Protein AF-A0AA36I3V4-F1 (afdb_monomer_lite)

pLDDT: mean 70.84, std 20.62, range [21.12, 95.75]

Structure (mmCIF, N/CA/C/O backbone):
data_AF-A0AA36I3V4-F1
#
_entry.id   AF-A0AA36I3V4-F1
#
loop_
_atom_site.group_PDB
_atom_site.id
_atom_site.type_symbol
_atom_site.label_atom_id
_atom_site.label_alt_id
_atom_site.label_comp_id
_atom_site.label_asym_id
_atom_site.label_entity_id
_atom_site.label_seq_id
_atom_site.pdbx_PDB_ins_code
_atom_site.Cartn_x
_atom_site.Cartn_y
_atom_site.Cartn_z
_atom_site.occupancy
_atom_site.B_iso_or_equiv
_atom_site.auth_seq_id
_atom_site.auth_comp_id
_atom_site.auth_asym_id
_atom_site.auth_atom_id
_atom_site.pdbx_PDB_model_num
ATOM 1 N N . MET A 1 1 ? 14.402 19.886 -18.274 1.00 31.86 1 MET A N 1
ATOM 2 C CA . MET A 1 1 ? 14.083 20.600 -19.526 1.00 31.86 1 MET A CA 1
ATOM 3 C C . MET A 1 1 ? 15.289 21.035 -20.374 1.00 31.86 1 MET A C 1
ATOM 5 O O . MET A 1 1 ? 15.126 20.947 -21.582 1.00 31.86 1 MET A O 1
ATOM 9 N N . PRO A 1 2 ? 16.493 21.381 -19.858 1.00 29.75 2 PRO A N 1
ATOM 10 C CA . PRO A 1 2 ? 17.583 21.826 -20.745 1.00 29.75 2 PRO A CA 1
ATOM 11 C C . PRO A 1 2 ? 18.194 20.713 -21.626 1.00 29.75 2 PRO A C 1
ATOM 13 O O . PRO A 1 2 ? 18.562 20.977 -22.760 1.00 29.75 2 PRO A O 1
ATOM 16 N N . ALA A 1 3 ? 18.229 19.447 -21.183 1.00 30.39 3 ALA A N 1
ATOM 17 C CA . ALA A 1 3 ? 18.763 18.344 -22.001 1.00 30.39 3 ALA A CA 1
ATOM 18 C C . ALA A 1 3 ? 17.894 18.013 -23.237 1.00 30.39 3 ALA A C 1
ATOM 20 O O . ALA A 1 3 ? 18.423 17.768 -24.313 1.00 30.39 3 ALA A O 1
ATOM 21 N N . LEU A 1 4 ? 16.562 18.071 -23.107 1.00 34.06 4 LEU A N 1
ATOM 22 C CA . LEU A 1 4 ? 15.618 17.864 -24.218 1.00 34.06 4 LEU A CA 1
ATOM 23 C C . LEU A 1 4 ? 15.736 18.958 -25.286 1.00 34.06 4 LEU A C 1
ATOM 25 O O . LEU A 1 4 ? 15.643 18.663 -26.474 1.00 34.06 4 LEU A O 1
ATOM 29 N N . GLN A 1 5 ? 15.990 20.202 -24.866 1.00 33.00 5 GLN A N 1
ATOM 30 C CA . GLN A 1 5 ? 16.267 21.301 -25.789 1.00 33.00 5 GLN A CA 1
ATOM 31 C C . GLN A 1 5 ? 17.593 21.085 -26.519 1.00 33.00 5 GLN A C 1
ATOM 33 O O . GLN A 1 5 ? 17.627 21.242 -27.729 1.00 33.00 5 GLN A O 1
ATOM 38 N N . VAL A 1 6 ? 18.651 20.643 -25.832 1.00 38.41 6 VAL A N 1
ATOM 39 C CA . VAL A 1 6 ? 19.959 20.408 -26.463 1.00 38.41 6 VAL A CA 1
ATOM 40 C C . VAL A 1 6 ? 19.892 19.277 -27.497 1.00 38.41 6 VAL A C 1
ATOM 42 O O . VAL A 1 6 ? 20.256 19.497 -28.643 1.00 38.41 6 VAL A O 1
ATOM 45 N N . TRP A 1 7 ? 19.359 18.099 -27.168 1.00 37.06 7 TRP A N 1
ATOM 46 C CA . TRP A 1 7 ? 19.339 16.975 -28.120 1.00 37.06 7 TRP A CA 1
ATOM 47 C C . TRP A 1 7 ? 18.302 17.142 -29.244 1.00 37.06 7 TRP A C 1
ATOM 49 O O . TRP A 1 7 ? 18.577 16.794 -30.393 1.00 37.06 7 TRP A O 1
ATOM 59 N N . GLY A 1 8 ? 17.141 17.739 -28.949 1.00 33.00 8 GLY A N 1
ATOM 60 C CA . GLY A 1 8 ? 16.126 18.066 -29.955 1.00 33.00 8 GLY A CA 1
ATOM 61 C C . GLY A 1 8 ? 16.591 19.138 -30.947 1.00 33.00 8 GLY A C 1
ATOM 62 O O . GLY A 1 8 ? 16.377 18.984 -32.147 1.00 33.00 8 GLY A O 1
ATOM 63 N N . LEU A 1 9 ? 17.293 20.177 -30.472 1.00 34.69 9 LEU A N 1
ATOM 64 C CA . LEU A 1 9 ? 17.906 21.204 -31.328 1.00 34.69 9 LEU A CA 1
ATOM 65 C C . LEU A 1 9 ? 19.094 20.665 -32.129 1.00 34.69 9 LEU A C 1
ATOM 67 O O . LEU A 1 9 ? 19.349 21.170 -33.214 1.00 34.69 9 LEU A O 1
ATOM 71 N N . TRP A 1 10 ? 19.791 19.631 -31.653 1.00 37.06 10 TRP A N 1
ATOM 72 C CA . TRP A 1 10 ? 20.852 18.963 -32.414 1.00 37.06 10 TRP A CA 1
ATOM 73 C C . TRP A 1 10 ? 20.304 18.097 -33.553 1.00 37.06 10 TRP A C 1
ATOM 75 O O . TRP A 1 10 ? 20.820 18.167 -34.665 1.00 37.06 10 TRP A O 1
ATOM 85 N N . GLY A 1 11 ? 19.221 17.347 -33.319 1.00 34.78 11 GLY A N 1
ATOM 86 C CA . GLY A 1 11 ? 18.524 16.613 -34.383 1.00 34.78 11 GLY A CA 1
ATOM 87 C C . GLY A 1 11 ? 17.948 17.544 -35.457 1.00 34.78 11 GLY A C 1
ATOM 88 O O . GLY A 1 11 ? 18.086 17.275 -36.649 1.00 34.78 11 GLY A O 1
ATOM 89 N N . LEU A 1 12 ? 17.379 18.684 -35.043 1.00 33.31 12 LEU A N 1
ATOM 90 C CA . LEU A 1 12 ? 16.886 19.729 -35.951 1.00 33.31 12 LEU A CA 1
ATOM 91 C C . LEU A 1 12 ? 18.013 20.543 -36.610 1.00 33.31 12 LEU A C 1
ATOM 93 O O . LEU A 1 12 ? 17.889 20.939 -37.763 1.00 33.31 12 LEU A O 1
ATOM 97 N N . GLY A 1 13 ? 19.120 20.780 -35.908 1.00 31.73 13 GLY A N 1
ATOM 98 C CA . GLY A 1 13 ? 20.284 21.512 -36.408 1.00 31.73 13 GLY A CA 1
ATOM 99 C C . GLY A 1 13 ? 21.076 20.713 -37.441 1.00 31.73 13 GLY A C 1
ATOM 100 O O . GLY A 1 13 ? 21.454 21.258 -38.474 1.00 31.73 13 GLY A O 1
ATOM 101 N N . ALA A 1 14 ? 21.239 19.403 -37.227 1.00 36.06 14 ALA A N 1
ATOM 102 C CA . ALA A 1 14 ? 21.776 18.485 -38.230 1.00 36.06 14 ALA A CA 1
ATOM 103 C C . ALA A 1 14 ? 20.857 18.411 -39.464 1.00 36.06 14 ALA A C 1
ATOM 105 O O . ALA A 1 14 ? 21.332 18.451 -40.596 1.00 36.06 14 ALA A O 1
ATOM 106 N N . PHE A 1 15 ? 19.537 18.398 -39.257 1.00 34.28 15 PHE A N 1
ATOM 107 C CA . PHE A 1 15 ? 18.539 18.450 -40.328 1.00 34.28 15 PHE A CA 1
ATOM 108 C C . PHE A 1 15 ? 18.603 19.757 -41.146 1.00 34.28 15 PHE A C 1
ATOM 110 O O . PHE A 1 15 ? 18.585 19.726 -42.379 1.00 34.28 15 PHE A O 1
ATOM 117 N N . LEU A 1 16 ? 18.746 20.912 -40.492 1.00 33.75 16 LEU A N 1
ATOM 118 C CA . LEU A 1 16 ? 18.883 22.213 -41.159 1.00 33.75 16 LEU A CA 1
ATOM 119 C C . LEU A 1 16 ? 20.229 22.363 -41.889 1.00 33.75 16 LEU A C 1
ATOM 121 O O . LEU A 1 16 ? 20.261 22.891 -42.998 1.00 33.75 16 LEU A O 1
ATOM 125 N N . ALA A 1 17 ? 21.320 21.827 -41.338 1.00 35.41 17 ALA A N 1
ATOM 126 C CA . ALA A 1 17 ? 22.628 21.827 -41.996 1.00 35.41 17 ALA A CA 1
ATOM 127 C C . ALA A 1 17 ? 22.673 20.925 -43.247 1.00 35.41 17 ALA A C 1
ATOM 129 O O . ALA A 1 17 ? 23.316 21.276 -44.234 1.00 35.41 17 ALA A O 1
ATOM 130 N N . ILE A 1 18 ? 21.963 19.790 -43.234 1.00 35.09 18 ILE A N 1
ATOM 131 C CA . ILE A 1 18 ? 21.873 18.863 -44.377 1.00 35.09 18 ILE A CA 1
ATOM 132 C C . ILE A 1 18 ? 20.889 19.377 -45.442 1.00 35.09 18 ILE A C 1
ATOM 134 O O . ILE A 1 18 ? 21.109 19.175 -46.632 1.00 35.09 18 ILE A O 1
ATOM 138 N N . SER A 1 19 ? 19.815 20.061 -45.039 1.00 32.03 19 SER A N 1
ATOM 139 C CA . SER A 1 19 ? 18.826 20.629 -45.972 1.00 32.03 19 SER A CA 1
ATOM 140 C C . SER A 1 19 ? 19.261 21.964 -46.598 1.00 32.03 19 SER A C 1
ATOM 142 O O . SER A 1 19 ? 18.886 22.259 -47.733 1.00 32.03 19 SER A O 1
ATOM 144 N N . GLY A 1 20 ? 20.095 22.752 -45.909 1.00 29.06 20 GLY A N 1
ATOM 145 C CA . GLY A 1 20 ? 20.581 24.058 -46.371 1.00 29.06 20 GLY A CA 1
ATOM 146 C C . GLY A 1 20 ? 21.615 24.013 -47.504 1.00 29.06 20 GLY A C 1
ATOM 147 O O . GLY A 1 20 ? 21.816 25.016 -48.185 1.00 29.06 20 GLY A O 1
ATOM 148 N N . THR A 1 21 ? 22.235 22.863 -47.775 1.00 33.62 21 THR A N 1
ATOM 149 C CA . THR A 1 21 ? 23.204 22.702 -48.877 1.00 33.62 21 THR A CA 1
ATOM 150 C C . THR A 1 21 ? 22.548 22.429 -50.233 1.00 33.62 21 THR A C 1
ATOM 152 O O . THR A 1 21 ? 23.224 22.482 -51.257 1.00 33.62 21 THR A O 1
ATOM 155 N N . ALA A 1 22 ? 21.225 22.226 -50.278 1.00 28.42 22 ALA A N 1
ATOM 156 C CA . ALA A 1 22 ? 20.470 22.054 -51.522 1.00 28.42 22 ALA A CA 1
ATOM 157 C C . ALA A 1 22 ? 20.038 23.383 -52.181 1.00 28.42 22 ALA A C 1
ATOM 159 O O . ALA A 1 22 ? 19.387 23.360 -53.224 1.00 28.42 22 ALA A O 1
ATOM 160 N N . LYS A 1 23 ? 20.377 24.543 -51.594 1.00 28.89 23 LYS A N 1
ATOM 161 C CA . LYS A 1 23 ? 19.907 25.859 -52.069 1.00 28.89 23 LYS A CA 1
ATOM 162 C C . LYS A 1 23 ? 21.009 26.905 -52.281 1.00 28.89 23 LYS A C 1
ATOM 164 O O . LYS A 1 23 ? 20.736 28.096 -52.209 1.00 28.89 23 LYS A O 1
ATOM 169 N N . ALA A 1 24 ? 22.234 26.470 -52.576 1.00 29.38 24 ALA A N 1
ATOM 170 C CA . ALA A 1 24 ? 23.343 27.355 -52.942 1.00 29.38 24 ALA A CA 1
ATOM 171 C C . ALA A 1 24 ? 23.866 27.027 -54.352 1.00 29.38 24 ALA A C 1
ATOM 173 O O . ALA A 1 24 ? 24.985 26.559 -54.536 1.00 29.38 24 ALA A O 1
ATOM 174 N N . ALA A 1 25 ? 23.014 27.253 -55.350 1.00 30.55 25 ALA A N 1
ATOM 175 C CA . ALA A 1 25 ? 23.401 27.394 -56.750 1.00 30.55 25 ALA A CA 1
ATOM 176 C C . ALA A 1 25 ? 22.542 28.517 -57.350 1.00 30.55 25 ALA A C 1
ATOM 178 O O . ALA A 1 25 ? 21.506 28.274 -57.961 1.00 30.55 25 ALA A O 1
ATOM 179 N N . GLY A 1 26 ? 22.930 29.758 -57.063 1.00 26.27 26 GLY A N 1
ATOM 180 C CA . GLY A 1 26 ? 22.306 30.982 -57.561 1.00 26.27 26 GLY A CA 1
ATOM 181 C C . GLY A 1 26 ? 23.170 32.180 -57.165 1.00 26.27 26 GLY A C 1
ATOM 182 O O . GLY A 1 26 ? 23.627 32.233 -56.029 1.00 26.27 26 GLY A O 1
ATOM 183 N N . ASP A 1 27 ? 23.443 33.048 -58.135 1.00 25.72 27 ASP A N 1
ATOM 184 C CA . ASP A 1 27 ? 24.440 34.129 -58.186 1.00 25.72 27 ASP A CA 1
ATOM 185 C C . ASP A 1 27 ? 24.802 34.896 -56.893 1.00 25.72 27 ASP A C 1
ATOM 187 O O . ASP A 1 27 ? 23.930 35.214 -56.082 1.00 25.72 27 ASP A O 1
ATOM 191 N N . PRO A 1 28 ? 26.073 35.332 -56.746 1.00 30.86 28 PRO A N 1
ATOM 192 C CA . PRO A 1 28 ? 26.508 36.219 -55.680 1.00 30.86 28 PRO A CA 1
ATOM 193 C C . PRO A 1 28 ? 26.298 37.681 -56.098 1.00 30.86 28 PRO A C 1
ATOM 195 O O . PRO A 1 28 ? 27.175 38.314 -56.681 1.00 30.86 28 PRO A O 1
ATOM 198 N N . SER A 1 29 ? 25.144 38.252 -55.780 1.00 26.44 29 SER A N 1
ATOM 199 C CA . SER A 1 29 ? 25.012 39.707 -55.660 1.00 26.44 29 SER A CA 1
ATOM 200 C C . SER A 1 29 ? 23.850 40.037 -54.730 1.00 26.44 29 SER A C 1
ATOM 202 O O . SER A 1 29 ? 22.840 39.342 -54.740 1.00 26.44 29 SER A O 1
ATOM 204 N N . VAL A 1 30 ? 24.012 41.102 -53.942 1.00 25.64 30 VAL A N 1
ATOM 205 C CA . VAL A 1 30 ? 23.117 41.582 -52.872 1.00 25.64 30 VAL A CA 1
ATOM 206 C C . VAL A 1 30 ? 23.375 40.933 -51.503 1.00 25.64 30 VAL A C 1
ATOM 208 O O . VAL A 1 30 ? 22.623 40.108 -50.995 1.00 25.64 30 VAL A O 1
ATOM 211 N N . VAL A 1 31 ? 24.476 41.367 -50.890 1.00 27.64 31 VAL A N 1
ATOM 212 C CA . VAL A 1 31 ? 24.545 41.581 -49.441 1.00 27.64 31 VAL A CA 1
ATOM 213 C C . VAL A 1 31 ? 24.031 43.000 -49.220 1.00 27.64 31 VAL A C 1
ATOM 215 O O . VAL A 1 31 ? 24.557 43.895 -49.870 1.00 27.64 31 VAL A O 1
ATOM 218 N N . ASP A 1 32 ? 23.004 43.182 -48.389 1.00 24.75 32 ASP A N 1
ATOM 219 C CA . ASP A 1 32 ? 22.961 44.259 -47.389 1.00 24.75 32 ASP A CA 1
ATOM 220 C C . ASP A 1 32 ? 21.770 44.092 -46.425 1.00 24.75 32 ASP A C 1
ATOM 222 O O . ASP A 1 32 ? 20.658 43.745 -46.820 1.00 24.75 32 ASP A O 1
ATOM 226 N N . ASP A 1 33 ? 22.091 44.331 -45.152 1.00 26.09 33 ASP A N 1
ATOM 227 C CA . ASP A 1 33 ? 21.263 44.758 -44.021 1.00 26.09 33 ASP A CA 1
ATOM 228 C C . ASP A 1 33 ? 19.974 44.004 -43.648 1.00 26.09 33 ASP A C 1
ATOM 230 O O . ASP A 1 33 ? 18.918 44.165 -44.248 1.00 26.09 33 ASP A O 1
ATOM 234 N N . ALA A 1 34 ? 20.030 43.303 -42.507 1.00 25.05 34 ALA A N 1
ATOM 235 C CA . ALA A 1 34 ? 19.239 43.674 -41.322 1.00 25.05 34 ALA A CA 1
ATOM 236 C C . ALA A 1 34 ? 19.483 42.687 -40.168 1.00 25.05 34 ALA A C 1
ATOM 238 O O . ALA A 1 34 ? 18.977 41.564 -40.132 1.00 25.05 34 ALA A O 1
ATOM 239 N N . SER A 1 35 ? 20.253 43.139 -39.184 1.00 25.22 35 SER A N 1
ATOM 240 C CA . SER A 1 35 ? 20.265 42.595 -37.831 1.00 25.22 35 SER A CA 1
ATOM 241 C C . SER A 1 35 ? 19.062 43.105 -37.034 1.00 25.22 35 SER A C 1
ATOM 243 O O . SER A 1 35 ? 18.797 44.301 -37.064 1.00 25.22 35 SER A O 1
ATOM 245 N N . ALA A 1 36 ? 18.475 42.207 -36.238 1.00 25.83 36 ALA A N 1
ATOM 246 C CA . ALA A 1 36 ? 17.684 42.470 -35.033 1.00 25.83 36 ALA A CA 1
ATOM 247 C C . ALA A 1 36 ? 16.393 43.295 -35.195 1.00 25.83 36 ALA A C 1
ATOM 249 O O . ALA A 1 36 ? 16.445 44.512 -35.255 1.00 25.83 36 ALA A O 1
ATOM 250 N N . ASP A 1 37 ? 15.231 42.636 -35.103 1.00 23.30 37 ASP A N 1
ATOM 251 C CA . ASP A 1 37 ? 14.236 43.039 -34.104 1.00 23.30 37 ASP A CA 1
ATOM 252 C C . ASP A 1 37 ? 13.123 42.007 -33.873 1.00 23.30 37 ASP A C 1
ATOM 254 O O . ASP A 1 37 ? 12.943 41.032 -34.599 1.00 23.30 37 ASP A O 1
ATOM 258 N N . CYS A 1 38 ? 12.472 42.203 -32.734 1.00 22.36 38 CYS A N 1
ATOM 259 C CA . CYS A 1 38 ? 11.823 41.229 -31.878 1.00 22.36 38 CYS A CA 1
ATOM 260 C C . CYS A 1 38 ? 10.449 40.695 -32.325 1.00 22.36 38 CYS A C 1
ATOM 262 O O . CYS A 1 38 ? 9.692 41.308 -33.071 1.00 22.36 38 CYS A O 1
ATOM 264 N N . PHE A 1 39 ? 10.099 39.562 -31.706 1.00 23.53 39 PHE A N 1
ATOM 265 C CA . PHE A 1 39 ? 8.742 39.107 -31.384 1.00 23.53 39 PHE A CA 1
ATOM 266 C C . PHE A 1 39 ? 7.735 40.256 -31.153 1.00 23.53 39 PHE A C 1
ATOM 268 O O . PHE A 1 39 ? 7.909 41.025 -30.211 1.00 23.53 39 PHE A O 1
ATOM 275 N N . THR A 1 40 ? 6.626 40.298 -31.906 1.00 22.36 40 THR A N 1
ATOM 276 C CA . THR A 1 40 ? 5.228 40.125 -31.428 1.00 22.36 40 THR A CA 1
ATOM 277 C C . THR A 1 40 ? 4.179 40.579 -32.467 1.00 22.36 40 THR A C 1
ATOM 279 O O . THR A 1 40 ? 4.325 41.617 -33.096 1.00 22.36 40 THR A O 1
ATOM 282 N N . CYS A 1 41 ? 3.062 39.832 -32.509 1.00 21.53 41 CYS A N 1
ATOM 283 C CA . CYS A 1 41 ? 1.677 40.274 -32.770 1.00 21.53 41 CYS A CA 1
ATOM 284 C C . CYS A 1 41 ? 1.046 40.313 -34.194 1.00 21.53 41 CYS A C 1
ATOM 286 O O . CYS A 1 41 ? 1.397 41.115 -35.045 1.00 21.53 41 CYS A O 1
ATOM 288 N N . TYR A 1 42 ? -0.062 39.548 -34.270 1.00 21.12 42 TYR A N 1
ATOM 289 C CA . TYR A 1 42 ? -1.351 39.748 -34.969 1.00 21.12 42 TYR A CA 1
ATOM 290 C C . TYR A 1 42 ? -1.616 39.219 -36.405 1.00 21.12 42 TYR A C 1
ATOM 292 O O . TYR A 1 42 ? -1.165 39.754 -37.407 1.00 21.12 42 TYR A O 1
ATOM 300 N N . SER A 1 43 ? -2.454 38.167 -36.414 1.00 24.48 43 SER A N 1
ATOM 301 C CA . SER A 1 43 ? -3.595 37.796 -37.283 1.00 24.48 43 SER A CA 1
ATOM 302 C C . SER A 1 43 ? -3.881 38.519 -38.611 1.00 24.48 43 SER A C 1
ATOM 304 O O . SER A 1 43 ? -4.003 39.741 -38.646 1.00 24.48 43 SER A O 1
ATOM 306 N N . GLY A 1 44 ? -4.265 37.731 -39.623 1.00 21.86 44 GLY A N 1
ATOM 307 C CA . GLY A 1 44 ? -5.078 38.165 -40.765 1.00 21.86 44 GLY A CA 1
ATOM 308 C C . GLY A 1 44 ? -5.312 37.035 -41.777 1.00 21.86 44 GLY A C 1
ATOM 309 O O . GLY A 1 44 ? -4.376 36.327 -42.121 1.00 21.86 44 GLY A O 1
ATOM 310 N N . ASP A 1 45 ? -6.569 36.863 -42.184 1.00 23.41 45 ASP A N 1
ATOM 311 C CA . ASP A 1 45 ? -7.185 35.769 -42.952 1.00 23.41 45 ASP A CA 1
ATOM 312 C C . ASP A 1 45 ? -6.703 35.515 -44.403 1.00 23.41 45 ASP A C 1
ATOM 314 O O . ASP A 1 45 ? -6.061 36.354 -45.029 1.00 23.41 45 ASP A O 1
ATOM 318 N N . ALA A 1 46 ? -7.215 34.386 -44.935 1.00 24.30 46 ALA A N 1
ATOM 319 C CA . ALA A 1 46 ? -7.318 33.911 -46.331 1.00 24.30 46 ALA A CA 1
ATOM 320 C C . ALA A 1 46 ? -6.225 32.916 -46.776 1.00 24.30 46 ALA A C 1
ATOM 322 O O . ALA A 1 46 ? -5.039 33.177 -46.657 1.00 24.30 46 ALA A O 1
ATOM 323 N N . GLY A 1 47 ? -6.517 31.742 -47.336 1.00 23.70 47 GLY A N 1
ATOM 324 C CA . GLY A 1 47 ? -7.771 31.109 -47.731 1.00 23.70 47 GLY A CA 1
ATOM 325 C C . GLY A 1 47 ? -7.486 29.673 -48.201 1.00 23.70 47 GLY A C 1
ATOM 326 O O . GLY A 1 47 ? -6.345 29.309 -48.482 1.00 23.70 47 GLY A O 1
ATOM 327 N N . ASN A 1 48 ? -8.539 28.857 -48.238 1.00 28.98 48 ASN A N 1
ATOM 328 C CA . ASN A 1 48 ? -8.548 27.458 -48.666 1.00 28.98 48 ASN A CA 1
ATOM 329 C C . ASN A 1 48 ? -7.785 27.203 -49.978 1.00 28.98 48 ASN A C 1
ATOM 331 O O . ASN A 1 48 ? -8.180 27.725 -51.016 1.00 28.98 48 ASN A O 1
ATOM 335 N N . VAL A 1 49 ? -6.825 26.272 -49.956 1.00 25.53 49 VAL A N 1
ATOM 336 C CA . VAL A 1 49 ? -6.512 25.426 -51.118 1.00 25.53 49 VAL A CA 1
ATOM 337 C C . VAL A 1 49 ? -6.340 23.988 -50.629 1.00 25.53 49 VAL A C 1
ATOM 339 O O . VAL A 1 49 ? -5.427 23.653 -49.877 1.00 25.53 49 VAL A O 1
ATOM 342 N N . THR A 1 50 ? -7.297 23.152 -51.013 1.00 26.86 50 THR A N 1
ATOM 343 C CA . THR A 1 50 ? -7.377 21.715 -50.745 1.00 26.86 50 THR A CA 1
ATOM 344 C C . THR A 1 50 ? -6.349 20.922 -51.553 1.00 26.86 50 THR A C 1
ATOM 346 O O . THR A 1 50 ? -6.076 21.223 -52.710 1.00 26.86 50 THR A O 1
ATOM 349 N N . ALA A 1 51 ? -5.826 19.862 -50.935 1.00 25.44 51 ALA A N 1
ATOM 350 C CA . ALA A 1 51 ? -4.756 18.971 -51.388 1.00 25.44 51 ALA A CA 1
ATOM 351 C C . ALA A 1 51 ? -5.100 18.054 -52.592 1.00 25.44 51 ALA A C 1
ATOM 353 O O . ALA A 1 51 ? -4.870 16.848 -52.539 1.00 25.44 51 ALA A O 1
ATOM 354 N N . MET A 1 52 ? -5.652 18.595 -53.680 1.00 26.05 52 MET A N 1
ATOM 355 C CA . MET A 1 52 ? -6.188 17.808 -54.805 1.00 26.05 52 MET A CA 1
ATOM 356 C C . MET A 1 52 ? -5.883 18.431 -56.180 1.00 26.05 52 MET A C 1
ATOM 358 O O . MET A 1 52 ? -6.749 18.464 -57.039 1.00 26.05 52 MET A O 1
ATOM 362 N N . GLU A 1 53 ? -4.660 18.927 -56.408 1.00 25.41 53 GLU A N 1
ATOM 363 C CA . GLU A 1 53 ? -4.285 19.493 -57.726 1.00 25.41 53 GLU A CA 1
ATOM 364 C C . GLU A 1 53 ? -2.829 19.249 -58.179 1.00 25.41 53 GLU A C 1
ATOM 366 O O . GLU A 1 53 ? -2.398 19.773 -59.198 1.00 25.41 53 GLU A O 1
ATOM 371 N N . LEU A 1 54 ? -2.064 18.390 -57.493 1.00 26.05 54 LEU A N 1
ATOM 372 C CA . LEU A 1 54 ? -0.708 17.981 -57.925 1.00 26.05 54 LEU A CA 1
ATOM 373 C C . LEU A 1 54 ? -0.609 16.493 -58.310 1.00 26.05 54 LEU A C 1
ATOM 375 O O . LEU A 1 54 ? 0.473 15.910 -58.336 1.00 26.05 54 LEU A O 1
ATOM 379 N N . LEU A 1 55 ? -1.750 15.875 -58.628 1.00 26.48 55 LEU A N 1
ATOM 380 C CA . LEU A 1 55 ? -1.866 14.503 -59.127 1.00 26.48 55 LEU A CA 1
ATOM 381 C C . LEU A 1 55 ? -2.521 14.510 -60.509 1.00 26.48 55 LEU A C 1
ATOM 383 O O . LEU A 1 55 ? -3.685 14.155 -60.637 1.00 26.48 55 LEU A O 1
ATOM 387 N N . GLN A 1 56 ? -1.775 14.915 -61.537 1.00 25.41 56 GLN A N 1
ATOM 388 C CA . GLN A 1 56 ? -2.028 14.533 -62.931 1.00 25.41 56 GLN A CA 1
ATOM 389 C C . GLN A 1 56 ? -0.887 15.042 -63.817 1.00 25.41 56 GLN A C 1
ATOM 391 O O . GLN A 1 56 ? -0.901 16.195 -64.213 1.00 25.41 56 GLN A O 1
ATOM 396 N N . THR A 1 57 ? 0.084 14.177 -64.128 1.00 24.52 57 THR A N 1
ATOM 397 C CA . THR A 1 57 ? 0.610 14.008 -65.497 1.00 24.52 57 THR A CA 1
ATOM 398 C C . THR A 1 57 ? 1.601 12.842 -65.565 1.00 24.52 57 THR A C 1
ATOM 400 O O . THR A 1 57 ? 2.580 12.803 -64.825 1.00 24.52 57 THR A O 1
ATOM 403 N N . HIS A 1 58 ? 1.327 11.958 -66.529 1.00 25.94 58 HIS A N 1
ATOM 404 C CA . HIS A 1 58 ? 2.150 10.889 -67.107 1.00 25.94 58 HIS A CA 1
ATOM 405 C C . HIS A 1 58 ? 2.177 9.508 -66.434 1.00 25.94 58 HIS A C 1
ATOM 407 O O . HIS A 1 58 ? 3.108 9.116 -65.738 1.00 25.94 58 HIS A O 1
ATOM 413 N N . VAL A 1 59 ? 1.146 8.735 -66.794 1.00 26.58 59 VAL A N 1
ATOM 414 C CA . VAL A 1 59 ? 1.245 7.301 -67.091 1.00 26.58 59 VAL A CA 1
ATOM 415 C C . VAL A 1 59 ? 1.598 7.166 -68.573 1.00 26.58 59 VAL A C 1
ATOM 417 O O . VAL A 1 59 ? 0.906 7.751 -69.399 1.00 26.58 59 VAL A O 1
ATOM 420 N N . ASP A 1 60 ? 2.611 6.364 -68.891 1.00 22.06 60 ASP A N 1
ATOM 421 C CA . ASP A 1 60 ? 2.633 5.574 -70.123 1.00 22.06 60 ASP A CA 1
ATOM 422 C C . ASP A 1 60 ? 3.237 4.199 -69.812 1.00 22.06 60 ASP A C 1
ATOM 424 O O . ASP A 1 60 ? 4.355 4.071 -69.311 1.00 22.06 60 ASP A O 1
ATOM 428 N N . LEU A 1 61 ? 2.432 3.166 -70.051 1.00 29.88 61 LEU A N 1
ATOM 429 C CA . LEU A 1 61 ? 2.759 1.752 -69.907 1.00 29.88 61 LEU A CA 1
ATOM 430 C C . LEU A 1 61 ? 2.951 1.166 -71.305 1.00 29.88 61 LEU A C 1
ATOM 432 O O . LEU A 1 61 ? 1.996 1.134 -72.077 1.00 29.88 61 LEU A O 1
ATOM 436 N N . SER A 1 62 ? 4.112 0.571 -71.590 1.00 23.45 62 SER A N 1
ATOM 437 C CA . SER A 1 62 ? 4.174 -0.496 -72.593 1.00 23.45 62 SER A CA 1
ATOM 438 C C . SER A 1 62 ? 5.355 -1.460 -72.422 1.00 23.45 62 SER A C 1
ATOM 440 O O . SER A 1 62 ? 6.516 -1.071 -72.498 1.00 23.45 62 SER A O 1
ATOM 442 N N . SER A 1 63 ? 4.987 -2.743 -72.358 1.00 23.91 63 SER A N 1
ATOM 443 C CA . SER A 1 63 ? 5.661 -3.933 -72.907 1.00 23.91 63 SER A CA 1
ATOM 444 C C . SER A 1 63 ? 6.846 -4.603 -72.182 1.00 23.91 63 SER A C 1
ATOM 446 O O . SER A 1 63 ? 7.943 -4.074 -72.096 1.00 23.91 63 SER A O 1
ATOM 448 N N . ASN A 1 64 ? 6.575 -5.865 -71.815 1.00 24.45 64 ASN A N 1
ATOM 449 C CA . ASN A 1 64 ? 7.382 -7.087 -71.944 1.00 24.45 64 ASN A CA 1
ATOM 450 C C . ASN A 1 64 ? 8.794 -7.197 -71.343 1.00 24.45 64 ASN A C 1
ATOM 452 O O . ASN A 1 64 ? 9.732 -6.528 -71.750 1.00 24.45 64 ASN A O 1
ATOM 456 N N . GLY A 1 65 ? 8.971 -8.293 -70.594 1.00 22.67 65 GLY A N 1
ATOM 457 C CA . GLY A 1 65 ? 10.172 -9.122 -70.702 1.00 22.67 65 GLY A CA 1
ATOM 458 C C . GLY A 1 65 ? 10.928 -9.315 -69.397 1.00 22.67 65 GLY A C 1
ATOM 459 O O . GLY A 1 65 ? 11.549 -8.400 -68.875 1.00 22.67 65 GLY A O 1
ATOM 460 N N . ALA A 1 66 ? 10.929 -10.554 -68.909 1.00 32.22 66 ALA A N 1
ATOM 461 C CA . ALA A 1 66 ? 11.854 -11.021 -67.891 1.00 32.22 66 ALA A CA 1
ATOM 462 C C . ALA A 1 66 ? 13.307 -10.725 -68.305 1.00 32.22 66 ALA A C 1
ATOM 464 O O . ALA A 1 66 ? 13.825 -11.338 -69.238 1.00 32.22 66 ALA A O 1
ATOM 465 N N . GLN A 1 67 ? 13.978 -9.822 -67.591 1.00 22.70 67 GLN A N 1
ATOM 466 C CA . GLN A 1 67 ? 15.427 -9.652 -67.662 1.00 22.70 67 GLN A CA 1
ATOM 467 C C . GLN A 1 67 ? 15.990 -9.458 -66.252 1.00 22.70 67 GLN A C 1
ATOM 469 O O . GLN A 1 67 ? 15.512 -8.640 -65.469 1.00 22.70 67 GLN A O 1
ATOM 474 N N . ARG A 1 68 ? 17.003 -10.270 -65.927 1.00 27.95 68 ARG A N 1
ATOM 475 C CA . ARG A 1 68 ? 17.848 -10.136 -64.735 1.00 27.95 68 ARG A CA 1
ATOM 476 C C . ARG A 1 68 ? 18.370 -8.699 -64.653 1.00 27.95 68 ARG A C 1
ATOM 478 O O . ARG A 1 68 ? 19.001 -8.238 -65.600 1.00 27.95 68 ARG A O 1
ATOM 485 N N . ALA A 1 69 ? 18.137 -8.021 -63.530 1.00 23.52 69 ALA A N 1
ATOM 486 C CA . ALA A 1 69 ? 18.715 -6.705 -63.280 1.00 23.52 69 ALA A CA 1
ATOM 487 C C . ALA A 1 69 ? 20.259 -6.798 -63.264 1.00 23.52 69 ALA A C 1
ATOM 489 O O . ALA A 1 69 ? 20.798 -7.721 -62.643 1.00 23.52 69 ALA A O 1
ATOM 490 N N . PRO A 1 70 ? 20.976 -5.887 -63.946 1.00 24.83 70 PRO A N 1
ATOM 491 C CA . PRO A 1 70 ? 22.430 -5.901 -64.004 1.00 24.83 70 PRO A CA 1
ATOM 492 C C . PRO A 1 70 ? 23.024 -5.380 -62.689 1.00 24.83 70 PRO A C 1
ATOM 494 O O . PRO A 1 70 ? 22.476 -4.486 -62.047 1.00 24.83 70 PRO A O 1
ATOM 497 N N . SER A 1 71 ? 24.177 -5.924 -62.306 1.00 28.95 71 SER A N 1
ATOM 498 C CA . SER A 1 71 ? 25.042 -5.380 -61.259 1.00 28.95 71 SER A CA 1
ATOM 499 C C . SER A 1 71 ? 25.487 -3.966 -61.645 1.00 28.95 71 SER A C 1
ATOM 501 O O . SER A 1 71 ? 26.349 -3.804 -62.512 1.00 28.95 71 SER A O 1
ATOM 503 N N . VAL A 1 72 ? 24.892 -2.941 -61.034 1.00 24.28 72 VAL A N 1
ATOM 504 C CA . VAL A 1 72 ? 25.332 -1.550 -61.199 1.00 24.28 72 VAL A CA 1
ATOM 505 C C . VAL A 1 72 ? 26.594 -1.348 -60.348 1.00 24.28 72 VAL A C 1
ATOM 507 O O . VAL A 1 72 ? 26.533 -1.571 -59.137 1.00 24.28 72 VAL A O 1
ATOM 510 N N . PRO A 1 73 ? 27.742 -0.960 -60.932 1.00 26.81 73 PRO A N 1
ATOM 511 C CA . PRO A 1 73 ? 28.940 -0.673 -60.158 1.00 26.81 73 PRO A CA 1
ATOM 512 C C . PRO A 1 73 ? 28.755 0.640 -59.386 1.00 26.81 73 PRO A C 1
ATOM 514 O O . PRO A 1 73 ? 28.265 1.629 -59.934 1.00 26.81 73 PRO A O 1
ATOM 517 N N . PHE A 1 74 ? 29.161 0.643 -58.115 1.00 26.98 74 PHE A N 1
ATOM 518 C CA . PHE A 1 74 ? 29.300 1.842 -57.286 1.00 26.98 74 PHE A CA 1
ATOM 519 C C . PHE A 1 74 ? 30.196 2.852 -58.021 1.00 26.98 74 PHE A C 1
ATOM 521 O O . PHE A 1 74 ? 31.384 2.591 -58.207 1.00 26.98 74 PHE A O 1
ATOM 528 N N . LYS A 1 75 ? 29.639 3.985 -58.463 1.00 26.22 75 LYS A N 1
ATOM 529 C CA . LYS A 1 75 ? 30.406 5.064 -59.095 1.00 26.22 75 LYS A CA 1
ATOM 530 C C . LYS A 1 75 ? 30.228 6.380 -58.333 1.00 26.22 75 LYS A C 1
ATOM 532 O O . LYS A 1 75 ? 29.155 6.969 -58.352 1.00 26.22 75 LYS A O 1
ATOM 537 N N . GLU A 1 76 ? 31.322 6.735 -57.659 1.00 30.41 76 GLU A N 1
ATOM 538 C CA . GLU A 1 76 ? 31.893 8.057 -57.347 1.00 30.41 76 GLU A CA 1
ATOM 539 C C . GLU A 1 76 ? 30.985 9.152 -56.762 1.00 30.41 76 GLU A C 1
ATOM 541 O O . GLU A 1 76 ? 30.221 9.821 -57.455 1.00 30.41 76 GLU A O 1
ATOM 546 N N . TRP A 1 77 ? 31.194 9.417 -55.468 1.00 28.86 77 TRP A N 1
ATOM 547 C CA . TRP A 1 77 ? 30.765 10.626 -54.768 1.00 28.86 77 TRP A CA 1
ATOM 548 C C . TRP A 1 77 ? 31.998 11.510 -54.538 1.00 28.86 77 TRP A C 1
ATOM 550 O O . TRP A 1 77 ? 32.561 11.521 -53.454 1.00 28.86 77 TRP A O 1
ATOM 560 N N . THR A 1 78 ? 32.471 12.257 -55.540 1.00 28.03 78 THR A N 1
ATOM 561 C CA . THR A 1 78 ? 33.534 13.244 -55.281 1.00 28.03 78 THR A CA 1
ATOM 562 C C . THR A 1 78 ? 32.935 14.432 -54.525 1.00 28.03 78 THR A C 1
ATOM 564 O O . THR A 1 78 ? 32.367 15.344 -55.133 1.00 28.03 78 THR A O 1
ATOM 567 N N . ALA A 1 79 ? 33.016 14.411 -53.194 1.00 33.28 79 ALA A N 1
ATOM 568 C CA . ALA A 1 79 ? 32.597 15.525 -52.349 1.00 33.28 79 ALA A CA 1
ATOM 569 C C . ALA A 1 79 ? 33.477 16.760 -52.618 1.00 33.28 79 ALA A C 1
ATOM 571 O O . ALA A 1 79 ? 34.705 16.672 -52.666 1.00 33.28 79 ALA A O 1
ATOM 572 N N . SER A 1 80 ? 32.861 17.935 -52.788 1.00 34.25 80 SER A N 1
ATOM 573 C CA . SER A 1 80 ? 33.614 19.176 -52.983 1.00 34.25 80 SER A CA 1
ATOM 574 C C . SER A 1 80 ? 34.413 19.539 -51.711 1.00 34.25 80 SER A C 1
ATOM 576 O O . SER A 1 80 ? 33.948 19.287 -50.593 1.00 34.25 80 SER A O 1
ATOM 578 N N . PRO A 1 81 ? 35.589 20.192 -51.824 1.00 38.62 81 PRO A N 1
ATOM 579 C CA . PRO A 1 81 ? 36.452 20.527 -50.680 1.00 38.62 81 PRO A CA 1
ATOM 580 C C . PRO A 1 81 ? 35.785 21.383 -49.589 1.00 38.62 81 PRO A C 1
ATOM 582 O O . PRO A 1 81 ? 36.280 21.463 -48.465 1.00 38.62 81 PRO A O 1
ATOM 585 N N . GLN A 1 82 ? 34.670 22.046 -49.907 1.00 36.53 82 GLN A N 1
ATOM 586 C CA . GLN A 1 82 ? 33.902 22.871 -48.973 1.00 36.53 82 GLN A CA 1
ATOM 587 C C . GLN A 1 82 ? 33.002 22.033 -48.051 1.00 36.53 82 GLN A C 1
ATOM 589 O O . GLN A 1 82 ? 32.867 22.372 -46.876 1.00 36.53 82 GLN A O 1
ATOM 594 N N . VAL A 1 83 ? 32.468 20.902 -48.533 1.00 40.22 83 VAL A N 1
ATOM 595 C CA . VAL A 1 83 ? 31.665 19.967 -47.722 1.00 40.22 83 VAL A CA 1
ATOM 596 C C . VAL A 1 83 ? 32.540 19.282 -46.671 1.00 40.22 83 VAL A C 1
ATOM 598 O O . VAL A 1 83 ? 32.135 19.195 -45.517 1.00 40.22 83 VAL A O 1
ATOM 601 N N . LEU A 1 84 ? 33.776 18.914 -47.033 1.00 38.91 84 LEU A N 1
ATOM 602 C CA . LEU A 1 84 ? 34.794 18.361 -46.124 1.00 38.91 84 LEU A CA 1
ATOM 603 C C . LEU A 1 84 ? 35.229 19.344 -45.018 1.00 38.91 84 LEU A C 1
ATOM 605 O O . LEU A 1 84 ? 35.485 18.932 -43.887 1.00 38.91 84 LEU A O 1
ATOM 609 N N . ARG A 1 85 ? 35.280 20.655 -45.304 1.00 38.88 85 ARG A N 1
ATOM 610 C CA . ARG A 1 85 ? 35.587 21.681 -44.284 1.00 38.88 85 ARG A CA 1
ATOM 611 C C . ARG A 1 85 ? 34.402 21.959 -43.355 1.00 38.88 85 ARG A C 1
ATOM 613 O O . ARG A 1 85 ? 34.611 22.180 -42.165 1.00 38.88 85 ARG A O 1
ATOM 620 N N . ALA A 1 86 ? 33.174 21.916 -43.871 1.00 40.38 86 ALA A N 1
ATOM 621 C CA . ALA A 1 86 ? 31.962 22.114 -43.077 1.00 40.38 86 ALA A CA 1
ATOM 622 C C . ALA A 1 86 ? 31.661 20.916 -42.154 1.00 40.38 86 ALA A C 1
ATOM 624 O O . ALA A 1 86 ? 31.313 21.109 -40.988 1.00 40.38 86 ALA A O 1
ATOM 625 N N . SER A 1 87 ? 31.862 19.682 -42.628 1.00 41.59 87 SER A N 1
ATOM 626 C CA . SER A 1 87 ? 31.672 18.461 -41.830 1.00 41.59 87 SER A CA 1
ATOM 627 C C . SER A 1 87 ? 32.747 18.290 -40.748 1.00 41.59 87 SER A C 1
ATOM 629 O O . SER A 1 87 ? 32.418 17.935 -39.613 1.00 41.59 87 SER A O 1
ATOM 631 N N . GLY A 1 88 ? 34.004 18.645 -41.044 1.00 40.38 88 GLY A N 1
ATOM 632 C CA . GLY A 1 88 ? 35.070 18.751 -40.041 1.00 40.38 88 GLY A CA 1
ATOM 633 C C . GLY A 1 88 ? 34.774 19.802 -38.961 1.00 40.38 88 GLY A C 1
ATOM 634 O O . GLY A 1 88 ? 35.045 19.566 -37.786 1.00 40.38 88 GLY A O 1
ATOM 635 N N . GLY A 1 89 ? 34.140 20.922 -39.330 1.00 39.09 89 GLY A N 1
ATOM 636 C CA . GLY A 1 89 ? 33.696 21.961 -38.394 1.00 39.09 89 GLY A CA 1
ATOM 637 C C . GLY A 1 89 ? 32.592 21.497 -37.439 1.00 39.09 89 GLY A C 1
ATOM 638 O O . GLY A 1 89 ? 32.654 21.792 -36.249 1.00 39.09 89 GLY A O 1
ATOM 639 N N . ILE A 1 90 ? 31.624 20.710 -37.917 1.00 44.34 90 ILE A N 1
ATOM 640 C CA . ILE A 1 90 ? 30.545 20.160 -37.076 1.00 44.34 90 ILE A CA 1
ATOM 641 C C . ILE A 1 90 ? 31.109 19.163 -36.055 1.00 44.34 90 ILE A C 1
ATOM 643 O O . ILE A 1 90 ? 30.782 19.251 -34.872 1.00 44.34 90 ILE A O 1
ATOM 647 N N . LEU A 1 91 ? 32.009 18.269 -36.475 1.00 44.19 91 LEU A N 1
ATOM 648 C CA . LEU A 1 91 ? 32.687 17.320 -35.581 1.00 44.19 91 LEU A CA 1
ATOM 649 C C . LEU A 1 91 ? 33.604 18.021 -34.566 1.00 44.19 91 LEU A C 1
ATOM 651 O O . LEU A 1 91 ? 33.628 17.629 -33.400 1.00 44.19 91 LEU A O 1
ATOM 655 N N . LEU A 1 92 ? 34.291 19.094 -34.968 1.00 40.62 92 LEU A N 1
ATOM 656 C CA . LEU A 1 92 ? 35.107 19.927 -34.079 1.00 40.62 92 LEU A CA 1
ATOM 657 C C . LEU A 1 92 ? 34.249 20.688 -33.052 1.00 40.62 92 LEU A C 1
ATOM 659 O O . LEU A 1 92 ? 34.620 20.767 -31.883 1.00 40.62 92 LEU A O 1
ATOM 663 N N . VAL A 1 93 ? 33.079 21.197 -33.453 1.00 41.34 93 VAL A N 1
ATOM 664 C CA . VAL A 1 93 ? 32.114 21.843 -32.548 1.00 41.34 93 VAL A CA 1
ATOM 665 C C . VAL A 1 93 ? 31.509 20.825 -31.577 1.00 41.34 93 VAL A C 1
ATOM 667 O O . VAL A 1 93 ? 31.413 21.134 -30.393 1.00 41.34 93 VAL A O 1
ATOM 670 N N . CYS A 1 94 ? 31.206 19.592 -32.009 1.00 43.28 94 CYS A N 1
ATOM 671 C CA . CYS A 1 94 ? 30.827 18.494 -31.102 1.00 43.28 94 CYS A CA 1
ATOM 672 C C . CYS A 1 94 ? 31.911 18.253 -30.038 1.00 43.28 94 CYS A C 1
ATOM 674 O O . CYS A 1 94 ? 31.614 18.161 -28.849 1.00 43.28 94 CYS A O 1
ATOM 676 N N . LEU A 1 95 ? 33.174 18.181 -30.472 1.00 44.78 95 LEU A N 1
ATOM 677 C CA . LEU A 1 95 ? 34.353 17.929 -29.635 1.00 44.78 95 LEU A CA 1
ATOM 678 C C . LEU A 1 95 ? 34.615 19.057 -28.624 1.00 44.78 95 LEU A C 1
ATOM 680 O O . LEU A 1 95 ? 34.881 18.789 -27.453 1.00 44.78 95 LEU A O 1
ATOM 684 N N . LEU A 1 96 ? 34.493 20.316 -29.048 1.00 41.09 96 LEU A N 1
ATOM 685 C CA . LEU A 1 96 ? 34.643 21.490 -28.180 1.00 41.09 96 LEU A CA 1
ATOM 686 C C . LEU A 1 96 ? 33.467 21.644 -27.199 1.00 41.09 96 LEU A C 1
ATOM 688 O O . LEU A 1 96 ? 33.641 22.150 -26.090 1.00 41.09 96 LEU A O 1
ATOM 692 N N . PHE A 1 97 ? 32.279 21.154 -27.562 1.00 44.78 97 PHE A N 1
ATOM 693 C CA . PHE A 1 97 ? 31.098 21.156 -26.697 1.00 44.78 97 PHE A CA 1
ATOM 694 C C . PHE A 1 97 ? 31.154 20.048 -25.628 1.00 44.78 97 PHE A C 1
ATOM 696 O O . PHE A 1 97 ? 30.771 20.287 -24.483 1.00 44.78 97 PHE A O 1
ATOM 703 N N . VAL A 1 98 ? 31.742 18.884 -25.947 1.00 45.62 98 VAL A N 1
ATOM 704 C CA . VAL A 1 98 ? 32.061 17.804 -24.984 1.00 45.62 98 VAL A CA 1
ATOM 705 C C . VAL A 1 98 ? 32.927 18.300 -23.817 1.00 45.62 98 VAL A C 1
ATOM 707 O O . VAL A 1 98 ? 32.741 17.864 -22.680 1.00 45.62 98 VAL A O 1
ATOM 710 N N . LEU A 1 99 ? 33.807 19.277 -24.057 1.00 43.59 99 LEU A N 1
ATOM 711 C CA . LEU A 1 99 ? 34.672 19.868 -23.028 1.00 43.59 99 LEU A CA 1
ATOM 712 C C . LEU A 1 99 ? 33.929 20.778 -22.028 1.00 43.59 99 LEU A C 1
ATOM 714 O O . LEU A 1 99 ? 34.465 21.072 -20.959 1.00 43.59 99 LEU A O 1
ATOM 718 N N . SER A 1 100 ? 32.693 21.188 -22.336 1.00 45.94 100 SER A N 1
ATOM 719 C CA . SER A 1 100 ? 31.940 22.211 -21.594 1.00 45.94 100 SER A CA 1
ATOM 720 C C . SER A 1 100 ? 30.894 21.641 -20.617 1.00 45.94 100 SER A C 1
ATOM 722 O O . SER A 1 100 ? 30.174 22.398 -19.964 1.00 45.94 100 SER A O 1
ATOM 724 N N . PHE A 1 101 ? 30.784 20.314 -20.471 1.00 54.69 101 PHE A N 1
ATOM 725 C CA . PHE A 1 101 ? 29.750 19.696 -19.631 1.00 54.69 101 PHE A CA 1
ATOM 726 C C . PHE A 1 101 ? 30.106 19.662 -18.133 1.00 54.69 101 PHE A C 1
ATOM 728 O O . PHE A 1 101 ? 31.208 19.291 -17.722 1.00 54.69 101 PHE A O 1
ATOM 735 N N . SER A 1 102 ? 29.134 20.054 -17.302 1.00 55.28 102 SER A N 1
ATOM 736 C CA . SER A 1 102 ? 29.258 20.159 -15.839 1.00 55.28 102 SER A CA 1
ATOM 737 C C . SER A 1 102 ? 28.868 18.865 -15.096 1.00 55.28 102 SER A C 1
ATOM 739 O O . SER A 1 102 ? 29.350 18.631 -13.992 1.00 55.28 102 SER A O 1
ATOM 741 N N . SER A 1 103 ? 28.056 17.977 -15.695 1.00 76.12 103 SER A N 1
ATOM 742 C CA . SER A 1 103 ? 27.557 16.759 -15.029 1.00 76.12 103 SER A CA 1
ATOM 743 C C . SER A 1 103 ? 28.258 15.466 -15.469 1.00 76.12 103 SER A C 1
ATOM 745 O O . SER A 1 103 ? 28.514 15.233 -16.652 1.00 76.12 103 SER A O 1
ATOM 747 N N . THR A 1 104 ? 28.515 14.582 -14.503 1.00 80.31 104 THR A N 1
ATOM 748 C CA . THR A 1 104 ? 29.123 13.252 -14.697 1.00 80.31 104 THR A CA 1
ATOM 749 C C . THR A 1 104 ? 28.258 12.312 -15.542 1.00 80.31 104 THR A C 1
ATOM 751 O O . THR A 1 104 ? 28.798 11.549 -16.336 1.00 80.31 104 THR A O 1
ATOM 754 N N . ASP A 1 105 ? 26.928 12.407 -15.456 1.00 83.00 105 ASP A N 1
ATOM 755 C CA . ASP A 1 105 ? 26.000 11.581 -16.252 1.00 83.00 105 ASP A CA 1
ATOM 756 C C . ASP A 1 105 ? 26.142 11.820 -17.765 1.00 83.00 105 ASP A C 1
ATOM 758 O O . ASP A 1 105 ? 26.059 10.889 -18.567 1.00 83.00 105 ASP A O 1
ATOM 762 N N . ILE A 1 106 ? 26.391 13.073 -18.170 1.00 81.31 106 ILE A N 1
ATOM 763 C CA . ILE A 1 106 ? 26.604 13.420 -19.582 1.00 81.31 106 ILE A CA 1
ATOM 764 C C . ILE A 1 106 ? 27.951 12.874 -20.053 1.00 81.31 106 ILE A C 1
ATOM 766 O O . ILE A 1 106 ? 28.049 12.364 -21.164 1.00 81.31 106 ILE A O 1
ATOM 770 N N . LEU A 1 107 ? 28.975 12.913 -19.200 1.00 84.19 107 LEU A N 1
ATOM 771 C CA . LEU A 1 107 ? 30.278 12.339 -19.521 1.00 84.19 107 LEU A CA 1
ATOM 772 C C . LEU A 1 107 ? 30.188 10.821 -19.757 1.00 84.19 107 LEU A C 1
ATOM 774 O O . LEU A 1 107 ? 30.794 10.312 -20.700 1.00 84.19 107 LEU A O 1
ATOM 778 N N . VAL A 1 108 ? 29.378 10.112 -18.959 1.00 88.12 108 VAL A N 1
ATOM 779 C CA . VAL A 1 108 ? 29.084 8.687 -19.188 1.00 88.12 108 VAL A CA 1
ATOM 780 C C . VAL A 1 108 ? 28.393 8.486 -20.540 1.00 88.12 108 VAL A C 1
ATOM 782 O O . VAL A 1 108 ? 28.811 7.640 -21.328 1.00 88.12 108 VAL A O 1
ATOM 785 N N . SER A 1 109 ? 27.391 9.309 -20.856 1.00 85.94 109 SER A N 1
ATOM 786 C CA . SER A 1 109 ? 26.697 9.271 -22.149 1.00 85.94 109 SER A CA 1
ATOM 787 C C . SER A 1 109 ? 27.624 9.522 -23.345 1.00 85.94 109 SER A C 1
ATOM 789 O O . SER A 1 109 ? 27.474 8.860 -24.368 1.00 85.94 109 SER A O 1
ATOM 791 N N . VAL A 1 110 ? 28.569 10.461 -23.251 1.00 85.50 110 VAL A N 1
ATOM 792 C CA . VAL A 1 110 ? 29.523 10.778 -24.334 1.00 85.50 110 VAL A CA 1
ATOM 793 C C . VAL A 1 110 ? 30.491 9.619 -24.584 1.00 85.50 110 VAL A C 1
ATOM 795 O O . VAL A 1 110 ? 30.835 9.311 -25.727 1.00 85.50 110 VAL A O 1
ATOM 798 N N . ALA A 1 111 ? 30.909 8.933 -23.526 1.00 88.25 111 ALA A N 1
ATOM 799 C CA . ALA A 1 111 ? 31.746 7.749 -23.653 1.00 88.25 111 ALA A CA 1
ATOM 800 C C . ALA A 1 111 ? 31.015 6.590 -24.344 1.00 88.25 111 ALA A C 1
ATOM 802 O O . ALA A 1 111 ? 31.550 5.975 -25.260 1.00 88.25 111 ALA A O 1
ATOM 803 N N . ILE A 1 112 ? 29.761 6.340 -23.971 1.00 89.00 112 ILE A N 1
ATOM 804 C CA . ILE A 1 112 ? 28.924 5.337 -24.644 1.00 89.00 112 ILE A CA 1
ATOM 805 C C . ILE A 1 112 ? 28.701 5.715 -26.117 1.00 89.00 112 ILE A C 1
ATOM 807 O O . ILE A 1 112 ? 28.828 4.872 -27.005 1.00 89.00 112 ILE A O 1
ATOM 811 N N . PHE A 1 113 ? 28.441 6.999 -26.382 1.00 87.81 113 PHE A N 1
ATOM 812 C CA . PHE A 1 113 ? 28.284 7.539 -27.730 1.00 87.81 113 PHE A CA 1
ATOM 813 C C . PHE A 1 113 ? 29.511 7.278 -28.611 1.00 87.81 113 PHE A C 1
ATOM 815 O O . PHE A 1 113 ? 29.372 6.726 -29.696 1.00 87.81 113 PHE A O 1
ATOM 822 N N . THR A 1 114 ? 30.711 7.648 -28.160 1.00 86.19 114 THR A N 1
ATOM 823 C CA . THR A 1 114 ? 31.940 7.555 -28.976 1.00 86.19 114 THR A CA 1
ATOM 824 C C . THR A 1 114 ? 32.346 6.117 -29.313 1.00 86.19 114 THR A C 1
ATOM 826 O O . THR A 1 114 ? 32.913 5.875 -30.381 1.00 86.19 114 THR A O 1
ATOM 829 N N . ASP A 1 115 ? 32.037 5.148 -28.452 1.00 87.94 115 ASP A N 1
ATOM 830 C CA . ASP A 1 115 ? 32.270 3.721 -28.715 1.00 87.94 115 ASP A CA 1
ATOM 831 C C . ASP A 1 115 ? 31.256 3.128 -29.717 1.00 87.94 115 ASP A C 1
ATOM 833 O O . ASP A 1 115 ? 31.607 2.392 -30.651 1.00 87.94 115 ASP A O 1
ATOM 837 N N . LEU A 1 116 ? 29.978 3.484 -29.582 1.00 85.50 116 LEU A N 1
ATOM 838 C CA . LEU A 1 116 ? 28.939 2.986 -30.486 1.00 85.50 116 LEU A CA 1
ATOM 839 C C . LEU A 1 116 ? 28.895 3.718 -31.824 1.00 85.50 116 LEU A C 1
ATOM 841 O O . LEU A 1 116 ? 28.582 3.102 -32.838 1.00 85.50 116 LEU A O 1
ATOM 845 N N . PHE A 1 117 ? 29.316 4.976 -31.864 1.00 84.06 117 PHE A N 1
ATOM 846 C CA . PHE A 1 117 ? 29.548 5.698 -33.108 1.00 84.06 117 PHE A CA 1
ATOM 847 C C . PHE A 1 117 ? 30.594 4.979 -33.972 1.00 84.06 117 PHE A C 1
ATOM 849 O O . PHE A 1 117 ? 30.333 4.681 -35.134 1.00 84.06 117 PHE A O 1
ATOM 856 N N . MET A 1 118 ? 31.727 4.563 -33.388 1.00 83.50 118 MET A N 1
ATOM 857 C CA . MET A 1 118 ? 32.721 3.727 -34.084 1.00 83.50 118 MET A CA 1
ATOM 858 C C . MET A 1 118 ? 32.138 2.422 -34.634 1.00 83.50 118 MET A C 1
ATOM 860 O O . MET A 1 118 ? 32.560 1.921 -35.675 1.00 83.50 118 MET A O 1
ATOM 864 N N . THR A 1 119 ? 31.178 1.847 -33.914 1.00 77.38 119 THR A N 1
ATOM 865 C CA . THR A 1 119 ? 30.581 0.555 -34.256 1.00 77.38 119 THR A CA 1
ATOM 866 C C . THR A 1 119 ? 29.789 0.623 -35.553 1.00 77.38 119 THR A C 1
ATOM 868 O O . THR A 1 119 ? 29.883 -0.301 -36.362 1.00 77.38 119 THR A O 1
ATOM 871 N N . THR A 1 120 ? 29.046 1.705 -35.758 1.00 75.12 120 THR A N 1
ATOM 872 C CA . THR A 1 120 ? 28.127 1.862 -36.889 1.00 75.12 120 THR A CA 1
ATOM 873 C C . THR A 1 120 ? 28.724 2.662 -38.048 1.00 75.12 120 THR A C 1
ATOM 875 O O . THR A 1 120 ? 28.299 2.478 -39.186 1.00 75.12 120 THR A O 1
ATOM 878 N N . VAL A 1 121 ? 29.774 3.459 -37.807 1.00 78.44 121 VAL A N 1
ATOM 879 C CA . VAL A 1 121 ? 30.611 4.085 -38.855 1.00 78.44 121 VAL A CA 1
ATOM 880 C C . VAL A 1 121 ? 31.215 3.053 -39.809 1.00 78.44 121 VAL A C 1
ATOM 882 O O . VAL A 1 121 ? 31.407 3.337 -40.989 1.00 78.44 121 VAL A O 1
ATOM 885 N N . LEU A 1 122 ? 31.507 1.843 -39.324 1.00 75.88 122 LEU A N 1
ATOM 886 C CA . LEU A 1 122 ? 32.149 0.813 -40.137 1.00 75.88 122 LEU A CA 1
ATOM 887 C C . LEU A 1 122 ? 31.233 0.229 -41.221 1.00 75.88 122 LEU A C 1
ATOM 889 O O . LEU A 1 122 ? 31.729 -0.280 -42.221 1.00 75.88 122 LEU A O 1
ATOM 893 N N . THR A 1 123 ? 29.914 0.280 -41.028 1.00 72.12 123 THR A N 1
ATOM 894 C CA . THR A 1 123 ? 28.925 -0.323 -41.932 1.00 72.12 123 THR A CA 1
ATOM 895 C C . THR A 1 123 ? 29.024 0.211 -43.370 1.00 72.12 123 THR A C 1
ATOM 897 O O . THR A 1 123 ? 29.175 -0.605 -44.278 1.00 72.12 123 THR A O 1
ATOM 900 N N . PRO A 1 124 ? 29.019 1.537 -43.620 1.00 68.62 124 PRO A N 1
ATOM 901 C CA . PRO A 1 124 ? 29.228 2.091 -44.964 1.00 68.62 124 PRO A CA 1
ATOM 902 C C . PRO A 1 124 ? 30.665 1.926 -45.491 1.00 68.62 124 PRO A C 1
ATOM 904 O O . PRO A 1 124 ? 30.874 2.005 -46.697 1.00 68.62 124 PRO A O 1
ATOM 907 N N . LEU A 1 125 ? 31.651 1.684 -44.619 1.00 74.69 125 LEU A N 1
ATOM 908 C CA . LEU A 1 125 ? 33.057 1.508 -45.002 1.00 74.69 125 LEU A CA 1
ATOM 909 C C . LEU A 1 125 ? 33.401 0.055 -45.361 1.00 74.69 125 LEU A C 1
ATOM 911 O O . LEU A 1 125 ? 34.322 -0.176 -46.139 1.00 74.69 125 LEU A O 1
ATOM 915 N N . ALA A 1 126 ? 32.677 -0.936 -44.838 1.00 72.12 126 ALA A N 1
ATOM 916 C CA . ALA A 1 126 ? 32.958 -2.357 -45.055 1.00 72.12 126 ALA A CA 1
ATOM 917 C C . ALA A 1 126 ? 33.011 -2.796 -46.539 1.00 72.12 126 ALA A C 1
ATOM 919 O O . ALA A 1 126 ? 33.893 -3.591 -46.874 1.00 72.12 126 ALA A O 1
ATOM 920 N N . PRO A 1 127 ? 32.172 -2.262 -47.455 1.00 71.38 127 PRO A N 1
ATOM 921 C CA . PRO A 1 127 ? 32.265 -2.572 -48.885 1.00 71.38 127 PRO A CA 1
ATOM 922 C C . PRO A 1 127 ? 33.584 -2.143 -49.546 1.00 71.38 127 PRO A C 1
ATOM 924 O O . PRO A 1 127 ? 33.917 -2.655 -50.610 1.00 71.38 127 PRO A O 1
ATOM 927 N N . THR A 1 128 ? 34.356 -1.237 -48.929 1.00 76.06 128 THR A N 1
ATOM 928 C CA . THR A 1 128 ? 35.678 -0.829 -49.445 1.00 76.06 128 THR A CA 1
ATOM 929 C C . THR A 1 128 ? 36.756 -1.900 -49.250 1.00 76.06 128 THR A C 1
ATOM 931 O O . THR A 1 128 ? 37.790 -1.848 -49.910 1.00 76.06 128 THR A O 1
ATOM 934 N N . LEU A 1 129 ? 36.524 -2.882 -48.369 1.00 76.06 129 LEU A N 1
ATOM 935 C CA . LEU A 1 129 ? 37.494 -3.932 -48.042 1.00 76.06 129 LEU A CA 1
ATOM 936 C C . LEU A 1 129 ? 37.273 -5.227 -48.823 1.00 76.06 129 LEU A C 1
ATOM 938 O O . LEU A 1 129 ? 38.235 -5.881 -49.218 1.00 76.06 129 LEU A O 1
ATOM 942 N N . THR A 1 130 ? 36.018 -5.638 -49.004 1.00 76.31 130 THR A N 1
ATOM 943 C CA . THR A 1 130 ? 35.665 -6.910 -49.648 1.00 76.31 130 THR A CA 1
ATOM 944 C C . THR A 1 130 ? 34.325 -6.786 -50.357 1.00 76.31 130 THR A C 1
ATOM 946 O O . THR A 1 130 ? 33.401 -6.214 -49.793 1.00 76.31 130 THR A O 1
ATOM 949 N N . ALA A 1 131 ? 34.180 -7.398 -51.534 1.00 72.69 131 ALA A N 1
ATOM 950 C CA . ALA A 1 131 ? 32.897 -7.480 -52.241 1.00 72.69 131 ALA A CA 1
ATOM 951 C C . ALA A 1 131 ? 31.996 -8.640 -51.757 1.00 72.69 131 ALA A C 1
ATOM 953 O O . ALA A 1 131 ? 30.847 -8.748 -52.178 1.00 72.69 131 ALA A O 1
ATOM 954 N N . ASP A 1 132 ? 32.511 -9.523 -50.894 1.00 75.12 132 ASP A N 1
ATOM 955 C CA . ASP A 1 132 ? 31.758 -10.663 -50.370 1.00 75.12 132 ASP A CA 1
ATOM 956 C C . ASP A 1 132 ? 30.837 -10.233 -49.218 1.00 75.12 132 ASP A C 1
ATOM 958 O O . ASP A 1 132 ? 31.281 -9.870 -48.125 1.00 75.12 132 ASP A O 1
ATOM 962 N N . TYR A 1 133 ? 29.529 -10.321 -49.457 1.00 68.69 133 TYR A N 1
ATOM 963 C CA . TYR A 1 133 ? 28.492 -9.991 -48.483 1.00 68.69 133 TYR A CA 1
ATOM 964 C C . TYR A 1 133 ? 28.568 -10.827 -47.200 1.00 68.69 133 TYR A C 1
ATOM 966 O O . TYR A 1 133 ? 28.210 -10.321 -46.133 1.00 68.69 133 TYR A O 1
ATOM 974 N N . GLN A 1 134 ? 29.044 -12.076 -47.258 1.00 73.31 134 GLN A N 1
ATOM 975 C CA . GLN A 1 134 ? 29.190 -12.901 -46.055 1.00 73.31 134 GLN A CA 1
ATOM 976 C C . GLN A 1 134 ? 30.340 -12.411 -45.173 1.00 73.31 134 GLN A C 1
ATOM 978 O O . GLN A 1 134 ? 30.200 -12.377 -43.950 1.00 73.31 134 GLN A O 1
ATOM 983 N N . LEU A 1 135 ? 31.442 -11.969 -45.784 1.00 78.19 135 LEU A N 1
ATOM 984 C CA . LEU A 1 135 ? 32.574 -11.375 -45.073 1.00 78.19 135 LEU A CA 1
ATOM 985 C C . LEU A 1 135 ? 32.208 -10.002 -44.490 1.00 78.19 135 LEU A C 1
ATOM 987 O O . LEU A 1 135 ? 32.476 -9.739 -43.319 1.00 78.19 135 LEU A O 1
ATOM 991 N N . ILE A 1 136 ? 31.480 -9.162 -45.231 1.00 77.81 136 ILE A N 1
ATOM 992 C CA . ILE A 1 136 ? 30.941 -7.896 -44.698 1.00 77.81 136 ILE A CA 1
ATOM 993 C C . ILE A 1 136 ? 30.012 -8.153 -43.496 1.00 77.81 136 ILE A C 1
ATOM 995 O O . ILE A 1 136 ? 30.111 -7.477 -42.465 1.00 77.81 136 ILE A O 1
ATOM 999 N N . ALA A 1 137 ? 29.127 -9.151 -43.592 1.00 73.56 137 ALA A N 1
ATOM 1000 C CA . ALA A 1 137 ? 28.231 -9.532 -42.501 1.00 73.56 137 ALA A CA 1
ATOM 1001 C C . ALA A 1 137 ? 28.996 -10.079 -41.283 1.00 73.56 137 ALA A C 1
ATOM 1003 O O . ALA A 1 137 ? 28.634 -9.791 -40.141 1.00 73.56 137 ALA A O 1
ATOM 1004 N N . LEU A 1 138 ? 30.071 -10.840 -41.503 1.00 83.31 138 LEU A N 1
ATOM 1005 C CA . LEU A 1 138 ? 30.936 -11.328 -40.431 1.00 83.31 138 LEU A CA 1
ATOM 1006 C C . LEU A 1 138 ? 31.671 -10.171 -39.741 1.00 83.31 138 LEU A C 1
ATOM 1008 O O . LEU A 1 138 ? 31.667 -10.094 -38.512 1.00 83.31 138 LEU A O 1
ATOM 1012 N N . LEU A 1 139 ? 32.242 -9.241 -40.510 1.00 84.00 139 LEU A N 1
ATOM 1013 C CA . LEU A 1 139 ? 32.947 -8.069 -39.991 1.00 84.00 139 LEU A CA 1
ATOM 1014 C C . LEU A 1 139 ? 32.031 -7.183 -39.139 1.00 84.00 139 LEU A C 1
ATOM 1016 O O . LEU A 1 139 ? 32.398 -6.816 -38.021 1.00 84.00 139 LEU A O 1
ATOM 1020 N N . THR A 1 140 ? 30.824 -6.894 -39.624 1.00 78.06 140 THR A N 1
ATOM 1021 C CA . THR A 1 140 ? 29.838 -6.059 -38.913 1.00 78.06 140 THR A CA 1
ATOM 1022 C C . THR A 1 140 ? 29.300 -6.724 -37.640 1.00 78.06 140 THR A C 1
ATOM 1024 O O . THR A 1 140 ? 29.074 -6.027 -36.651 1.00 78.06 140 THR A O 1
ATOM 1027 N N . ARG A 1 141 ? 29.177 -8.062 -37.606 1.00 83.62 141 ARG A N 1
ATOM 1028 C CA . ARG A 1 141 ? 28.697 -8.824 -36.430 1.00 83.62 141 ARG A CA 1
ATOM 1029 C C . ARG A 1 141 ? 29.793 -9.227 -35.441 1.00 83.62 141 ARG A C 1
ATOM 1031 O O . ARG A 1 141 ? 29.479 -9.523 -34.290 1.00 83.62 141 ARG A O 1
ATOM 1038 N N . SER A 1 142 ? 31.058 -9.245 -35.863 1.00 87.44 142 SER A N 1
ATOM 1039 C CA . SER A 1 142 ? 32.199 -9.743 -35.075 1.00 87.44 142 SER A CA 1
ATOM 1040 C C . SER A 1 142 ? 32.287 -9.133 -33.673 1.00 87.44 142 SER A C 1
ATOM 1042 O O . SER A 1 142 ? 32.449 -9.854 -32.688 1.00 87.44 142 SER A O 1
ATOM 1044 N N . LYS A 1 143 ? 32.079 -7.814 -33.570 1.00 87.81 143 LYS A N 1
ATOM 1045 C CA . LYS A 1 143 ? 32.042 -7.088 -32.296 1.00 87.81 143 LYS A CA 1
ATOM 1046 C C . LYS A 1 143 ? 30.965 -7.648 -31.364 1.00 87.81 143 LYS A C 1
ATOM 1048 O O . LYS A 1 143 ? 31.277 -8.011 -30.237 1.00 87.81 143 LYS A O 1
ATOM 1053 N N . ASN A 1 144 ? 29.732 -7.771 -31.854 1.00 87.38 144 ASN A N 1
ATOM 1054 C CA . ASN A 1 144 ? 28.581 -8.201 -31.058 1.00 87.38 144 ASN A CA 1
ATOM 1055 C C . ASN A 1 144 ? 28.744 -9.649 -30.574 1.00 87.38 144 ASN A C 1
ATOM 1057 O O . ASN A 1 144 ? 28.412 -9.966 -29.432 1.00 87.38 144 ASN A O 1
ATOM 1061 N N . ILE A 1 145 ? 29.323 -10.519 -31.414 1.00 87.81 145 ILE A N 1
ATOM 1062 C CA . ILE A 1 145 ? 29.641 -11.912 -31.059 1.00 87.81 145 ILE A CA 1
ATOM 1063 C C . ILE A 1 145 ? 30.621 -11.948 -29.882 1.00 87.81 145 ILE A C 1
ATOM 1065 O O . ILE A 1 145 ? 30.360 -12.613 -28.879 1.00 87.81 145 ILE A O 1
ATOM 1069 N N . VAL A 1 146 ? 31.726 -11.202 -29.970 1.00 89.00 146 VAL A N 1
ATOM 1070 C CA . VAL A 1 146 ? 32.738 -11.167 -28.904 1.00 89.00 146 VAL A CA 1
ATOM 1071 C C . VAL A 1 146 ? 32.197 -10.512 -27.635 1.00 89.00 146 VAL A C 1
ATOM 1073 O O . VAL A 1 146 ? 32.407 -11.040 -26.543 1.00 89.00 146 VAL A O 1
ATOM 1076 N N . THR A 1 147 ? 31.442 -9.417 -27.759 1.00 87.75 147 THR A N 1
ATOM 1077 C CA . THR A 1 147 ? 30.774 -8.768 -26.623 1.00 87.75 147 THR A CA 1
ATOM 1078 C C . THR A 1 147 ? 29.828 -9.737 -25.914 1.00 87.75 147 THR A C 1
ATOM 1080 O O . THR A 1 147 ? 29.865 -9.816 -24.689 1.00 87.75 147 THR A O 1
ATOM 1083 N N . CYS A 1 148 ? 29.035 -10.522 -26.652 1.00 86.62 148 CYS A N 1
ATOM 1084 C CA . CYS A 1 148 ? 28.128 -11.516 -26.075 1.00 86.62 148 CYS A CA 1
ATOM 1085 C C . CYS A 1 148 ? 28.877 -12.645 -25.346 1.00 86.62 148 CYS A C 1
ATOM 1087 O O . CYS A 1 148 ? 28.465 -13.051 -24.259 1.00 86.62 148 CYS A O 1
ATOM 1089 N N . LEU A 1 149 ? 29.975 -13.149 -25.920 1.00 85.62 149 LEU A N 1
ATOM 1090 C CA . LEU A 1 149 ? 30.773 -14.230 -25.326 1.00 85.62 149 LEU A CA 1
ATOM 1091 C C . LEU A 1 149 ? 31.501 -13.790 -24.050 1.00 85.62 149 LEU A C 1
ATOM 1093 O O . LEU A 1 149 ? 31.625 -14.569 -23.104 1.00 85.62 149 LEU A O 1
ATOM 1097 N N . LEU A 1 150 ? 31.973 -12.543 -24.011 1.00 82.00 150 LEU A N 1
ATOM 1098 C CA . LEU A 1 150 ? 32.734 -12.012 -22.880 1.00 82.00 150 LEU A CA 1
ATOM 1099 C C . LEU A 1 150 ? 31.865 -11.395 -21.784 1.00 82.00 150 LEU A C 1
ATOM 1101 O O . LEU A 1 150 ? 32.354 -11.228 -20.665 1.00 82.00 150 LEU A O 1
ATOM 1105 N N . ALA A 1 151 ? 30.588 -11.114 -22.060 1.00 77.31 151 ALA A N 1
ATOM 1106 C CA . ALA A 1 151 ? 29.676 -10.462 -21.122 1.00 77.31 151 ALA A CA 1
ATOM 1107 C C . ALA A 1 151 ? 29.667 -11.101 -19.707 1.00 77.31 151 ALA A C 1
ATOM 1109 O O . ALA A 1 151 ? 29.811 -10.357 -18.727 1.00 77.31 151 ALA A O 1
ATOM 1110 N N . PRO A 1 152 ? 29.605 -12.445 -19.545 1.00 74.19 152 PRO A N 1
ATOM 1111 C CA . PRO A 1 152 ? 29.612 -13.086 -18.222 1.00 74.19 152 PRO A CA 1
ATOM 1112 C C . PRO A 1 152 ? 30.918 -12.881 -17.442 1.00 74.19 152 PRO A C 1
ATOM 1114 O O . PRO A 1 152 ? 30.908 -12.802 -16.213 1.00 74.19 152 PRO A O 1
ATOM 1117 N N . PHE A 1 153 ? 32.048 -12.784 -18.147 1.00 77.19 153 PHE A N 1
ATOM 1118 C CA . PHE A 1 153 ? 33.366 -12.581 -17.544 1.00 77.19 153 PHE A CA 1
ATOM 1119 C C . PHE A 1 153 ? 33.569 -11.122 -17.141 1.00 77.19 153 PHE A C 1
ATOM 1121 O O . PHE A 1 153 ? 34.058 -10.845 -16.044 1.00 77.19 153 PHE A O 1
ATOM 1128 N N . THR A 1 154 ? 33.125 -10.187 -17.985 1.00 73.88 154 THR A N 1
ATOM 1129 C CA . THR A 1 154 ? 33.194 -8.751 -17.693 1.00 73.88 154 THR A CA 1
ATOM 1130 C C . THR A 1 154 ? 32.305 -8.353 -16.517 1.00 73.88 154 THR A C 1
ATOM 1132 O O . THR A 1 154 ? 32.668 -7.444 -15.780 1.00 73.88 154 THR A O 1
ATOM 1135 N N . ALA A 1 155 ? 31.205 -9.076 -16.266 1.00 71.12 155 ALA A N 1
ATOM 1136 C CA . ALA A 1 155 ? 30.298 -8.834 -15.138 1.00 71.12 155 ALA A CA 1
ATOM 1137 C C . ALA A 1 155 ? 31.029 -8.764 -13.789 1.00 71.12 155 ALA A C 1
ATOM 1139 O O . ALA A 1 155 ? 30.882 -7.804 -13.038 1.00 71.12 155 ALA A O 1
ATOM 1140 N N . ARG A 1 156 ? 31.872 -9.771 -13.523 1.00 72.25 156 ARG A N 1
ATOM 1141 C CA . ARG A 1 156 ? 32.634 -9.891 -12.270 1.00 72.25 156 ARG A CA 1
ATOM 1142 C C . ARG A 1 156 ? 33.689 -8.804 -12.114 1.00 72.25 156 ARG A C 1
ATOM 1144 O O . ARG A 1 156 ? 34.082 -8.499 -10.998 1.00 72.25 156 ARG A O 1
ATOM 1151 N N . PHE A 1 157 ? 34.178 -8.275 -13.232 1.00 76.44 157 PHE A N 1
ATOM 1152 C CA . PHE A 1 157 ? 35.166 -7.206 -13.235 1.00 76.44 157 PHE A CA 1
ATOM 1153 C C . PHE A 1 157 ? 34.521 -5.830 -13.046 1.00 76.44 157 PHE A C 1
ATOM 1155 O O . PHE A 1 157 ? 35.121 -4.967 -12.413 1.00 76.44 157 PHE A O 1
ATOM 1162 N N . ILE A 1 158 ? 33.313 -5.624 -13.582 1.00 77.94 158 ILE A N 1
ATOM 1163 C CA . ILE A 1 158 ? 32.561 -4.370 -13.452 1.00 77.94 158 ILE A CA 1
ATOM 1164 C C . ILE A 1 158 ? 32.118 -4.158 -12.001 1.00 77.94 158 ILE A C 1
ATOM 1166 O O . ILE A 1 158 ? 32.294 -3.059 -11.476 1.00 77.94 158 ILE A O 1
ATOM 1170 N N . ASP A 1 159 ? 31.595 -5.199 -11.346 1.00 74.19 159 ASP A N 1
ATOM 1171 C CA . ASP A 1 159 ? 31.145 -5.119 -9.954 1.00 74.19 159 ASP A CA 1
ATOM 1172 C C . ASP A 1 159 ? 32.301 -4.695 -9.022 1.00 74.19 159 ASP A C 1
ATOM 1174 O O . ASP A 1 159 ? 33.279 -5.418 -8.834 1.00 74.19 159 ASP A O 1
ATOM 1178 N N . GLY A 1 160 ? 32.199 -3.496 -8.437 1.00 70.94 160 GLY A N 1
ATOM 1179 C CA . GLY A 1 160 ? 33.209 -2.930 -7.536 1.00 70.94 160 GLY A CA 1
ATOM 1180 C C . GLY A 1 160 ? 34.324 -2.121 -8.214 1.00 70.94 160 GLY A C 1
ATOM 1181 O O . GLY A 1 160 ? 35.044 -1.405 -7.516 1.00 70.94 160 GLY A O 1
ATOM 1182 N N . ASN A 1 161 ? 34.452 -2.166 -9.545 1.00 81.06 161 ASN A N 1
ATOM 1183 C CA . ASN A 1 161 ? 35.425 -1.382 -10.321 1.00 81.06 161 ASN A CA 1
ATOM 1184 C C . ASN A 1 161 ? 34.768 -0.631 -11.496 1.00 81.06 161 ASN A C 1
ATOM 1186 O O . ASN A 1 161 ? 35.400 -0.438 -12.536 1.00 81.06 161 ASN A O 1
ATOM 1190 N N . GLU A 1 162 ? 33.527 -0.166 -11.349 1.00 84.75 162 GLU A N 1
ATOM 1191 C CA . GLU A 1 162 ? 32.690 0.348 -12.443 1.00 84.75 162 GLU A CA 1
ATOM 1192 C C . GLU A 1 162 ? 33.393 1.484 -13.212 1.00 84.75 162 GLU A C 1
ATOM 1194 O O . GLU A 1 162 ? 33.584 1.396 -14.426 1.00 84.75 162 GLU A O 1
ATOM 1199 N N . ALA A 1 163 ? 33.901 2.493 -12.494 1.00 85.12 163 ALA A N 1
ATOM 1200 C CA . ALA A 1 163 ? 34.634 3.621 -13.078 1.00 85.12 163 ALA A CA 1
ATOM 1201 C C . ALA A 1 163 ? 35.929 3.196 -13.800 1.00 85.12 163 ALA A C 1
ATOM 1203 O O . ALA A 1 163 ? 36.234 3.694 -14.884 1.00 85.12 163 ALA A O 1
ATOM 1204 N N . LYS A 1 164 ? 36.685 2.249 -13.225 1.00 86.12 164 LYS A N 1
ATOM 1205 C CA . LYS A 1 164 ? 37.930 1.739 -13.826 1.00 86.12 164 LYS A CA 1
ATOM 1206 C C . LYS A 1 164 ? 37.645 0.891 -15.062 1.00 86.12 164 LYS A C 1
ATOM 1208 O O . LYS A 1 164 ? 38.384 0.985 -16.037 1.00 86.12 164 LYS A O 1
ATOM 1213 N N . SER A 1 165 ? 36.577 0.094 -15.032 1.00 87.25 165 SER A N 1
ATOM 1214 C CA . SER A 1 165 ? 36.152 -0.724 -16.169 1.00 87.25 165 SER A CA 1
ATOM 1215 C C . SER A 1 165 ? 35.821 0.153 -17.373 1.00 87.25 165 SER A C 1
ATOM 1217 O O . SER A 1 165 ? 36.329 -0.087 -18.465 1.00 87.25 165 SER A O 1
ATOM 1219 N N . MET A 1 166 ? 35.098 1.249 -17.143 1.00 88.75 166 MET A N 1
ATOM 1220 C CA . MET A 1 166 ? 34.728 2.200 -18.180 1.00 88.75 166 MET A CA 1
ATOM 1221 C C . MET A 1 166 ? 35.945 2.937 -18.759 1.00 88.75 166 MET A C 1
ATOM 1223 O O . MET A 1 166 ? 36.058 3.088 -19.974 1.00 88.75 166 MET A O 1
ATOM 1227 N N . GLN A 1 167 ? 36.892 3.352 -17.910 1.00 89.50 167 GLN A N 1
ATOM 1228 C CA . GLN A 1 167 ? 38.150 3.968 -18.351 1.00 89.50 167 GLN A CA 1
ATOM 1229 C C . GLN A 1 167 ? 38.997 3.000 -19.194 1.00 89.50 167 GLN A C 1
ATOM 1231 O O . GLN A 1 167 ? 39.489 3.378 -20.257 1.00 89.50 167 GLN A O 1
ATOM 1236 N N . LEU A 1 168 ? 39.149 1.749 -18.746 1.00 89.31 168 LEU A N 1
ATOM 1237 C CA . LEU A 1 168 ? 39.905 0.726 -19.472 1.00 89.31 168 LEU A CA 1
ATOM 1238 C C . LEU A 1 168 ? 39.238 0.376 -20.809 1.00 89.31 168 LEU A C 1
ATOM 1240 O O . LEU A 1 168 ? 39.925 0.228 -21.821 1.00 89.31 168 LEU A O 1
ATOM 1244 N N . GLY A 1 169 ? 37.904 0.301 -20.818 1.00 89.75 169 GLY A N 1
ATOM 1245 C CA . GLY A 1 169 ? 37.101 0.140 -22.023 1.00 89.75 169 GLY A CA 1
ATOM 1246 C C . GLY A 1 169 ? 37.388 1.247 -23.031 1.00 89.75 169 GLY A C 1
ATOM 1247 O O . GLY A 1 169 ? 37.786 0.947 -24.156 1.00 89.75 169 GLY A O 1
ATOM 1248 N N . MET A 1 170 ? 37.300 2.512 -22.616 1.00 90.88 170 MET A N 1
ATOM 1249 C CA . MET A 1 170 ? 37.549 3.655 -23.500 1.00 90.88 170 MET A CA 1
ATOM 1250 C C . MET A 1 170 ? 38.982 3.683 -24.053 1.00 90.88 170 MET A C 1
ATOM 1252 O O . MET A 1 170 ? 39.185 3.941 -25.239 1.00 90.88 170 MET A O 1
ATOM 1256 N N . LEU A 1 171 ? 39.982 3.355 -23.228 1.00 91.88 171 LEU A N 1
ATOM 1257 C CA . LEU A 1 171 ? 41.372 3.247 -23.681 1.00 91.88 171 LEU A CA 1
ATOM 1258 C C . LEU A 1 171 ? 41.533 2.149 -24.745 1.00 91.88 171 LEU A C 1
ATOM 1260 O O . LEU A 1 171 ? 42.203 2.349 -25.756 1.00 91.88 171 LEU A O 1
ATOM 1264 N N . CYS A 1 172 ? 40.896 0.994 -24.539 1.00 91.56 172 CYS A N 1
ATOM 1265 C CA . CYS A 1 172 ? 40.909 -0.101 -25.503 1.00 91.56 172 CYS A CA 1
ATOM 1266 C C . CYS A 1 172 ? 40.189 0.278 -26.811 1.00 91.56 172 CYS A C 1
ATOM 1268 O O . CYS A 1 172 ? 40.721 -0.012 -27.884 1.00 91.56 172 CYS A O 1
ATOM 1270 N N . ALA A 1 173 ? 39.049 0.983 -26.744 1.00 90.19 173 ALA A N 1
ATOM 1271 C CA . ALA A 1 173 ? 38.355 1.513 -27.925 1.00 90.19 173 ALA A CA 1
ATOM 1272 C C . ALA A 1 173 ? 39.265 2.451 -28.720 1.00 90.19 173 ALA A C 1
ATOM 1274 O O . ALA A 1 173 ? 39.425 2.260 -29.921 1.00 90.19 173 ALA A O 1
ATOM 1275 N N . MET A 1 174 ? 39.921 3.397 -28.042 1.00 92.56 174 MET A N 1
ATOM 1276 C CA . MET A 1 174 ? 40.860 4.338 -28.654 1.00 92.56 174 MET A CA 1
ATOM 1277 C C . MET A 1 174 ? 41.989 3.626 -29.406 1.00 92.56 174 MET A C 1
ATOM 1279 O O . MET A 1 174 ? 42.259 3.955 -30.560 1.00 92.56 174 MET A O 1
ATOM 1283 N N . LEU A 1 175 ? 42.629 2.634 -28.777 1.00 92.25 175 LEU A N 1
ATOM 1284 C CA . LEU A 1 175 ? 43.705 1.860 -29.404 1.00 92.25 175 LEU A CA 1
ATOM 1285 C C . LEU A 1 175 ? 43.206 1.060 -30.613 1.00 92.25 175 LEU A C 1
ATOM 1287 O O . LEU A 1 175 ? 43.882 1.024 -31.641 1.00 92.25 175 LEU A O 1
ATOM 1291 N N . CYS A 1 176 ? 42.011 0.468 -30.517 1.00 92.19 176 CYS A N 1
ATOM 1292 C CA . CYS A 1 176 ? 41.388 -0.230 -31.638 1.00 92.19 176 CYS A CA 1
ATOM 1293 C C . CYS A 1 176 ? 41.135 0.740 -32.801 1.00 92.19 176 CYS A C 1
ATOM 1295 O O . CYS A 1 176 ? 41.625 0.508 -33.903 1.00 92.19 176 CYS A O 1
ATOM 1297 N N . THR A 1 177 ? 40.464 1.866 -32.554 1.00 90.06 177 THR A N 1
ATOM 1298 C CA . THR A 1 177 ? 40.184 2.895 -33.567 1.00 90.06 177 THR A CA 1
ATOM 1299 C C . THR A 1 177 ? 41.460 3.412 -34.231 1.00 90.06 177 THR A C 1
ATOM 1301 O O . THR A 1 177 ? 41.536 3.487 -35.456 1.00 90.06 177 THR A O 1
ATOM 1304 N N . LEU A 1 178 ? 42.493 3.701 -33.435 1.00 90.00 178 LEU A N 1
ATOM 1305 C CA . LEU A 1 178 ? 43.785 4.164 -33.936 1.00 90.00 178 LEU A CA 1
ATOM 1306 C C . LEU A 1 178 ? 44.455 3.114 -34.832 1.00 90.00 178 LEU A C 1
ATOM 1308 O O . LEU A 1 178 ? 45.007 3.449 -35.878 1.00 90.00 178 LEU A O 1
ATOM 1312 N N . SER A 1 179 ? 44.375 1.834 -34.461 1.00 89.44 179 SER A N 1
ATOM 1313 C CA . SER A 1 179 ? 44.943 0.753 -35.271 1.00 89.44 179 SER A CA 1
ATOM 1314 C C . SER A 1 179 ? 44.219 0.568 -36.612 1.00 89.44 179 SER A C 1
ATOM 1316 O O . SER A 1 179 ? 44.879 0.317 -37.621 1.00 89.44 179 SER A O 1
ATOM 1318 N N . MET A 1 180 ? 42.897 0.788 -36.670 1.00 87.44 180 MET A N 1
ATOM 1319 C CA . MET A 1 180 ? 42.132 0.756 -37.931 1.00 87.44 180 MET A CA 1
ATOM 1320 C C . MET A 1 180 ? 42.512 1.904 -38.876 1.00 87.44 180 MET A C 1
ATOM 1322 O O . MET A 1 180 ? 42.437 1.740 -40.092 1.00 87.44 180 MET A O 1
ATOM 1326 N N . ALA A 1 181 ? 42.973 3.041 -38.339 1.00 85.94 181 ALA A N 1
ATOM 1327 C CA . ALA A 1 181 ? 43.499 4.140 -39.149 1.00 85.94 181 ALA A CA 1
ATOM 1328 C C . ALA A 1 181 ? 44.804 3.767 -39.875 1.00 85.94 181 ALA A C 1
ATOM 1330 O O . ALA A 1 181 ? 45.049 4.258 -40.981 1.00 85.94 181 ALA A O 1
ATOM 1331 N N . ALA A 1 182 ? 45.627 2.917 -39.248 1.00 84.69 182 ALA A N 1
ATOM 1332 C CA . ALA A 1 182 ? 46.977 2.584 -39.695 1.00 84.69 182 ALA A CA 1
ATOM 1333 C C . ALA A 1 182 ? 47.027 1.446 -40.727 1.00 84.69 182 ALA A C 1
ATOM 1335 O O . ALA A 1 182 ? 47.874 1.468 -41.617 1.00 84.69 182 ALA A O 1
ATOM 1336 N N . VAL A 1 183 ? 46.141 0.450 -40.619 1.00 85.44 183 VAL A N 1
ATOM 1337 C CA . VAL A 1 183 ? 46.166 -0.752 -41.468 1.00 85.44 183 VAL A CA 1
ATOM 1338 C C . VAL A 1 183 ? 44.791 -0.974 -42.085 1.00 85.44 183 VAL A C 1
ATOM 1340 O O . VAL A 1 183 ? 43.821 -1.163 -41.359 1.00 85.44 183 VAL A O 1
ATOM 1343 N N . LYS A 1 184 ? 44.708 -0.987 -43.421 1.00 81.62 184 LYS A N 1
ATOM 1344 C CA . LYS A 1 184 ? 43.476 -1.232 -44.194 1.00 81.62 184 LYS A CA 1
ATOM 1345 C C . LYS A 1 184 ? 43.474 -2.643 -44.786 1.00 81.62 184 LYS A C 1
ATOM 1347 O O . LYS A 1 184 ? 43.576 -2.815 -45.994 1.00 81.62 184 LYS A O 1
ATOM 1352 N N . ASP A 1 185 ? 43.408 -3.643 -43.915 1.00 87.62 185 ASP A N 1
ATOM 1353 C CA . ASP A 1 185 ? 43.281 -5.054 -44.294 1.00 87.62 185 ASP A CA 1
ATOM 1354 C C . ASP A 1 185 ? 42.040 -5.665 -43.634 1.00 87.62 185 ASP A C 1
ATOM 1356 O O . ASP A 1 185 ? 41.732 -5.353 -42.481 1.00 87.62 185 ASP A O 1
ATOM 1360 N N . TYR A 1 186 ? 41.330 -6.539 -44.354 1.00 88.06 186 TYR A N 1
ATOM 1361 C CA . TYR A 1 186 ? 40.075 -7.124 -43.879 1.00 88.06 186 TYR A CA 1
ATOM 1362 C C . TYR A 1 186 ? 40.276 -7.961 -42.612 1.00 88.06 186 TYR A C 1
ATOM 1364 O O . TYR A 1 186 ? 39.546 -7.785 -41.635 1.00 88.06 186 TYR A O 1
ATOM 1372 N N . TRP A 1 187 ? 41.272 -8.853 -42.596 1.00 89.38 187 TRP A N 1
ATOM 1373 C CA . TRP A 1 187 ? 41.515 -9.735 -41.450 1.00 89.38 187 TRP A CA 1
ATOM 1374 C C . TRP A 1 187 ? 42.005 -8.950 -40.239 1.00 89.38 187 TRP A C 1
ATOM 1376 O O . TRP A 1 187 ? 41.593 -9.229 -39.110 1.00 89.38 187 TRP A O 1
ATOM 1386 N N . PHE A 1 188 ? 42.818 -7.921 -40.477 1.00 90.19 188 PHE A N 1
ATOM 1387 C CA . PHE A 1 188 ? 43.212 -6.987 -39.432 1.00 90.19 188 PHE A CA 1
ATOM 1388 C C . PHE A 1 188 ? 42.010 -6.221 -38.859 1.00 90.19 188 PHE A C 1
ATOM 1390 O O . PHE A 1 188 ? 41.830 -6.184 -37.640 1.00 90.19 188 PHE A O 1
ATOM 1397 N N . TRP A 1 189 ? 41.142 -5.666 -39.712 1.00 89.25 189 TRP A N 1
ATOM 1398 C CA . TRP A 1 189 ? 39.926 -4.976 -39.269 1.00 89.25 189 TRP A CA 1
ATOM 1399 C C . TRP A 1 189 ? 39.001 -5.916 -38.509 1.00 89.25 189 TRP A C 1
ATOM 1401 O O . TRP A 1 189 ? 38.482 -5.522 -37.471 1.00 89.25 189 TRP A O 1
ATOM 1411 N N . LEU A 1 190 ? 38.846 -7.163 -38.954 1.00 89.94 190 LEU A N 1
ATOM 1412 C CA . LEU A 1 190 ? 38.067 -8.177 -38.249 1.00 89.94 190 LEU A CA 1
ATOM 1413 C C . LEU A 1 190 ? 38.618 -8.439 -36.841 1.00 89.94 190 LEU A C 1
ATOM 1415 O O . LEU A 1 190 ? 37.846 -8.474 -35.879 1.00 89.94 190 LEU A O 1
ATOM 1419 N N . ALA A 1 191 ? 39.938 -8.583 -36.699 1.00 89.44 191 ALA A N 1
ATOM 1420 C CA . ALA A 1 191 ? 40.588 -8.828 -35.413 1.00 89.44 191 ALA A CA 1
ATOM 1421 C C . ALA A 1 191 ? 40.446 -7.632 -34.456 1.00 89.44 191 ALA A C 1
ATOM 1423 O O . ALA A 1 191 ? 40.021 -7.794 -33.310 1.00 89.44 191 ALA A O 1
ATOM 1424 N N . VAL A 1 192 ? 40.732 -6.421 -34.936 1.00 90.94 192 VAL A N 1
ATOM 1425 C CA . VAL A 1 192 ? 40.606 -5.186 -34.147 1.00 90.94 192 VAL A CA 1
ATOM 1426 C C . VAL A 1 192 ? 39.151 -4.915 -33.768 1.00 90.94 192 VAL A C 1
ATOM 1428 O O . VAL A 1 192 ? 38.846 -4.541 -32.635 1.00 90.94 192 VAL A O 1
ATOM 1431 N N . ARG A 1 193 ? 38.220 -5.158 -34.691 1.00 89.00 193 ARG A N 1
ATOM 1432 C CA . ARG A 1 193 ? 36.785 -5.007 -34.453 1.00 89.00 193 ARG A CA 1
ATOM 1433 C C . ARG A 1 193 ? 36.277 -5.996 -33.411 1.00 89.00 193 ARG A C 1
ATOM 1435 O O . ARG A 1 193 ? 35.530 -5.597 -32.517 1.00 89.00 193 ARG A O 1
ATOM 1442 N N . SER A 1 194 ? 36.735 -7.242 -33.481 1.00 90.38 194 SER A N 1
ATOM 1443 C CA . SER A 1 194 ? 36.476 -8.274 -32.474 1.00 90.38 194 SER A CA 1
ATOM 1444 C C . SER A 1 194 ? 36.993 -7.840 -31.099 1.00 90.38 194 SER A C 1
ATOM 1446 O O . SER A 1 194 ? 36.245 -7.875 -30.123 1.00 90.38 194 SER A O 1
ATOM 1448 N N . LEU A 1 195 ? 38.226 -7.321 -31.025 1.00 89.06 195 LEU A N 1
ATOM 1449 C CA . LEU A 1 195 ? 38.819 -6.801 -29.786 1.00 89.06 195 LEU A CA 1
ATOM 1450 C C . LEU A 1 195 ? 38.041 -5.600 -29.220 1.00 89.06 195 LEU A C 1
ATOM 1452 O O . LEU A 1 195 ? 37.844 -5.502 -28.008 1.00 89.06 195 LEU A O 1
ATOM 1456 N N . SER A 1 196 ? 37.511 -4.731 -30.088 1.00 88.25 196 SER A N 1
ATOM 1457 C CA . SER A 1 196 ? 36.640 -3.620 -29.675 1.00 88.25 196 SER A CA 1
ATOM 1458 C C . SER A 1 196 ? 35.339 -4.094 -29.006 1.00 88.25 196 SER A C 1
ATOM 1460 O O . SER A 1 196 ? 34.705 -3.326 -28.288 1.00 88.25 196 SER A O 1
ATOM 1462 N N . GLY A 1 197 ? 34.948 -5.362 -29.179 1.00 86.50 197 GLY A N 1
ATOM 1463 C CA . GLY A 1 197 ? 33.830 -5.957 -28.447 1.00 86.50 197 GLY A CA 1
ATOM 1464 C C . GLY A 1 197 ? 34.086 -6.086 -26.944 1.00 86.50 197 GLY A C 1
ATOM 1465 O O . GLY A 1 197 ? 33.161 -5.886 -26.150 1.00 86.50 197 GLY A O 1
ATOM 1466 N N . CYS A 1 198 ? 35.339 -6.325 -26.538 1.00 85.94 198 CYS A N 1
ATOM 1467 C CA . CYS A 1 198 ? 35.762 -6.295 -25.133 1.00 85.94 198 CYS A CA 1
ATOM 1468 C C . CYS A 1 198 ? 35.613 -4.887 -24.546 1.00 85.94 198 CYS A C 1
ATOM 1470 O O . CYS A 1 198 ? 35.143 -4.713 -23.422 1.00 85.94 198 CYS A O 1
ATOM 1472 N N . SER A 1 199 ? 36.007 -3.881 -25.332 1.00 88.25 199 SER A N 1
ATOM 1473 C CA . SER A 1 199 ? 35.913 -2.476 -24.947 1.00 88.25 199 SER A CA 1
ATOM 1474 C C . SER A 1 199 ? 34.465 -2.057 -24.694 1.00 88.25 199 SER A C 1
ATOM 1476 O O . SER A 1 199 ? 34.179 -1.470 -23.653 1.00 88.25 199 SER A O 1
ATOM 1478 N N . THR A 1 200 ? 33.535 -2.410 -25.579 1.00 88.19 200 THR A N 1
ATOM 1479 C CA . THR A 1 200 ? 32.116 -2.043 -25.435 1.00 88.19 200 THR A CA 1
ATOM 1480 C C . THR A 1 200 ? 31.449 -2.695 -24.247 1.00 88.19 200 THR A C 1
ATOM 1482 O O . THR A 1 200 ? 30.682 -2.037 -23.544 1.00 88.19 200 THR A O 1
ATOM 1485 N N . ALA A 1 201 ? 31.793 -3.954 -23.961 1.00 84.19 201 ALA A N 1
ATOM 1486 C CA . ALA A 1 201 ? 31.327 -4.619 -22.752 1.00 84.19 201 ALA A CA 1
ATOM 1487 C C . ALA A 1 201 ? 31.709 -3.817 -21.491 1.00 84.19 201 ALA A C 1
ATOM 1489 O O . ALA A 1 201 ? 30.881 -3.627 -20.602 1.00 84.19 201 ALA A O 1
ATOM 1490 N N . ALA A 1 202 ? 32.938 -3.296 -21.443 1.00 86.62 202 ALA A N 1
ATOM 1491 C CA . ALA A 1 202 ? 33.445 -2.523 -20.313 1.00 86.62 202 ALA A CA 1
ATOM 1492 C C . ALA A 1 202 ? 32.946 -1.062 -20.293 1.00 86.62 202 ALA A C 1
ATOM 1494 O O . ALA A 1 202 ? 32.640 -0.535 -19.227 1.00 86.62 202 ALA A O 1
ATOM 1495 N N . THR A 1 203 ? 32.821 -0.410 -21.452 1.00 88.56 203 THR A N 1
ATOM 1496 C CA . THR A 1 203 ? 32.417 1.003 -21.565 1.00 88.56 203 THR A CA 1
ATOM 1497 C C . THR A 1 203 ? 30.922 1.187 -21.318 1.00 88.56 203 THR A C 1
ATOM 1499 O O . THR A 1 203 ? 30.535 1.995 -20.474 1.00 88.56 203 THR A O 1
ATOM 1502 N N . VAL A 1 204 ? 30.073 0.431 -22.021 1.00 86.19 204 VAL A N 1
ATOM 1503 C CA . VAL A 1 204 ? 28.614 0.619 -21.990 1.00 86.19 204 VAL A CA 1
ATOM 1504 C C . VAL A 1 204 ? 28.029 0.152 -20.663 1.00 86.19 204 VAL A C 1
ATOM 1506 O O . VAL A 1 204 ? 27.347 0.908 -19.971 1.00 86.19 204 VAL A O 1
ATOM 1509 N N . TRP A 1 205 ? 28.359 -1.068 -20.246 1.00 83.50 205 TRP A N 1
ATOM 1510 C CA . TRP A 1 205 ? 27.782 -1.659 -19.036 1.00 83.50 205 TRP A CA 1
ATOM 1511 C C . TRP A 1 205 ? 28.499 -1.229 -17.767 1.00 83.50 205 TRP A C 1
ATOM 1513 O O . TRP A 1 205 ? 27.843 -1.062 -16.742 1.00 83.50 205 TRP A O 1
ATOM 1523 N N . GLY A 1 206 ? 29.804 -0.945 -17.847 1.00 83.94 206 GLY A N 1
ATOM 1524 C CA . GLY A 1 206 ? 30.501 -0.204 -16.797 1.00 83.94 206 GLY A CA 1
ATOM 1525 C C . GLY A 1 206 ? 29.887 1.182 -16.589 1.00 83.94 206 GLY A C 1
ATOM 1526 O O . GLY A 1 206 ? 29.698 1.588 -15.447 1.00 83.94 206 GLY A O 1
ATOM 1527 N N . GLY A 1 207 ? 29.475 1.861 -17.668 1.00 86.25 207 GLY A N 1
ATOM 1528 C CA . GLY A 1 207 ? 28.745 3.129 -17.616 1.00 86.25 207 GLY A CA 1
ATOM 1529 C C . GLY A 1 207 ? 27.372 3.020 -16.945 1.00 86.25 207 GLY A C 1
ATOM 1530 O O . GLY A 1 207 ? 27.084 3.781 -16.021 1.00 86.25 207 GLY A O 1
ATOM 1531 N N . PHE A 1 208 ? 26.544 2.043 -17.333 1.00 85.94 208 PHE A N 1
ATOM 1532 C CA . PHE A 1 208 ? 25.251 1.805 -16.675 1.00 85.94 208 PHE A CA 1
ATOM 1533 C C . PHE A 1 208 ? 25.410 1.412 -15.198 1.00 85.94 208 PHE A C 1
ATOM 1535 O O . PHE A 1 208 ? 24.733 1.979 -14.337 1.00 85.94 208 PHE A O 1
ATOM 1542 N N . ALA A 1 209 ? 26.340 0.510 -14.872 1.00 82.88 209 ALA A N 1
ATOM 1543 C CA . ALA A 1 209 ? 26.635 0.132 -13.488 1.00 82.88 209 ALA A CA 1
ATOM 1544 C C . ALA A 1 209 ? 27.128 1.335 -12.662 1.00 82.88 209 ALA A C 1
ATOM 1546 O O . ALA A 1 209 ? 26.687 1.535 -11.528 1.00 82.88 209 ALA A O 1
ATOM 1547 N N . LEU A 1 210 ? 27.962 2.197 -13.251 1.00 85.81 210 LEU A N 1
ATOM 1548 C CA . LEU A 1 210 ? 28.430 3.430 -12.624 1.00 85.81 210 LEU A CA 1
ATOM 1549 C C . LEU A 1 210 ? 27.282 4.416 -12.371 1.00 85.81 210 LEU A C 1
ATOM 1551 O O . LEU A 1 210 ? 27.174 4.934 -11.262 1.00 85.81 210 LEU A O 1
ATOM 1555 N N . CYS A 1 211 ? 26.388 4.638 -13.339 1.00 84.88 211 CYS A N 1
ATOM 1556 C CA . CYS A 1 211 ? 25.183 5.452 -13.141 1.00 84.88 211 CYS A CA 1
ATOM 1557 C C . CYS A 1 211 ? 24.279 4.887 -12.037 1.00 84.88 211 CYS A C 1
ATOM 1559 O O . CYS A 1 211 ? 23.700 5.654 -11.268 1.00 84.88 211 CYS A O 1
ATOM 1561 N N . ASN A 1 212 ? 24.172 3.558 -11.929 1.00 82.81 212 ASN A N 1
ATOM 1562 C CA . ASN A 1 212 ? 23.407 2.910 -10.863 1.00 82.81 212 ASN A CA 1
ATOM 1563 C C . ASN A 1 212 ? 24.015 3.198 -9.486 1.00 82.81 212 ASN A C 1
ATOM 1565 O O . ASN A 1 212 ? 23.292 3.478 -8.533 1.00 82.81 212 ASN A O 1
ATOM 1569 N N . ARG A 1 213 ? 25.349 3.139 -9.401 1.00 80.31 213 ARG A N 1
ATOM 1570 C CA . ARG A 1 213 ? 26.105 3.340 -8.163 1.00 80.31 213 ARG A CA 1
ATOM 1571 C C . ARG A 1 213 ? 26.137 4.806 -7.730 1.00 80.31 213 ARG A C 1
ATOM 1573 O O . ARG A 1 213 ? 25.910 5.084 -6.559 1.00 80.31 213 ARG A O 1
ATOM 1580 N N . MET A 1 214 ? 26.365 5.738 -8.660 1.00 82.88 214 MET A N 1
ATOM 1581 C CA . MET A 1 214 ? 26.378 7.181 -8.372 1.00 82.88 214 MET A CA 1
ATOM 1582 C C . MET A 1 214 ? 25.040 7.674 -7.809 1.00 82.88 214 MET A C 1
ATOM 1584 O O . MET A 1 214 ? 25.027 8.545 -6.947 1.00 82.88 214 MET A O 1
ATOM 1588 N N . HIS A 1 215 ? 23.929 7.087 -8.263 1.00 81.69 215 HIS A N 1
ATOM 1589 C CA . HIS A 1 215 ? 22.569 7.466 -7.866 1.00 81.69 215 HIS A CA 1
ATOM 1590 C C . HIS A 1 215 ? 21.867 6.339 -7.100 1.00 81.69 215 HIS A C 1
ATOM 1592 O O . HIS A 1 215 ? 20.678 6.071 -7.300 1.00 81.69 215 HIS A O 1
ATOM 1598 N N . ALA A 1 216 ? 22.609 5.631 -6.242 1.00 71.69 216 ALA A N 1
ATOM 1599 C CA . ALA A 1 216 ? 22.075 4.472 -5.536 1.00 71.69 216 ALA A CA 1
ATOM 1600 C C . ALA A 1 216 ? 20.885 4.840 -4.630 1.00 71.69 216 ALA A C 1
ATOM 1602 O O . ALA A 1 216 ? 19.882 4.123 -4.628 1.00 71.69 216 ALA A O 1
ATOM 1603 N N . ASP A 1 217 ? 20.976 5.985 -3.950 1.00 69.88 217 ASP A N 1
ATOM 1604 C CA . ASP A 1 217 ? 20.015 6.438 -2.939 1.00 69.88 217 ASP A CA 1
ATOM 1605 C C . ASP A 1 217 ? 18.782 7.152 -3.530 1.00 69.88 217 ASP A C 1
ATOM 1607 O O . ASP A 1 217 ? 17.752 7.267 -2.866 1.00 69.88 217 ASP A O 1
ATOM 1611 N N . GLU A 1 218 ? 18.845 7.602 -4.792 1.00 77.94 218 GLU A N 1
ATOM 1612 C CA . GLU A 1 218 ? 17.798 8.412 -5.425 1.00 77.94 218 GLU A CA 1
ATOM 1613 C C . GLU A 1 218 ? 17.294 7.787 -6.738 1.00 77.94 218 GLU A C 1
ATOM 1615 O O . GLU A 1 218 ? 17.867 7.950 -7.818 1.00 77.94 218 GLU A O 1
ATOM 1620 N N . ALA A 1 219 ? 16.149 7.098 -6.670 1.00 71.12 219 ALA A N 1
ATOM 1621 C CA . ALA A 1 219 ? 15.582 6.375 -7.812 1.00 71.12 219 ALA A CA 1
ATOM 1622 C C . ALA A 1 219 ? 15.246 7.277 -9.018 1.00 71.12 219 ALA A C 1
ATOM 1624 O O . ALA A 1 219 ? 15.360 6.841 -10.165 1.00 71.12 219 ALA A O 1
ATOM 1625 N N . ALA A 1 220 ? 14.837 8.530 -8.790 1.00 71.50 220 ALA A N 1
ATOM 1626 C CA . ALA A 1 220 ? 14.517 9.475 -9.864 1.00 71.50 220 ALA A CA 1
ATOM 1627 C C . ALA A 1 220 ? 15.777 9.943 -10.615 1.00 71.50 220 ALA A C 1
ATOM 1629 O O . ALA A 1 220 ? 15.802 9.922 -11.850 1.00 71.50 220 ALA A O 1
ATOM 1630 N N . ALA A 1 221 ? 16.835 10.305 -9.880 1.00 75.94 221 ALA A N 1
ATOM 1631 C CA . ALA A 1 221 ? 18.124 10.685 -10.452 1.00 75.94 221 ALA A CA 1
ATOM 1632 C C . ALA A 1 221 ? 18.760 9.516 -11.213 1.00 75.94 221 ALA A C 1
ATOM 1634 O O . ALA A 1 221 ? 19.178 9.682 -12.359 1.00 75.94 221 ALA A O 1
ATOM 1635 N N . ARG A 1 222 ? 18.693 8.303 -10.653 1.00 81.88 222 ARG A N 1
ATOM 1636 C CA . ARG A 1 222 ? 19.142 7.081 -11.326 1.00 81.88 222 ARG A CA 1
ATOM 1637 C C . ARG A 1 222 ? 18.431 6.846 -12.653 1.00 81.88 222 ARG A C 1
ATOM 1639 O O . ARG A 1 222 ? 19.086 6.630 -13.668 1.00 81.88 222 ARG A O 1
ATOM 1646 N N . LYS A 1 223 ? 17.096 6.912 -12.677 1.00 76.69 223 LYS A N 1
ATOM 1647 C CA . LYS A 1 223 ? 16.301 6.728 -13.908 1.00 76.69 223 LYS A CA 1
ATOM 1648 C C . LYS A 1 223 ? 16.677 7.744 -14.984 1.00 76.69 223 LYS A C 1
ATOM 1650 O O . LYS A 1 223 ? 16.800 7.390 -16.156 1.00 76.69 223 LYS A O 1
ATOM 1655 N N . LYS A 1 224 ? 16.906 8.994 -14.580 1.00 77.12 224 LYS A N 1
ATOM 1656 C CA . LYS A 1 224 ? 17.365 10.062 -15.471 1.00 77.12 224 LYS A CA 1
ATOM 1657 C C . LYS A 1 224 ? 18.779 9.796 -16.002 1.00 77.12 224 LYS A C 1
ATOM 1659 O O . LYS A 1 224 ? 18.998 9.952 -17.202 1.00 77.12 224 LYS A O 1
ATOM 1664 N N . ALA A 1 225 ? 19.709 9.367 -15.151 1.00 80.31 225 ALA A N 1
ATOM 1665 C CA . ALA A 1 225 ? 21.072 9.025 -15.551 1.00 80.31 225 ALA A CA 1
ATOM 1666 C C . ALA A 1 225 ? 21.096 7.840 -16.536 1.00 80.31 225 ALA A C 1
ATOM 1668 O O . ALA A 1 225 ? 21.734 7.929 -17.581 1.00 80.31 225 ALA A O 1
ATOM 1669 N N . MET A 1 226 ? 20.311 6.789 -16.270 1.00 81.19 226 MET A N 1
ATOM 1670 C CA . MET A 1 226 ? 20.163 5.617 -17.149 1.00 81.19 226 MET A CA 1
ATOM 1671 C C . MET A 1 226 ? 19.645 5.988 -18.542 1.00 81.19 226 MET A C 1
ATOM 1673 O O . MET A 1 226 ? 20.205 5.573 -19.554 1.00 81.19 226 MET A O 1
ATOM 1677 N N . SER A 1 227 ? 18.598 6.810 -18.621 1.00 72.44 227 SER A N 1
ATOM 1678 C CA . SER A 1 227 ? 18.085 7.266 -19.918 1.00 72.44 227 SER A CA 1
ATOM 1679 C C . SER A 1 227 ? 19.058 8.201 -20.632 1.00 72.44 227 SER A C 1
ATOM 1681 O O . SER A 1 227 ? 19.192 8.109 -21.846 1.00 72.44 227 SER A O 1
ATOM 1683 N N . THR A 1 228 ? 19.797 9.041 -19.898 1.00 76.44 228 THR A N 1
ATOM 1684 C CA . THR A 1 228 ? 20.837 9.897 -20.494 1.00 76.44 228 THR A CA 1
ATOM 1685 C C . THR A 1 228 ? 21.947 9.044 -21.115 1.00 76.44 228 THR A C 1
ATOM 1687 O O . THR A 1 228 ? 22.319 9.272 -22.260 1.00 76.44 228 THR A O 1
ATOM 1690 N N . ALA A 1 229 ? 22.413 8.005 -20.416 1.00 82.31 229 ALA A N 1
ATOM 1691 C CA . ALA A 1 229 ? 23.369 7.034 -20.951 1.00 82.31 229 ALA A CA 1
ATOM 1692 C C . ALA A 1 229 ? 22.830 6.304 -22.200 1.00 82.31 229 ALA A C 1
ATOM 1694 O O . ALA A 1 229 ? 23.542 6.167 -23.195 1.00 82.31 229 ALA A O 1
ATOM 1695 N N . THR A 1 230 ? 21.551 5.912 -22.183 1.00 79.69 230 THR A N 1
ATOM 1696 C CA . THR A 1 230 ? 20.887 5.250 -23.324 1.00 79.69 230 THR A CA 1
ATOM 1697 C C . THR A 1 230 ? 20.698 6.195 -24.520 1.00 79.69 230 THR A C 1
ATOM 1699 O O . THR A 1 230 ? 20.788 5.780 -25.671 1.00 79.69 230 THR A O 1
ATOM 1702 N N . ALA A 1 231 ? 20.497 7.492 -24.282 1.00 72.88 231 ALA A N 1
ATOM 1703 C CA . ALA A 1 231 ? 20.447 8.491 -25.347 1.00 72.88 231 ALA A CA 1
ATOM 1704 C C . ALA A 1 231 ? 21.790 8.602 -26.086 1.00 72.88 231 ALA A C 1
ATOM 1706 O O . ALA A 1 231 ? 21.810 8.657 -27.316 1.00 72.88 231 ALA A O 1
ATOM 1707 N N . GLY A 1 232 ? 22.907 8.565 -25.348 1.00 75.38 232 GLY A N 1
ATOM 1708 C CA . GLY A 1 232 ? 24.250 8.488 -25.930 1.00 75.38 232 GLY A CA 1
ATOM 1709 C C . GLY A 1 232 ? 24.445 7.254 -26.812 1.00 75.38 232 GLY A C 1
ATOM 1710 O O . GLY A 1 232 ? 24.974 7.375 -27.917 1.00 75.38 232 GLY A O 1
ATOM 1711 N N . LEU A 1 233 ? 23.951 6.095 -26.360 1.00 82.69 233 LEU A N 1
ATOM 1712 C CA . LEU A 1 233 ? 23.945 4.844 -27.128 1.00 82.69 233 LEU A CA 1
ATOM 1713 C C . LEU A 1 233 ? 23.242 5.017 -28.477 1.00 82.69 233 LEU A C 1
ATOM 1715 O O . LEU A 1 233 ? 23.854 4.793 -29.524 1.00 82.69 233 LEU A O 1
ATOM 1719 N N . TYR A 1 234 ? 22.001 5.506 -28.470 1.00 73.25 234 TYR A N 1
ATOM 1720 C CA . TYR A 1 234 ? 21.227 5.676 -29.700 1.00 73.25 234 TYR A CA 1
ATOM 1721 C C . TYR A 1 234 ? 21.800 6.735 -30.634 1.00 73.25 234 TYR A C 1
ATOM 1723 O O . TYR A 1 234 ? 21.854 6.523 -31.846 1.00 73.25 234 TYR A O 1
ATOM 1731 N N . ALA A 1 235 ? 22.270 7.856 -30.091 1.00 70.81 235 ALA A N 1
ATOM 1732 C CA . ALA A 1 235 ? 22.911 8.883 -30.896 1.00 70.81 235 ALA A CA 1
ATOM 1733 C C . ALA A 1 235 ? 24.140 8.338 -31.642 1.00 70.81 235 ALA A C 1
ATOM 1735 O O . ALA A 1 235 ? 24.332 8.662 -32.814 1.00 70.81 235 ALA A O 1
ATOM 1736 N N . GLY A 1 236 ? 24.936 7.475 -30.999 1.00 73.38 236 GLY A N 1
ATOM 1737 C CA . GLY A 1 236 ? 26.106 6.849 -31.620 1.00 73.38 236 GLY A CA 1
ATOM 1738 C C . GLY A 1 236 ? 25.700 5.905 -32.748 1.00 73.38 236 GLY A C 1
ATOM 1739 O O . GLY A 1 236 ? 26.212 6.007 -33.864 1.00 73.38 236 GLY A O 1
ATOM 1740 N N . VAL A 1 237 ? 24.706 5.051 -32.489 1.00 73.81 237 VAL A N 1
ATOM 1741 C CA . VAL A 1 237 ? 24.168 4.108 -33.481 1.00 73.81 237 VAL A CA 1
ATOM 1742 C C . VAL A 1 237 ? 23.633 4.831 -34.723 1.00 73.81 237 VAL A C 1
ATOM 1744 O O . VAL A 1 237 ? 23.834 4.354 -35.836 1.00 73.81 237 VAL A O 1
ATOM 1747 N N . ILE A 1 238 ? 23.015 6.000 -34.552 1.00 65.81 238 ILE A N 1
ATOM 1748 C CA . ILE A 1 238 ? 22.316 6.719 -35.628 1.00 65.81 238 ILE A CA 1
ATOM 1749 C C . ILE A 1 238 ? 23.229 7.622 -36.445 1.00 65.81 238 ILE A C 1
ATOM 1751 O O . ILE A 1 238 ? 23.120 7.654 -37.671 1.00 65.81 238 ILE A O 1
ATOM 1755 N N . LEU A 1 239 ? 24.124 8.356 -35.786 1.00 66.50 239 LEU A N 1
ATOM 1756 C CA . LEU A 1 239 ? 25.020 9.276 -36.483 1.00 66.50 239 LEU A CA 1
ATOM 1757 C C . LEU A 1 239 ? 26.157 8.535 -37.196 1.00 66.50 239 LEU A C 1
ATOM 1759 O O . LEU A 1 239 ? 26.704 9.051 -38.171 1.00 66.50 239 LEU A O 1
ATOM 1763 N N . GLY A 1 240 ? 26.506 7.326 -36.747 1.00 73.19 240 GLY A N 1
ATOM 1764 C CA . GLY A 1 240 ? 27.651 6.599 -37.286 1.00 73.19 240 GLY A CA 1
ATOM 1765 C C . GLY A 1 240 ? 27.547 6.252 -38.777 1.00 73.19 240 GLY A C 1
ATOM 1766 O O . GLY A 1 240 ? 28.458 6.620 -39.517 1.00 73.19 240 GLY A O 1
ATOM 1767 N N . PRO A 1 241 ? 26.458 5.637 -39.281 1.00 69.50 241 PRO A N 1
ATOM 1768 C CA . PRO A 1 241 ? 26.339 5.305 -40.703 1.00 69.50 241 PRO A CA 1
ATOM 1769 C C . PRO A 1 241 ? 26.363 6.543 -41.611 1.00 69.50 241 PRO A C 1
ATOM 1771 O O . PRO A 1 241 ? 26.927 6.507 -42.701 1.00 69.50 241 PRO A O 1
ATOM 1774 N N . GLN A 1 242 ? 25.796 7.662 -41.149 1.00 67.50 242 GLN A N 1
ATOM 1775 C CA . GLN A 1 242 ? 25.798 8.929 -41.886 1.00 67.50 242 GLN A CA 1
ATOM 1776 C C . GLN A 1 242 ? 27.216 9.497 -41.993 1.00 67.50 242 GLN A C 1
ATOM 1778 O O . GLN A 1 242 ? 27.655 9.878 -43.075 1.00 67.50 242 GLN A O 1
ATOM 1783 N N . ALA A 1 243 ? 27.956 9.502 -40.882 1.00 66.19 243 ALA A N 1
ATOM 1784 C CA . ALA A 1 243 ? 29.339 9.952 -40.862 1.00 66.19 243 ALA A CA 1
ATOM 1785 C C . ALA A 1 243 ? 30.252 9.034 -41.687 1.00 66.19 243 ALA A C 1
ATOM 1787 O O . ALA A 1 243 ? 31.030 9.523 -42.498 1.00 66.19 243 ALA A O 1
ATOM 1788 N N . GLY A 1 244 ? 30.124 7.712 -41.555 1.00 68.44 244 GLY A N 1
ATOM 1789 C CA . GLY A 1 244 ? 30.914 6.770 -42.349 1.00 68.44 244 GLY A CA 1
ATOM 1790 C C . GLY A 1 244 ? 30.672 6.915 -43.857 1.00 68.44 244 GLY A C 1
ATOM 1791 O O . GLY A 1 244 ? 31.616 6.814 -44.631 1.00 68.44 244 GLY A O 1
ATOM 1792 N N . GLY A 1 245 ? 29.440 7.240 -44.270 1.00 65.31 245 GLY A N 1
ATOM 1793 C CA . GLY A 1 245 ? 29.099 7.535 -45.665 1.00 65.31 245 GLY A CA 1
ATOM 1794 C C . GLY A 1 245 ? 29.715 8.832 -46.211 1.00 65.31 245 GLY A C 1
ATOM 1795 O O . GLY A 1 245 ? 29.984 8.919 -47.405 1.00 65.31 245 GLY A O 1
ATOM 1796 N N . LEU A 1 246 ? 29.978 9.826 -45.356 1.00 67.94 246 LEU A N 1
ATOM 1797 C CA . LEU A 1 246 ? 30.622 11.090 -45.748 1.00 67.94 246 LEU A CA 1
ATOM 1798 C C . LEU A 1 246 ? 32.145 10.972 -45.907 1.00 67.94 246 LEU A C 1
ATOM 1800 O O . LEU A 1 246 ? 32.746 11.774 -46.614 1.00 67.94 246 LEU A O 1
ATOM 1804 N N . PHE A 1 247 ? 32.761 9.992 -45.247 1.00 71.75 247 PHE A N 1
ATOM 1805 C CA . PHE A 1 247 ? 34.214 9.793 -45.201 1.00 71.75 247 PHE A CA 1
ATOM 1806 C C . PHE A 1 247 ? 34.641 8.477 -45.872 1.00 71.75 247 PHE A C 1
ATOM 1808 O O . PHE A 1 247 ? 35.659 7.891 -45.504 1.00 71.75 247 PHE A O 1
ATOM 1815 N N . VAL A 1 248 ? 33.876 8.003 -46.864 1.00 69.75 248 VAL A N 1
ATOM 1816 C CA . VAL A 1 248 ? 34.199 6.776 -47.616 1.00 69.75 248 VAL A CA 1
ATOM 1817 C C . VAL A 1 248 ? 35.571 6.884 -48.288 1.00 69.75 248 VAL A C 1
ATOM 1819 O O . VAL A 1 248 ? 36.368 5.951 -48.199 1.00 69.75 248 VAL A O 1
ATOM 1822 N N . ASP A 1 249 ? 35.875 8.045 -48.873 1.00 68.31 249 ASP A N 1
ATOM 1823 C CA . ASP A 1 249 ? 37.123 8.279 -49.611 1.00 68.31 249 ASP A CA 1
ATOM 1824 C C . ASP A 1 249 ? 38.336 8.544 -48.697 1.00 68.31 249 ASP A C 1
ATOM 1826 O O . ASP A 1 249 ? 39.477 8.309 -49.093 1.00 68.31 249 ASP A O 1
ATOM 1830 N N . ASP A 1 250 ? 38.110 8.982 -47.452 1.00 78.25 250 ASP A N 1
ATOM 1831 C CA . ASP A 1 250 ? 39.163 9.292 -46.473 1.00 78.25 250 ASP A CA 1
ATOM 1832 C C . ASP A 1 250 ? 38.861 8.694 -45.087 1.00 78.25 250 ASP A C 1
ATOM 1834 O O . ASP A 1 250 ? 38.731 9.376 -44.068 1.00 78.25 250 ASP A O 1
ATOM 1838 N N . SER A 1 251 ? 38.756 7.365 -45.044 1.00 77.44 251 SER A N 1
ATOM 1839 C CA . SER A 1 251 ? 38.459 6.627 -43.810 1.00 77.44 251 SER A CA 1
ATOM 1840 C C . SER A 1 251 ? 39.534 6.773 -42.721 1.00 77.44 251 SER A C 1
ATOM 1842 O O . SER A 1 251 ? 39.234 6.664 -41.533 1.00 77.44 251 SER A O 1
ATOM 1844 N N . SER A 1 252 ? 40.785 7.059 -43.098 1.00 81.31 252 SER A N 1
ATOM 1845 C CA . SER A 1 252 ? 41.902 7.196 -42.152 1.00 81.31 252 SER A CA 1
ATOM 1846 C C . SER A 1 252 ? 41.806 8.470 -41.311 1.00 81.31 252 SER A C 1
ATOM 1848 O O . SER A 1 252 ? 42.072 8.412 -40.108 1.00 81.31 252 SER A O 1
ATOM 1850 N N . SER A 1 253 ? 41.406 9.605 -41.898 1.00 79.12 253 SER A N 1
ATOM 1851 C CA . SER A 1 253 ? 41.239 10.853 -41.142 1.00 79.12 253 SER A CA 1
ATOM 1852 C C . SER A 1 253 ? 40.072 10.776 -40.156 1.00 79.12 253 SER A C 1
ATOM 1854 O O . SER A 1 253 ? 40.200 11.246 -39.022 1.00 79.12 253 SER A O 1
ATOM 1856 N N . LEU A 1 254 ? 38.984 10.091 -40.530 1.00 82.81 254 LEU A N 1
ATOM 1857 C CA . LEU A 1 254 ? 37.855 9.822 -39.640 1.00 82.81 254 LEU A CA 1
ATOM 1858 C C . LEU A 1 254 ? 38.288 9.021 -38.405 1.00 82.81 254 LEU A C 1
ATOM 1860 O O . LEU A 1 254 ? 37.973 9.413 -37.279 1.00 82.81 254 LEU A O 1
ATOM 1864 N N . PHE A 1 255 ? 39.038 7.930 -38.594 1.00 86.00 255 PHE A N 1
ATOM 1865 C CA . PHE A 1 255 ? 39.526 7.119 -37.475 1.00 86.00 255 PHE A CA 1
ATOM 1866 C C . PHE A 1 255 ? 40.513 7.887 -36.586 1.00 86.00 255 PHE A C 1
ATOM 1868 O O . PHE A 1 255 ? 40.430 7.791 -35.362 1.00 86.00 255 PHE A O 1
ATOM 1875 N N . LEU A 1 256 ? 41.401 8.706 -37.159 1.00 84.62 256 LEU A N 1
ATOM 1876 C CA . LEU A 1 256 ? 42.304 9.552 -36.371 1.00 84.62 256 LEU A CA 1
ATOM 1877 C C . LEU A 1 256 ? 41.534 10.556 -35.507 1.00 84.62 256 LEU A C 1
ATOM 1879 O O . LEU A 1 256 ? 41.773 10.634 -34.300 1.00 84.62 256 LEU A O 1
ATOM 1883 N N . LEU A 1 257 ? 40.569 11.268 -36.090 1.00 82.88 257 LEU A N 1
ATOM 1884 C CA . LEU A 1 257 ? 39.752 12.249 -35.375 1.00 82.88 257 LEU A CA 1
ATOM 1885 C C . LEU A 1 257 ? 38.949 11.587 -34.245 1.00 82.88 257 LEU A C 1
ATOM 1887 O O . LEU A 1 257 ? 38.910 12.087 -33.118 1.00 82.88 257 LEU A O 1
ATOM 1891 N N . LEU A 1 258 ? 38.372 10.420 -34.516 1.00 85.38 258 LEU A N 1
ATOM 1892 C CA . LEU A 1 258 ? 37.579 9.670 -33.549 1.00 85.38 258 LEU A CA 1
ATOM 1893 C C . LEU A 1 258 ? 38.431 9.066 -32.425 1.00 85.38 258 LEU A C 1
ATOM 1895 O O . LEU A 1 258 ? 38.023 9.110 -31.265 1.00 85.38 258 LEU A O 1
ATOM 1899 N N . SER A 1 259 ? 39.649 8.605 -32.726 1.00 87.56 259 SER A N 1
ATOM 1900 C CA . SER A 1 259 ? 40.613 8.196 -31.695 1.00 87.56 259 SER A CA 1
ATOM 1901 C C . SER A 1 259 ? 41.010 9.372 -30.790 1.00 87.56 259 SER A C 1
ATOM 1903 O O . SER A 1 259 ? 41.088 9.211 -29.573 1.00 87.56 259 SER A O 1
ATOM 1905 N N . GLY A 1 260 ? 41.149 10.583 -31.346 1.00 83.69 260 GLY A N 1
ATOM 1906 C CA . GLY A 1 260 ? 41.357 11.809 -30.572 1.00 83.69 260 GLY A CA 1
ATOM 1907 C C . GLY A 1 260 ? 40.179 12.127 -29.646 1.00 83.69 260 GLY A C 1
ATOM 1908 O O . GLY A 1 260 ? 40.378 12.414 -28.465 1.00 83.69 260 GLY A O 1
ATOM 1909 N N . ALA A 1 261 ? 38.943 11.993 -30.136 1.00 84.50 261 ALA A N 1
ATOM 1910 C CA . ALA A 1 261 ? 37.738 12.173 -29.320 1.00 84.50 261 ALA A CA 1
ATOM 1911 C C . ALA A 1 261 ? 37.635 11.146 -28.176 1.00 84.50 261 ALA A C 1
ATOM 1913 O O . ALA A 1 261 ? 37.289 11.501 -27.044 1.00 84.50 261 ALA A O 1
ATOM 1914 N N . GLN A 1 262 ? 37.980 9.885 -28.445 1.00 89.25 262 GLN A N 1
ATOM 1915 C CA . GLN A 1 262 ? 38.023 8.820 -27.438 1.00 89.25 262 GLN A CA 1
ATOM 1916 C C . GLN A 1 262 ? 39.121 9.075 -26.391 1.00 89.25 262 GLN A C 1
ATOM 1918 O O . GLN A 1 262 ? 38.869 8.909 -25.196 1.00 89.25 262 GLN A O 1
ATOM 1923 N N . LEU A 1 263 ? 40.296 9.572 -26.801 1.00 88.19 263 LEU A N 1
ATOM 1924 C CA . LEU A 1 263 ? 41.369 9.983 -25.887 1.00 88.19 263 LEU A CA 1
ATOM 1925 C C . LEU A 1 263 ? 40.930 11.135 -24.972 1.00 88.19 263 LEU A C 1
ATOM 1927 O O . LEU A 1 263 ? 41.115 11.062 -23.756 1.00 88.19 263 LEU A O 1
ATOM 1931 N N . CYS A 1 264 ? 40.317 12.183 -25.530 1.00 85.69 264 CYS A N 1
ATOM 1932 C CA . CYS A 1 264 ? 39.776 13.291 -24.740 1.00 85.69 264 CYS A CA 1
ATOM 1933 C C . CYS A 1 264 ? 38.743 12.792 -23.723 1.00 85.69 264 CYS A C 1
ATOM 1935 O O . CYS A 1 264 ? 38.811 13.148 -22.546 1.00 85.69 264 CYS A O 1
ATOM 1937 N N . THR A 1 265 ? 37.838 11.910 -24.150 1.00 86.88 265 THR A N 1
ATOM 1938 C CA . THR A 1 265 ? 36.815 11.324 -23.275 1.00 86.88 265 THR A CA 1
ATOM 1939 C C . THR A 1 265 ? 37.442 10.482 -22.160 1.00 86.88 265 THR A C 1
ATOM 1941 O O . THR A 1 265 ? 37.056 10.619 -20.999 1.00 86.88 265 THR A O 1
ATOM 1944 N N . PHE A 1 266 ? 38.460 9.672 -22.469 1.00 90.00 266 PHE A N 1
ATOM 1945 C CA . PHE A 1 266 ? 39.230 8.915 -21.478 1.00 90.00 266 PHE A CA 1
ATOM 1946 C C . PHE A 1 266 ? 39.883 9.827 -20.431 1.00 90.00 266 PHE A C 1
ATOM 1948 O O . PHE A 1 266 ? 39.746 9.585 -19.229 1.00 90.00 266 PHE A O 1
ATOM 1955 N N . LEU A 1 267 ? 40.552 10.901 -20.866 1.00 87.19 267 LEU A N 1
ATOM 1956 C CA . LEU A 1 267 ? 41.182 11.863 -19.959 1.00 87.19 267 LEU A CA 1
ATOM 1957 C C . LEU A 1 267 ? 40.139 12.543 -19.064 1.00 87.19 267 LEU A C 1
ATOM 1959 O O . LEU A 1 267 ? 40.332 12.633 -17.852 1.00 87.19 267 LEU A O 1
ATOM 1963 N N . MET A 1 268 ? 38.997 12.950 -19.620 1.00 85.00 268 MET A N 1
ATOM 1964 C CA . MET A 1 268 ? 37.909 13.527 -18.829 1.00 85.00 268 MET A CA 1
ATOM 1965 C C . MET A 1 268 ? 37.354 12.531 -17.804 1.00 85.00 268 MET A C 1
ATOM 1967 O O . MET A 1 268 ? 37.197 12.900 -16.640 1.00 85.00 268 MET A O 1
ATOM 1971 N N . LEU A 1 269 ? 37.127 11.266 -18.181 1.00 86.31 269 LEU A N 1
ATOM 1972 C CA . LEU A 1 269 ? 36.711 10.211 -17.246 1.00 86.31 269 LEU A CA 1
ATOM 1973 C C . LEU A 1 269 ? 37.747 9.994 -16.136 1.00 86.31 269 LEU A C 1
ATOM 1975 O O . LEU A 1 269 ? 37.375 9.707 -14.999 1.00 86.31 269 LEU A O 1
ATOM 1979 N N . ARG A 1 270 ? 39.043 10.142 -16.433 1.00 85.75 270 ARG A N 1
ATOM 1980 C CA . ARG A 1 270 ? 40.117 9.986 -15.444 1.00 85.75 270 ARG A CA 1
ATOM 1981 C C . ARG A 1 270 ? 40.128 11.095 -14.393 1.00 85.75 270 ARG A C 1
ATOM 1983 O O . ARG A 1 270 ? 40.406 10.793 -13.234 1.00 85.75 270 ARG A O 1
ATOM 1990 N N . PHE A 1 271 ? 39.836 12.336 -14.787 1.00 83.00 271 PHE A N 1
ATOM 1991 C CA . PHE A 1 271 ? 39.911 13.508 -13.905 1.00 83.00 271 PHE A CA 1
ATOM 1992 C C . PHE A 1 271 ? 38.585 13.895 -13.238 1.00 83.00 271 PHE A C 1
ATOM 1994 O O . PHE A 1 271 ? 38.606 14.514 -12.179 1.00 83.00 271 PHE A O 1
ATOM 2001 N N . ARG A 1 272 ? 37.435 13.577 -13.847 1.00 82.69 272 ARG A N 1
ATOM 2002 C CA . ARG A 1 272 ? 36.110 14.037 -13.383 1.00 82.69 272 ARG A CA 1
ATOM 2003 C C . ARG A 1 272 ? 35.304 12.981 -12.631 1.00 82.69 272 ARG A C 1
ATOM 2005 O O . ARG A 1 272 ? 34.331 13.349 -11.978 1.00 82.69 272 ARG A O 1
ATOM 2012 N N . LEU A 1 273 ? 35.642 11.693 -12.743 1.00 80.56 273 LEU A N 1
ATOM 2013 C CA . LEU A 1 273 ? 34.893 10.657 -12.033 1.00 80.56 273 LEU A CA 1
ATOM 2014 C C . LEU A 1 273 ? 35.216 10.685 -10.530 1.00 80.56 273 LEU A C 1
ATOM 2016 O O . LEU A 1 273 ? 36.394 10.701 -10.169 1.00 80.56 273 LEU A O 1
ATOM 2020 N N . PRO A 1 274 ? 34.194 10.675 -9.654 1.00 69.56 274 PRO A N 1
ATOM 2021 C CA . PRO A 1 274 ? 34.399 10.647 -8.212 1.00 69.56 274 PRO A CA 1
ATOM 2022 C C . PRO A 1 274 ? 35.058 9.333 -7.775 1.00 69.56 274 PRO A C 1
ATOM 2024 O O . PRO A 1 274 ? 34.798 8.269 -8.343 1.00 69.56 274 PRO A O 1
ATOM 2027 N N . ASP A 1 275 ? 35.896 9.397 -6.739 1.00 67.31 275 ASP A N 1
ATOM 2028 C CA . ASP A 1 275 ? 36.478 8.203 -6.129 1.00 67.31 275 ASP A CA 1
ATOM 2029 C C . ASP A 1 275 ? 35.433 7.515 -5.238 1.00 67.31 275 ASP A C 1
ATOM 2031 O O . ASP A 1 275 ? 35.151 7.938 -4.117 1.00 67.31 275 ASP A O 1
ATOM 2035 N N . LEU A 1 276 ? 34.816 6.456 -5.765 1.00 67.19 276 LEU A N 1
ATOM 2036 C CA . LEU A 1 276 ? 33.757 5.700 -5.087 1.00 67.19 276 LEU A CA 1
ATOM 2037 C C . LEU A 1 276 ? 34.303 4.597 -4.159 1.00 67.19 276 LEU A C 1
ATOM 2039 O O . LEU A 1 276 ? 33.527 3.783 -3.654 1.00 67.19 276 LEU A O 1
ATOM 2043 N N . SER A 1 277 ? 35.618 4.557 -3.906 1.00 58.25 277 SER A N 1
ATOM 2044 C CA . SER A 1 277 ? 36.270 3.535 -3.069 1.00 58.25 277 SER A CA 1
ATOM 2045 C C . SER A 1 277 ? 35.804 3.518 -1.605 1.00 58.25 277 SER A C 1
ATOM 2047 O O . SER A 1 277 ? 35.891 2.475 -0.959 1.00 58.25 277 SER A O 1
ATOM 2049 N N . GLN A 1 278 ? 35.265 4.630 -1.085 1.00 47.06 278 GLN A N 1
ATOM 2050 C CA . GLN A 1 278 ? 34.804 4.746 0.308 1.00 47.06 278 GLN A CA 1
ATOM 2051 C C . GLN A 1 278 ? 33.315 4.420 0.532 1.00 47.06 278 GLN A C 1
ATOM 2053 O O . GLN A 1 278 ? 32.908 4.196 1.674 1.00 47.06 278 GLN A O 1
ATOM 2058 N N . GLN A 1 279 ? 32.487 4.350 -0.519 1.00 53.41 279 GLN A N 1
ATOM 2059 C CA . GLN A 1 279 ? 31.104 3.881 -0.377 1.00 53.41 279 GLN A CA 1
ATOM 2060 C C . GLN A 1 279 ? 31.119 2.366 -0.142 1.00 53.41 279 GLN A C 1
ATOM 2062 O O . GLN A 1 279 ? 31.340 1.590 -1.075 1.00 53.41 279 GLN A O 1
ATOM 2067 N N . LYS A 1 280 ? 30.885 1.947 1.112 1.00 43.72 280 LYS A N 1
ATOM 2068 C CA . LYS A 1 280 ? 30.683 0.538 1.476 1.00 43.72 280 LYS A CA 1
ATOM 2069 C C . LYS A 1 280 ? 29.548 -0.031 0.626 1.00 43.72 280 LYS A C 1
ATOM 2071 O O . LYS A 1 280 ? 28.384 0.300 0.845 1.00 43.72 280 LYS A O 1
ATOM 2076 N N . GLN A 1 281 ? 29.888 -0.927 -0.300 1.00 47.47 281 GLN A N 1
ATOM 2077 C CA . GLN A 1 281 ? 28.934 -1.897 -0.825 1.00 47.47 281 GLN A CA 1
ATOM 2078 C C . GLN A 1 281 ? 28.270 -2.552 0.385 1.00 47.47 281 GLN A C 1
ATOM 2080 O O . GLN A 1 281 ? 28.958 -3.042 1.285 1.00 47.47 281 GLN A O 1
ATOM 2085 N N . THR A 1 282 ? 26.942 -2.549 0.436 1.00 43.22 282 THR A N 1
ATOM 2086 C CA . THR A 1 282 ? 26.197 -3.449 1.316 1.00 43.22 282 THR A CA 1
ATOM 2087 C C . THR A 1 282 ? 26.451 -4.857 0.773 1.00 43.22 282 THR A C 1
ATOM 2089 O O . THR A 1 282 ? 25.671 -5.398 -0.005 1.00 43.22 282 THR A O 1
ATOM 2092 N N . GLN A 1 283 ? 27.632 -5.400 1.082 1.00 40.56 283 GLN A N 1
ATOM 2093 C CA . GLN A 1 283 ? 28.079 -6.722 0.676 1.00 40.56 283 GLN A CA 1
ATOM 2094 C C . GLN A 1 283 ? 27.084 -7.734 1.232 1.00 40.56 283 GLN A C 1
ATOM 2096 O O . GLN A 1 283 ? 27.100 -8.086 2.409 1.00 40.56 283 GLN A O 1
ATOM 2101 N N . THR A 1 284 ? 26.206 -8.215 0.364 1.00 39.56 284 THR A N 1
ATOM 2102 C CA . THR A 1 284 ? 25.780 -9.601 0.448 1.00 39.56 284 THR A CA 1
ATOM 2103 C C . THR A 1 284 ? 26.694 -10.355 -0.506 1.00 39.56 284 THR A C 1
ATOM 2105 O O . THR A 1 284 ? 26.506 -10.324 -1.714 1.00 39.56 284 THR A O 1
ATOM 2108 N N . ASP A 1 285 ? 27.723 -10.998 0.051 1.00 36.03 285 ASP A N 1
ATOM 2109 C CA . ASP A 1 285 ? 28.718 -11.858 -0.619 1.00 36.03 285 ASP A CA 1
ATOM 2110 C C . ASP A 1 285 ? 28.102 -13.139 -1.229 1.00 36.03 285 ASP A C 1
ATOM 2112 O O . ASP A 1 285 ? 28.680 -14.226 -1.213 1.00 36.03 285 ASP A O 1
ATOM 2116 N N . ARG A 1 286 ? 26.885 -13.063 -1.767 1.00 46.69 286 ARG A N 1
ATOM 2117 C CA . ARG A 1 286 ? 26.324 -14.144 -2.568 1.00 46.69 286 ARG A CA 1
ATOM 2118 C C . ARG A 1 286 ? 26.552 -13.790 -4.019 1.00 46.69 286 ARG A C 1
ATOM 2120 O O . ARG A 1 286 ? 25.845 -12.954 -4.569 1.00 46.69 286 ARG A O 1
ATOM 2127 N N . ALA A 1 287 ? 27.520 -14.466 -4.634 1.00 51.59 287 ALA A N 1
ATOM 2128 C CA . ALA A 1 287 ? 27.559 -14.601 -6.080 1.00 51.59 287 ALA A CA 1
ATOM 2129 C C . ALA A 1 287 ? 26.154 -15.015 -6.539 1.00 51.59 287 ALA A C 1
ATOM 2131 O O . ALA A 1 287 ? 25.693 -16.115 -6.226 1.00 51.59 287 ALA A O 1
ATOM 2132 N N . VAL A 1 288 ? 25.438 -14.092 -7.179 1.00 60.62 288 VAL A N 1
ATOM 2133 C CA . VAL A 1 288 ? 24.103 -14.378 -7.686 1.00 60.62 288 VAL A CA 1
ATOM 2134 C C . VAL A 1 288 ? 24.276 -15.379 -8.824 1.00 60.62 288 VAL A C 1
ATOM 2136 O O . VAL A 1 288 ? 25.148 -15.236 -9.680 1.00 60.62 288 VAL A O 1
ATOM 2139 N N . ASP A 1 289 ? 23.509 -16.461 -8.781 1.00 68.31 289 ASP A N 1
ATOM 2140 C CA . ASP A 1 289 ? 23.532 -17.457 -9.842 1.00 68.31 289 ASP A CA 1
ATOM 2141 C C . ASP A 1 289 ? 22.802 -16.883 -11.068 1.00 68.31 289 ASP A C 1
ATOM 2143 O O . ASP A 1 289 ? 21.642 -16.474 -10.955 1.00 68.31 289 ASP A O 1
ATOM 2147 N N . MET A 1 290 ? 23.450 -16.845 -12.240 1.00 69.62 290 MET A N 1
ATOM 2148 C CA . MET A 1 290 ? 22.845 -16.302 -13.469 1.00 69.62 290 MET A CA 1
ATOM 2149 C C . MET A 1 290 ? 21.539 -17.019 -13.819 1.00 69.62 290 MET A C 1
ATOM 2151 O O . MET A 1 290 ? 20.598 -16.392 -14.304 1.00 69.62 290 MET A O 1
ATOM 2155 N N . MET A 1 291 ? 21.446 -18.317 -13.521 1.00 71.12 291 MET A N 1
ATOM 2156 C CA . MET A 1 291 ? 20.224 -19.073 -13.776 1.00 71.12 291 MET A CA 1
ATOM 2157 C C . MET A 1 291 ? 19.072 -18.595 -12.884 1.00 71.12 291 MET A C 1
ATOM 2159 O O . MET A 1 291 ? 17.936 -18.484 -13.341 1.00 71.12 291 MET A O 1
ATOM 2163 N N . SER A 1 292 ? 19.360 -18.214 -11.636 1.00 73.44 292 SER A N 1
ATOM 2164 C CA . SER A 1 292 ? 18.360 -17.631 -10.734 1.00 73.44 292 SER A CA 1
ATOM 2165 C C . SER A 1 292 ? 17.849 -16.265 -11.214 1.00 73.44 292 SER A C 1
ATOM 2167 O O . SER A 1 292 ? 16.659 -15.981 -11.077 1.00 73.44 292 SER A O 1
ATOM 2169 N N . LEU A 1 293 ? 18.715 -15.464 -11.847 1.00 75.88 293 LEU A N 1
ATOM 2170 C CA . LEU A 1 293 ? 18.366 -14.178 -12.460 1.00 75.88 293 LEU A CA 1
ATOM 2171 C C . LEU A 1 293 ? 17.476 -14.348 -13.696 1.00 75.88 293 LEU A C 1
ATOM 2173 O O . LEU A 1 293 ? 16.468 -13.661 -13.828 1.00 75.88 293 LEU A O 1
ATOM 2177 N N . VAL A 1 294 ? 17.814 -15.288 -14.584 1.00 77.31 294 VAL A N 1
ATOM 2178 C CA . VAL A 1 294 ? 17.026 -15.581 -15.797 1.00 77.31 294 VAL A CA 1
ATOM 2179 C C . VAL A 1 294 ? 15.652 -16.161 -15.458 1.00 77.31 294 VAL A C 1
ATOM 2181 O O . VAL A 1 294 ? 14.689 -15.964 -16.198 1.00 77.31 294 VAL A O 1
ATOM 2184 N N . MET A 1 295 ? 15.532 -16.882 -14.343 1.00 78.81 295 MET A N 1
ATOM 2185 C CA . MET A 1 295 ? 14.258 -17.465 -13.916 1.00 78.81 295 MET A CA 1
ATOM 2186 C C . MET A 1 295 ? 13.331 -16.458 -13.225 1.00 78.81 295 MET A C 1
ATOM 2188 O O . MET A 1 295 ? 12.127 -16.716 -13.132 1.00 78.81 295 MET A O 1
ATOM 2192 N N . ASP A 1 296 ? 13.853 -15.310 -12.789 1.00 80.94 296 ASP A N 1
ATOM 2193 C CA . ASP A 1 296 ? 13.065 -14.246 -12.177 1.00 80.94 296 ASP A CA 1
ATOM 2194 C C . ASP A 1 296 ? 12.166 -13.557 -13.223 1.00 80.94 296 ASP A C 1
ATOM 2196 O O . ASP A 1 296 ? 12.688 -12.937 -14.153 1.00 80.94 296 ASP A O 1
ATOM 2200 N N . PRO A 1 297 ? 10.824 -13.628 -13.109 1.00 81.06 297 PRO A N 1
ATOM 2201 C CA . PRO A 1 297 ? 9.920 -13.014 -14.082 1.00 81.06 297 PRO A CA 1
ATOM 2202 C C . PRO A 1 297 ? 10.121 -11.500 -14.225 1.00 81.06 297 PRO A C 1
ATOM 2204 O O . PRO A 1 297 ? 9.916 -10.970 -15.317 1.00 81.06 297 PRO A O 1
ATOM 2207 N N . ASP A 1 298 ? 10.552 -10.809 -13.169 1.00 80.44 298 ASP A N 1
ATOM 2208 C CA . ASP A 1 298 ? 10.761 -9.359 -13.186 1.00 80.44 298 ASP A CA 1
ATOM 2209 C C . ASP A 1 298 ? 12.043 -8.923 -13.909 1.00 80.44 298 ASP A C 1
ATOM 2211 O O . ASP A 1 298 ? 12.160 -7.765 -14.308 1.00 80.44 298 ASP A O 1
ATOM 2215 N N . VAL A 1 299 ? 12.986 -9.848 -14.102 1.00 84.81 299 VAL A N 1
ATOM 2216 C CA . VAL A 1 299 ? 14.227 -9.639 -14.864 1.00 84.81 299 VAL A CA 1
ATOM 2217 C C . VAL A 1 299 ? 14.064 -10.210 -16.270 1.00 84.81 299 VAL A C 1
ATOM 2219 O O . VAL A 1 299 ? 14.299 -9.522 -17.262 1.00 84.81 299 VAL A O 1
ATOM 2222 N N . ARG A 1 300 ? 13.561 -11.443 -16.372 1.00 87.88 300 ARG A N 1
ATOM 2223 C CA . ARG A 1 300 ? 13.326 -12.154 -17.631 1.00 87.88 300 ARG A CA 1
ATOM 2224 C C . ARG A 1 300 ? 12.396 -11.401 -18.570 1.00 87.88 300 ARG A C 1
ATOM 2226 O O . ARG A 1 300 ? 12.688 -11.298 -19.759 1.00 87.88 300 ARG A O 1
ATOM 2233 N N . ASN A 1 301 ? 11.262 -10.911 -18.062 1.00 88.88 301 ASN A N 1
ATOM 2234 C CA . ASN A 1 301 ? 10.232 -10.374 -18.943 1.00 88.88 301 ASN A CA 1
ATOM 2235 C C . ASN A 1 301 ? 10.693 -9.092 -19.673 1.00 88.88 301 ASN A C 1
ATOM 2237 O O . ASN A 1 301 ? 10.511 -9.028 -20.894 1.00 88.88 301 ASN A O 1
ATOM 2241 N N . PRO A 1 302 ? 11.340 -8.122 -18.989 1.00 89.31 302 PRO A N 1
ATOM 2242 C CA . PRO A 1 302 ? 11.972 -6.978 -19.644 1.00 89.31 302 PRO A CA 1
ATOM 2243 C C . PRO A 1 302 ? 13.061 -7.355 -20.651 1.00 89.31 302 PRO A C 1
ATOM 2245 O O . PRO A 1 302 ? 13.129 -6.751 -21.716 1.00 89.31 302 PRO A O 1
ATOM 2248 N N . ILE A 1 303 ? 13.879 -8.368 -20.352 1.00 90.12 303 ILE A N 1
ATOM 2249 C CA . ILE A 1 303 ? 14.969 -8.818 -21.232 1.00 90.12 303 ILE A CA 1
ATOM 2250 C C . ILE A 1 303 ? 14.431 -9.411 -22.541 1.00 90.12 303 ILE A C 1
ATOM 2252 O O . ILE A 1 303 ? 14.954 -9.120 -23.614 1.00 90.12 303 ILE A O 1
ATOM 2256 N N . ILE A 1 304 ? 13.370 -10.219 -22.486 1.00 90.94 304 ILE A N 1
ATOM 2257 C CA . ILE A 1 304 ? 12.761 -10.772 -23.707 1.00 90.94 304 ILE A CA 1
ATOM 2258 C C . ILE A 1 304 ? 12.093 -9.659 -24.528 1.00 90.94 304 ILE A C 1
ATOM 2260 O O . ILE A 1 304 ? 12.192 -9.671 -25.755 1.00 90.94 304 ILE A O 1
ATOM 2264 N N . ALA A 1 305 ? 11.456 -8.674 -23.875 1.00 90.88 305 ALA A N 1
ATOM 2265 C CA . ALA A 1 305 ? 10.914 -7.503 -24.570 1.00 90.88 305 ALA A CA 1
ATOM 2266 C C . ALA A 1 305 ? 12.024 -6.737 -25.306 1.00 90.88 305 ALA A C 1
ATOM 2268 O O . ALA A 1 305 ? 11.849 -6.380 -26.471 1.00 90.88 305 ALA A O 1
ATOM 2269 N N . LEU A 1 306 ? 13.166 -6.533 -24.636 1.00 91.69 306 LEU A N 1
ATOM 2270 C CA . LEU A 1 306 ? 14.359 -5.904 -25.201 1.00 91.69 306 LEU A CA 1
ATOM 2271 C C . LEU A 1 306 ? 14.851 -6.637 -26.445 1.00 91.69 306 LEU A C 1
ATOM 2273 O O . LEU A 1 306 ? 14.976 -6.023 -27.504 1.00 91.69 306 LEU A O 1
ATOM 2277 N N . PHE A 1 307 ? 15.035 -7.955 -26.341 1.00 92.56 307 PHE A N 1
ATOM 2278 C CA . PHE A 1 307 ? 15.440 -8.786 -27.470 1.00 92.56 307 PHE A CA 1
ATOM 2279 C C . PHE A 1 307 ? 14.474 -8.655 -28.657 1.00 92.56 307 PHE A C 1
ATOM 2281 O O . PHE A 1 307 ? 14.915 -8.402 -29.774 1.00 92.56 307 PHE A O 1
ATOM 2288 N N . LEU A 1 308 ? 13.162 -8.790 -28.434 1.00 90.94 308 LEU A N 1
ATOM 2289 C CA . LEU A 1 308 ? 12.168 -8.735 -29.514 1.00 90.94 308 LEU A CA 1
ATOM 2290 C C . LEU A 1 308 ? 12.113 -7.362 -30.195 1.00 90.94 308 LEU A C 1
ATOM 2292 O O . LEU A 1 308 ? 12.037 -7.297 -31.422 1.00 90.94 308 LEU A O 1
ATOM 2296 N N . GLY A 1 309 ? 12.170 -6.278 -29.414 1.00 88.69 309 GLY A N 1
ATOM 2297 C CA . GLY A 1 309 ? 12.155 -4.914 -29.945 1.00 88.69 309 GLY A CA 1
ATOM 2298 C C . GLY A 1 309 ? 13.379 -4.611 -30.809 1.00 88.69 309 GLY A C 1
ATOM 2299 O O . GLY A 1 309 ? 13.242 -4.095 -31.919 1.00 88.69 309 GLY A O 1
ATOM 2300 N N . LEU A 1 310 ? 14.569 -4.982 -30.334 1.00 88.94 310 LEU A N 1
ATOM 2301 C CA . LEU A 1 310 ? 15.820 -4.734 -31.052 1.00 88.94 310 LEU A CA 1
ATOM 2302 C C . LEU A 1 310 ? 16.017 -5.681 -32.239 1.00 88.94 310 LEU A C 1
ATOM 2304 O O . LEU A 1 310 ? 16.486 -5.247 -33.289 1.00 88.94 310 LEU A O 1
ATOM 2308 N N . ALA A 1 311 ? 15.603 -6.947 -32.127 1.00 89.62 311 ALA A N 1
ATOM 2309 C CA . ALA A 1 311 ? 15.760 -7.923 -33.205 1.00 89.62 311 ALA A CA 1
ATOM 2310 C C . ALA A 1 311 ? 14.953 -7.522 -34.444 1.00 89.62 311 ALA A C 1
ATOM 2312 O O . ALA A 1 311 ? 15.413 -7.736 -35.566 1.00 89.62 311 ALA A O 1
ATOM 2313 N N . PHE A 1 312 ? 13.783 -6.901 -34.251 1.00 88.31 312 PHE A N 1
ATOM 2314 C CA . PHE A 1 312 ? 12.983 -6.394 -35.359 1.00 88.31 312 PHE A CA 1
ATOM 2315 C C . PHE A 1 312 ? 13.665 -5.218 -36.070 1.00 88.31 312 PHE A C 1
ATOM 2317 O O . PHE A 1 312 ? 13.766 -5.227 -37.295 1.00 88.31 312 PHE A O 1
ATOM 2324 N N . ILE A 1 313 ? 14.206 -4.243 -35.332 1.00 85.19 313 ILE A N 1
ATOM 2325 C CA . ILE A 1 313 ? 14.953 -3.130 -35.943 1.00 85.19 313 ILE A CA 1
ATOM 2326 C C . ILE A 1 313 ? 16.213 -3.619 -36.649 1.00 85.19 313 ILE A C 1
ATOM 2328 O O . ILE A 1 313 ? 16.482 -3.198 -37.770 1.00 85.19 313 ILE A O 1
ATOM 2332 N N . ALA A 1 314 ? 16.960 -4.533 -36.035 1.00 82.94 314 ALA A N 1
ATOM 2333 C CA . ALA A 1 314 ? 18.154 -5.098 -36.649 1.00 82.94 314 ALA A CA 1
ATOM 2334 C C . ALA A 1 314 ? 17.817 -5.885 -37.933 1.00 82.94 314 ALA A C 1
ATOM 2336 O O . ALA A 1 314 ? 18.553 -5.825 -38.918 1.00 82.94 314 ALA A O 1
ATOM 2337 N N . ALA A 1 315 ? 16.676 -6.582 -37.968 1.00 84.31 315 ALA A N 1
ATOM 2338 C CA . ALA A 1 315 ? 16.174 -7.212 -39.188 1.00 84.31 315 ALA A CA 1
ATOM 2339 C C . ALA A 1 315 ? 15.845 -6.173 -40.275 1.00 84.31 315 ALA A C 1
ATOM 2341 O O . ALA A 1 315 ? 16.225 -6.361 -41.436 1.00 84.31 315 ALA A O 1
ATOM 2342 N N . LEU A 1 316 ? 15.189 -5.068 -39.902 1.00 80.19 316 LEU A N 1
ATOM 2343 C CA . LEU A 1 316 ? 14.851 -3.970 -40.812 1.00 80.19 316 LEU A CA 1
ATOM 2344 C C . LEU A 1 316 ? 16.098 -3.295 -41.392 1.00 80.19 316 LEU A C 1
ATOM 2346 O O . LEU A 1 316 ? 16.123 -3.059 -42.595 1.00 80.19 316 LEU A O 1
ATOM 2350 N N . ASP A 1 317 ? 17.140 -3.060 -40.592 1.00 74.75 317 ASP A N 1
ATOM 2351 C CA . ASP A 1 317 ? 18.412 -2.476 -41.053 1.00 74.75 317 ASP A CA 1
ATOM 2352 C C . ASP A 1 317 ? 19.007 -3.269 -42.230 1.00 74.75 317 ASP A C 1
ATOM 2354 O O . ASP A 1 317 ? 19.358 -2.716 -43.271 1.00 74.75 317 ASP A O 1
ATOM 2358 N N . SER A 1 318 ? 19.008 -4.602 -42.121 1.00 72.75 318 SER A N 1
ATOM 2359 C CA . SER A 1 318 ? 19.565 -5.479 -43.160 1.00 72.75 318 SER A CA 1
ATOM 2360 C C . SER A 1 318 ? 18.679 -5.688 -44.395 1.00 72.75 318 SER A C 1
ATOM 2362 O O . SER A 1 318 ? 19.196 -6.051 -45.448 1.00 72.75 318 SER A O 1
ATOM 2364 N N . THR A 1 319 ? 17.360 -5.486 -44.298 1.00 76.94 319 THR A N 1
ATOM 2365 C CA . THR A 1 319 ? 16.404 -5.899 -45.351 1.00 76.94 319 THR A CA 1
ATOM 2366 C C . THR A 1 319 ? 15.619 -4.751 -45.981 1.00 76.94 319 THR A C 1
ATOM 2368 O O . THR A 1 319 ? 15.209 -4.857 -47.139 1.00 76.94 319 THR A O 1
ATOM 2371 N N . ALA A 1 320 ? 15.412 -3.643 -45.263 1.00 74.69 320 ALA A N 1
ATOM 2372 C CA . ALA A 1 320 ? 14.583 -2.534 -45.729 1.00 74.69 320 ALA A CA 1
ATOM 2373 C C . ALA A 1 320 ? 15.213 -1.811 -46.927 1.00 74.69 320 ALA A C 1
ATOM 2375 O O . ALA A 1 320 ? 14.505 -1.481 -47.878 1.00 74.69 320 ALA A O 1
ATOM 2376 N N . PHE A 1 321 ? 16.535 -1.610 -46.923 1.00 72.19 321 PHE A N 1
ATOM 2377 C CA . PHE A 1 321 ? 17.245 -0.998 -48.051 1.00 72.19 321 PHE A CA 1
ATOM 2378 C C . PHE A 1 321 ? 17.131 -1.838 -49.323 1.00 72.19 321 PHE A C 1
ATOM 2380 O O . PHE A 1 321 ? 16.764 -1.313 -50.374 1.00 72.19 321 PHE A O 1
ATOM 2387 N N . GLU A 1 322 ? 17.358 -3.150 -49.225 1.00 71.31 322 GLU A N 1
ATOM 2388 C CA . GLU A 1 322 ? 17.233 -4.059 -50.368 1.00 71.31 322 GLU A CA 1
ATOM 2389 C C . GLU A 1 322 ? 15.804 -4.056 -50.933 1.00 71.31 322 GLU A C 1
ATOM 2391 O O . GLU A 1 322 ? 15.601 -3.990 -52.147 1.00 71.31 322 GLU A O 1
ATOM 2396 N N . TYR A 1 323 ? 14.797 -4.054 -50.057 1.00 76.00 323 TYR A N 1
ATOM 2397 C CA . TYR A 1 323 ? 13.396 -3.972 -50.460 1.00 76.00 323 TYR A CA 1
ATOM 2398 C C . TYR A 1 323 ? 13.060 -2.647 -51.163 1.00 76.00 323 TYR A C 1
ATOM 2400 O O . TYR A 1 323 ? 12.391 -2.650 -52.197 1.00 76.00 323 TYR A O 1
ATOM 2408 N N . MET A 1 324 ? 13.567 -1.517 -50.660 1.00 74.31 324 MET A N 1
ATOM 2409 C CA . MET A 1 324 ? 13.359 -0.207 -51.286 1.00 74.31 324 MET A CA 1
ATOM 2410 C C . MET A 1 324 ? 14.018 -0.096 -52.666 1.00 74.31 324 MET A C 1
ATOM 2412 O O . MET A 1 324 ? 13.440 0.510 -53.570 1.00 74.31 324 MET A O 1
ATOM 2416 N N . VAL A 1 325 ? 15.190 -0.712 -52.848 1.00 74.25 325 VAL A N 1
ATOM 2417 C CA . VAL A 1 325 ? 15.859 -0.805 -54.154 1.00 74.25 325 VAL A CA 1
ATOM 2418 C C . VAL A 1 325 ? 15.023 -1.634 -55.131 1.00 74.25 325 VAL A C 1
ATOM 2420 O O . VAL A 1 325 ? 14.818 -1.205 -56.265 1.00 74.25 325 VAL A O 1
ATOM 2423 N N . ARG A 1 326 ? 14.466 -2.774 -54.694 1.00 75.31 326 ARG A N 1
ATOM 2424 C CA . ARG A 1 326 ? 13.573 -3.608 -55.526 1.00 75.31 326 ARG A CA 1
ATOM 2425 C C . ARG A 1 326 ? 12.297 -2.876 -55.961 1.00 75.31 326 ARG A C 1
ATOM 2427 O O . ARG A 1 326 ? 11.772 -3.175 -57.027 1.00 75.31 326 ARG A O 1
ATOM 2434 N N . LEU A 1 327 ? 11.820 -1.917 -55.167 1.00 75.62 327 LEU A N 1
ATOM 2435 C CA . LEU A 1 327 ? 10.666 -1.066 -55.489 1.00 75.62 327 LEU A CA 1
ATOM 2436 C C . LEU A 1 327 ? 11.015 0.157 -56.359 1.00 75.62 327 LEU A C 1
ATOM 2438 O O . LEU A 1 327 ? 10.128 0.943 -56.684 1.00 75.62 327 LEU A O 1
ATOM 2442 N N . GLY A 1 328 ? 12.283 0.338 -56.744 1.00 74.38 328 GLY A N 1
ATOM 2443 C CA . GLY A 1 328 ? 12.715 1.444 -57.603 1.00 74.38 328 GLY A CA 1
ATOM 2444 C C . GLY A 1 328 ? 12.832 2.797 -56.893 1.00 74.38 328 GLY A C 1
ATOM 2445 O O . GLY A 1 328 ? 12.843 3.839 -57.550 1.00 74.38 328 GLY A O 1
ATOM 2446 N N . TYR A 1 329 ? 12.920 2.829 -55.558 1.00 76.44 329 TYR A N 1
ATOM 2447 C CA . TYR A 1 329 ? 13.104 4.088 -54.835 1.00 76.44 329 TYR A CA 1
ATOM 2448 C C . TYR A 1 329 ? 14.533 4.617 -54.977 1.00 76.44 329 TYR A C 1
ATOM 2450 O O . TYR A 1 329 ? 15.497 3.911 -54.694 1.00 76.44 329 TYR A O 1
ATOM 2458 N N . GLY A 1 330 ? 14.669 5.891 -55.353 1.00 71.69 330 GLY A N 1
ATOM 2459 C CA . GLY A 1 330 ? 15.964 6.572 -55.417 1.00 71.69 330 GLY A CA 1
ATOM 2460 C C . GLY A 1 330 ? 16.629 6.746 -54.045 1.00 71.69 330 GLY A C 1
ATOM 2461 O O . GLY A 1 330 ? 15.964 6.765 -53.007 1.00 71.69 330 GLY A O 1
ATOM 2462 N N . GLN A 1 331 ? 17.949 6.937 -54.049 1.00 64.94 331 GLN A N 1
ATOM 2463 C CA . GLN A 1 331 ? 18.803 6.998 -52.854 1.00 64.94 331 GLN A CA 1
ATOM 2464 C C . GLN A 1 331 ? 18.351 8.040 -51.813 1.00 64.94 331 GLN A C 1
ATOM 2466 O O . GLN A 1 331 ? 18.397 7.781 -50.614 1.00 64.94 331 GLN A O 1
ATOM 2471 N N . MET A 1 332 ? 17.832 9.195 -52.252 1.00 63.81 332 MET A N 1
ATOM 2472 C CA . MET A 1 332 ? 17.304 10.222 -51.342 1.00 63.81 332 MET A CA 1
ATOM 2473 C C . MET A 1 332 ? 16.121 9.692 -50.514 1.00 63.81 332 MET A C 1
ATOM 2475 O O . MET A 1 332 ? 16.118 9.827 -49.292 1.00 63.81 332 MET A O 1
ATOM 2479 N N . LYS A 1 333 ? 15.146 9.029 -51.154 1.00 68.50 333 LYS A N 1
ATOM 2480 C CA . LYS A 1 333 ? 13.971 8.465 -50.467 1.00 68.50 333 LYS A CA 1
ATOM 2481 C C . LYS A 1 333 ? 14.374 7.377 -49.468 1.00 68.50 333 LYS A C 1
ATOM 2483 O O . LYS A 1 333 ? 13.812 7.311 -48.379 1.00 68.50 333 LYS A O 1
ATOM 2488 N N . GLN A 1 334 ? 15.381 6.572 -49.800 1.00 67.94 334 GLN A N 1
ATOM 2489 C CA . GLN A 1 334 ? 15.924 5.557 -48.891 1.00 67.94 334 GLN A CA 1
ATOM 2490 C C . GLN A 1 334 ? 16.535 6.195 -47.633 1.00 67.94 334 GLN A C 1
ATOM 2492 O O . GLN A 1 334 ? 16.189 5.820 -46.512 1.00 67.94 334 GLN A O 1
ATOM 2497 N N . ASN A 1 335 ? 17.367 7.224 -47.812 1.00 66.31 335 ASN A N 1
ATOM 2498 C CA . ASN A 1 335 ? 17.997 7.946 -46.705 1.00 66.31 335 ASN A CA 1
ATOM 2499 C C . ASN A 1 335 ? 16.968 8.681 -45.829 1.00 66.31 335 ASN A C 1
ATOM 2501 O O . ASN A 1 335 ? 17.054 8.631 -44.602 1.00 66.31 335 ASN A O 1
ATOM 2505 N N . LEU A 1 336 ? 15.964 9.318 -46.442 1.00 67.19 336 LEU A N 1
ATOM 2506 C CA . LEU A 1 336 ? 14.876 9.991 -45.726 1.00 67.19 336 LEU A CA 1
ATOM 2507 C C . LEU A 1 336 ? 14.061 8.997 -44.881 1.00 67.19 336 LEU A C 1
ATOM 2509 O O . LEU A 1 336 ? 13.722 9.279 -43.735 1.00 67.19 336 LEU A O 1
ATOM 2513 N N . THR A 1 337 ? 13.788 7.814 -45.429 1.00 69.44 337 THR A N 1
ATOM 2514 C CA . THR A 1 337 ? 13.059 6.743 -44.737 1.00 69.44 337 THR A CA 1
ATOM 2515 C C . THR A 1 337 ? 13.827 6.227 -43.521 1.00 69.44 337 THR A C 1
ATOM 2517 O O . THR A 1 337 ? 13.248 6.013 -42.455 1.00 69.44 337 THR A O 1
ATOM 2520 N N . TRP A 1 338 ? 15.148 6.085 -43.640 1.00 71.50 338 TRP A N 1
ATOM 2521 C CA . TRP A 1 338 ? 15.989 5.684 -42.515 1.00 71.50 338 TRP A CA 1
ATOM 2522 C C . TRP A 1 338 ? 16.092 6.770 -41.437 1.00 71.50 338 TRP A C 1
ATOM 2524 O O . TRP A 1 338 ? 16.096 6.468 -40.241 1.00 71.50 338 TRP A O 1
ATOM 2534 N N . LEU A 1 339 ? 16.082 8.047 -41.832 1.00 68.81 339 LEU A N 1
ATOM 2535 C CA . LEU A 1 339 ? 16.015 9.168 -40.892 1.00 68.81 339 LEU A CA 1
ATOM 2536 C C . LEU A 1 339 ? 14.707 9.139 -40.077 1.00 68.81 339 LEU A C 1
ATOM 2538 O O . LEU A 1 339 ? 14.729 9.294 -38.856 1.00 68.81 339 LEU A O 1
ATOM 2542 N N . LEU A 1 340 ? 13.580 8.863 -40.742 1.00 70.56 340 LEU A N 1
ATOM 2543 C CA . LEU A 1 340 ? 12.273 8.679 -40.098 1.00 70.56 340 LEU A CA 1
ATOM 2544 C C . LEU A 1 340 ? 12.241 7.471 -39.147 1.00 70.56 340 LEU A C 1
ATOM 2546 O O . LEU A 1 340 ? 11.489 7.484 -38.180 1.00 70.56 340 LEU A O 1
ATOM 2550 N N . CYS A 1 341 ? 13.071 6.451 -39.374 1.00 71.69 341 CYS A N 1
ATOM 2551 C CA . CYS A 1 341 ? 13.252 5.336 -38.443 1.00 71.69 341 CYS A CA 1
ATOM 2552 C C . CYS A 1 341 ? 14.095 5.752 -37.222 1.00 71.69 341 CYS A C 1
ATOM 2554 O O . CYS A 1 341 ? 13.714 5.552 -36.078 1.00 71.69 341 CYS A O 1
ATOM 2556 N N . SER A 1 342 ? 15.236 6.388 -37.439 1.00 70.19 342 SER A N 1
ATOM 2557 C CA . SER A 1 342 ? 16.236 6.655 -36.396 1.00 70.19 342 SER A CA 1
ATOM 2558 C C . SER A 1 342 ? 15.854 7.761 -35.401 1.00 70.19 342 SER A C 1
ATOM 2560 O O . SER A 1 342 ? 16.031 7.595 -34.193 1.00 70.19 342 SER A O 1
ATOM 2562 N N . VAL A 1 343 ? 15.287 8.877 -35.867 1.00 75.00 343 VAL A N 1
ATOM 2563 C CA . VAL A 1 343 ? 14.955 10.027 -35.000 1.00 75.00 343 VAL A CA 1
ATOM 2564 C C . VAL A 1 343 ? 13.949 9.667 -33.889 1.00 75.00 343 VAL A C 1
ATOM 2566 O O . VAL A 1 343 ? 14.209 10.009 -32.729 1.00 75.00 343 VAL A O 1
ATOM 2569 N N . PRO A 1 344 ? 12.844 8.942 -34.160 1.00 81.44 344 PRO A N 1
ATOM 2570 C CA . PRO A 1 344 ? 11.915 8.539 -33.109 1.00 81.44 344 PRO A CA 1
ATOM 2571 C C . PRO A 1 344 ? 12.537 7.625 -32.047 1.00 81.44 344 PRO A C 1
ATOM 2573 O O . PRO A 1 344 ? 12.204 7.780 -30.875 1.00 81.44 344 PRO A O 1
ATOM 2576 N N . ALA A 1 345 ? 13.471 6.733 -32.404 1.00 77.12 345 ALA A N 1
ATOM 2577 C CA . ALA A 1 345 ? 14.137 5.876 -31.418 1.00 77.12 345 ALA A CA 1
ATOM 2578 C C . ALA A 1 345 ? 14.890 6.702 -30.358 1.00 77.12 345 ALA A C 1
ATOM 2580 O O . ALA A 1 345 ? 14.701 6.480 -29.161 1.00 77.12 345 ALA A O 1
ATOM 2581 N N . VAL A 1 346 ? 15.666 7.712 -30.781 1.00 73.31 346 VAL A N 1
ATOM 2582 C CA . VAL A 1 346 ? 16.398 8.619 -29.867 1.00 73.31 346 VAL A CA 1
ATOM 2583 C C . VAL A 1 346 ? 15.432 9.410 -29.005 1.00 73.31 346 VAL A C 1
ATOM 2585 O O . VAL A 1 346 ? 15.583 9.464 -27.783 1.00 73.31 346 VAL A O 1
ATOM 2588 N N . LEU A 1 347 ? 14.439 10.037 -29.645 1.00 78.69 347 LEU A N 1
ATOM 2589 C CA . LEU A 1 347 ? 13.471 10.885 -28.958 1.00 78.69 347 LEU A CA 1
ATOM 2590 C C . LEU A 1 347 ? 12.745 10.102 -27.868 1.00 78.69 347 LEU A C 1
ATOM 2592 O O . LEU A 1 347 ? 12.674 10.559 -26.728 1.00 78.69 347 LEU A O 1
ATOM 2596 N N . PHE A 1 348 ? 12.255 8.905 -28.185 1.00 82.38 348 PHE A N 1
ATOM 2597 C CA . PHE A 1 348 ? 11.519 8.107 -27.216 1.00 82.38 348 PHE A CA 1
ATOM 2598 C C . PHE A 1 348 ? 12.415 7.498 -26.139 1.00 82.38 348 PHE A C 1
ATOM 2600 O O . PHE A 1 348 ? 11.989 7.493 -24.985 1.00 82.38 348 PHE A O 1
ATOM 2607 N N . ALA A 1 349 ? 13.661 7.118 -26.446 1.00 76.00 349 ALA A N 1
ATOM 2608 C CA . ALA A 1 349 ? 14.647 6.721 -25.435 1.00 76.00 349 ALA A CA 1
ATOM 2609 C C . ALA A 1 349 ? 14.925 7.846 -24.414 1.00 76.00 349 ALA A C 1
ATOM 2611 O O . ALA A 1 349 ? 15.056 7.590 -23.212 1.00 76.00 349 ALA A O 1
ATOM 2612 N N . CYS A 1 350 ? 14.937 9.105 -24.869 1.00 72.38 350 CYS A N 1
ATOM 2613 C CA . CYS A 1 350 ? 15.086 10.289 -24.013 1.00 72.38 350 CYS A CA 1
ATOM 2614 C C . CYS A 1 350 ? 13.806 10.643 -23.239 1.00 72.38 350 CYS A C 1
ATOM 2616 O O . CYS A 1 350 ? 13.880 11.242 -22.165 1.00 72.38 350 CYS A O 1
ATOM 2618 N N . LEU A 1 351 ? 12.630 10.308 -23.779 1.00 80.44 351 LEU A N 1
ATOM 2619 C CA . LEU A 1 351 ? 11.331 10.575 -23.153 1.00 80.44 351 LEU A CA 1
ATOM 2620 C C . LEU A 1 351 ? 10.930 9.517 -22.119 1.00 80.44 351 LEU A C 1
ATOM 2622 O O . LEU A 1 351 ? 10.036 9.790 -21.313 1.00 80.44 351 LEU A O 1
ATOM 2626 N N . VAL A 1 352 ? 11.583 8.348 -22.083 1.00 83.06 352 VAL A N 1
ATOM 2627 C CA . VAL A 1 352 ? 11.269 7.276 -21.120 1.00 83.06 352 VAL A CA 1
ATOM 2628 C C . VAL A 1 352 ? 11.205 7.761 -19.661 1.00 83.06 352 VAL A C 1
ATOM 2630 O O . VAL A 1 352 ? 10.225 7.421 -18.999 1.00 83.06 352 VAL A O 1
ATOM 2633 N N . PRO A 1 353 ? 12.138 8.574 -19.119 1.00 71.62 353 PRO A N 1
ATOM 2634 C CA . PRO A 1 353 ? 12.065 9.041 -17.730 1.00 71.62 353 PRO A CA 1
ATOM 2635 C C . PRO A 1 353 ? 10.807 9.851 -17.439 1.00 71.62 353 PRO A C 1
ATOM 2637 O O . PRO A 1 353 ? 10.218 9.709 -16.372 1.00 71.62 353 PRO A O 1
ATOM 2640 N N . THR A 1 354 ? 10.387 10.684 -18.391 1.00 77.81 354 THR A N 1
ATOM 2641 C CA . THR A 1 354 ? 9.144 11.458 -18.309 1.00 77.81 354 THR A CA 1
ATOM 2642 C C . THR A 1 354 ? 7.912 10.577 -18.466 1.00 77.81 354 THR A C 1
ATOM 2644 O O . THR A 1 354 ? 6.951 10.746 -17.732 1.00 77.81 354 THR A O 1
ATOM 2647 N N . LEU A 1 355 ? 7.925 9.588 -19.360 1.00 81.00 355 LEU A N 1
ATOM 2648 C CA . LEU A 1 355 ? 6.803 8.651 -19.504 1.00 81.00 355 LEU A CA 1
ATOM 2649 C C . LEU A 1 355 ? 6.642 7.765 -18.259 1.00 81.00 355 LEU A C 1
ATOM 2651 O O . LEU A 1 355 ? 5.526 7.436 -17.865 1.00 81.00 355 LEU A O 1
ATOM 2655 N N . ARG A 1 356 ? 7.752 7.452 -17.587 1.00 75.38 356 ARG A N 1
ATOM 2656 C CA . ARG A 1 356 ? 7.806 6.695 -16.330 1.00 75.38 356 ARG A CA 1
ATOM 2657 C C . ARG A 1 356 ? 7.204 7.411 -15.123 1.00 75.38 356 ARG A C 1
ATOM 2659 O O . ARG A 1 356 ? 6.965 6.744 -14.119 1.00 75.38 356 ARG A O 1
ATOM 2666 N N . THR A 1 357 ? 6.979 8.725 -15.180 1.00 75.38 357 THR A N 1
ATOM 2667 C CA . THR A 1 357 ? 6.225 9.427 -14.125 1.00 75.38 357 THR A CA 1
ATOM 2668 C C . THR A 1 357 ? 4.717 9.273 -14.303 1.00 75.38 357 THR A C 1
ATOM 2670 O O . THR A 1 357 ? 3.978 9.392 -13.331 1.00 75.38 357 THR A O 1
ATOM 2673 N N . LEU A 1 358 ? 4.267 8.994 -15.530 1.00 78.12 358 LEU A N 1
ATOM 2674 C CA . LEU A 1 358 ? 2.856 8.866 -15.891 1.00 78.12 358 LEU A CA 1
ATOM 2675 C C . LEU A 1 358 ? 2.387 7.408 -15.887 1.00 78.12 358 LEU A C 1
ATOM 2677 O O . LEU A 1 358 ? 1.235 7.133 -15.562 1.00 78.12 358 LEU A O 1
ATOM 2681 N N . VAL A 1 359 ? 3.264 6.479 -16.275 1.00 81.38 359 VAL A N 1
ATOM 2682 C CA . VAL A 1 359 ? 2.930 5.069 -16.503 1.00 81.38 359 VAL A CA 1
ATOM 2683 C C . VAL A 1 359 ? 4.003 4.162 -15.896 1.00 81.38 359 VAL A C 1
ATOM 2685 O O . VAL A 1 359 ? 5.202 4.424 -16.001 1.00 81.38 359 VAL A O 1
ATOM 2688 N N . GLU A 1 360 ? 3.580 3.056 -15.277 1.00 83.19 360 GLU A N 1
ATOM 2689 C CA . GLU A 1 360 ? 4.495 2.039 -14.752 1.00 83.19 360 GLU A CA 1
ATOM 2690 C C . GLU A 1 360 ? 5.398 1.444 -15.846 1.00 83.19 360 GLU A C 1
ATOM 2692 O O . GLU A 1 360 ? 4.999 1.278 -16.999 1.00 83.19 360 GLU A O 1
ATOM 2697 N N . GLY A 1 361 ? 6.624 1.053 -15.477 1.00 81.88 361 GLY A N 1
ATOM 2698 C CA . GLY A 1 361 ? 7.631 0.581 -16.439 1.00 81.88 361 GLY A CA 1
ATOM 2699 C C . GLY A 1 361 ? 7.199 -0.631 -17.257 1.00 81.88 361 GLY A C 1
ATOM 2700 O O . GLY A 1 361 ? 7.431 -0.674 -18.462 1.00 81.88 361 GLY A O 1
ATOM 2701 N N . ARG A 1 362 ? 6.524 -1.593 -16.625 1.00 85.38 362 ARG A N 1
ATOM 2702 C CA . ARG A 1 362 ? 6.042 -2.802 -17.303 1.00 85.38 362 ARG A CA 1
ATOM 2703 C C . ARG A 1 362 ? 4.920 -2.483 -18.292 1.00 85.38 362 ARG A C 1
ATOM 2705 O O . ARG A 1 362 ? 4.946 -2.966 -19.419 1.00 85.38 362 ARG A O 1
ATOM 2712 N N . THR A 1 363 ? 3.987 -1.615 -17.909 1.00 87.56 363 THR A N 1
ATOM 2713 C CA . THR A 1 363 ? 2.907 -1.129 -18.783 1.00 87.56 363 THR A CA 1
ATOM 2714 C C . THR A 1 363 ? 3.462 -0.358 -19.978 1.00 87.56 363 THR A C 1
ATOM 2716 O O . THR A 1 363 ? 2.998 -0.541 -21.100 1.00 87.56 363 THR A O 1
ATOM 2719 N N . LEU A 1 364 ? 4.511 0.439 -19.765 1.00 89.19 364 LEU A N 1
ATOM 2720 C CA . LEU A 1 364 ? 5.196 1.162 -20.832 1.00 89.19 364 LEU A CA 1
ATOM 2721 C C . LEU A 1 364 ? 5.869 0.210 -21.843 1.00 89.19 364 LEU A C 1
ATOM 2723 O O . LEU A 1 364 ? 5.785 0.444 -23.046 1.00 89.19 364 LEU A O 1
ATOM 2727 N N . GLN A 1 365 ? 6.469 -0.897 -21.383 1.00 89.94 365 GLN A N 1
ATOM 2728 C CA . GLN A 1 365 ? 6.982 -1.950 -22.274 1.00 89.94 365 GLN A CA 1
ATOM 2729 C C . GLN A 1 365 ? 5.867 -2.673 -23.044 1.00 89.94 365 GLN A C 1
ATOM 2731 O O . GLN A 1 365 ? 6.035 -2.943 -24.231 1.00 89.94 365 GLN A O 1
ATOM 2736 N N . ILE A 1 366 ? 4.731 -2.971 -22.403 1.00 91.50 366 ILE A N 1
ATOM 2737 C CA . ILE A 1 366 ? 3.572 -3.579 -23.081 1.00 91.50 366 ILE A CA 1
ATOM 2738 C C . ILE A 1 366 ? 3.067 -2.648 -24.188 1.00 91.50 366 ILE A C 1
ATOM 2740 O O . ILE A 1 366 ? 2.866 -3.094 -25.316 1.00 91.50 366 ILE A O 1
ATOM 2744 N N . LEU A 1 367 ? 2.921 -1.353 -23.893 1.00 91.62 367 LEU A N 1
ATOM 2745 C CA . LEU A 1 367 ? 2.483 -0.356 -24.869 1.00 91.62 367 LEU A CA 1
ATOM 2746 C C . LEU A 1 367 ? 3.454 -0.254 -26.052 1.00 91.62 367 LEU A C 1
ATOM 2748 O O . LEU A 1 367 ? 3.014 -0.199 -27.198 1.00 91.62 367 LEU A O 1
ATOM 2752 N N . ALA A 1 368 ? 4.762 -0.285 -25.789 1.00 91.50 368 ALA A N 1
ATOM 2753 C CA . ALA A 1 368 ? 5.780 -0.278 -26.835 1.00 91.50 368 ALA A CA 1
ATOM 2754 C C . ALA A 1 368 ? 5.703 -1.524 -27.732 1.00 91.50 368 ALA A C 1
ATOM 2756 O O . ALA A 1 368 ? 5.721 -1.401 -28.955 1.00 91.50 368 ALA A O 1
ATOM 2757 N N . MET A 1 369 ? 5.549 -2.716 -27.143 1.00 93.19 369 MET A N 1
ATOM 2758 C CA . MET A 1 369 ? 5.385 -3.964 -27.898 1.00 93.19 369 MET A CA 1
ATOM 2759 C C . MET A 1 369 ? 4.105 -3.963 -28.745 1.00 93.19 369 MET A C 1
ATOM 2761 O O . MET A 1 369 ? 4.131 -4.410 -29.891 1.00 93.19 369 MET A O 1
ATOM 2765 N N . LEU A 1 370 ? 3.001 -3.421 -28.216 1.00 92.69 370 LEU A N 1
ATOM 2766 C CA . LEU A 1 370 ? 1.754 -3.247 -28.965 1.00 92.69 370 LEU A CA 1
ATOM 2767 C C . LEU A 1 370 ? 1.931 -2.282 -30.139 1.00 92.69 370 LEU A C 1
ATOM 2769 O O . LEU A 1 370 ? 1.524 -2.606 -31.251 1.00 92.69 370 LEU A O 1
ATOM 2773 N N . LEU A 1 371 ? 2.562 -1.128 -29.912 1.00 91.00 371 LEU A N 1
ATOM 2774 C CA . LEU A 1 371 ? 2.786 -0.124 -30.950 1.00 91.00 371 LEU A CA 1
ATOM 2775 C C . LEU A 1 371 ? 3.652 -0.675 -32.092 1.00 91.00 371 LEU A C 1
ATOM 2777 O O . LEU A 1 371 ? 3.268 -0.568 -33.256 1.00 91.00 371 LEU A O 1
ATOM 2781 N N . GLY A 1 372 ? 4.781 -1.308 -31.759 1.00 87.69 372 GLY A N 1
ATOM 2782 C CA . GLY A 1 372 ? 5.670 -1.920 -32.750 1.00 87.69 372 GLY A CA 1
ATOM 2783 C C . GLY A 1 372 ? 5.000 -3.077 -33.492 1.00 87.69 372 GLY A C 1
ATOM 2784 O O . GLY A 1 372 ? 5.100 -3.170 -34.714 1.00 87.69 372 GLY A O 1
ATOM 2785 N N . GLY A 1 373 ? 4.243 -3.908 -32.771 1.00 89.50 373 GLY A N 1
ATOM 2786 C CA 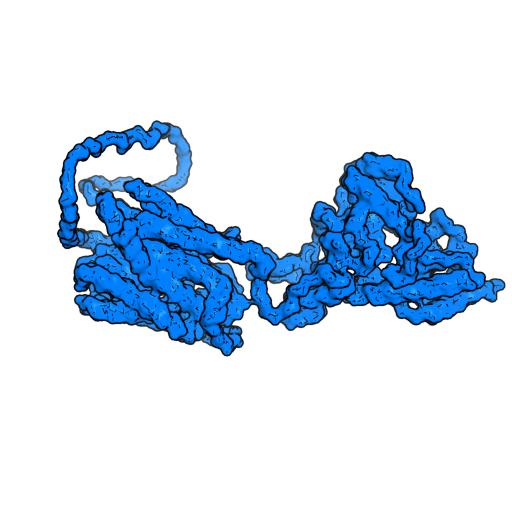. GLY A 1 373 ? 3.509 -5.034 -33.339 1.00 89.50 373 GLY A CA 1
ATOM 2787 C C . GLY A 1 373 ? 2.393 -4.619 -34.301 1.00 89.50 373 GLY A C 1
ATOM 2788 O O . GLY A 1 373 ? 2.315 -5.143 -35.410 1.00 89.50 373 GLY A O 1
ATOM 2789 N N . VAL A 1 374 ? 1.559 -3.645 -33.918 1.00 88.69 374 VAL A N 1
ATOM 2790 C CA . VAL A 1 374 ? 0.497 -3.099 -34.785 1.00 88.69 374 VAL A CA 1
ATOM 2791 C C . VAL A 1 374 ? 1.096 -2.391 -35.995 1.00 88.69 374 VAL A C 1
ATOM 2793 O O . VAL A 1 374 ? 0.611 -2.586 -37.110 1.00 88.69 374 VAL A O 1
ATOM 2796 N N . GLY A 1 375 ? 2.170 -1.619 -35.795 1.00 84.50 375 GLY A N 1
ATOM 2797 C CA . GLY A 1 375 ? 2.903 -0.985 -36.888 1.00 84.50 375 GLY A CA 1
ATOM 2798 C C . GLY A 1 375 ? 3.367 -2.008 -37.924 1.00 84.50 375 GLY A C 1
ATOM 2799 O O . GLY A 1 375 ? 3.118 -1.832 -39.111 1.00 84.50 375 GLY A O 1
ATOM 2800 N N . ALA A 1 376 ? 3.950 -3.121 -37.474 1.00 85.31 376 ALA A N 1
ATOM 2801 C CA . ALA A 1 376 ? 4.487 -4.176 -38.334 1.00 85.31 376 ALA A CA 1
ATOM 2802 C C . ALA A 1 376 ? 3.427 -5.000 -39.098 1.00 85.31 376 ALA A C 1
ATOM 2804 O O . ALA A 1 376 ? 3.759 -5.647 -40.094 1.00 85.31 376 ALA A O 1
ATOM 2805 N N . LEU A 1 377 ? 2.162 -4.985 -38.661 1.00 84.44 377 LEU A N 1
ATOM 2806 C CA . LEU A 1 377 ? 1.057 -5.704 -39.311 1.00 84.44 377 LEU A CA 1
ATOM 2807 C C . LEU A 1 377 ? 0.390 -4.933 -40.460 1.00 84.44 377 LEU A C 1
ATOM 2809 O O . LEU A 1 377 ? -0.513 -5.475 -41.108 1.00 84.44 377 LEU A O 1
ATOM 2813 N N . GLN A 1 378 ? 0.807 -3.694 -40.728 1.00 79.38 378 GLN A N 1
ATOM 2814 C CA . GLN A 1 378 ? 0.234 -2.888 -41.802 1.00 79.38 378 GLN A CA 1
ATOM 2815 C C . GLN A 1 378 ? 0.481 -3.509 -43.193 1.00 79.38 378 GLN A C 1
ATOM 2817 O O . GLN A 1 378 ? 1.372 -4.335 -43.407 1.00 79.38 378 GLN A O 1
ATOM 2822 N N . ARG A 1 379 ? -0.376 -3.161 -44.159 1.00 72.25 379 ARG A N 1
ATOM 2823 C CA . ARG A 1 379 ? -0.389 -3.755 -45.501 1.00 72.25 379 ARG A CA 1
ATOM 2824 C C . ARG A 1 379 ? 0.526 -2.990 -46.464 1.00 72.25 379 ARG A C 1
ATOM 2826 O O . ARG A 1 379 ? 0.173 -1.909 -46.907 1.00 72.25 379 ARG A O 1
ATOM 2833 N N . PHE A 1 380 ? 1.678 -3.570 -46.797 1.00 66.38 380 PHE A N 1
ATOM 2834 C CA . PHE A 1 380 ? 2.703 -2.981 -47.671 1.00 66.38 380 PHE A CA 1
ATOM 2835 C C . PHE A 1 380 ? 2.429 -3.206 -49.169 1.00 66.38 380 PHE A C 1
ATOM 2837 O O . PHE A 1 380 ? 3.166 -3.943 -49.822 1.00 66.38 380 PHE A O 1
ATOM 2844 N N . ASP A 1 381 ? 1.392 -2.583 -49.726 1.00 58.47 381 ASP A N 1
ATOM 2845 C CA . ASP A 1 381 ? 1.146 -2.599 -51.178 1.00 58.47 381 ASP A CA 1
ATOM 2846 C C . ASP A 1 381 ? 1.736 -1.316 -51.791 1.00 58.47 381 ASP A C 1
ATOM 2848 O O . ASP A 1 381 ? 1.174 -0.265 -51.547 1.00 58.47 381 ASP A O 1
ATOM 2852 N N . SER A 1 382 ? 2.890 -1.393 -52.486 1.00 57.84 382 SER A N 1
ATOM 2853 C CA . SER A 1 382 ? 3.697 -0.329 -53.164 1.00 57.84 382 SER A CA 1
ATOM 2854 C C . SER A 1 382 ? 3.800 1.086 -52.553 1.00 57.84 382 SER A C 1
ATOM 2856 O O . SER A 1 382 ? 4.439 1.959 -53.136 1.00 57.84 382 SER A O 1
ATOM 2858 N N . ASP A 1 383 ? 3.235 1.329 -51.380 1.00 65.25 383 ASP A N 1
ATOM 2859 C CA . ASP A 1 383 ? 3.013 2.651 -50.825 1.00 65.25 383 ASP A CA 1
ATOM 2860 C C . ASP A 1 383 ? 4.173 3.012 -49.907 1.00 65.25 383 ASP A C 1
ATOM 2862 O O . ASP A 1 383 ? 4.261 2.580 -48.753 1.00 65.25 383 ASP A O 1
ATOM 2866 N N . TYR A 1 384 ? 5.065 3.857 -50.422 1.00 70.00 384 TYR A N 1
ATOM 2867 C CA . TYR A 1 384 ? 6.151 4.478 -49.661 1.00 70.00 384 TYR A CA 1
ATOM 2868 C C . TYR A 1 384 ? 5.663 5.074 -48.331 1.00 70.00 384 TYR A C 1
ATOM 2870 O O . TYR A 1 384 ? 6.354 4.986 -47.323 1.00 70.00 384 TYR A O 1
ATOM 2878 N N . ILE A 1 385 ? 4.450 5.638 -48.317 1.00 66.06 385 ILE A N 1
ATOM 2879 C CA . ILE A 1 385 ? 3.816 6.238 -47.134 1.00 66.06 385 ILE A CA 1
ATOM 2880 C C . ILE A 1 385 ? 3.644 5.206 -46.018 1.00 66.06 385 ILE A C 1
ATOM 2882 O O . ILE A 1 385 ? 3.887 5.504 -44.852 1.00 66.06 385 ILE A O 1
ATOM 2886 N N . LEU A 1 386 ? 3.257 3.982 -46.366 1.00 65.75 386 LEU A N 1
ATOM 2887 C CA . LEU A 1 386 ? 2.992 2.941 -45.388 1.00 65.75 386 LEU A CA 1
ATOM 2888 C C . LEU A 1 386 ? 4.301 2.365 -44.833 1.00 65.75 386 LEU A C 1
ATOM 2890 O O . LEU A 1 386 ? 4.432 2.201 -43.623 1.00 65.75 386 LEU A O 1
ATOM 2894 N N . LEU A 1 387 ? 5.328 2.217 -45.679 1.00 71.00 387 LEU A N 1
ATOM 2895 C CA . LEU A 1 387 ? 6.698 1.927 -45.232 1.00 71.00 387 LEU A CA 1
ATOM 2896 C C . LEU A 1 387 ? 7.242 3.030 -44.299 1.00 71.00 387 LEU A C 1
ATOM 2898 O O . LEU A 1 387 ? 7.841 2.735 -43.263 1.00 71.00 387 LEU A O 1
ATOM 2902 N N . ALA A 1 388 ? 6.970 4.294 -44.632 1.00 68.81 388 ALA A N 1
ATOM 2903 C CA . ALA A 1 388 ? 7.343 5.466 -43.844 1.00 68.81 388 ALA A CA 1
ATOM 2904 C C . ALA A 1 388 ? 6.550 5.615 -42.533 1.00 68.81 388 ALA A C 1
ATOM 2906 O O . ALA A 1 388 ? 6.963 6.399 -41.687 1.00 68.81 388 ALA A O 1
ATOM 2907 N N . LEU A 1 389 ? 5.457 4.869 -42.330 1.00 69.38 389 LEU A N 1
ATOM 2908 C CA . LEU A 1 389 ? 4.700 4.810 -41.070 1.00 69.38 389 LEU A CA 1
ATOM 2909 C C . LEU A 1 389 ? 5.112 3.618 -40.197 1.00 69.38 389 LEU A C 1
ATOM 2911 O O . LEU A 1 389 ? 5.193 3.741 -38.973 1.00 69.38 389 LEU A O 1
ATOM 2915 N N . THR A 1 390 ? 5.414 2.471 -40.808 1.00 74.50 390 THR A N 1
ATOM 2916 C CA . THR A 1 390 ? 5.792 1.256 -40.076 1.00 74.50 390 THR A CA 1
ATOM 2917 C C . THR A 1 390 ? 7.181 1.351 -39.441 1.00 74.50 390 THR A C 1
ATOM 2919 O O . THR A 1 390 ? 7.370 0.918 -38.304 1.00 74.50 390 THR A O 1
ATOM 2922 N N . LEU A 1 391 ? 8.152 1.936 -40.148 1.00 78.19 391 LEU A N 1
ATOM 2923 C CA . LEU A 1 391 ? 9.526 2.075 -39.655 1.00 78.19 391 LEU A CA 1
ATOM 2924 C C . LEU A 1 391 ? 9.625 2.972 -38.404 1.00 78.19 391 LEU A C 1
ATOM 2926 O O . LEU A 1 391 ? 10.240 2.537 -37.429 1.00 78.19 391 LEU A O 1
ATOM 2930 N N . PRO A 1 392 ? 8.961 4.147 -38.344 1.00 81.81 392 PRO A N 1
ATOM 2931 C CA . PRO A 1 392 ? 8.841 4.909 -37.103 1.00 81.81 392 PRO A CA 1
ATOM 2932 C C . PRO A 1 392 ? 8.163 4.138 -35.969 1.00 81.81 392 PRO A C 1
ATOM 2934 O O . PRO A 1 392 ? 8.576 4.243 -34.822 1.00 81.81 392 PRO A O 1
ATOM 2937 N N . ALA A 1 393 ? 7.120 3.349 -36.242 1.00 83.94 393 ALA A N 1
ATOM 2938 C CA . ALA A 1 393 ? 6.439 2.597 -35.184 1.00 83.94 393 ALA A CA 1
ATOM 2939 C C . ALA A 1 393 ? 7.357 1.533 -34.553 1.00 83.94 393 ALA A C 1
ATOM 2941 O O . ALA A 1 393 ? 7.398 1.392 -33.327 1.00 83.94 393 ALA A O 1
ATOM 2942 N N . ALA A 1 394 ? 8.134 0.828 -35.382 1.00 83.81 394 ALA A N 1
ATOM 2943 C CA . ALA A 1 394 ? 9.153 -0.117 -34.931 1.00 83.81 394 ALA A CA 1
ATOM 2944 C C . ALA A 1 394 ? 10.235 0.576 -34.088 1.00 83.81 394 ALA A C 1
ATOM 2946 O O . ALA A 1 394 ? 10.645 0.064 -33.045 1.00 83.81 394 ALA A O 1
ATOM 2947 N N . SER A 1 395 ? 10.656 1.768 -34.508 1.00 83.56 395 SER A N 1
ATOM 2948 C CA . SER A 1 395 ? 11.714 2.518 -33.842 1.00 83.56 395 SER A CA 1
ATOM 2949 C C . SER A 1 395 ? 11.294 3.179 -32.537 1.00 83.56 395 SER A C 1
ATOM 2951 O O . SER A 1 395 ? 12.048 3.136 -31.564 1.00 83.56 395 SER A O 1
ATOM 2953 N N . VAL A 1 396 ? 10.064 3.690 -32.460 1.00 88.25 396 VAL A N 1
ATOM 2954 C CA . VAL A 1 396 ? 9.455 4.123 -31.197 1.00 88.25 396 VAL A CA 1
ATOM 2955 C C . VAL A 1 396 ? 9.390 2.949 -30.224 1.00 88.25 396 VAL A C 1
ATOM 2957 O O . VAL A 1 396 ? 9.762 3.100 -29.061 1.00 88.25 396 VAL A O 1
ATOM 2960 N N . ALA A 1 397 ? 8.966 1.769 -30.688 1.00 89.62 397 ALA A N 1
ATOM 2961 C CA . ALA A 1 397 ? 8.880 0.5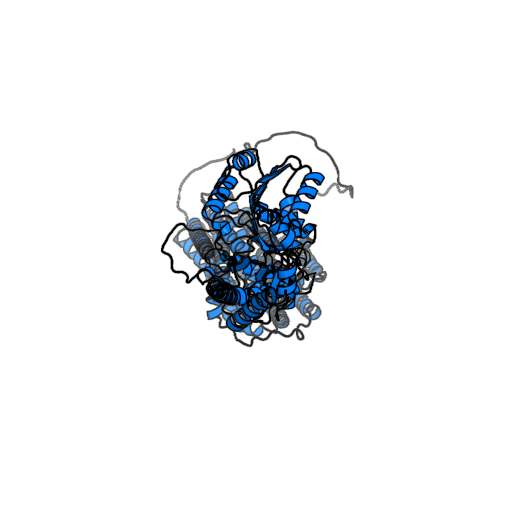88 -29.838 1.00 89.62 397 ALA A CA 1
ATOM 2962 C C . ALA A 1 397 ? 10.242 0.206 -29.242 1.00 89.62 397 ALA A C 1
ATOM 2964 O O . ALA A 1 397 ? 10.341 0.051 -28.024 1.00 89.62 397 ALA A O 1
ATOM 2965 N N . ALA A 1 398 ? 11.299 0.106 -30.053 1.00 87.12 398 ALA A N 1
ATOM 2966 C CA . ALA A 1 398 ? 12.616 -0.227 -29.514 1.00 87.12 398 ALA A CA 1
ATOM 2967 C C . ALA A 1 398 ? 13.195 0.887 -28.640 1.00 87.12 398 ALA A C 1
ATOM 2969 O O . ALA A 1 398 ? 13.699 0.577 -27.568 1.00 87.12 398 ALA A O 1
ATOM 2970 N N . GLY A 1 399 ? 13.054 2.161 -29.028 1.00 83.88 399 GLY A N 1
ATOM 2971 C CA . GLY A 1 399 ? 13.545 3.290 -28.231 1.00 83.88 399 GLY A CA 1
ATOM 2972 C C . GLY A 1 399 ? 12.919 3.335 -26.835 1.00 83.88 399 GLY A C 1
ATOM 2973 O O . GLY A 1 399 ? 13.613 3.556 -25.841 1.00 83.88 399 GLY A O 1
ATOM 2974 N N . ILE A 1 400 ? 11.614 3.048 -26.728 1.00 89.00 400 ILE A N 1
ATOM 2975 C CA . ILE A 1 400 ? 10.945 2.917 -25.427 1.00 89.00 400 ILE A CA 1
ATOM 2976 C C . ILE A 1 400 ? 11.476 1.702 -24.666 1.00 89.00 400 ILE A C 1
ATOM 2978 O O . ILE A 1 400 ? 11.748 1.806 -23.474 1.00 89.00 400 ILE A O 1
ATOM 2982 N N . VAL A 1 401 ? 11.591 0.540 -25.309 1.00 89.88 401 VAL A N 1
ATOM 2983 C CA . VAL A 1 401 ? 11.960 -0.707 -24.625 1.00 89.88 401 VAL A CA 1
ATOM 2984 C C . VAL A 1 401 ? 13.396 -0.657 -24.121 1.00 89.88 401 VAL A C 1
ATOM 2986 O O . VAL A 1 401 ? 13.633 -0.969 -22.954 1.00 89.88 401 VAL A O 1
ATOM 2989 N N . ASP A 1 402 ? 14.332 -0.227 -24.953 1.00 85.25 402 ASP A N 1
ATOM 2990 C CA . ASP A 1 402 ? 15.747 -0.126 -24.613 1.00 85.25 402 ASP A CA 1
ATOM 2991 C C . ASP A 1 402 ? 16.009 1.005 -23.616 1.00 85.25 402 ASP A C 1
ATOM 2993 O O . ASP A 1 402 ? 16.686 0.798 -22.619 1.00 85.25 402 ASP A O 1
ATOM 2997 N N . GLY A 1 403 ? 15.348 2.162 -23.752 1.00 81.75 403 GLY A N 1
ATOM 2998 C CA . GLY A 1 403 ? 15.419 3.226 -22.739 1.00 81.75 403 GLY A CA 1
ATOM 2999 C C . GLY A 1 403 ? 14.835 2.827 -21.376 1.00 81.75 403 GLY A C 1
ATOM 3000 O O . GLY A 1 403 ? 15.214 3.367 -20.334 1.00 81.75 403 GLY A O 1
ATOM 3001 N N . ASN A 1 404 ? 13.893 1.883 -21.359 1.00 87.88 404 ASN A N 1
ATOM 3002 C CA . ASN A 1 404 ? 13.154 1.490 -20.163 1.00 87.88 404 ASN A CA 1
ATOM 3003 C C . ASN A 1 404 ? 13.760 0.281 -19.436 1.00 87.88 404 ASN A C 1
ATOM 3005 O O . ASN A 1 404 ? 13.711 0.225 -18.201 1.00 87.88 404 ASN A O 1
ATOM 3009 N N . THR A 1 405 ? 14.343 -0.667 -20.173 1.00 88.44 405 THR A N 1
ATOM 3010 C CA . THR A 1 405 ? 14.839 -1.942 -19.629 1.00 88.44 405 THR A CA 1
ATOM 3011 C C . THR A 1 405 ? 15.965 -1.755 -18.604 1.00 88.44 405 THR A C 1
ATOM 3013 O O . THR A 1 405 ? 15.800 -2.254 -17.489 1.00 88.44 405 THR A O 1
ATOM 3016 N N . PRO A 1 406 ? 17.034 -0.969 -18.858 1.00 83.56 406 PRO A N 1
ATOM 3017 C CA . PRO A 1 406 ? 18.087 -0.712 -17.875 1.00 83.56 406 PRO A CA 1
ATOM 3018 C C . PRO A 1 406 ? 17.540 -0.104 -16.583 1.00 83.56 406 PRO A C 1
ATOM 3020 O O . PRO A 1 406 ? 17.929 -0.511 -15.494 1.00 83.56 406 PRO A O 1
ATOM 3023 N N . ALA A 1 407 ? 16.570 0.811 -16.678 1.00 81.94 407 ALA A N 1
ATOM 3024 C CA . ALA A 1 407 ? 15.930 1.399 -15.506 1.00 81.94 407 ALA A CA 1
ATOM 3025 C C . ALA A 1 407 ? 15.085 0.381 -14.712 1.00 81.94 407 ALA A C 1
ATOM 3027 O O . ALA A 1 407 ? 15.083 0.421 -13.484 1.00 81.94 407 ALA A O 1
ATOM 3028 N N . MET A 1 408 ? 14.372 -0.539 -15.382 1.00 83.75 408 MET A N 1
ATOM 3029 C CA . MET A 1 408 ? 13.642 -1.633 -14.712 1.00 83.75 408 MET A CA 1
ATOM 3030 C C . MET A 1 408 ? 14.598 -2.595 -14.004 1.00 83.75 408 MET A C 1
ATOM 3032 O O . MET A 1 408 ? 14.363 -2.975 -12.859 1.00 83.75 408 MET A O 1
ATOM 3036 N N . LEU A 1 409 ? 15.687 -2.956 -14.678 1.00 82.94 409 LEU A N 1
ATOM 3037 C CA . LEU A 1 409 ? 16.710 -3.847 -14.150 1.00 82.94 409 LEU A CA 1
ATOM 3038 C C . LEU A 1 409 ? 17.470 -3.220 -12.978 1.00 82.94 409 LEU A C 1
ATOM 3040 O O . LEU A 1 409 ? 17.752 -3.913 -12.005 1.00 82.94 409 LEU A O 1
ATOM 3044 N N . ALA A 1 410 ? 17.733 -1.912 -13.025 1.00 76.56 410 ALA A N 1
ATOM 3045 C CA . ALA A 1 410 ? 18.346 -1.171 -11.928 1.00 76.56 410 ALA A CA 1
ATOM 3046 C C . ALA A 1 410 ? 17.473 -1.188 -10.664 1.00 76.56 410 ALA A C 1
ATOM 3048 O O . ALA A 1 410 ? 17.969 -1.497 -9.580 1.00 76.56 410 ALA A O 1
ATOM 3049 N N . ASP A 1 411 ? 16.169 -0.911 -10.809 1.00 77.38 411 ASP A N 1
ATOM 3050 C CA . ASP A 1 411 ? 15.211 -0.952 -9.697 1.00 77.38 411 ASP A CA 1
ATOM 3051 C C . ASP A 1 411 ? 15.180 -2.359 -9.062 1.00 77.38 411 ASP A C 1
ATOM 3053 O O . ASP A 1 411 ? 15.325 -2.498 -7.848 1.00 77.38 411 ASP A O 1
ATOM 3057 N N . ARG A 1 412 ? 15.112 -3.424 -9.875 1.00 75.81 412 ARG A N 1
ATOM 3058 C CA . ARG A 1 412 ? 15.102 -4.816 -9.380 1.00 75.81 412 ARG A CA 1
ATOM 3059 C C . ARG A 1 412 ? 16.436 -5.285 -8.799 1.00 75.81 412 ARG A C 1
ATOM 3061 O O . ARG A 1 412 ? 16.447 -6.035 -7.821 1.00 75.81 412 ARG A O 1
ATOM 3068 N N . SER A 1 413 ? 17.555 -4.849 -9.375 1.00 73.12 413 SER A N 1
ATOM 3069 C CA . SER A 1 413 ? 18.904 -5.138 -8.876 1.00 73.12 413 SER A CA 1
ATOM 3070 C C . SER A 1 413 ? 19.072 -4.627 -7.446 1.00 73.12 413 SER A C 1
ATOM 3072 O O . SER A 1 413 ? 19.493 -5.390 -6.574 1.00 73.12 413 SER A O 1
ATOM 3074 N N . GLN A 1 414 ? 18.654 -3.385 -7.178 1.00 69.25 414 GLN A N 1
ATOM 3075 C CA . GLN A 1 414 ? 18.707 -2.807 -5.835 1.00 69.25 414 GLN A CA 1
ATOM 3076 C C . GLN A 1 414 ? 17.743 -3.475 -4.851 1.00 69.25 414 GLN A C 1
ATOM 3078 O O . GLN A 1 414 ? 18.102 -3.682 -3.695 1.00 69.25 414 GLN A O 1
ATOM 3083 N N . GLU A 1 415 ? 16.535 -3.825 -5.296 1.00 67.31 415 GLU A N 1
ATOM 3084 C CA . GLU A 1 415 ? 15.522 -4.437 -4.429 1.00 67.31 415 GLU A CA 1
ATOM 3085 C C . GLU A 1 415 ? 15.904 -5.845 -3.949 1.00 67.31 415 GLU A C 1
ATOM 3087 O O . GLU A 1 415 ? 15.565 -6.219 -2.825 1.00 67.31 415 GLU A O 1
ATOM 3092 N N . LYS A 1 416 ? 16.559 -6.651 -4.797 1.00 66.25 416 LYS A N 1
ATOM 3093 C CA . LYS A 1 416 ? 16.651 -8.106 -4.580 1.00 66.25 416 LYS A CA 1
ATOM 3094 C C . LYS A 1 416 ? 18.062 -8.685 -4.592 1.00 66.25 416 LYS A C 1
ATOM 3096 O O . LYS A 1 416 ? 18.287 -9.694 -3.924 1.00 66.25 416 LYS A O 1
ATOM 3101 N N . TYR A 1 417 ? 18.993 -8.090 -5.337 1.00 66.31 417 TYR A N 1
ATOM 3102 C CA . TYR A 1 417 ? 20.266 -8.741 -5.661 1.00 66.31 417 TYR A CA 1
ATOM 3103 C C . TYR A 1 417 ? 21.499 -8.008 -5.127 1.00 66.31 417 TYR A C 1
ATOM 3105 O O . TYR A 1 417 ? 22.513 -8.663 -4.911 1.00 66.31 417 TYR A O 1
ATOM 3113 N N . GLY A 1 418 ? 21.432 -6.694 -4.884 1.00 54.88 418 GLY A N 1
ATOM 3114 C CA . GLY A 1 418 ? 22.527 -5.876 -4.334 1.00 54.88 418 GLY A CA 1
ATOM 3115 C C . GLY A 1 418 ? 23.727 -5.687 -5.279 1.00 54.88 418 GLY A C 1
ATOM 3116 O O . GLY A 1 418 ? 24.283 -4.593 -5.345 1.00 54.88 418 GLY A O 1
ATOM 3117 N N . GLY A 1 419 ? 24.099 -6.721 -6.043 1.00 58.97 419 GLY A N 1
ATOM 3118 C CA . GLY A 1 419 ? 25.055 -6.684 -7.150 1.00 58.97 419 GLY A CA 1
ATOM 3119 C C . GLY A 1 419 ? 24.406 -6.200 -8.448 1.00 58.97 419 GLY A C 1
ATOM 3120 O O . GLY A 1 419 ? 23.268 -6.561 -8.768 1.00 58.97 419 GLY A O 1
ATOM 3121 N N . THR A 1 420 ? 25.127 -5.362 -9.195 1.00 62.69 420 THR A N 1
ATOM 3122 C CA . THR A 1 420 ? 24.548 -4.577 -10.298 1.00 62.69 420 THR A CA 1
ATOM 3123 C C . THR A 1 420 ? 25.020 -5.056 -11.668 1.00 62.69 420 THR A C 1
ATOM 3125 O O . THR A 1 420 ? 24.219 -5.137 -12.599 1.00 62.69 420 THR A O 1
ATOM 3128 N N . GLY A 1 421 ? 26.276 -5.488 -11.782 1.00 63.53 421 GLY A N 1
ATOM 3129 C CA . GLY A 1 421 ? 26.919 -5.871 -13.035 1.00 63.53 421 GLY A CA 1
ATOM 3130 C C . GLY A 1 421 ? 26.267 -7.071 -13.712 1.00 63.53 421 GLY A C 1
ATOM 3131 O O . GLY A 1 421 ? 26.040 -7.043 -14.918 1.00 63.53 421 GLY A O 1
ATOM 3132 N N . GLN A 1 422 ? 25.886 -8.104 -12.956 1.00 70.56 422 GLN A N 1
ATOM 3133 C CA . GLN A 1 422 ? 25.299 -9.320 -13.539 1.00 70.56 422 GLN A CA 1
ATOM 3134 C C . GLN A 1 422 ? 23.919 -9.100 -14.180 1.00 70.56 422 GLN A C 1
ATOM 3136 O O . GLN A 1 422 ? 23.621 -9.692 -15.217 1.00 70.56 422 GLN A O 1
ATOM 3141 N N . VAL A 1 423 ? 23.085 -8.228 -13.601 1.00 75.12 423 VAL A N 1
ATOM 3142 C CA . VAL A 1 423 ? 21.747 -7.918 -14.137 1.00 75.12 423 VAL A CA 1
ATOM 3143 C C . VAL A 1 423 ? 21.865 -7.143 -15.453 1.00 75.12 423 VAL A C 1
ATOM 3145 O O . VAL A 1 423 ? 21.177 -7.442 -16.427 1.00 75.12 423 VAL A O 1
ATOM 3148 N N . PHE A 1 424 ? 22.776 -6.171 -15.507 1.00 77.44 424 PHE A N 1
ATOM 3149 C CA . PHE A 1 424 ? 23.035 -5.390 -16.716 1.00 77.44 424 PHE A CA 1
ATOM 3150 C C . PHE A 1 424 ? 23.702 -6.216 -17.820 1.00 77.44 424 PHE A C 1
ATOM 3152 O O . PHE A 1 424 ? 23.397 -6.046 -18.996 1.00 77.44 424 PHE A O 1
ATOM 3159 N N . VAL A 1 425 ? 24.539 -7.185 -17.456 1.00 76.62 425 VAL A N 1
ATOM 3160 C CA . VAL A 1 425 ? 25.146 -8.135 -18.401 1.00 76.62 425 VAL A CA 1
ATOM 3161 C C . VAL A 1 425 ? 24.109 -9.021 -19.086 1.00 76.62 425 VAL A C 1
ATOM 3163 O O . VAL A 1 425 ? 24.240 -9.315 -20.270 1.00 76.62 425 VAL A O 1
ATOM 3166 N N . LEU A 1 426 ? 23.041 -9.396 -18.391 1.00 79.25 426 LEU A N 1
ATOM 3167 C CA . LEU A 1 426 ? 21.912 -10.102 -18.995 1.00 79.25 426 LEU A CA 1
ATOM 3168 C C . LEU A 1 426 ? 21.186 -9.250 -20.049 1.00 79.25 426 LEU A C 1
ATOM 3170 O O . LEU A 1 426 ? 20.844 -9.752 -21.120 1.00 79.25 426 LEU A O 1
ATOM 3174 N N . SER A 1 427 ? 21.020 -7.953 -19.777 1.00 82.69 427 SER A N 1
ATOM 3175 C CA . SER A 1 427 ? 20.520 -6.983 -20.760 1.00 82.69 427 SER A CA 1
ATOM 3176 C C . SER A 1 427 ? 21.446 -6.887 -21.974 1.00 82.69 427 SER A C 1
ATOM 3178 O O . SER A 1 427 ? 20.968 -6.915 -23.104 1.00 82.69 427 SER A O 1
ATOM 3180 N N . ASN A 1 428 ? 22.764 -6.848 -21.742 1.00 80.75 428 ASN A N 1
ATOM 3181 C CA . ASN A 1 428 ? 23.777 -6.841 -22.798 1.00 80.75 428 ASN A CA 1
ATOM 3182 C C . ASN A 1 428 ? 23.657 -8.046 -23.714 1.00 80.75 428 ASN A C 1
ATOM 3184 O O . ASN A 1 428 ? 23.622 -7.910 -24.930 1.00 80.75 428 ASN A O 1
ATOM 3188 N N . MET A 1 429 ? 23.589 -9.241 -23.132 1.00 84.06 429 MET A N 1
ATOM 3189 C CA . MET A 1 429 ? 23.501 -10.461 -23.920 1.00 84.06 429 MET A CA 1
ATOM 3190 C C . MET A 1 429 ? 22.250 -10.452 -24.798 1.00 84.06 429 MET A C 1
ATOM 3192 O O . MET A 1 429 ? 22.340 -10.807 -25.966 1.00 84.06 429 MET A O 1
ATOM 3196 N N . ALA A 1 430 ? 21.107 -9.996 -24.282 1.00 87.88 430 ALA A N 1
ATOM 3197 C CA . ALA A 1 430 ? 19.892 -9.895 -25.084 1.00 87.88 430 ALA A CA 1
ATOM 3198 C C . ALA A 1 430 ? 20.006 -8.887 -26.236 1.00 87.88 430 ALA A C 1
ATOM 3200 O O . ALA A 1 430 ? 19.604 -9.214 -27.351 1.00 87.88 430 ALA A O 1
ATOM 3201 N N . ASP A 1 431 ? 20.590 -7.714 -25.989 1.00 85.81 431 ASP A N 1
ATOM 3202 C CA . ASP A 1 431 ? 20.866 -6.699 -27.013 1.00 85.81 431 ASP A CA 1
ATOM 3203 C C . ASP A 1 431 ? 21.802 -7.248 -28.111 1.00 85.81 431 ASP A C 1
ATOM 3205 O O . ASP A 1 431 ? 21.444 -7.312 -29.289 1.00 85.81 431 ASP A O 1
ATOM 3209 N N . GLN A 1 432 ? 22.958 -7.804 -27.732 1.00 87.62 432 GLN A N 1
ATOM 3210 C CA . GLN A 1 432 ? 23.909 -8.359 -28.702 1.00 87.62 432 GLN A CA 1
ATOM 3211 C C . GLN A 1 432 ? 23.328 -9.538 -29.491 1.00 87.62 432 GLN A C 1
ATOM 3213 O O . GLN A 1 432 ? 23.515 -9.629 -30.706 1.00 87.62 432 GLN A O 1
ATOM 3218 N N . VAL A 1 433 ? 22.586 -10.434 -28.832 1.00 89.50 433 VAL A N 1
ATOM 3219 C CA . VAL A 1 433 ? 21.916 -11.558 -29.502 1.00 89.50 433 VAL A CA 1
ATOM 3220 C C . VAL A 1 433 ? 20.851 -11.050 -30.476 1.00 89.50 433 VAL A C 1
ATOM 3222 O O . VAL A 1 433 ? 20.722 -11.615 -31.562 1.00 89.50 433 VAL A O 1
ATOM 3225 N N . ALA A 1 434 ? 20.147 -9.958 -30.165 1.00 89.00 434 ALA A N 1
ATOM 3226 C CA . ALA A 1 434 ? 19.199 -9.335 -31.085 1.00 89.00 434 ALA A CA 1
ATOM 3227 C C . ALA A 1 434 ? 19.879 -8.837 -32.370 1.00 89.00 434 ALA A C 1
ATOM 3229 O O . ALA A 1 434 ? 19.403 -9.141 -33.465 1.00 89.00 434 ALA A O 1
ATOM 3230 N N . PHE A 1 435 ? 21.031 -8.169 -32.265 1.00 85.25 435 PHE A N 1
ATOM 3231 C CA . PHE A 1 435 ? 21.793 -7.699 -33.431 1.00 85.25 435 PHE A CA 1
ATOM 3232 C C . PHE A 1 435 ? 22.562 -8.804 -34.178 1.00 85.25 435 PHE A C 1
ATOM 3234 O O . PHE A 1 435 ? 23.003 -8.589 -35.307 1.00 85.25 435 PHE A O 1
ATOM 3241 N N . ILE A 1 436 ? 22.711 -9.998 -33.597 1.00 86.00 436 ILE A N 1
ATOM 3242 C CA . ILE A 1 436 ? 23.248 -11.181 -34.293 1.00 86.00 436 ILE A CA 1
ATOM 3243 C C . ILE A 1 436 ? 22.126 -11.926 -35.030 1.00 86.00 436 ILE A C 1
ATOM 3245 O O . ILE A 1 436 ? 22.257 -12.246 -36.214 1.00 86.00 436 ILE A O 1
ATOM 3249 N N . VAL A 1 437 ? 21.023 -12.206 -34.330 1.00 87.44 437 VAL A N 1
ATOM 3250 C CA . VAL A 1 437 ? 19.919 -13.050 -34.813 1.00 87.44 437 VAL A CA 1
ATOM 3251 C C . VAL A 1 437 ? 18.976 -12.277 -35.727 1.00 87.44 437 VAL A C 1
ATOM 3253 O O . VAL A 1 437 ? 18.571 -12.815 -36.753 1.00 87.44 437 VAL A O 1
ATOM 3256 N N . GLY A 1 438 ? 18.650 -11.025 -35.398 1.00 86.69 438 GLY A N 1
ATOM 3257 C CA . GLY A 1 438 ? 17.711 -10.185 -36.147 1.00 86.69 438 GLY A CA 1
ATOM 3258 C C . GLY A 1 438 ? 18.061 -10.081 -37.633 1.00 86.69 438 GLY A C 1
ATOM 3259 O O . GLY A 1 438 ? 17.251 -10.501 -38.461 1.00 86.69 438 GLY A O 1
ATOM 3260 N N . PRO A 1 439 ? 19.278 -9.637 -38.003 1.00 84.19 439 PRO A N 1
ATOM 3261 C CA . PRO A 1 439 ? 19.682 -9.538 -39.403 1.00 84.19 439 PRO A CA 1
ATOM 3262 C C . PRO A 1 439 ? 19.718 -10.893 -40.122 1.00 84.19 439 PRO A C 1
ATOM 3264 O O . PRO A 1 439 ? 19.359 -10.987 -41.294 1.00 84.19 439 PRO A O 1
ATOM 3267 N N . ALA A 1 440 ? 20.141 -11.960 -39.432 1.00 83.19 440 ALA A N 1
ATOM 3268 C CA . ALA A 1 440 ? 20.196 -13.307 -40.000 1.00 83.19 440 ALA A CA 1
ATOM 3269 C C . ALA A 1 440 ? 18.791 -13.851 -40.300 1.00 83.19 440 ALA A C 1
ATOM 3271 O O . ALA A 1 440 ? 18.514 -14.262 -41.425 1.00 83.19 440 ALA A O 1
ATOM 3272 N N . ALA A 1 441 ? 17.896 -13.800 -39.312 1.00 83.94 441 ALA A N 1
ATOM 3273 C CA . ALA A 1 441 ? 16.512 -14.230 -39.451 1.00 83.94 441 ALA A CA 1
ATOM 3274 C C . ALA A 1 441 ? 15.761 -13.369 -40.477 1.00 83.94 441 ALA A C 1
ATOM 3276 O O . ALA A 1 441 ? 15.085 -13.911 -41.350 1.00 83.94 441 ALA A O 1
ATOM 3277 N N . GLY A 1 442 ? 15.931 -12.044 -40.421 1.00 83.44 442 GLY A N 1
ATOM 3278 C CA . GLY A 1 442 ? 15.327 -11.103 -41.361 1.00 83.44 442 GLY A CA 1
ATOM 3279 C C . GLY A 1 442 ? 15.732 -11.384 -42.804 1.00 83.44 442 GLY A C 1
ATOM 3280 O O . GLY A 1 442 ? 14.868 -11.547 -43.664 1.00 83.44 442 GLY A O 1
ATOM 3281 N N . SER A 1 443 ? 17.036 -11.532 -43.060 1.00 79.56 443 SER A N 1
ATOM 3282 C CA . SER A 1 443 ? 17.561 -11.805 -44.405 1.00 79.56 443 SER A CA 1
ATOM 3283 C C . SER A 1 443 ? 17.059 -13.140 -44.963 1.00 79.56 443 SER A C 1
ATOM 3285 O O . SER A 1 443 ? 16.598 -13.184 -46.100 1.00 79.56 443 SER A O 1
ATOM 3287 N N . ILE A 1 444 ? 17.075 -14.217 -44.165 1.00 82.88 444 ILE A N 1
ATOM 3288 C CA . ILE A 1 444 ? 16.603 -15.547 -44.596 1.00 82.88 444 ILE A CA 1
ATOM 3289 C C . ILE A 1 444 ? 15.113 -15.506 -44.957 1.00 82.88 444 ILE A C 1
ATOM 3291 O O . ILE A 1 444 ? 14.717 -15.974 -46.025 1.00 82.88 444 ILE A O 1
ATOM 3295 N N . VAL A 1 445 ? 14.284 -14.917 -44.089 1.00 83.94 445 VAL A N 1
ATOM 3296 C CA . VAL A 1 445 ? 12.832 -14.829 -44.308 1.00 83.94 445 VAL A CA 1
ATOM 3297 C C . VAL A 1 445 ? 12.509 -13.926 -45.500 1.00 83.94 445 VAL A C 1
ATOM 3299 O O . VAL A 1 445 ? 11.640 -14.262 -46.304 1.00 83.94 445 VAL A O 1
ATOM 3302 N N . CYS A 1 446 ? 13.219 -12.807 -45.657 1.00 81.62 446 CYS A N 1
ATOM 3303 C CA . CYS A 1 446 ? 13.026 -11.892 -46.781 1.00 81.62 446 CYS A CA 1
ATOM 3304 C C . CYS A 1 446 ? 13.434 -12.529 -48.123 1.00 81.62 446 CYS A C 1
ATOM 3306 O O . CYS A 1 446 ? 12.739 -12.341 -49.123 1.00 81.62 446 CYS A O 1
ATOM 3308 N N . GLN A 1 447 ? 14.515 -13.318 -48.144 1.00 80.06 447 GLN A N 1
ATOM 3309 C CA . GLN A 1 447 ? 14.994 -14.013 -49.344 1.00 80.06 447 GLN A CA 1
ATOM 3310 C C . GLN A 1 447 ? 14.108 -15.195 -49.751 1.00 80.06 447 GLN A C 1
ATOM 3312 O O . GLN A 1 447 ? 13.890 -15.394 -50.944 1.00 80.06 447 GLN A O 1
ATOM 3317 N N . GLN A 1 448 ? 13.605 -15.979 -48.791 1.00 85.12 448 GLN A N 1
ATOM 3318 C CA . GLN A 1 448 ? 12.802 -17.173 -49.089 1.00 85.12 448 GLN A CA 1
ATOM 3319 C C . GLN A 1 448 ? 11.307 -16.893 -49.252 1.00 85.12 448 GLN A C 1
ATOM 3321 O O . GLN A 1 448 ? 10.631 -17.622 -49.975 1.00 85.12 448 GLN A O 1
ATOM 3326 N N . LEU A 1 449 ? 10.778 -15.879 -48.562 1.00 84.31 449 LEU A N 1
ATOM 3327 C CA . LEU A 1 449 ? 9.347 -15.580 -48.532 1.00 84.31 449 LEU A CA 1
ATOM 3328 C C . LEU A 1 449 ? 9.082 -14.179 -49.089 1.00 84.31 449 LEU A C 1
ATOM 3330 O O . LEU A 1 449 ? 8.806 -14.037 -50.276 1.00 84.31 449 LEU A O 1
ATOM 3334 N N . SER A 1 450 ? 9.117 -13.145 -48.243 1.00 85.62 450 SER A N 1
ATOM 3335 C CA . SER A 1 450 ? 9.000 -11.735 -48.650 1.00 85.62 450 SER A CA 1
ATOM 3336 C C . SER A 1 450 ? 9.223 -10.781 -47.468 1.00 85.62 450 SER A C 1
ATOM 3338 O O . SER A 1 450 ? 9.033 -11.157 -46.307 1.00 85.62 450 SER A O 1
ATOM 3340 N N . PHE A 1 451 ? 9.555 -9.517 -47.758 1.00 84.31 451 PHE A N 1
ATOM 3341 C CA . PHE A 1 451 ? 9.696 -8.456 -46.749 1.00 84.31 451 PHE A CA 1
ATOM 3342 C C . PHE A 1 451 ? 8.415 -8.219 -45.915 1.00 84.31 451 PHE A C 1
ATOM 3344 O O . PHE A 1 451 ? 8.509 -8.203 -44.687 1.00 84.31 451 PHE A O 1
ATOM 3351 N N . PRO A 1 452 ? 7.197 -8.129 -46.498 1.00 85.38 452 PRO A N 1
ATOM 3352 C CA . PRO A 1 452 ? 5.974 -7.968 -45.706 1.00 85.38 452 PRO A CA 1
ATOM 3353 C C . PRO A 1 452 ? 5.714 -9.136 -44.750 1.00 85.38 452 PRO A C 1
ATOM 3355 O O . PRO A 1 452 ? 5.189 -8.935 -43.655 1.00 85.38 452 PRO A O 1
ATOM 3358 N N . LEU A 1 453 ? 6.073 -10.362 -45.146 1.00 84.31 453 LEU A N 1
ATOM 3359 C CA . LEU A 1 453 ? 5.892 -11.540 -44.301 1.00 84.31 453 LEU A CA 1
ATOM 3360 C C . LEU A 1 453 ? 6.904 -11.572 -43.147 1.00 84.31 453 LEU A C 1
ATOM 3362 O O . LEU A 1 453 ? 6.540 -11.965 -42.040 1.00 84.31 453 LEU A O 1
ATOM 3366 N N . MET A 1 454 ? 8.130 -11.087 -43.373 1.00 88.69 454 MET A N 1
ATOM 3367 C CA . MET A 1 454 ? 9.108 -10.844 -42.309 1.00 88.69 454 MET A CA 1
ATOM 3368 C C . MET A 1 454 ? 8.556 -9.852 -41.273 1.00 88.69 454 MET A C 1
ATOM 3370 O O . MET A 1 454 ? 8.525 -10.174 -40.085 1.00 88.69 454 MET A O 1
ATOM 3374 N N . CYS A 1 455 ? 8.060 -8.688 -41.713 1.00 87.25 455 CYS A N 1
ATOM 3375 C CA . CYS A 1 455 ? 7.461 -7.686 -40.823 1.00 87.25 455 CYS A CA 1
ATOM 3376 C C . CYS A 1 455 ? 6.287 -8.261 -40.023 1.00 87.25 455 CYS A C 1
ATOM 3378 O O . CYS A 1 455 ? 6.259 -8.138 -38.799 1.00 87.25 455 CYS A O 1
ATOM 3380 N N . LYS A 1 456 ? 5.362 -8.974 -40.681 1.00 88.81 456 LYS A N 1
ATOM 3381 C CA . LYS A 1 456 ? 4.233 -9.626 -40.001 1.00 88.81 456 LYS A CA 1
ATOM 3382 C C . LYS A 1 456 ? 4.687 -10.676 -38.989 1.00 88.81 456 LYS A C 1
ATOM 3384 O O . LYS A 1 456 ? 4.109 -10.746 -37.910 1.00 88.81 456 LYS A O 1
ATOM 3389 N N . GLY A 1 457 ? 5.723 -11.455 -39.303 1.00 89.88 457 GLY A N 1
ATOM 3390 C CA . GLY A 1 457 ? 6.290 -12.451 -38.393 1.00 89.88 457 GLY A CA 1
ATOM 3391 C C . GLY A 1 457 ? 6.802 -11.826 -37.094 1.00 89.88 457 GLY A C 1
ATOM 3392 O O . GLY A 1 457 ? 6.363 -12.212 -36.010 1.00 89.88 457 GLY A O 1
ATOM 3393 N N . PHE A 1 458 ? 7.663 -10.808 -37.195 1.00 90.06 458 PHE A N 1
ATOM 3394 C CA . PHE A 1 458 ? 8.143 -10.070 -36.021 1.00 90.06 458 PHE A CA 1
ATOM 3395 C C . PHE A 1 458 ? 7.001 -9.349 -35.286 1.00 90.06 458 PHE A C 1
ATOM 3397 O O . PHE A 1 458 ? 6.931 -9.415 -34.058 1.00 90.06 458 PHE A O 1
ATOM 3404 N N . GLY A 1 459 ? 6.059 -8.746 -36.019 1.00 90.19 459 GLY A N 1
ATOM 3405 C CA . GLY A 1 459 ? 4.880 -8.091 -35.451 1.00 90.19 459 GLY A CA 1
ATOM 3406 C C . GLY A 1 459 ? 3.999 -9.035 -34.630 1.00 90.19 459 GLY A C 1
ATOM 3407 O O . GLY A 1 459 ? 3.633 -8.716 -33.499 1.00 90.19 459 GLY A O 1
ATOM 3408 N N . CYS A 1 460 ? 3.720 -10.236 -35.145 1.00 92.62 460 CYS A N 1
ATOM 3409 C CA . CYS A 1 460 ? 2.996 -11.279 -34.419 1.00 92.62 460 CYS A CA 1
ATOM 3410 C C . CYS A 1 460 ? 3.733 -11.708 -33.145 1.00 92.62 460 CYS A C 1
ATOM 3412 O O . CYS A 1 460 ? 3.094 -11.846 -32.102 1.00 92.62 460 CYS A O 1
ATOM 3414 N N . CYS A 1 461 ? 5.059 -11.873 -33.196 1.00 92.75 461 CYS A N 1
ATOM 3415 C CA . CYS A 1 461 ? 5.862 -12.193 -32.013 1.00 92.75 461 CYS A CA 1
ATOM 3416 C C . CYS A 1 461 ? 5.771 -11.095 -30.942 1.00 92.75 461 CYS A C 1
ATOM 3418 O O . CYS A 1 461 ? 5.566 -11.406 -29.768 1.00 92.75 461 CYS A O 1
ATOM 3420 N N . MET A 1 462 ? 5.862 -9.820 -31.336 1.00 93.19 462 MET A N 1
ATOM 3421 C CA . MET A 1 462 ? 5.739 -8.685 -30.412 1.00 93.19 462 MET A CA 1
ATOM 3422 C C . MET A 1 462 ? 4.343 -8.606 -29.780 1.00 93.19 462 MET A C 1
ATOM 3424 O O . MET A 1 462 ? 4.236 -8.430 -28.567 1.00 93.19 462 MET A O 1
ATOM 3428 N N . LEU A 1 463 ? 3.271 -8.800 -30.559 1.00 93.94 463 LEU A N 1
ATOM 3429 C CA . LEU A 1 463 ? 1.894 -8.793 -30.043 1.00 93.94 463 LEU A CA 1
ATOM 3430 C C . LEU A 1 463 ? 1.602 -9.978 -29.125 1.00 93.94 463 LEU A C 1
ATOM 3432 O O . LEU A 1 463 ? 1.003 -9.800 -28.063 1.00 93.94 463 LEU A O 1
ATOM 3436 N N . LEU A 1 464 ? 2.047 -11.178 -29.507 1.00 93.94 464 LEU A N 1
ATOM 3437 C CA . LEU A 1 464 ? 1.923 -12.369 -28.673 1.00 93.94 464 LEU A CA 1
ATOM 3438 C C . LEU A 1 464 ? 2.631 -12.147 -27.336 1.00 93.94 464 LEU A C 1
ATOM 3440 O O . LEU A 1 464 ? 2.076 -12.441 -26.278 1.00 93.94 464 LEU A O 1
ATOM 3444 N N . TYR A 1 465 ? 3.835 -11.580 -27.372 1.00 92.69 465 TYR A N 1
ATOM 3445 C CA . TYR A 1 465 ? 4.591 -11.310 -26.161 1.00 92.69 465 TYR A CA 1
ATOM 3446 C C . TYR A 1 465 ? 3.975 -10.186 -25.312 1.00 92.69 465 TYR A C 1
ATOM 3448 O O . TYR A 1 465 ? 3.909 -10.314 -24.088 1.00 92.69 465 TYR A O 1
ATOM 3456 N N . ALA A 1 466 ? 3.433 -9.134 -25.935 1.00 93.06 466 ALA A N 1
ATOM 3457 C CA . ALA A 1 466 ? 2.664 -8.100 -25.243 1.00 93.06 466 ALA A CA 1
ATOM 3458 C C . ALA A 1 466 ? 1.456 -8.696 -24.505 1.00 93.06 466 ALA A C 1
ATOM 3460 O O . ALA A 1 466 ? 1.219 -8.372 -23.339 1.00 93.06 466 ALA A O 1
ATOM 3461 N N . PHE A 1 467 ? 0.735 -9.615 -25.154 1.00 91.19 467 PHE A N 1
ATOM 3462 C CA . PHE A 1 467 ? -0.381 -10.337 -24.549 1.00 91.19 467 PHE A CA 1
ATOM 3463 C C . PHE A 1 467 ? 0.073 -11.217 -23.380 1.00 91.19 467 PHE A C 1
ATOM 3465 O O . PHE A 1 467 ? -0.513 -11.144 -22.303 1.00 91.19 467 PHE A O 1
ATOM 3472 N N . LEU A 1 468 ? 1.149 -11.995 -23.539 1.00 89.25 468 LEU A N 1
ATOM 3473 C CA . LEU A 1 468 ? 1.704 -12.814 -22.453 1.00 89.25 468 LEU A CA 1
ATOM 3474 C C . LEU A 1 468 ? 2.122 -11.956 -21.251 1.00 89.25 468 LEU A C 1
ATOM 3476 O O . LEU A 1 468 ? 1.825 -12.303 -20.103 1.00 89.25 468 LEU A O 1
ATOM 3480 N N . MET A 1 469 ? 2.749 -10.804 -21.503 1.00 86.50 469 MET A N 1
ATOM 3481 C CA . MET A 1 469 ? 3.084 -9.848 -20.452 1.00 86.50 469 MET A CA 1
ATOM 3482 C C . MET A 1 469 ? 1.831 -9.279 -19.777 1.00 86.50 469 MET A C 1
ATOM 3484 O O . MET A 1 469 ? 1.786 -9.263 -18.549 1.00 86.50 469 MET A O 1
ATOM 3488 N N . ALA A 1 470 ? 0.788 -8.913 -20.522 1.00 85.44 470 ALA A N 1
ATOM 3489 C CA . ALA A 1 470 ? -0.476 -8.436 -19.955 1.00 85.44 470 ALA A CA 1
ATOM 3490 C C . ALA A 1 470 ? -1.209 -9.522 -19.138 1.00 85.44 470 ALA A C 1
ATOM 3492 O O . ALA A 1 470 ? -1.653 -9.276 -18.017 1.00 85.44 470 ALA A O 1
ATOM 3493 N N . VAL A 1 471 ? -1.262 -10.766 -19.613 1.00 80.75 471 VAL A N 1
ATOM 3494 C CA . VAL A 1 471 ? -1.867 -11.882 -18.861 1.00 80.75 471 VAL A CA 1
ATOM 3495 C C . VAL A 1 471 ? -1.094 -12.160 -17.573 1.00 80.75 471 VAL A C 1
ATOM 3497 O O . VAL A 1 471 ? -1.690 -12.391 -16.522 1.00 80.75 471 VAL A O 1
ATOM 3500 N N . SER A 1 472 ? 0.236 -12.066 -17.616 1.00 71.94 472 SER A N 1
ATOM 3501 C CA . SER A 1 472 ? 1.056 -12.199 -16.410 1.00 71.94 472 SER A CA 1
ATOM 3502 C C . SER A 1 472 ? 0.863 -11.056 -15.402 1.00 71.94 472 SER A C 1
ATOM 3504 O O . SER A 1 472 ? 1.205 -11.242 -14.240 1.00 71.94 472 SER A O 1
ATOM 3506 N N . THR A 1 473 ? 0.285 -9.913 -15.804 1.00 64.31 473 THR A N 1
ATOM 3507 C CA . THR A 1 473 ? -0.121 -8.836 -14.875 1.00 64.31 473 THR A CA 1
ATOM 3508 C C . THR A 1 473 ? -1.491 -9.060 -14.232 1.00 64.31 473 THR A C 1
ATOM 3510 O O . THR A 1 473 ? -1.755 -8.509 -13.171 1.00 64.31 473 THR A O 1
ATOM 3513 N N . LEU A 1 474 ? -2.346 -9.905 -14.822 1.00 54.81 474 LEU A N 1
ATOM 3514 C CA . LEU A 1 474 ? -3.668 -10.246 -14.276 1.00 54.81 474 LEU A CA 1
ATOM 3515 C C . LEU A 1 474 ? -3.618 -11.351 -13.206 1.00 54.81 474 LEU A C 1
ATOM 3517 O O . LEU A 1 474 ? -4.637 -11.640 -12.579 1.00 54.81 474 LEU A O 1
ATOM 3521 N N . ARG A 1 475 ? -2.455 -11.981 -12.975 1.00 47.34 475 ARG A N 1
ATOM 3522 C CA . ARG A 1 475 ? -2.278 -12.912 -11.852 1.00 47.34 475 ARG A CA 1
ATOM 3523 C C . ARG A 1 475 ? -2.202 -12.119 -10.539 1.00 47.34 475 ARG A C 1
ATOM 3525 O O . ARG A 1 475 ? -1.306 -11.289 -10.400 1.00 47.34 475 ARG A O 1
ATOM 3532 N N . PRO A 1 476 ? -3.089 -12.376 -9.562 1.00 35.06 476 PRO A N 1
ATOM 3533 C CA . PRO A 1 476 ? -3.187 -11.585 -8.337 1.00 35.06 476 PRO A CA 1
ATOM 3534 C C . PRO A 1 476 ? -2.117 -11.952 -7.291 1.00 35.06 476 PRO A C 1
ATOM 3536 O O . PRO A 1 476 ? -2.448 -12.110 -6.118 1.00 35.06 476 PRO A O 1
ATOM 3539 N N . GLU A 1 477 ? -0.843 -12.085 -7.681 1.00 37.69 477 GLU A N 1
ATOM 3540 C CA . GLU A 1 477 ? 0.237 -12.380 -6.721 1.00 37.69 477 GLU A CA 1
ATOM 3541 C C . GLU A 1 477 ? 1.391 -11.371 -6.648 1.00 37.69 477 GLU A C 1
ATOM 3543 O O . GLU A 1 477 ? 2.007 -11.294 -5.591 1.00 37.69 477 GLU A O 1
ATOM 3548 N N . ASP A 1 478 ? 1.624 -10.490 -7.625 1.00 37.53 478 ASP A N 1
ATOM 3549 C CA . ASP A 1 478 ? 2.869 -9.694 -7.627 1.00 37.53 478 ASP A CA 1
ATOM 3550 C C . ASP A 1 478 ? 2.656 -8.173 -7.650 1.00 37.53 478 ASP A C 1
ATOM 3552 O O . ASP A 1 478 ? 3.202 -7.451 -8.482 1.00 37.53 478 ASP A O 1
ATOM 3556 N N . ALA A 1 479 ? 1.896 -7.662 -6.677 1.00 33.31 479 ALA A N 1
ATOM 3557 C CA . ALA A 1 479 ? 1.897 -6.241 -6.321 1.00 33.31 479 ALA A CA 1
ATOM 3558 C C . ALA A 1 479 ? 2.250 -6.054 -4.838 1.00 33.31 479 ALA A C 1
ATOM 3560 O O . ALA A 1 479 ? 1.384 -5.809 -3.998 1.00 33.31 479 ALA A O 1
ATOM 3561 N N . LYS A 1 480 ? 3.544 -6.192 -4.526 1.00 31.25 480 LYS A N 1
ATOM 3562 C CA . LYS A 1 480 ? 4.266 -5.537 -3.418 1.00 31.25 480 LYS A CA 1
ATOM 3563 C C . LYS A 1 480 ? 5.777 -5.706 -3.670 1.00 31.25 480 LYS A C 1
ATOM 3565 O O . LYS A 1 480 ? 6.184 -6.794 -4.072 1.00 31.25 480 LYS A O 1
ATOM 3570 N N . PRO A 1 481 ? 6.615 -4.676 -3.445 1.00 30.16 481 PRO A N 1
ATOM 3571 C CA . PRO A 1 481 ? 8.061 -4.810 -3.591 1.00 30.16 481 PRO A CA 1
ATOM 3572 C C . PRO A 1 481 ? 8.588 -5.859 -2.608 1.00 30.16 481 PRO A C 1
ATOM 3574 O O . PRO A 1 481 ? 8.045 -6.023 -1.508 1.00 30.16 481 PRO A O 1
ATOM 3577 N N . ALA A 1 482 ? 9.631 -6.574 -3.027 1.00 30.72 482 ALA A N 1
ATOM 3578 C CA . ALA A 1 482 ? 10.263 -7.647 -2.278 1.00 30.72 482 ALA A CA 1
ATOM 3579 C C . ALA A 1 482 ? 10.800 -7.132 -0.933 1.00 30.72 482 ALA A C 1
ATOM 3581 O O . ALA A 1 482 ? 11.936 -6.689 -0.813 1.00 30.72 482 ALA A O 1
ATOM 3582 N N . LYS A 1 483 ? 9.983 -7.234 0.117 1.00 37.25 483 LYS A N 1
ATOM 3583 C CA . LYS A 1 483 ? 10.499 -7.324 1.482 1.00 37.25 483 LYS A CA 1
ATOM 3584 C C . LYS A 1 483 ? 11.207 -8.663 1.585 1.00 37.25 483 LYS A C 1
ATOM 3586 O O . LYS A 1 483 ? 10.632 -9.690 1.212 1.00 37.25 483 LYS A O 1
ATOM 3591 N N . GLY A 1 484 ? 12.441 -8.656 2.088 1.00 29.92 484 GLY A N 1
ATOM 3592 C CA . GLY A 1 484 ? 13.166 -9.876 2.431 1.00 29.92 484 GLY A CA 1
ATOM 3593 C C . GLY A 1 484 ? 12.222 -10.857 3.121 1.00 29.92 484 GLY A C 1
ATOM 3594 O O . GLY A 1 484 ? 11.477 -10.461 4.017 1.00 29.92 484 GLY A O 1
ATOM 3595 N N . LYS A 1 485 ? 12.189 -12.104 2.631 1.00 33.12 485 LYS A N 1
ATOM 3596 C CA . LYS A 1 485 ? 11.269 -13.162 3.072 1.00 33.12 485 LYS A CA 1
ATOM 3597 C C . LYS A 1 485 ? 11.078 -13.137 4.595 1.00 33.12 485 LYS A C 1
ATOM 3599 O O . LYS A 1 485 ? 11.868 -13.706 5.343 1.00 33.12 485 LYS A O 1
ATOM 3604 N N . ARG A 1 486 ? 9.972 -12.542 5.039 1.00 34.84 486 ARG A N 1
ATOM 3605 C CA . ARG A 1 486 ? 9.331 -12.820 6.321 1.00 34.84 486 ARG A CA 1
ATOM 3606 C C . ARG A 1 486 ? 7.870 -13.121 6.040 1.00 34.84 486 ARG A C 1
ATOM 3608 O O . ARG A 1 486 ? 7.158 -12.352 5.402 1.00 34.84 486 ARG A O 1
ATOM 3615 N N . VAL A 1 487 ? 7.469 -14.302 6.488 1.00 35.28 487 VAL A N 1
ATOM 3616 C CA . VAL A 1 487 ? 6.155 -14.919 6.318 1.00 35.28 487 VAL A CA 1
ATOM 3617 C C . VAL A 1 487 ? 5.063 -13.990 6.866 1.00 35.28 487 VAL A C 1
ATOM 3619 O O . VAL A 1 487 ? 4.783 -14.011 8.058 1.00 35.28 487 VAL A O 1
ATOM 3622 N N . SER A 1 488 ? 4.436 -13.168 6.025 1.00 40.75 488 SER A N 1
ATOM 3623 C CA . SER A 1 488 ? 3.241 -12.399 6.414 1.00 40.75 488 SER A CA 1
ATOM 3624 C C . SER A 1 488 ? 2.301 -12.142 5.232 1.00 40.75 488 SER A C 1
ATOM 3626 O O . SER A 1 488 ? 1.888 -11.028 4.954 1.00 40.75 488 SER A O 1
ATOM 3628 N N . ASN A 1 489 ? 1.913 -13.213 4.542 1.00 38.09 489 ASN A N 1
ATOM 3629 C CA . ASN A 1 489 ? 0.701 -13.213 3.718 1.00 38.09 489 ASN A CA 1
ATOM 3630 C C . ASN A 1 489 ? -0.219 -14.353 4.176 1.00 38.09 489 ASN A C 1
ATOM 3632 O O . ASN A 1 489 ? -0.653 -15.203 3.406 1.00 38.09 489 ASN A O 1
ATOM 3636 N N . ARG A 1 490 ? -0.485 -14.419 5.488 1.00 53.19 490 ARG A N 1
ATOM 3637 C CA . ARG A 1 490 ? -1.579 -15.258 5.984 1.00 53.19 490 ARG A CA 1
ATOM 3638 C C . ARG A 1 490 ? -2.863 -14.493 5.716 1.00 53.19 490 ARG A C 1
ATOM 3640 O O . ARG A 1 490 ? -3.038 -13.398 6.239 1.00 53.19 490 ARG A O 1
ATOM 3647 N N . ASN A 1 491 ? -3.753 -15.057 4.906 1.00 56.75 491 ASN A N 1
ATOM 3648 C CA . ASN A 1 491 ? -5.091 -14.516 4.712 1.00 56.75 491 ASN A CA 1
ATOM 3649 C C . ASN A 1 491 ? -5.862 -14.637 6.041 1.00 56.75 491 ASN A C 1
ATOM 3651 O O . ASN A 1 491 ? -6.529 -15.637 6.303 1.00 56.75 491 ASN A O 1
ATOM 3655 N N . LEU A 1 492 ? -5.702 -13.647 6.929 1.00 63.62 492 LEU A N 1
ATOM 3656 C CA . LEU A 1 492 ? -6.257 -13.671 8.287 1.00 63.62 492 LEU A CA 1
ATOM 3657 C C . LEU A 1 492 ? -7.791 -13.652 8.280 1.00 63.62 492 LEU A C 1
ATOM 3659 O O . LEU A 1 492 ? -8.396 -13.978 9.294 1.00 63.62 492 LEU A O 1
ATOM 3663 N N . ARG A 1 493 ? -8.428 -13.315 7.149 1.00 62.53 493 ARG A N 1
ATOM 3664 C CA . ARG A 1 493 ? -9.887 -13.172 7.017 1.00 62.53 493 ARG A CA 1
ATOM 3665 C C . ARG A 1 493 ? -10.660 -14.429 7.420 1.00 62.53 493 ARG A C 1
ATOM 3667 O O . ARG A 1 493 ? -11.713 -14.306 8.033 1.00 62.53 493 ARG A O 1
ATOM 3674 N N . ASN A 1 494 ? -10.106 -15.613 7.157 1.00 67.12 494 ASN A N 1
ATOM 3675 C CA . ASN A 1 494 ? -10.774 -16.891 7.431 1.00 67.12 494 ASN A CA 1
ATOM 3676 C C . ASN A 1 494 ? -10.564 -17.402 8.869 1.00 67.12 494 ASN A C 1
ATOM 3678 O O . ASN A 1 494 ? -11.100 -18.443 9.236 1.00 67.12 494 ASN A O 1
ATOM 3682 N N . LEU A 1 495 ? -9.770 -16.705 9.686 1.00 76.69 495 LEU A N 1
ATOM 3683 C CA . LEU A 1 495 ? -9.511 -17.091 11.075 1.00 76.69 495 LEU A CA 1
ATOM 3684 C C . LEU A 1 495 ? -10.556 -16.474 12.009 1.00 76.69 495 LEU A C 1
ATOM 3686 O O . LEU A 1 495 ? -11.126 -15.431 11.699 1.00 76.69 495 LEU A O 1
ATOM 3690 N N . GLY A 1 496 ? -10.776 -17.075 13.181 1.00 78.00 496 GLY A N 1
ATOM 3691 C CA . GLY A 1 496 ? -11.673 -16.517 14.200 1.00 78.00 496 GLY A CA 1
ATOM 3692 C C . GLY A 1 496 ? -11.223 -15.135 14.695 1.00 78.00 496 GLY A C 1
ATOM 3693 O O . GLY A 1 496 ? -10.027 -14.840 14.725 1.00 78.00 496 GLY A O 1
ATOM 3694 N N . ALA A 1 497 ? -12.170 -14.288 15.119 1.00 76.75 497 ALA A N 1
ATOM 3695 C CA . ALA A 1 497 ? -11.925 -12.880 15.469 1.00 76.75 497 ALA A CA 1
ATOM 3696 C C . ALA A 1 497 ? -10.783 -12.677 16.484 1.00 76.75 497 ALA A C 1
ATOM 3698 O O . ALA A 1 497 ? -9.937 -11.803 16.304 1.00 76.75 497 ALA A O 1
ATOM 3699 N N . ALA A 1 498 ? -10.690 -13.528 17.511 1.00 80.44 498 ALA A N 1
ATOM 3700 C CA . ALA A 1 498 ? -9.605 -13.463 18.492 1.00 80.44 498 ALA A CA 1
ATOM 3701 C C . ALA A 1 498 ? -8.227 -13.764 17.883 1.00 80.44 498 ALA A C 1
ATOM 3703 O O . ALA A 1 498 ? -7.248 -13.080 18.182 1.00 80.44 498 ALA A O 1
ATOM 3704 N N . THR A 1 499 ? -8.147 -14.744 16.980 1.00 83.31 499 THR A N 1
ATOM 3705 C CA . THR A 1 499 ? -6.917 -15.040 16.240 1.00 83.31 499 THR A CA 1
ATOM 3706 C C . THR A 1 499 ? -6.551 -13.880 15.321 1.00 83.31 499 THR A C 1
ATOM 3708 O O . THR A 1 499 ? -5.388 -13.481 15.302 1.00 83.31 499 THR A O 1
ATOM 3711 N N . ARG A 1 500 ? -7.523 -13.286 14.612 1.00 81.25 500 ARG A N 1
ATOM 3712 C CA . ARG A 1 500 ? -7.290 -12.101 13.766 1.00 81.25 500 ARG A CA 1
ATOM 3713 C C . ARG A 1 500 ? -6.718 -10.942 14.573 1.00 81.25 500 ARG A C 1
ATOM 3715 O O . ARG A 1 500 ? -5.688 -10.399 14.184 1.00 81.25 500 ARG A O 1
ATOM 3722 N N . CYS A 1 501 ? -7.311 -10.650 15.732 1.00 82.38 501 CYS A N 1
ATOM 3723 C CA . CYS A 1 501 ? -6.834 -9.622 16.655 1.00 82.38 501 CYS A CA 1
ATOM 3724 C C . CYS A 1 501 ? -5.364 -9.829 17.051 1.00 82.38 501 CYS A C 1
ATOM 3726 O O . CYS A 1 501 ? -4.548 -8.915 16.948 1.00 82.38 501 CYS A O 1
ATOM 3728 N N . LEU A 1 502 ? -5.017 -11.046 17.488 1.00 83.44 502 LEU A N 1
ATOM 3729 C CA . LEU A 1 502 ? -3.676 -11.377 17.974 1.00 83.44 502 LEU A CA 1
ATOM 3730 C C . LEU A 1 502 ? -2.627 -11.374 16.858 1.00 83.44 502 LEU A C 1
ATOM 3732 O O . LEU A 1 502 ? -1.505 -10.915 17.070 1.00 83.44 502 LEU A O 1
ATOM 3736 N N . GLN A 1 503 ? -2.988 -11.863 15.670 1.00 82.38 503 GLN A N 1
ATOM 3737 C CA . GLN A 1 503 ? -2.089 -11.914 14.514 1.00 82.38 503 GLN A CA 1
ATOM 3738 C C . GLN A 1 503 ? -1.909 -10.546 13.848 1.00 82.38 503 GLN A C 1
ATOM 3740 O O . GLN A 1 503 ? -0.906 -10.336 13.169 1.00 82.38 503 GLN A O 1
ATOM 3745 N N . HIS A 1 504 ? -2.803 -9.584 14.109 1.00 74.62 504 HIS A N 1
ATOM 3746 C CA . HIS A 1 504 ? -2.665 -8.214 13.614 1.00 74.62 504 HIS A CA 1
ATOM 3747 C C . HIS A 1 504 ? -1.374 -7.528 14.104 1.00 74.62 504 HIS A C 1
ATOM 3749 O O . HIS A 1 504 ? -0.922 -6.569 13.486 1.00 74.62 504 HIS A O 1
ATOM 3755 N N . ARG A 1 505 ? -0.731 -8.047 15.164 1.00 64.81 505 ARG A N 1
ATOM 3756 C CA . ARG A 1 505 ? 0.589 -7.607 15.652 1.00 64.81 505 ARG A CA 1
ATOM 3757 C C . ARG A 1 505 ? 1.721 -7.790 14.630 1.00 64.81 505 ARG A C 1
ATOM 3759 O O . ARG A 1 505 ? 2.600 -6.944 14.557 1.00 64.81 505 ARG A O 1
ATOM 3766 N N . GLY A 1 506 ? 1.696 -8.876 13.852 1.00 57.09 506 GLY A N 1
ATOM 3767 C CA . GLY A 1 506 ? 2.815 -9.300 12.993 1.00 57.09 506 GLY A CA 1
ATOM 3768 C C . GLY A 1 506 ? 2.871 -8.643 11.612 1.00 57.09 506 GLY A C 1
ATOM 3769 O O . GLY A 1 506 ? 3.689 -9.027 10.785 1.00 57.09 506 GLY A O 1
ATOM 3770 N N . ASP A 1 507 ? 1.986 -7.688 11.349 1.00 58.97 507 ASP A N 1
ATOM 3771 C CA . ASP A 1 507 ? 1.783 -7.070 10.035 1.00 58.97 507 ASP A CA 1
ATOM 3772 C C . ASP A 1 507 ? 2.350 -5.632 9.993 1.00 58.97 507 ASP A C 1
ATOM 3774 O O . ASP A 1 507 ? 1.939 -4.792 9.196 1.00 58.97 507 ASP A O 1
ATOM 3778 N N . VAL A 1 508 ? 3.300 -5.328 10.889 1.00 54.84 508 VAL A N 1
ATOM 3779 C CA . VAL A 1 508 ? 4.059 -4.072 10.891 1.00 54.84 508 VAL A CA 1
ATOM 3780 C C . VAL A 1 508 ? 5.456 -4.329 10.344 1.00 54.84 508 VAL A C 1
ATOM 3782 O O . VAL A 1 508 ? 6.230 -5.101 10.897 1.00 54.84 508 VAL A O 1
ATOM 3785 N N . ASP A 1 509 ? 5.775 -3.650 9.248 1.00 56.78 509 ASP A N 1
ATOM 3786 C CA . ASP A 1 509 ? 7.135 -3.553 8.730 1.00 56.78 509 ASP A CA 1
ATOM 3787 C C . ASP A 1 509 ? 7.775 -2.268 9.254 1.00 56.78 509 ASP A C 1
ATOM 3789 O O . ASP A 1 509 ? 7.706 -1.201 8.630 1.00 56.78 509 ASP A O 1
ATOM 3793 N N . ASP A 1 510 ? 8.337 -2.403 10.445 1.00 58.78 510 ASP A N 1
ATOM 3794 C CA . ASP A 1 510 ? 9.096 -1.406 11.195 1.00 58.78 510 ASP A CA 1
ATOM 3795 C C . ASP A 1 510 ? 10.583 -1.356 10.788 1.00 58.78 510 ASP A C 1
ATOM 3797 O O . ASP A 1 510 ? 11.344 -0.578 11.352 1.00 58.78 510 ASP A O 1
ATOM 3801 N N . GLY A 1 511 ? 11.013 -2.184 9.825 1.00 58.88 511 GLY A N 1
ATOM 3802 C CA . GLY A 1 511 ? 12.402 -2.285 9.363 1.00 58.88 511 GLY A CA 1
ATOM 3803 C C . GLY A 1 511 ? 13.345 -3.070 10.287 1.00 58.88 511 GLY A C 1
ATOM 3804 O O . GLY A 1 511 ? 14.461 -3.377 9.879 1.00 58.88 511 GLY A O 1
ATOM 3805 N N . ILE A 1 512 ? 12.907 -3.437 11.497 1.00 64.00 512 ILE A N 1
ATOM 3806 C CA . ILE A 1 512 ? 13.733 -4.109 12.524 1.00 64.00 512 ILE A CA 1
ATOM 3807 C C . ILE A 1 512 ? 13.118 -5.462 12.930 1.00 64.00 512 ILE A C 1
ATOM 3809 O O . ILE A 1 512 ? 13.810 -6.373 13.390 1.00 64.00 512 ILE A O 1
ATOM 3813 N N . GLY A 1 513 ? 11.825 -5.652 12.675 1.00 64.69 513 GLY A N 1
ATOM 3814 C CA . GLY A 1 513 ? 11.112 -6.895 12.892 1.00 64.69 513 GLY A CA 1
ATOM 3815 C C . GLY A 1 513 ? 10.496 -7.039 14.279 1.00 64.69 513 GLY A C 1
ATOM 3816 O O . GLY A 1 513 ? 10.484 -8.163 14.793 1.00 64.69 513 GLY A O 1
ATOM 3817 N N . CYS A 1 514 ? 10.017 -5.949 14.887 1.00 69.25 514 CYS A N 1
ATOM 3818 C CA . CYS A 1 514 ? 9.356 -5.978 16.189 1.00 69.25 514 CYS A CA 1
ATOM 3819 C C . CYS A 1 514 ? 8.086 -6.837 16.165 1.00 69.25 514 CYS A C 1
ATOM 3821 O O . CYS A 1 514 ? 7.260 -6.767 15.258 1.00 69.25 514 CYS A O 1
ATOM 3823 N N . VAL A 1 515 ? 7.908 -7.630 17.224 1.00 71.25 515 VAL A N 1
ATOM 3824 C CA . VAL A 1 515 ? 6.681 -8.414 17.447 1.00 71.25 515 VAL A CA 1
ATOM 3825 C C . VAL A 1 515 ? 5.542 -7.525 17.960 1.00 71.25 515 VAL A C 1
ATOM 3827 O O . VAL A 1 515 ? 4.372 -7.792 17.698 1.00 71.25 515 VAL A O 1
ATOM 3830 N N . GLY A 1 516 ? 5.873 -6.489 18.734 1.00 73.50 516 GLY A N 1
ATOM 3831 C CA . GLY A 1 516 ? 4.931 -5.459 19.163 1.00 73.50 516 GLY A CA 1
ATOM 3832 C C . GLY A 1 516 ? 4.845 -4.325 18.146 1.00 73.50 516 GLY A C 1
ATOM 3833 O O . GLY A 1 516 ? 5.797 -4.073 17.413 1.00 73.50 516 GLY A O 1
ATOM 3834 N N . ILE A 1 517 ? 3.719 -3.611 18.130 1.00 83.31 517 ILE A N 1
ATOM 3835 C CA . ILE A 1 517 ? 3.599 -2.405 17.308 1.00 83.31 517 ILE A CA 1
ATOM 3836 C C . ILE A 1 517 ? 4.452 -1.295 17.943 1.00 83.31 517 ILE A C 1
ATOM 3838 O O . ILE A 1 517 ? 4.271 -1.021 19.133 1.00 83.31 517 ILE A O 1
ATOM 3842 N N . PRO A 1 518 ? 5.328 -0.626 17.178 1.00 84.44 518 PRO A N 1
ATOM 3843 C CA . PRO A 1 518 ? 6.059 0.540 17.651 1.00 84.44 518 PRO A CA 1
ATOM 3844 C C . PRO A 1 518 ? 5.129 1.721 17.968 1.00 84.44 518 PRO A C 1
ATOM 3846 O O . PRO A 1 518 ? 4.140 1.997 17.278 1.00 84.44 518 PRO A O 1
ATOM 3849 N N . ILE A 1 519 ? 5.489 2.467 19.011 1.00 89.38 519 ILE A N 1
ATOM 3850 C CA . ILE A 1 519 ? 4.840 3.733 19.355 1.00 89.38 519 ILE A CA 1
ATOM 3851 C C . ILE A 1 519 ? 5.574 4.834 18.599 1.00 89.38 519 ILE A C 1
ATOM 3853 O O . ILE A 1 519 ? 6.660 5.258 18.992 1.00 89.38 519 ILE A O 1
ATOM 3857 N N . HIS A 1 520 ? 4.995 5.293 17.494 1.00 86.38 520 HIS A N 1
ATOM 3858 C CA . HIS A 1 520 ? 5.542 6.441 16.785 1.00 86.38 520 HIS A CA 1
ATOM 3859 C C . HIS A 1 520 ? 5.076 7.716 17.500 1.00 86.38 520 HIS A C 1
ATOM 3861 O O . HIS A 1 520 ? 3.883 7.944 17.673 1.00 86.38 520 HIS A O 1
ATOM 3867 N N . LEU A 1 521 ? 6.011 8.536 17.977 1.00 89.25 521 LEU A N 1
ATOM 3868 C CA . LEU A 1 521 ? 5.697 9.819 18.625 1.00 89.25 521 LEU A CA 1
ATOM 3869 C C . LEU A 1 521 ? 5.856 11.011 17.672 1.00 89.25 521 LEU A C 1
ATOM 3871 O O . LEU A 1 521 ? 5.426 12.117 17.989 1.00 89.25 521 LEU A O 1
ATOM 3875 N N . SER A 1 522 ? 6.455 10.785 16.498 1.00 87.12 522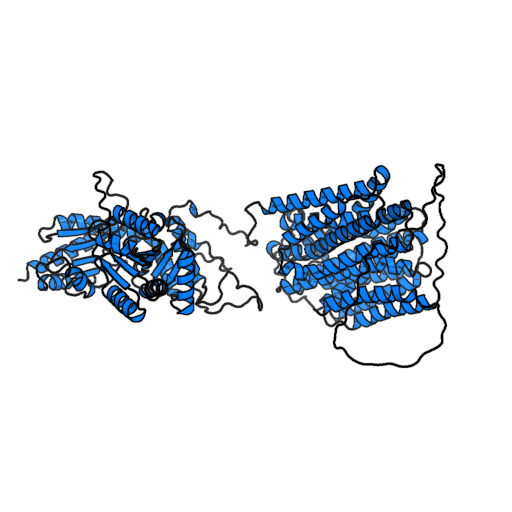 SER A N 1
ATOM 3876 C CA . SER A 1 522 ? 6.690 11.846 15.525 1.00 87.12 522 SER A CA 1
ATOM 3877 C C . SER A 1 522 ? 5.383 12.368 14.936 1.00 87.12 522 SER A C 1
ATOM 3879 O O . SER A 1 522 ? 4.528 11.599 14.499 1.00 87.12 522 SER A O 1
ATOM 3881 N N . GLN A 1 523 ? 5.256 13.693 14.880 1.00 85.19 523 GLN A N 1
ATOM 3882 C CA . GLN A 1 523 ? 4.136 14.368 14.222 1.00 85.19 523 GLN A CA 1
ATOM 3883 C C . GLN A 1 523 ? 4.384 14.580 12.731 1.00 85.19 523 GLN A C 1
ATOM 3885 O O . GLN A 1 523 ? 3.437 14.593 11.952 1.00 85.19 523 GLN A O 1
ATOM 3890 N N . ALA A 1 524 ? 5.640 14.744 12.327 1.00 83.38 524 ALA A N 1
ATOM 3891 C CA . ALA A 1 524 ? 6.025 14.924 10.937 1.00 83.38 524 ALA A CA 1
ATOM 3892 C C . ALA A 1 524 ? 6.821 13.710 10.456 1.00 83.38 524 ALA A C 1
ATOM 3894 O O . ALA A 1 524 ? 7.617 13.132 11.201 1.00 83.38 524 ALA A O 1
ATOM 3895 N N . PHE A 1 525 ? 6.611 13.338 9.201 1.00 81.00 525 PHE A N 1
ATOM 3896 C CA . PHE A 1 525 ? 7.358 12.279 8.539 1.00 81.00 525 PHE A CA 1
ATOM 3897 C C . PHE A 1 525 ? 8.199 12.905 7.429 1.00 81.00 525 PHE A C 1
ATOM 3899 O O . PHE A 1 525 ? 7.739 13.806 6.727 1.00 81.00 525 PHE A O 1
ATOM 3906 N N . ILE A 1 526 ? 9.455 12.472 7.314 1.00 75.81 526 ILE A N 1
ATOM 3907 C CA . ILE A 1 526 ? 10.392 13.009 6.324 1.00 75.81 526 ILE A CA 1
ATOM 3908 C C . ILE A 1 526 ? 9.929 12.576 4.929 1.00 75.81 526 ILE A C 1
ATOM 3910 O O . ILE A 1 526 ? 9.723 11.386 4.678 1.00 75.81 526 ILE A O 1
ATOM 3914 N N . TYR A 1 527 ? 9.762 13.546 4.027 1.00 66.38 527 TYR A N 1
ATOM 3915 C CA . TYR A 1 527 ? 9.536 13.276 2.609 1.00 66.38 527 TYR A CA 1
ATOM 3916 C C . TYR A 1 527 ? 10.764 12.586 2.023 1.00 66.38 527 TYR A C 1
ATOM 3918 O O . TYR A 1 527 ? 11.887 13.005 2.289 1.00 66.38 527 TYR A O 1
ATOM 3926 N N . GLN A 1 528 ? 10.561 11.570 1.187 1.00 64.69 528 GLN A N 1
ATOM 3927 C CA . GLN A 1 528 ? 11.675 10.983 0.440 1.00 64.69 528 GLN A CA 1
ATOM 3928 C C . GLN A 1 528 ? 12.228 11.982 -0.587 1.00 64.69 528 GLN A C 1
ATOM 3930 O O . GLN A 1 528 ? 13.438 12.076 -0.753 1.00 64.69 528 GLN A O 1
ATOM 3935 N N . SER A 1 529 ? 11.359 12.794 -1.198 1.00 56.53 529 SER A N 1
ATOM 3936 C CA . SER A 1 529 ? 11.737 14.009 -1.922 1.00 56.53 529 SER A CA 1
ATOM 3937 C C . SER A 1 529 ? 10.556 14.997 -1.988 1.00 56.53 529 SER A C 1
ATOM 3939 O O . SER A 1 529 ? 9.406 14.614 -1.745 1.00 56.53 529 SER A O 1
ATOM 3941 N N . PRO A 1 530 ? 10.777 16.280 -2.324 1.00 56.09 530 PRO A N 1
ATOM 3942 C CA . PRO A 1 530 ? 9.680 17.215 -2.566 1.00 56.09 530 PRO A CA 1
ATOM 3943 C C . PRO A 1 530 ? 8.709 16.663 -3.623 1.00 56.09 530 PRO A C 1
ATOM 3945 O O . PRO A 1 530 ? 9.132 16.207 -4.683 1.00 56.09 530 PRO A O 1
ATOM 3948 N N . GLY A 1 531 ? 7.407 16.674 -3.329 1.00 55.44 531 GLY A N 1
ATOM 3949 C CA . GLY A 1 531 ? 6.365 16.210 -4.252 1.00 55.44 531 GLY A CA 1
ATOM 3950 C C . GLY A 1 531 ? 6.125 14.694 -4.302 1.00 55.44 531 GLY A C 1
ATOM 3951 O O . GLY A 1 531 ? 5.202 14.273 -4.997 1.00 55.44 531 GLY A O 1
ATOM 3952 N N . THR A 1 532 ? 6.877 13.861 -3.567 1.00 55.72 532 THR A N 1
ATOM 3953 C CA . THR A 1 532 ? 6.534 12.429 -3.449 1.00 55.72 532 THR A CA 1
ATOM 3954 C C . THR A 1 532 ? 5.385 12.207 -2.465 1.00 55.72 532 THR A C 1
ATOM 3956 O O . THR A 1 532 ? 5.390 12.830 -1.398 1.00 55.72 532 THR A O 1
ATOM 3959 N N . PRO A 1 533 ? 4.436 11.294 -2.762 1.00 54.66 533 PRO A N 1
ATOM 3960 C CA . PRO A 1 533 ? 3.460 10.849 -1.775 1.00 54.66 533 PRO A CA 1
ATOM 3961 C C . PRO A 1 533 ? 4.179 10.224 -0.574 1.00 54.66 533 PRO A C 1
ATOM 3963 O O . PRO A 1 533 ? 5.257 9.644 -0.702 1.00 54.66 533 PRO A O 1
ATOM 3966 N N . TYR A 1 534 ? 3.590 10.369 0.609 1.00 56.00 534 TYR A N 1
ATOM 3967 C CA . TYR A 1 534 ? 4.266 10.022 1.850 1.00 56.00 534 TYR A CA 1
ATOM 3968 C C . TYR A 1 534 ? 4.635 8.539 1.943 1.00 56.00 534 TYR A C 1
ATOM 3970 O O . TYR A 1 534 ? 3.824 7.673 1.586 1.00 56.00 534 TYR A O 1
ATOM 3978 N N . PRO A 1 535 ? 5.819 8.222 2.495 1.00 54.00 535 PRO A N 1
ATOM 3979 C CA . PRO A 1 535 ? 6.228 6.844 2.691 1.00 54.00 535 PRO A CA 1
ATOM 3980 C C . PRO A 1 535 ? 5.200 6.121 3.571 1.00 54.00 535 PRO A C 1
ATOM 3982 O O . PRO A 1 535 ? 4.901 6.539 4.689 1.00 54.00 535 PRO A O 1
ATOM 3985 N N . LYS A 1 536 ? 4.638 5.026 3.045 1.00 55.75 536 LYS A N 1
ATOM 3986 C CA . LYS A 1 536 ? 3.691 4.143 3.754 1.00 55.75 536 LYS A CA 1
ATOM 3987 C C . LYS A 1 536 ? 2.413 4.847 4.267 1.00 55.75 536 LYS A C 1
ATOM 3989 O O . LYS A 1 536 ? 1.785 4.349 5.198 1.00 55.75 536 LYS A O 1
ATOM 3994 N N . GLY A 1 537 ? 2.012 5.971 3.660 1.00 56.19 537 GLY A N 1
ATOM 3995 C CA . GLY A 1 537 ? 0.750 6.661 3.967 1.00 56.19 537 GLY A CA 1
ATOM 3996 C C . GLY A 1 537 ? 0.749 7.524 5.236 1.00 56.19 537 GLY A C 1
ATOM 3997 O O . GLY A 1 537 ? -0.307 8.010 5.619 1.00 56.19 537 GLY A O 1
ATOM 3998 N N . ALA A 1 538 ? 1.896 7.737 5.892 1.00 64.69 538 ALA A N 1
ATOM 3999 C CA . ALA A 1 538 ? 1.998 8.601 7.072 1.00 64.69 538 ALA A CA 1
ATOM 4000 C C . ALA A 1 538 ? 2.382 10.033 6.666 1.00 64.69 538 ALA A C 1
ATOM 4002 O O . ALA A 1 538 ? 3.530 10.298 6.322 1.00 64.69 538 ALA A O 1
ATOM 4003 N N . ILE A 1 539 ? 1.404 10.940 6.689 1.00 70.19 539 ILE A N 1
ATOM 4004 C CA . ILE A 1 539 ? 1.532 12.327 6.213 1.00 70.19 539 ILE A CA 1
ATOM 4005 C C . ILE A 1 539 ? 2.037 13.242 7.328 1.00 70.19 539 ILE A C 1
ATOM 4007 O O . ILE A 1 539 ? 3.136 13.793 7.335 1.00 70.19 539 ILE A O 1
ATOM 4011 N N . TYR A 1 540 ? 1.175 13.377 8.316 1.00 82.12 540 TYR A N 1
ATOM 4012 C CA . TYR A 1 540 ? 1.317 14.218 9.480 1.00 82.12 540 TYR A CA 1
ATOM 4013 C C . TYR A 1 540 ? 0.431 13.574 10.537 1.00 82.12 540 TYR A C 1
ATOM 4015 O O . TYR A 1 540 ? -0.660 13.109 10.196 1.00 82.12 540 TYR A O 1
ATOM 4023 N N . GLY A 1 541 ? 0.860 13.542 11.797 1.00 81.44 541 GLY A N 1
ATOM 4024 C CA . GLY A 1 541 ? 0.213 12.754 12.852 1.00 81.44 541 GLY A CA 1
ATOM 4025 C C . GLY A 1 541 ? -1.297 12.996 12.968 1.00 81.44 541 GLY A C 1
ATOM 4026 O O . GLY A 1 541 ? -2.069 12.066 13.220 1.00 81.44 541 GLY A O 1
ATOM 4027 N N . ARG A 1 542 ? -1.751 14.220 12.670 1.00 84.44 542 ARG A N 1
ATOM 4028 C CA . ARG A 1 542 ? -3.179 14.571 12.615 1.00 84.44 542 ARG A CA 1
ATOM 4029 C C . ARG A 1 542 ? -3.941 13.903 11.462 1.00 84.44 542 ARG A C 1
ATOM 4031 O O . ARG A 1 542 ? -5.069 13.465 11.657 1.00 84.44 542 ARG A O 1
ATOM 4038 N N . PHE A 1 543 ? -3.347 13.810 10.275 1.00 83.69 543 PHE A N 1
ATOM 4039 C CA . PHE A 1 543 ? -3.989 13.210 9.104 1.00 83.69 543 PHE A CA 1
ATOM 4040 C C . PHE A 1 543 ? -3.962 11.690 9.195 1.00 83.69 543 PHE A C 1
ATOM 4042 O O . PHE A 1 543 ? -5.012 11.065 9.365 1.00 83.69 543 PHE A O 1
ATOM 4049 N N . ASP A 1 544 ? -2.755 11.131 9.233 1.00 80.25 544 ASP A N 1
ATOM 4050 C CA . ASP A 1 544 ? -2.495 9.697 9.191 1.00 80.25 544 ASP A CA 1
ATOM 4051 C C . ASP A 1 544 ? -1.263 9.373 10.031 1.00 80.25 544 ASP A C 1
ATOM 4053 O O . ASP A 1 544 ? -0.222 10.022 9.918 1.00 80.25 544 ASP A O 1
ATOM 4057 N N . HIS A 1 545 ? -1.392 8.372 10.901 1.00 86.94 545 HIS A N 1
ATOM 4058 C CA . HIS A 1 545 ? -0.343 8.008 11.842 1.00 86.94 545 HIS A CA 1
ATOM 4059 C C . HIS A 1 545 ? -0.245 6.481 11.996 1.00 86.94 545 HIS A C 1
ATOM 4061 O O . HIS A 1 545 ? -1.274 5.854 12.268 1.00 86.94 545 HIS A O 1
ATOM 4067 N N . PRO A 1 546 ? 0.950 5.860 11.891 1.00 86.00 546 PRO A N 1
ATOM 4068 C CA . PRO A 1 546 ? 1.086 4.400 11.841 1.00 86.00 546 PRO A CA 1
ATOM 4069 C C . PRO A 1 546 ? 0.476 3.667 13.043 1.00 86.00 546 PRO A C 1
ATOM 4071 O O . PRO A 1 546 ? -0.231 2.676 12.874 1.00 86.00 546 PRO A O 1
ATOM 4074 N N . THR A 1 547 ? 0.691 4.175 14.262 1.00 88.50 547 THR A N 1
ATOM 4075 C CA . THR A 1 547 ? 0.155 3.554 15.488 1.00 88.50 547 THR A CA 1
ATOM 4076 C C . THR A 1 547 ? -1.378 3.615 15.540 1.00 88.50 547 THR A C 1
ATOM 4078 O O . THR A 1 547 ? -2.013 2.641 15.940 1.00 88.50 547 THR A O 1
ATOM 4081 N N . ARG A 1 548 ? -1.987 4.721 15.080 1.00 91.31 548 ARG A N 1
ATOM 4082 C CA . ARG A 1 548 ? -3.452 4.884 15.019 1.00 91.31 548 ARG A CA 1
ATOM 4083 C C . ARG A 1 548 ? -4.054 4.006 13.931 1.00 91.31 548 ARG A C 1
ATOM 4085 O O . ARG A 1 548 ? -5.004 3.276 14.192 1.00 91.31 548 ARG A O 1
ATOM 4092 N N . LEU A 1 549 ? -3.454 4.030 12.743 1.00 88.88 549 LEU A N 1
ATOM 4093 C CA . LEU A 1 549 ? -3.889 3.222 11.611 1.00 88.88 549 LEU A CA 1
ATOM 4094 C C . LEU A 1 549 ? -3.940 1.741 11.991 1.00 88.88 549 LEU A C 1
ATOM 4096 O O . LEU A 1 549 ? -4.867 1.030 11.616 1.00 88.88 549 LEU A O 1
ATOM 4100 N N . LYS A 1 550 ? -2.975 1.272 12.788 1.00 87.31 550 LYS A N 1
ATOM 4101 C CA . LYS A 1 550 ? -2.943 -0.128 13.197 1.00 87.31 550 LYS A CA 1
ATOM 4102 C C . LYS A 1 550 ? -4.032 -0.499 14.204 1.00 87.31 550 LYS A C 1
ATOM 4104 O O . LYS A 1 550 ? -4.558 -1.609 14.138 1.00 87.31 550 LYS A O 1
ATOM 4109 N N . LEU A 1 551 ? -4.404 0.419 15.097 1.00 90.75 551 LEU A N 1
ATOM 4110 C CA . LEU A 1 551 ? -5.583 0.266 15.953 1.00 90.75 551 LEU A CA 1
ATOM 4111 C C . LEU A 1 551 ? -6.865 0.176 15.111 1.00 90.75 551 LEU A C 1
ATOM 4113 O O . LEU A 1 551 ? -7.649 -0.753 15.299 1.00 90.75 551 LEU A O 1
ATOM 4117 N N . GLU A 1 552 ? -7.045 1.099 14.164 1.00 91.88 552 GLU A N 1
ATOM 4118 C CA . GLU A 1 552 ? -8.212 1.157 13.269 1.00 91.88 552 GLU A CA 1
ATOM 4119 C C . GLU A 1 552 ? -8.338 -0.108 12.415 1.00 91.88 552 GLU A C 1
ATOM 4121 O O . GLU A 1 552 ? -9.402 -0.719 12.374 1.00 91.88 552 GLU A O 1
ATOM 4126 N N . GLN A 1 553 ? -7.240 -0.564 11.806 1.00 88.31 553 GLN A N 1
ATOM 4127 C CA . GLN A 1 553 ? -7.200 -1.802 11.022 1.00 88.31 553 GLN A CA 1
ATOM 4128 C C . GLN A 1 553 ? -7.473 -3.045 11.875 1.00 88.31 553 GLN A C 1
ATOM 4130 O O . GLN A 1 553 ? -8.174 -3.959 11.432 1.00 88.31 553 GLN A O 1
ATOM 4135 N N . CYS A 1 554 ? -6.936 -3.088 13.099 1.00 87.69 554 CYS A N 1
ATOM 4136 C CA . CYS A 1 554 ? -7.197 -4.185 14.022 1.00 87.69 554 CYS A CA 1
ATOM 4137 C C . CYS A 1 554 ? -8.689 -4.248 14.341 1.00 87.69 554 CYS A C 1
ATOM 4139 O O . CYS A 1 554 ? -9.292 -5.300 14.152 1.00 87.69 554 CYS A O 1
ATOM 4141 N N . HIS A 1 555 ? -9.289 -3.120 14.731 1.00 88.19 555 HIS A N 1
ATOM 4142 C CA . HIS A 1 555 ? -10.714 -3.016 15.041 1.00 88.19 555 HIS A CA 1
ATOM 4143 C C . HIS A 1 555 ? -11.592 -3.385 13.836 1.00 88.19 555 HIS A C 1
ATOM 4145 O O . HIS A 1 555 ? -12.467 -4.239 13.963 1.00 88.19 555 HIS A O 1
ATOM 4151 N N . ALA A 1 556 ? -11.286 -2.855 12.647 1.00 87.69 556 ALA A N 1
ATOM 4152 C CA . ALA A 1 556 ? -11.989 -3.183 11.405 1.00 87.69 556 ALA A CA 1
ATOM 4153 C C . ALA A 1 556 ? -11.976 -4.689 11.100 1.00 87.69 556 ALA A C 1
ATOM 4155 O O . ALA A 1 556 ? -12.952 -5.234 10.595 1.00 87.69 556 ALA A O 1
ATOM 4156 N N . SER A 1 557 ? -10.886 -5.391 11.438 1.00 83.81 557 SER A N 1
ATOM 4157 C CA . SER A 1 557 ? -10.778 -6.841 11.228 1.00 83.81 557 SER A CA 1
ATOM 4158 C C . SER A 1 557 ? -11.650 -7.680 12.171 1.00 83.81 557 SER A C 1
ATOM 4160 O O . SER A 1 557 ? -11.846 -8.878 11.934 1.00 83.81 557 SER A O 1
ATOM 4162 N N . LEU A 1 558 ? -12.136 -7.093 13.265 1.00 79.75 558 LEU A N 1
ATOM 4163 C CA . LEU A 1 558 ? -13.004 -7.774 14.224 1.00 79.75 558 LEU A CA 1
ATOM 4164 C C . LEU A 1 558 ? -14.458 -7.757 13.757 1.00 79.75 558 LEU A C 1
ATOM 4166 O O . LEU A 1 558 ? -15.155 -8.748 13.952 1.00 79.75 558 LEU A O 1
ATOM 4170 N N . GLU A 1 559 ? -14.866 -6.703 13.056 1.00 77.81 559 GLU A N 1
ATOM 4171 C CA . GLU A 1 559 ? -16.216 -6.568 12.519 1.00 77.81 559 GLU A CA 1
ATOM 4172 C C . GLU A 1 559 ? -16.440 -7.402 11.249 1.00 77.81 559 GLU A C 1
ATOM 4174 O O . GLU A 1 559 ? -15.558 -7.573 10.404 1.00 77.81 559 GLU A O 1
ATOM 4179 N N . THR A 1 560 ? -17.650 -7.942 11.102 1.00 67.69 560 THR A N 1
ATOM 4180 C CA . THR A 1 560 ? -18.013 -8.866 10.014 1.00 67.69 560 THR A CA 1
ATOM 4181 C C . THR A 1 560 ? -18.239 -8.173 8.667 1.00 67.69 560 THR A C 1
ATOM 4183 O O . THR A 1 560 ? -18.088 -8.817 7.632 1.00 67.69 560 THR A O 1
ATOM 4186 N N . ALA A 1 561 ? -18.545 -6.871 8.664 1.00 65.88 561 ALA A N 1
ATOM 4187 C CA . ALA A 1 561 ? -18.834 -6.084 7.460 1.00 65.88 561 ALA A CA 1
ATOM 4188 C C . ALA A 1 561 ? -17.586 -5.487 6.769 1.00 65.88 561 ALA A C 1
ATOM 4190 O O . ALA A 1 561 ? -17.730 -4.805 5.761 1.00 65.88 561 ALA A O 1
ATOM 4191 N N . LEU A 1 562 ? -16.370 -5.737 7.287 1.00 69.50 562 LEU A N 1
ATOM 4192 C CA . LEU A 1 562 ? -15.121 -5.074 6.858 1.00 69.50 562 LEU A CA 1
ATOM 4193 C C . LEU A 1 562 ? -15.258 -3.537 6.765 1.00 69.50 562 LEU A C 1
ATOM 4195 O O . LEU A 1 562 ? -15.012 -2.958 5.703 1.00 69.50 562 LEU A O 1
ATOM 4199 N N . PRO A 1 563 ? -15.654 -2.868 7.859 1.00 78.50 563 PRO A N 1
ATOM 4200 C CA . PRO A 1 563 ? -15.978 -1.452 7.832 1.00 78.50 563 PRO A CA 1
ATOM 4201 C C . PRO A 1 563 ? -14.754 -0.555 7.695 1.00 78.50 563 PRO A C 1
ATOM 4203 O O . PRO A 1 563 ? -13.608 -0.939 7.952 1.00 78.50 563 PRO A O 1
ATOM 4206 N N . HIS A 1 564 ? -15.031 0.699 7.370 1.00 89.88 564 HIS A N 1
ATOM 4207 C CA . HIS A 1 564 ? -14.103 1.787 7.583 1.00 89.88 564 HIS A CA 1
ATOM 4208 C C . HIS A 1 564 ? -14.172 2.245 9.041 1.00 89.88 564 HIS A C 1
ATOM 4210 O O . HIS A 1 564 ? -15.255 2.480 9.578 1.00 89.88 564 HIS A O 1
ATOM 4216 N N . VAL A 1 565 ? -13.008 2.375 9.679 1.00 92.56 565 VAL A N 1
ATOM 4217 C CA . VAL A 1 565 ? -12.906 2.656 11.113 1.00 92.56 565 VAL A CA 1
ATOM 4218 C C . VAL A 1 565 ? -12.055 3.897 11.360 1.00 92.56 565 VAL A C 1
ATOM 4220 O O . VAL A 1 565 ? -10.974 4.035 10.789 1.00 92.56 565 VAL A O 1
ATOM 4223 N N . LEU A 1 566 ? -12.530 4.785 12.233 1.00 94.88 566 LEU A N 1
ATOM 4224 C CA . LEU A 1 566 ? -11.830 5.993 12.668 1.00 94.88 566 LEU A CA 1
ATOM 4225 C C . LEU A 1 566 ? -11.719 6.032 14.188 1.00 94.88 566 LEU A C 1
ATOM 4227 O O . LEU A 1 566 ? -12.721 5.951 14.891 1.00 94.88 566 LEU A O 1
ATOM 4231 N N . ALA A 1 567 ? -10.509 6.237 14.698 1.00 94.94 567 ALA A N 1
ATOM 4232 C CA . ALA A 1 567 ? -10.288 6.529 16.107 1.00 94.94 567 ALA A CA 1
ATOM 4233 C C . ALA A 1 567 ? -10.402 8.044 16.367 1.00 94.94 567 ALA A C 1
ATOM 4235 O O . ALA A 1 567 ? -9.750 8.845 15.684 1.00 94.94 567 ALA A O 1
ATOM 4236 N N . PHE A 1 568 ? -11.198 8.418 17.367 1.00 95.50 568 PHE A N 1
ATOM 4237 C CA . PHE A 1 568 ? -11.384 9.768 17.905 1.00 95.50 568 PHE A CA 1
ATOM 4238 C C . PHE A 1 568 ? -10.814 9.865 19.325 1.00 95.50 568 PHE A C 1
ATOM 4240 O O . PHE A 1 568 ? -10.757 8.872 20.050 1.00 95.50 568 PHE A O 1
ATOM 4247 N N . ASN A 1 569 ? -10.388 11.066 19.723 1.00 93.94 569 ASN A N 1
ATOM 4248 C CA . ASN A 1 569 ? -9.863 11.332 21.068 1.00 93.94 569 ASN A CA 1
ATOM 4249 C C . ASN A 1 569 ? -10.912 11.201 22.178 1.00 93.94 569 ASN A C 1
ATOM 4251 O O . ASN A 1 569 ? -10.550 10.895 23.304 1.00 93.94 569 ASN A O 1
ATOM 4255 N N . THR A 1 570 ? -12.192 11.408 21.881 1.00 90.00 570 THR A N 1
ATOM 4256 C CA . THR A 1 570 ? -13.287 11.176 22.828 1.00 90.00 570 THR A CA 1
ATOM 4257 C C . THR A 1 570 ? -14.511 10.631 22.098 1.00 90.00 570 THR A C 1
ATOM 4259 O O . THR A 1 570 ? -14.583 10.647 20.863 1.00 90.00 570 THR A O 1
ATOM 4262 N N . TYR A 1 571 ? -15.482 10.140 22.862 1.00 86.38 571 TYR A N 1
ATOM 4263 C CA . TYR A 1 571 ? -16.778 9.740 22.325 1.00 86.38 571 TYR A CA 1
ATOM 4264 C C . TYR A 1 571 ? -17.554 10.947 21.774 1.00 86.38 571 TYR A C 1
ATOM 4266 O O . TYR A 1 571 ? -18.028 10.913 20.639 1.00 86.38 571 TYR A O 1
ATOM 4274 N N . GLU A 1 572 ? -17.572 12.061 22.499 1.00 86.31 572 GLU A N 1
ATOM 4275 C CA . GLU A 1 572 ? -18.234 13.310 22.110 1.00 86.31 572 GLU A CA 1
ATOM 4276 C C . GLU A 1 572 ? -17.659 13.883 20.814 1.00 86.31 572 GLU A C 1
ATOM 4278 O O . GLU A 1 572 ? -18.393 14.461 20.015 1.00 86.31 572 GLU A O 1
ATOM 4283 N N . ALA A 1 573 ? -16.362 13.700 20.560 1.00 92.19 573 ALA A N 1
ATOM 4284 C CA . ALA A 1 573 ? -15.753 14.122 19.307 1.00 92.19 573 ALA A CA 1
ATOM 4285 C C . ALA A 1 573 ? -16.256 13.305 18.103 1.00 92.19 573 ALA A C 1
ATOM 4287 O O . ALA A 1 573 ? -16.504 13.872 17.034 1.00 92.19 573 ALA A O 1
ATOM 4288 N N . ALA A 1 574 ? -16.466 11.996 18.281 1.00 92.12 574 ALA A N 1
ATOM 4289 C CA . ALA A 1 574 ? -17.101 11.157 17.267 1.00 92.12 574 ALA A CA 1
ATOM 4290 C C . ALA A 1 574 ? -18.563 11.583 17.045 1.00 92.12 574 ALA A C 1
ATOM 4292 O O . ALA A 1 574 ? -18.979 11.782 15.901 1.00 92.12 574 ALA A O 1
ATOM 4293 N N . VAL A 1 575 ? -19.313 11.834 18.126 1.00 90.00 575 VAL A N 1
ATOM 4294 C CA . VAL A 1 575 ? -20.690 12.357 18.077 1.00 90.00 575 VAL A CA 1
ATOM 4295 C C . VAL A 1 575 ? -20.744 13.695 17.324 1.00 90.00 575 VAL A C 1
ATOM 4297 O O . VAL A 1 575 ? -21.544 13.867 16.404 1.00 90.00 575 VAL A O 1
ATOM 4300 N N . ALA A 1 576 ? -19.858 14.637 17.653 1.00 91.81 576 ALA A N 1
ATOM 4301 C CA . ALA A 1 576 ? -19.780 15.946 17.011 1.00 91.81 576 ALA A CA 1
ATOM 4302 C C . ALA A 1 576 ? -19.504 15.840 15.503 1.00 91.81 576 ALA A C 1
ATOM 4304 O O . ALA A 1 576 ? -20.065 16.619 14.728 1.00 91.81 576 ALA A O 1
ATOM 4305 N N . SER A 1 577 ? -18.701 14.855 15.080 1.00 94.75 577 SER A N 1
ATOM 4306 C CA . SER A 1 577 ? -18.424 14.592 13.662 1.00 94.75 577 SER A CA 1
ATOM 4307 C C . SER A 1 577 ? -19.668 14.151 12.882 1.00 94.75 577 SER A C 1
ATOM 4309 O O . SER A 1 577 ? -19.842 14.533 11.725 1.00 94.75 577 SER A O 1
ATOM 4311 N N . LEU A 1 578 ? -20.575 13.411 13.525 1.00 93.62 578 LEU A N 1
ATOM 4312 C CA . LEU A 1 578 ? -21.845 12.977 12.937 1.00 93.62 578 LEU A CA 1
ATOM 4313 C C . LEU A 1 578 ? -22.853 14.132 12.902 1.00 93.62 578 LEU A C 1
ATOM 4315 O O . LEU A 1 578 ? -23.478 14.384 11.873 1.00 93.62 578 LEU A O 1
ATOM 4319 N N . LEU A 1 579 ? -22.943 14.918 13.981 1.00 91.75 579 LEU A N 1
ATOM 4320 C CA . LEU A 1 579 ? -23.780 16.125 14.020 1.00 91.75 579 LEU A CA 1
ATOM 4321 C C . LEU A 1 579 ? -23.307 17.215 13.046 1.00 91.75 579 LEU A C 1
ATOM 4323 O O . LEU A 1 579 ? -24.101 18.056 12.630 1.00 91.75 579 LEU A O 1
ATOM 4327 N N . ALA A 1 580 ? -22.026 17.230 12.667 1.00 90.56 580 ALA A N 1
ATOM 4328 C CA . ALA A 1 580 ? -21.494 18.119 11.631 1.00 90.56 580 ALA A CA 1
ATOM 4329 C C . ALA A 1 580 ? -22.057 17.860 10.233 1.00 90.56 580 ALA A C 1
ATOM 4331 O O . ALA A 1 580 ? -21.970 18.738 9.377 1.00 90.56 580 ALA A O 1
ATOM 4332 N N . GLN A 1 581 ? -22.693 16.710 10.021 1.00 89.38 581 GLN A N 1
ATOM 4333 C CA . GLN A 1 581 ? -23.344 16.370 8.759 1.00 89.38 581 GLN A CA 1
ATOM 4334 C C . GLN A 1 581 ? -24.777 16.925 8.674 1.00 89.38 581 GLN A C 1
ATOM 4336 O O . GLN A 1 581 ? -25.355 17.001 7.586 1.00 89.38 581 GLN A O 1
ATOM 4341 N N . LEU A 1 582 ? -25.359 17.351 9.802 1.00 91.38 582 LEU A N 1
ATOM 4342 C CA . LEU A 1 582 ? -26.674 17.985 9.838 1.00 91.38 582 LEU A CA 1
ATOM 4343 C C . LEU A 1 582 ? -26.582 19.458 9.429 1.00 91.38 582 LEU A C 1
ATOM 4345 O O . LEU A 1 582 ? -25.739 20.212 9.915 1.00 91.38 582 LEU A O 1
ATOM 4349 N N . ARG A 1 583 ? -27.490 19.873 8.542 1.00 89.75 583 ARG A N 1
ATOM 4350 C CA . ARG A 1 583 ? -27.657 21.262 8.101 1.00 89.75 583 ARG A CA 1
ATOM 4351 C C . ARG A 1 583 ? -28.883 21.877 8.769 1.00 89.75 583 ARG A C 1
ATOM 4353 O O . ARG A 1 583 ? -29.732 21.158 9.296 1.00 89.75 583 ARG A O 1
ATOM 4360 N N . SER A 1 584 ? -28.994 23.201 8.697 1.00 90.81 584 SER A N 1
ATOM 4361 C CA . SER A 1 584 ? -30.210 23.905 9.114 1.00 90.81 584 SER A CA 1
ATOM 436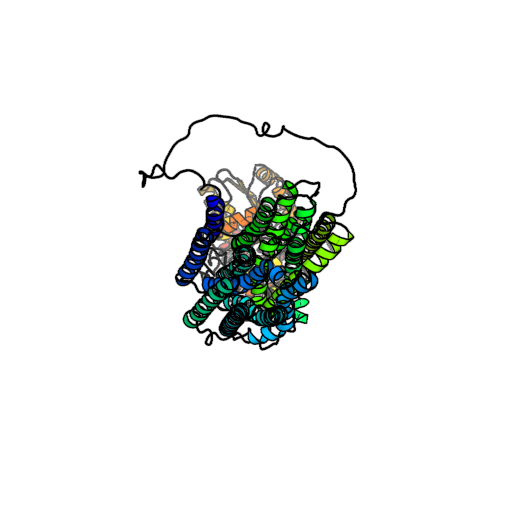2 C C . SER A 1 584 ? -31.441 23.312 8.417 1.00 90.81 584 SER A C 1
ATOM 4364 O O . SER A 1 584 ? -31.394 22.982 7.230 1.00 90.81 584 SER A O 1
ATOM 4366 N N . GLY A 1 585 ? -32.515 23.108 9.177 1.00 88.50 585 GLY A N 1
ATOM 4367 C CA . GLY A 1 585 ? -33.749 22.472 8.716 1.00 88.50 585 GLY A CA 1
ATOM 4368 C C . GLY A 1 585 ? -33.710 20.942 8.617 1.00 88.50 585 GLY A C 1
ATOM 4369 O O . GLY A 1 585 ? -34.767 20.336 8.455 1.00 88.50 585 GLY A O 1
ATOM 4370 N N . HIS A 1 586 ? -32.549 20.283 8.749 1.00 93.81 586 HIS A N 1
ATOM 4371 C CA . HIS A 1 586 ? -32.514 18.819 8.844 1.00 93.81 586 HIS A CA 1
ATOM 4372 C C . HIS A 1 586 ? -33.210 18.340 10.121 1.00 93.81 586 HIS A C 1
ATOM 4374 O O . HIS A 1 586 ? -33.273 19.061 11.116 1.00 93.81 586 HIS A O 1
ATOM 4380 N N . ARG A 1 587 ? -33.694 17.096 10.107 1.00 93.81 587 ARG A N 1
ATOM 4381 C CA . ARG A 1 587 ? -34.298 16.452 11.273 1.00 93.81 587 ARG A CA 1
ATOM 4382 C C . ARG A 1 587 ? -33.414 15.330 11.810 1.00 93.81 587 ARG A C 1
ATOM 4384 O O . ARG A 1 587 ? -32.929 14.490 11.048 1.00 93.81 587 ARG A O 1
ATOM 4391 N N . MET A 1 588 ? -33.230 15.332 13.123 1.00 92.50 588 MET A N 1
ATOM 4392 C CA . MET A 1 588 ? -32.611 14.280 13.911 1.00 92.50 588 MET A CA 1
ATOM 4393 C C . MET A 1 588 ? -33.682 13.610 14.774 1.00 92.50 588 MET A C 1
ATOM 4395 O O . MET A 1 588 ? -34.437 14.281 15.485 1.00 92.50 588 MET A O 1
ATOM 4399 N N . LEU A 1 589 ? -33.728 12.285 14.713 1.00 90.00 589 LEU A N 1
ATOM 4400 C CA . LEU A 1 589 ? -34.588 11.446 15.534 1.00 90.00 589 LEU A CA 1
ATOM 4401 C C . LEU A 1 589 ? -33.732 10.757 16.590 1.00 90.00 589 LEU A C 1
ATOM 4403 O O . LEU A 1 589 ? -32.788 10.048 16.260 1.00 90.00 589 LEU A O 1
ATOM 4407 N N . LEU A 1 590 ? -34.055 10.963 17.856 1.00 85.31 590 LEU A N 1
ATOM 4408 C CA . LEU A 1 590 ? -33.422 10.290 18.977 1.00 85.31 590 LEU A CA 1
ATOM 4409 C C . LEU A 1 590 ? -34.376 9.235 19.537 1.00 85.31 590 LEU A C 1
ATOM 4411 O O . LEU A 1 590 ? -35.496 9.551 19.939 1.00 85.31 590 LEU A O 1
ATOM 4415 N N . LEU A 1 591 ? -33.901 7.995 19.598 1.00 78.31 591 LEU A N 1
ATOM 4416 C CA . LEU A 1 591 ? -34.635 6.837 20.090 1.00 78.31 591 LEU A CA 1
ATOM 4417 C C . LEU A 1 591 ? -34.008 6.326 21.387 1.00 78.31 591 LEU A C 1
ATOM 4419 O O . LEU A 1 591 ? -32.828 5.969 21.421 1.00 78.31 591 LEU A O 1
ATOM 4423 N N . GLY A 1 592 ? -34.818 6.251 22.440 1.00 68.50 592 GLY A N 1
ATOM 4424 C CA . GLY A 1 592 ? -34.427 5.710 23.740 1.00 68.50 592 GLY A CA 1
ATOM 4425 C C . GLY A 1 592 ? -34.458 6.738 24.869 1.00 68.50 592 GLY A C 1
ATOM 4426 O O . GLY A 1 592 ? -34.702 7.929 24.673 1.00 68.50 592 GLY A O 1
ATOM 4427 N N . THR A 1 593 ? -34.228 6.252 26.088 1.00 53.84 593 THR A N 1
ATOM 4428 C CA . THR A 1 593 ? -34.317 7.043 27.328 1.00 53.84 593 THR A CA 1
ATOM 4429 C C . THR A 1 593 ? -33.112 7.951 27.570 1.00 53.84 593 THR A C 1
ATOM 4431 O O . THR A 1 593 ? -33.149 8.759 28.491 1.00 53.84 593 THR A O 1
ATOM 4434 N N . GLY A 1 594 ? -32.069 7.855 26.737 1.00 50.44 594 GLY A N 1
ATOM 4435 C CA . GLY A 1 594 ? -30.855 8.657 26.842 1.00 50.44 594 GLY A CA 1
ATOM 4436 C C . GLY A 1 594 ? -30.043 8.305 28.083 1.00 50.44 594 GLY A C 1
ATOM 4437 O O . GLY A 1 594 ? -30.236 8.862 29.161 1.00 50.44 594 GLY A O 1
ATOM 4438 N N . ARG A 1 595 ? -29.105 7.364 27.934 1.00 49.25 595 ARG A N 1
ATOM 4439 C CA . ARG A 1 595 ? -28.289 6.852 29.050 1.00 49.25 595 ARG A CA 1
ATOM 4440 C C . ARG A 1 595 ? -27.284 7.877 29.596 1.00 49.25 595 ARG A C 1
ATOM 4442 O O . ARG A 1 595 ? -26.750 7.663 30.686 1.00 49.25 595 ARG A O 1
ATOM 4449 N N . GLU A 1 596 ? -27.046 8.966 28.868 1.00 58.28 596 GLU A N 1
ATOM 4450 C CA . GLU A 1 596 ? -26.113 10.042 29.206 1.00 58.28 596 GLU A CA 1
ATOM 4451 C C . GLU A 1 596 ? -26.787 11.395 28.967 1.00 58.28 596 GLU A C 1
ATOM 4453 O O . GLU A 1 596 ? -26.954 11.841 27.829 1.00 58.28 596 GLU A O 1
ATOM 4458 N N . GLN A 1 597 ? -27.207 12.059 30.046 1.00 59.91 597 GLN A N 1
ATOM 4459 C CA . GLN A 1 597 ? -27.836 13.375 29.933 1.00 59.91 597 GLN A CA 1
ATOM 4460 C C . GLN A 1 597 ? -26.902 14.427 29.337 1.00 59.91 597 GLN A C 1
ATOM 4462 O O . GLN A 1 597 ? -27.394 15.374 28.735 1.00 59.91 597 GLN A O 1
ATOM 4467 N N . ASP A 1 598 ? -25.586 14.256 29.448 1.00 64.50 598 ASP A N 1
ATOM 4468 C CA . ASP A 1 598 ? -24.614 15.151 28.820 1.00 64.50 598 ASP A CA 1
ATOM 4469 C C . ASP A 1 598 ? -24.671 15.105 27.296 1.00 64.50 598 ASP A C 1
ATOM 4471 O O . ASP A 1 598 ? -24.682 16.151 26.652 1.00 64.50 598 ASP A O 1
ATOM 4475 N N . VAL A 1 599 ? -24.840 13.919 26.712 1.00 71.31 599 VAL A N 1
ATOM 4476 C CA . VAL A 1 599 ? -25.010 13.765 25.261 1.00 71.31 599 VAL A CA 1
ATOM 4477 C C . VAL A 1 599 ? -26.361 14.320 24.813 1.00 71.31 599 VAL A C 1
ATOM 4479 O O . VAL A 1 599 ? -26.450 14.983 23.783 1.00 71.31 599 VAL A O 1
ATOM 4482 N N . LEU A 1 600 ? -27.420 14.124 25.606 1.00 75.69 600 LEU A N 1
ATOM 4483 C CA . LEU A 1 600 ? -28.724 14.738 25.330 1.00 75.69 600 LEU A CA 1
ATOM 4484 C C . LEU A 1 600 ? -28.677 16.266 25.393 1.00 75.69 600 LEU A C 1
ATOM 4486 O O . LEU A 1 600 ? -29.249 16.933 24.528 1.00 75.69 600 LEU A O 1
ATOM 4490 N N . ARG A 1 601 ? -28.014 16.822 26.415 1.00 79.25 601 ARG A N 1
ATOM 4491 C CA . ARG A 1 601 ? -27.756 18.261 26.538 1.00 79.25 601 ARG A CA 1
ATOM 4492 C C . ARG A 1 601 ? -26.994 18.751 25.315 1.00 79.25 601 ARG A C 1
ATOM 4494 O O . ARG A 1 601 ? -27.451 19.679 24.658 1.00 79.25 601 ARG A O 1
ATOM 4501 N N . PHE A 1 602 ? -25.926 18.050 24.937 1.00 82.75 602 PHE A N 1
ATOM 4502 C CA . PHE A 1 602 ? -25.150 18.355 23.742 1.00 82.75 602 PHE A CA 1
ATOM 4503 C C . PHE A 1 602 ? -26.004 18.336 22.465 1.00 82.75 602 PHE A C 1
ATOM 4505 O O . PHE A 1 602 ? -25.920 19.268 21.666 1.00 82.75 602 PHE A O 1
ATOM 4512 N N . PHE A 1 603 ? -26.885 17.346 22.283 1.00 86.38 603 PHE A N 1
ATOM 4513 C CA . PHE A 1 603 ? -27.811 17.307 21.147 1.00 86.38 603 PHE A CA 1
ATOM 4514 C C . PHE A 1 603 ? -28.775 18.490 21.128 1.00 86.38 603 PHE A C 1
ATOM 4516 O O . PHE A 1 603 ? -28.958 19.090 20.070 1.00 86.38 603 PHE A O 1
ATOM 4523 N N . ARG A 1 604 ? -29.365 18.855 22.271 1.00 87.19 604 ARG A N 1
ATOM 4524 C CA . ARG A 1 604 ? -30.283 20.002 22.374 1.00 87.19 604 ARG A CA 1
ATOM 4525 C C . ARG A 1 604 ? -29.569 21.321 22.091 1.00 87.19 604 ARG A C 1
ATOM 4527 O O . ARG A 1 604 ? -30.062 22.121 21.297 1.00 87.19 604 ARG A O 1
ATOM 4534 N N . ASP A 1 605 ? -28.386 21.509 22.664 1.00 88.00 605 ASP A N 1
ATOM 4535 C CA . ASP A 1 605 ? -27.571 22.705 22.455 1.00 88.00 605 ASP A CA 1
ATOM 4536 C C . ASP A 1 605 ? -27.142 22.837 20.990 1.00 88.00 605 ASP A C 1
ATOM 4538 O O . ASP A 1 605 ? -27.202 23.923 20.409 1.00 88.00 605 ASP A O 1
ATOM 4542 N N . MET A 1 606 ? -26.736 21.729 20.366 1.00 88.00 606 MET A N 1
ATOM 4543 C CA . MET A 1 606 ? -26.359 21.701 18.953 1.00 88.00 606 MET A CA 1
ATOM 4544 C C . MET A 1 606 ? -27.563 21.913 18.034 1.00 88.00 606 MET A C 1
ATOM 4546 O O . MET A 1 606 ? -27.429 22.632 17.043 1.00 88.00 606 MET A O 1
ATOM 4550 N N . ALA A 1 607 ? -28.728 21.351 18.368 1.00 88.56 607 ALA A N 1
ATOM 4551 C CA . ALA A 1 607 ? -29.975 21.568 17.634 1.00 88.56 607 ALA A CA 1
ATOM 4552 C C . ALA A 1 607 ? -30.346 23.052 17.617 1.00 88.56 607 ALA A C 1
ATOM 4554 O O . ALA A 1 607 ? -30.588 23.613 16.548 1.00 88.56 607 ALA A O 1
ATOM 4555 N N . ALA A 1 608 ? -30.283 23.707 18.780 1.00 88.00 608 ALA A N 1
ATOM 4556 C CA . ALA A 1 608 ? -30.532 25.138 18.907 1.00 88.00 608 ALA A CA 1
ATOM 4557 C C . ALA A 1 608 ? -29.512 25.969 18.109 1.00 88.00 608 ALA A C 1
ATOM 4559 O O . ALA A 1 608 ? -29.893 26.805 17.291 1.00 88.00 608 ALA A O 1
ATOM 4560 N N . LYS A 1 609 ? -28.211 25.701 18.281 1.00 88.94 609 LYS A N 1
ATOM 4561 C CA . LYS A 1 609 ? -27.137 26.476 17.632 1.00 88.94 609 LYS A CA 1
ATOM 4562 C C . LYS A 1 609 ? -27.071 26.293 16.115 1.00 88.94 609 LYS A C 1
ATOM 4564 O O . LYS A 1 609 ? -26.693 27.225 15.414 1.00 88.94 609 LYS A O 1
ATOM 4569 N N . ARG A 1 610 ? -27.400 25.104 15.597 1.00 88.12 610 ARG A N 1
ATOM 4570 C CA . ARG A 1 610 ? -27.333 24.781 14.157 1.00 88.12 610 ARG A CA 1
ATOM 4571 C C . ARG A 1 610 ? -28.687 24.760 13.454 1.00 88.12 610 ARG A C 1
ATOM 4573 O O . ARG A 1 610 ? -28.730 24.510 12.251 1.00 88.12 610 ARG A O 1
ATOM 4580 N N . SER A 1 611 ? -29.767 25.046 14.180 1.00 89.00 611 SER A N 1
ATOM 4581 C CA . SER A 1 611 ? -31.132 25.122 13.647 1.00 89.00 611 SER A CA 1
ATOM 4582 C C . SER A 1 611 ? -31.595 23.833 12.947 1.00 89.00 611 SER A C 1
ATOM 4584 O O . SER A 1 611 ? -32.285 23.888 11.930 1.00 89.00 611 SER A O 1
ATOM 4586 N N . PHE A 1 612 ? -31.221 22.663 13.476 1.00 91.88 612 PHE A N 1
ATOM 4587 C CA . PHE A 1 612 ? -31.812 21.385 13.059 1.00 91.88 612 PHE A CA 1
ATOM 4588 C C . PHE A 1 612 ? -32.912 20.967 14.043 1.00 91.88 612 PHE A C 1
ATOM 4590 O O . PHE A 1 612 ? -32.870 21.298 15.227 1.00 91.88 612 PHE A O 1
ATOM 4597 N N . GLN A 1 613 ? -33.916 20.244 13.557 1.00 91.81 613 GLN A N 1
ATOM 4598 C CA . GLN A 1 613 ? -35.034 19.766 14.366 1.00 91.81 613 GLN A CA 1
ATOM 4599 C C . GLN A 1 613 ? -34.621 18.501 15.116 1.00 91.81 613 GLN A C 1
ATOM 4601 O O . GLN A 1 613 ? -34.229 17.521 14.489 1.00 91.81 613 GLN A O 1
ATOM 4606 N N . LEU A 1 614 ? -34.731 18.500 16.443 1.00 90.62 614 LEU A N 1
ATOM 4607 C CA . LEU A 1 614 ? -34.518 17.315 17.272 1.00 90.62 614 LEU A CA 1
ATOM 4608 C C . LEU A 1 614 ? -35.870 16.796 17.766 1.00 90.62 614 LEU A C 1
ATOM 4610 O O . LEU A 1 614 ? -36.600 17.514 18.444 1.00 90.62 614 LEU A O 1
ATOM 4614 N N . THR A 1 615 ? -36.179 15.543 17.447 1.00 89.12 615 THR A N 1
ATOM 4615 C CA . THR A 1 615 ? -37.351 14.819 17.963 1.00 89.12 615 THR A CA 1
ATOM 4616 C C . THR A 1 615 ? -36.872 13.664 18.829 1.00 89.12 615 THR A C 1
ATOM 4618 O O . THR A 1 615 ? -35.924 12.972 18.463 1.00 89.12 615 THR A O 1
ATOM 4621 N N . GLN A 1 616 ? -37.481 13.478 19.998 1.00 84.69 616 GLN A N 1
ATOM 4622 C CA . GLN A 1 616 ? -37.094 12.442 20.953 1.00 84.69 616 GLN A CA 1
ATOM 4623 C C . GLN A 1 616 ? -38.284 11.521 21.207 1.00 84.69 616 GLN A C 1
ATOM 4625 O O . GLN A 1 616 ? -39.356 11.991 21.581 1.00 84.69 616 GLN A O 1
ATOM 4630 N N . HIS A 1 617 ? -38.070 10.215 21.047 1.00 80.44 617 HIS A N 1
ATOM 4631 C CA . HIS A 1 617 ? -39.058 9.183 21.350 1.00 80.44 617 HIS A CA 1
ATOM 4632 C C . HIS A 1 617 ? -38.486 8.165 22.323 1.00 80.44 617 HIS A C 1
ATOM 4634 O O . HIS A 1 617 ? -37.409 7.599 22.119 1.00 80.44 617 HIS A O 1
ATOM 4640 N N . GLU A 1 618 ? -39.247 7.886 23.372 1.00 69.94 618 GLU A N 1
ATOM 4641 C CA . GLU A 1 618 ? -38.930 6.829 24.317 1.00 69.94 618 GLU A CA 1
ATOM 4642 C C . GLU A 1 618 ? -39.358 5.485 23.708 1.00 69.94 618 GLU A C 1
ATOM 4644 O O . GLU A 1 618 ? -40.526 5.112 23.747 1.00 69.94 618 GLU A O 1
ATOM 4649 N N . CYS A 1 619 ? -38.429 4.768 23.070 1.00 59.59 619 CYS A N 1
ATOM 4650 C CA . CYS A 1 619 ? -38.717 3.436 22.533 1.00 59.59 619 CYS A CA 1
ATOM 4651 C C . CYS A 1 619 ? -38.473 2.376 23.606 1.00 59.59 619 CYS A C 1
ATOM 4653 O O . CYS A 1 619 ? -37.353 2.218 24.094 1.00 59.59 619 CYS A O 1
ATOM 4655 N N . THR A 1 620 ? -39.540 1.679 23.987 1.00 53.50 620 THR A N 1
ATOM 4656 C CA . THR A 1 620 ? -39.524 0.579 24.964 1.00 53.50 620 THR A CA 1
ATOM 4657 C C . THR A 1 620 ? -39.925 -0.757 24.383 1.00 53.50 620 THR A C 1
ATOM 4659 O O . THR A 1 620 ? -39.530 -1.773 24.941 1.00 53.50 620 THR A O 1
ATOM 4662 N N . ALA A 1 621 ? -40.702 -0.736 23.301 1.00 54.22 621 ALA A N 1
ATOM 4663 C CA . ALA A 1 621 ? -41.052 -1.889 22.495 1.00 54.22 621 ALA A CA 1
ATOM 4664 C C . ALA A 1 621 ? -41.563 -1.406 21.126 1.00 54.22 621 ALA A C 1
ATOM 4666 O O . ALA A 1 621 ? -42.517 -0.626 21.047 1.00 54.22 621 ALA A O 1
ATOM 4667 N N . GLY A 1 622 ? -40.941 -1.871 20.049 1.00 58.09 622 GLY A N 1
ATOM 4668 C CA . GLY A 1 622 ? -41.361 -1.664 18.669 1.00 58.09 622 GLY A CA 1
ATOM 4669 C C . GLY A 1 622 ? -41.191 -0.246 18.110 1.00 58.09 622 GLY A C 1
ATOM 4670 O O . GLY A 1 622 ? -40.845 0.725 18.782 1.00 58.09 622 GLY A O 1
ATOM 4671 N N . LEU A 1 623 ? -41.442 -0.136 16.805 1.00 65.69 623 LEU A N 1
ATOM 4672 C CA . LEU A 1 623 ? -41.424 1.124 16.064 1.00 65.69 623 LEU A CA 1
ATOM 4673 C C . LEU A 1 623 ? -42.769 1.839 16.284 1.00 65.69 623 LEU A C 1
ATOM 4675 O O . LEU A 1 623 ? -43.746 1.510 15.605 1.00 65.69 623 LEU A O 1
ATOM 4679 N N . SER A 1 624 ? -42.843 2.777 17.236 1.00 72.94 624 SER A N 1
ATOM 4680 C CA . SER A 1 624 ? -44.093 3.505 17.508 1.00 72.94 624 SER A CA 1
ATOM 4681 C C . SER A 1 624 ? -44.585 4.248 16.257 1.00 72.94 624 SER A C 1
ATOM 4683 O O . SER A 1 624 ? -43.789 4.687 15.419 1.00 72.94 624 SER A O 1
ATOM 4685 N N . SER A 1 625 ? -45.905 4.394 16.104 1.00 77.25 625 SER A N 1
ATOM 4686 C CA . SER A 1 625 ? -46.493 5.109 14.961 1.00 77.25 625 SER A CA 1
ATOM 4687 C C . SER A 1 625 ? -45.979 6.549 14.871 1.00 77.25 625 SER A C 1
ATOM 4689 O O . SER A 1 625 ? -45.647 7.004 13.780 1.00 77.25 625 SER A O 1
ATOM 4691 N N . ALA A 1 626 ? -45.824 7.229 16.009 1.00 81.75 626 ALA A N 1
ATOM 4692 C CA . ALA A 1 626 ? -45.286 8.585 16.079 1.00 81.75 626 ALA A CA 1
ATOM 4693 C C . ALA A 1 626 ? -43.812 8.657 15.641 1.00 81.75 626 ALA A C 1
ATOM 4695 O O . ALA A 1 626 ? -43.462 9.477 14.794 1.00 81.75 626 ALA A O 1
ATOM 4696 N N . ALA A 1 627 ? -42.960 7.750 16.130 1.00 82.69 627 ALA A N 1
ATOM 4697 C CA . ALA A 1 627 ? -41.552 7.723 15.740 1.00 82.69 627 ALA A CA 1
ATOM 4698 C C . ALA A 1 627 ? -41.378 7.342 14.256 1.00 82.69 627 ALA A C 1
ATOM 4700 O O . ALA A 1 627 ? -40.472 7.836 13.585 1.00 82.69 627 ALA A O 1
ATOM 4701 N N . ARG A 1 628 ? -42.288 6.521 13.705 1.00 83.88 628 ARG A N 1
ATOM 4702 C CA . ARG A 1 628 ? -42.347 6.229 12.264 1.00 83.88 628 ARG A CA 1
ATOM 4703 C C . ARG A 1 628 ? -42.701 7.463 11.440 1.00 83.88 628 ARG A C 1
ATOM 4705 O O . ARG A 1 628 ? -42.086 7.680 10.401 1.00 83.88 628 ARG A O 1
ATOM 4712 N N . VAL A 1 629 ? -43.684 8.248 11.882 1.00 86.81 629 VAL A N 1
ATOM 4713 C CA . VAL A 1 629 ? -44.072 9.500 11.214 1.00 86.81 629 VAL A CA 1
ATOM 4714 C C . VAL A 1 629 ? -42.891 10.466 11.189 1.00 86.81 629 VAL A C 1
ATOM 4716 O O . VAL A 1 629 ? -42.562 10.993 10.128 1.00 86.81 629 VAL A O 1
ATOM 4719 N N . ASP A 1 630 ? -42.187 10.624 12.311 1.00 88.44 630 ASP A N 1
ATOM 4720 C CA . ASP A 1 630 ? -41.009 11.490 12.367 1.00 88.44 630 ASP A CA 1
ATOM 4721 C C . ASP A 1 630 ? -39.862 10.975 11.490 1.00 88.44 630 ASP A C 1
ATOM 4723 O O . ASP A 1 630 ? -39.232 11.761 10.777 1.00 88.44 630 ASP A O 1
ATOM 4727 N N . LEU A 1 631 ? -39.631 9.661 11.444 1.00 89.69 631 LEU A N 1
ATOM 4728 C CA . LEU A 1 631 ? -38.660 9.071 10.523 1.00 89.69 631 LEU A CA 1
ATOM 4729 C C . LEU A 1 631 ? -39.013 9.380 9.054 1.00 89.69 631 LEU A C 1
ATOM 4731 O O . LEU A 1 631 ? -38.164 9.867 8.306 1.00 89.69 631 LEU A O 1
ATOM 4735 N N . LEU A 1 632 ? -40.274 9.160 8.662 1.00 88.00 632 LEU A N 1
ATOM 4736 C CA . LEU A 1 632 ? -40.779 9.392 7.301 1.00 88.00 632 LEU A CA 1
ATOM 4737 C C . LEU A 1 632 ? -40.834 10.879 6.919 1.00 88.00 632 LEU A C 1
ATOM 4739 O O . LEU A 1 632 ? -40.772 11.205 5.737 1.00 88.00 632 LEU A O 1
ATOM 4743 N N . SER A 1 633 ? -40.877 11.788 7.895 1.00 88.25 633 SER A N 1
ATOM 4744 C CA . SER A 1 633 ? -40.894 13.245 7.681 1.00 88.25 633 SER A CA 1
ATOM 4745 C C . SER A 1 633 ? -39.546 13.853 7.242 1.00 88.25 633 SER A C 1
ATOM 4747 O O . SER A 1 633 ? -39.316 15.052 7.388 1.00 88.25 633 SER A O 1
ATOM 4749 N N . GLY A 1 634 ? -38.636 13.040 6.693 1.00 87.06 634 GLY A N 1
ATOM 4750 C CA . GLY A 1 634 ? -37.340 13.492 6.180 1.00 87.06 634 GLY A CA 1
ATOM 4751 C C . GLY A 1 634 ? -36.208 13.493 7.212 1.00 87.06 634 GLY A C 1
ATOM 4752 O O . GLY A 1 634 ? -35.267 14.281 7.083 1.00 87.06 634 GLY A O 1
ATOM 4753 N N . THR A 1 635 ? -36.272 12.618 8.221 1.00 94.00 635 THR A N 1
ATOM 4754 C CA . THR A 1 635 ? -35.170 12.416 9.176 1.00 94.00 635 THR A CA 1
ATOM 4755 C C . THR A 1 635 ? -33.872 12.061 8.445 1.00 94.00 635 THR A C 1
ATOM 4757 O O . THR A 1 635 ? -33.857 11.213 7.558 1.00 94.00 635 THR A O 1
ATOM 4760 N N . LYS A 1 636 ? -32.769 12.723 8.814 1.00 94.56 636 LYS A N 1
ATOM 4761 C CA . LYS A 1 636 ? -31.432 12.506 8.228 1.00 94.56 636 LYS A CA 1
ATOM 4762 C C . LYS A 1 636 ? -30.507 11.704 9.126 1.00 94.56 636 LYS A C 1
ATOM 4764 O O . LYS A 1 636 ? -29.671 10.960 8.624 1.00 94.56 636 LYS A O 1
ATOM 4769 N N . LEU A 1 637 ? -30.673 11.843 10.436 1.00 93.62 637 LEU A N 1
ATOM 4770 C CA . LEU A 1 637 ? -29.890 11.130 11.433 1.00 93.62 637 LEU A CA 1
ATOM 4771 C C . LEU A 1 637 ? -30.843 10.526 12.456 1.00 93.62 637 LEU A C 1
ATOM 4773 O O . LEU A 1 637 ? -31.625 11.248 13.073 1.00 93.62 637 LEU A O 1
ATOM 4777 N N . CYS A 1 638 ? -30.772 9.215 12.625 1.00 91.38 638 CYS A N 1
ATOM 4778 C CA . CYS A 1 638 ? -31.479 8.490 13.662 1.00 91.38 638 CYS A CA 1
ATOM 4779 C C . CYS A 1 638 ? -30.452 7.986 14.675 1.00 91.38 638 CYS A C 1
ATOM 4781 O O . CYS A 1 638 ? -29.540 7.247 14.314 1.00 91.38 638 CYS A O 1
ATOM 4783 N N . TRP A 1 639 ? -30.579 8.394 15.932 1.00 87.25 639 TRP A N 1
ATOM 4784 C CA . TRP A 1 639 ? -29.675 7.998 17.003 1.00 87.25 639 TRP A CA 1
ATOM 4785 C C . TRP A 1 639 ? -30.355 7.021 17.944 1.00 87.25 639 TRP A C 1
ATOM 4787 O O . TRP A 1 639 ? -31.353 7.360 18.581 1.00 87.25 639 TRP A O 1
ATOM 4797 N N . LEU A 1 640 ? -29.782 5.832 18.073 1.00 79.06 640 LEU A N 1
ATOM 4798 C CA . LEU A 1 640 ? -30.210 4.829 19.028 1.00 79.06 640 LEU A CA 1
ATOM 4799 C C . LEU A 1 640 ? -29.377 4.934 20.312 1.00 79.06 640 LEU A C 1
ATOM 4801 O O . LEU A 1 640 ? -28.233 4.489 20.357 1.00 79.06 640 LEU A O 1
ATOM 4805 N N . ASN A 1 641 ? -29.960 5.508 21.365 1.00 67.06 641 ASN A N 1
ATOM 4806 C CA . ASN A 1 641 ? -29.334 5.614 22.686 1.00 67.06 641 ASN A CA 1
ATOM 4807 C C . ASN A 1 641 ? -30.104 4.748 23.693 1.00 67.06 641 ASN A C 1
ATOM 4809 O O . ASN A 1 641 ? -30.849 5.243 24.549 1.00 67.06 641 ASN A O 1
ATOM 4813 N N . GLY A 1 642 ? -29.975 3.429 23.548 1.00 58.09 642 GLY A N 1
ATOM 4814 C CA . GLY A 1 642 ? -30.694 2.464 24.369 1.00 58.09 642 GLY A CA 1
ATOM 4815 C C . GLY A 1 642 ? -30.484 1.023 23.920 1.00 58.09 642 GLY A C 1
ATOM 4816 O O . GLY A 1 642 ? -30.078 0.758 22.794 1.00 58.09 642 GLY A O 1
ATOM 4817 N N . ALA A 1 643 ? -30.760 0.090 24.827 1.00 51.75 643 ALA A N 1
ATOM 4818 C CA . ALA A 1 643 ? -30.724 -1.335 24.537 1.00 51.75 643 ALA A CA 1
ATOM 4819 C C . ALA A 1 643 ? -32.089 -1.734 23.939 1.00 51.75 643 ALA A C 1
ATOM 4821 O O . ALA A 1 643 ? -33.044 -1.921 24.689 1.00 51.75 643 ALA A O 1
ATOM 4822 N N . LEU A 1 644 ? -32.203 -1.772 22.607 1.00 54.38 644 LEU A N 1
ATOM 4823 C CA . LEU A 1 644 ? -33.374 -2.325 21.907 1.00 54.38 644 LEU A CA 1
ATOM 4824 C C . LEU A 1 644 ? -33.212 -3.820 21.681 1.00 54.38 644 LEU A C 1
ATOM 4826 O O . LEU A 1 644 ? -32.078 -4.281 21.545 1.00 54.38 644 LEU A O 1
ATOM 4830 N N . GLU A 1 645 ? -34.328 -4.542 21.562 1.00 58.16 645 GLU A N 1
ATOM 4831 C CA . GLU A 1 645 ? -34.321 -5.919 21.065 1.00 58.16 645 GLU A CA 1
ATOM 4832 C C . GLU A 1 645 ? -33.690 -6.006 19.665 1.00 58.16 645 GLU A C 1
ATOM 4834 O O . GLU A 1 645 ? -33.957 -5.151 18.824 1.00 58.16 645 GLU A O 1
ATOM 4839 N N . ARG A 1 646 ? -32.885 -7.033 19.340 1.00 60.91 646 ARG A N 1
ATOM 4840 C CA . ARG A 1 646 ? -32.301 -7.169 17.977 1.00 60.91 646 ARG A CA 1
ATOM 4841 C C . ARG A 1 646 ? -33.329 -7.097 16.869 1.00 60.91 646 ARG A C 1
ATOM 4843 O O . ARG A 1 646 ? -33.085 -6.474 15.845 1.00 60.91 646 ARG A O 1
ATOM 4850 N N . MET A 1 647 ? -34.480 -7.734 17.072 1.00 63.06 647 MET A N 1
ATOM 4851 C CA . MET A 1 647 ? -35.571 -7.700 16.100 1.00 63.06 647 MET A CA 1
ATOM 4852 C C . MET A 1 647 ? -36.058 -6.267 15.855 1.00 63.06 647 MET A C 1
ATOM 4854 O O . MET A 1 647 ? -36.409 -5.917 14.729 1.00 63.06 647 MET A O 1
ATOM 4858 N N . GLU A 1 648 ? -36.014 -5.414 16.874 1.00 71.12 648 GLU A N 1
ATOM 4859 C CA . GLU A 1 648 ? -36.354 -3.997 16.773 1.00 71.12 648 GLU A CA 1
ATOM 4860 C C . GLU A 1 648 ? -35.225 -3.183 16.148 1.00 71.12 648 GLU A C 1
ATOM 4862 O O . GLU A 1 648 ? -35.501 -2.328 15.309 1.00 71.12 648 GLU A O 1
ATOM 4867 N N . LEU A 1 649 ? -33.963 -3.469 16.484 1.00 76.12 649 LEU A N 1
ATOM 4868 C CA . LEU A 1 649 ? -32.806 -2.862 15.823 1.00 76.12 649 LEU A CA 1
ATOM 4869 C C . LEU A 1 649 ? -32.847 -3.118 14.311 1.00 76.12 649 LEU A C 1
ATOM 4871 O O . LEU A 1 649 ? -32.700 -2.183 13.530 1.00 76.12 649 LEU A O 1
ATOM 4875 N N . LEU A 1 650 ? -33.119 -4.359 13.899 1.00 78.88 650 LEU A N 1
ATOM 4876 C CA . LEU A 1 650 ? -33.279 -4.744 12.495 1.00 78.88 650 LEU A CA 1
ATOM 4877 C C . LEU A 1 650 ? -34.452 -4.008 11.833 1.00 78.88 650 LEU A C 1
ATOM 4879 O O . LEU A 1 650 ? -34.345 -3.563 10.687 1.00 78.88 650 LEU A O 1
ATOM 4883 N N . ALA A 1 651 ? -35.569 -3.847 12.549 1.00 82.19 651 ALA A N 1
ATOM 4884 C CA . ALA A 1 651 ? -36.712 -3.086 12.055 1.00 82.19 651 ALA A CA 1
ATOM 4885 C C . ALA A 1 651 ? -36.365 -1.601 11.850 1.00 82.19 651 ALA A C 1
ATOM 4887 O O . ALA A 1 651 ? -36.701 -1.035 10.807 1.00 82.19 651 ALA A O 1
ATOM 4888 N N . TRP A 1 652 ? -35.650 -0.988 12.797 1.00 84.75 652 TRP A N 1
ATOM 4889 C CA . TRP A 1 652 ? -35.170 0.393 12.704 1.00 84.75 652 TRP A CA 1
ATOM 4890 C C . TRP A 1 652 ? -34.123 0.578 11.610 1.00 84.75 652 TRP A C 1
ATOM 4892 O O . TRP A 1 652 ? -34.232 1.525 10.834 1.00 84.75 652 TRP A O 1
ATOM 4902 N N . ALA A 1 653 ? -33.161 -0.336 11.491 1.00 87.00 653 ALA A N 1
ATOM 4903 C CA . ALA A 1 653 ? -32.159 -0.347 10.428 1.00 87.00 653 ALA A CA 1
ATOM 4904 C C . ALA A 1 653 ? -32.823 -0.388 9.048 1.00 87.00 653 ALA A C 1
ATOM 4906 O O . ALA A 1 653 ? -32.538 0.442 8.179 1.00 87.00 653 ALA A O 1
ATOM 4907 N N . LYS A 1 654 ? -33.794 -1.293 8.867 1.00 88.38 654 LYS A N 1
ATOM 4908 C CA . LYS A 1 654 ? -34.578 -1.387 7.632 1.00 88.38 654 LYS A CA 1
ATOM 4909 C C . LYS A 1 654 ? -35.364 -0.103 7.355 1.00 88.38 654 LYS A C 1
ATOM 4911 O O . LYS A 1 654 ? -35.342 0.377 6.224 1.00 88.38 654 LYS A O 1
ATOM 4916 N N . ALA A 1 655 ? -36.035 0.455 8.361 1.00 89.44 655 ALA A N 1
ATOM 4917 C CA . ALA A 1 655 ? -36.829 1.672 8.207 1.00 89.44 655 ALA A CA 1
ATOM 4918 C C . ALA A 1 655 ? -35.955 2.897 7.874 1.00 89.44 655 ALA A C 1
ATOM 4920 O O . ALA A 1 655 ? -36.288 3.657 6.968 1.00 89.44 655 ALA A O 1
ATOM 4921 N N . CYS A 1 656 ? -34.810 3.062 8.542 1.00 91.31 656 CYS A N 1
ATOM 4922 C CA . CYS A 1 656 ? -33.864 4.146 8.265 1.00 91.31 656 CYS A CA 1
ATOM 4923 C C . CYS A 1 656 ? -33.300 4.041 6.846 1.00 91.31 656 CYS A C 1
ATOM 4925 O O . CYS A 1 656 ? -33.271 5.033 6.117 1.00 91.31 656 CYS A O 1
ATOM 4927 N N . ARG A 1 657 ? -32.944 2.825 6.410 1.00 90.19 657 ARG A N 1
ATOM 4928 C CA . ARG A 1 657 ? -32.454 2.572 5.050 1.00 90.19 657 ARG A CA 1
ATOM 4929 C C . ARG A 1 657 ? -33.489 2.932 3.979 1.00 90.19 657 ARG A C 1
ATOM 4931 O O . ARG A 1 657 ? -33.107 3.462 2.942 1.00 90.19 657 ARG A O 1
ATOM 4938 N N . GLN A 1 658 ? -34.782 2.706 4.227 1.00 90.25 658 GLN A N 1
ATOM 4939 C CA . GLN A 1 658 ? -35.856 3.073 3.289 1.00 90.25 658 GLN A CA 1
ATOM 4940 C C . GLN A 1 658 ? -35.968 4.585 3.053 1.00 90.25 658 GLN A C 1
ATOM 4942 O O . GLN A 1 658 ? -36.321 4.997 1.952 1.00 90.25 658 GLN A O 1
ATOM 4947 N N . VAL A 1 659 ? -35.659 5.405 4.061 1.00 91.94 659 VAL A N 1
ATOM 4948 C CA . VAL A 1 659 ? -35.724 6.876 3.962 1.00 91.94 659 VAL A CA 1
ATOM 4949 C C . VAL A 1 659 ? -34.359 7.530 3.718 1.00 91.94 659 VAL A C 1
ATOM 4951 O O . VAL A 1 659 ? -34.270 8.752 3.607 1.00 91.94 659 VAL A O 1
ATOM 4954 N N . GLY A 1 660 ? -33.288 6.732 3.643 1.00 91.19 660 GLY A N 1
ATOM 4955 C CA . GLY A 1 660 ? -31.913 7.222 3.523 1.00 91.19 660 GLY A CA 1
ATOM 4956 C C . GLY A 1 660 ? -31.406 7.958 4.770 1.00 91.19 660 GLY A C 1
ATOM 4957 O O . GLY A 1 660 ? -30.589 8.869 4.644 1.00 91.19 660 GLY A O 1
ATOM 4958 N N . ALA A 1 661 ? -31.913 7.614 5.958 1.00 93.50 661 ALA A N 1
ATOM 4959 C CA . ALA A 1 661 ? -31.426 8.146 7.229 1.00 93.50 661 ALA A CA 1
ATOM 4960 C C . ALA A 1 661 ? -30.213 7.345 7.722 1.00 93.50 661 ALA A C 1
ATOM 4962 O O . ALA A 1 661 ? -30.206 6.115 7.649 1.00 93.50 661 ALA A O 1
ATOM 4963 N N . ILE A 1 662 ? -29.221 8.039 8.282 1.00 93.94 662 ILE A N 1
ATOM 4964 C CA . ILE A 1 662 ? -28.066 7.412 8.933 1.00 93.94 662 ILE A CA 1
ATOM 4965 C C . ILE A 1 662 ? -28.516 6.912 10.307 1.00 93.94 662 ILE A C 1
ATOM 4967 O O . ILE A 1 662 ? -28.881 7.725 11.160 1.00 93.94 662 ILE A O 1
ATOM 4971 N N . LEU A 1 663 ? -28.489 5.596 10.530 1.00 91.69 663 LEU A N 1
ATOM 4972 C CA . LEU A 1 663 ? -28.743 5.006 11.845 1.00 91.69 663 LEU A CA 1
ATOM 4973 C C . LEU A 1 663 ? -27.426 4.860 12.611 1.00 91.69 663 LEU A C 1
ATOM 4975 O O . LEU A 1 663 ? -26.549 4.100 12.197 1.00 91.69 663 LEU A O 1
ATOM 4979 N N . VAL A 1 664 ? -27.313 5.564 13.733 1.00 89.00 664 VAL A N 1
ATOM 4980 C CA . VAL A 1 664 ? -26.166 5.506 14.645 1.00 89.00 664 VAL A CA 1
ATOM 4981 C C . VAL A 1 664 ? -26.554 4.741 15.902 1.00 89.00 664 VAL A C 1
ATOM 4983 O O . VAL A 1 664 ? -27.626 4.985 16.456 1.00 89.00 664 VAL A O 1
ATOM 4986 N N . THR A 1 665 ? -25.679 3.855 16.372 1.00 81.19 665 THR A N 1
ATOM 4987 C CA . THR A 1 665 ? -25.832 3.184 17.667 1.00 81.19 665 THR A CA 1
ATOM 4988 C C . THR A 1 665 ? -24.552 3.251 18.488 1.00 81.19 665 THR A C 1
ATOM 4990 O O . THR A 1 665 ? -23.443 3.115 17.964 1.00 81.19 665 THR A O 1
ATOM 4993 N N . ASP A 1 666 ? -24.725 3.353 19.800 1.00 74.38 666 ASP A N 1
ATOM 4994 C CA . ASP A 1 666 ? -23.637 3.175 20.754 1.00 74.38 666 ASP A CA 1
ATOM 4995 C C . ASP A 1 666 ? -23.469 1.677 21.013 1.00 74.38 666 ASP A C 1
ATOM 4997 O O . ASP A 1 666 ? -24.316 1.030 21.631 1.00 74.38 666 ASP A O 1
ATOM 5001 N N . ALA A 1 667 ? -22.376 1.092 20.529 1.00 63.72 667 ALA A N 1
ATOM 5002 C CA . ALA A 1 667 ? -22.087 -0.338 20.639 1.00 63.72 667 ALA A CA 1
ATOM 5003 C C . ALA A 1 667 ? -21.504 -0.728 22.014 1.00 63.72 667 ALA A C 1
ATOM 5005 O O . ALA A 1 667 ? -20.903 -1.787 22.175 1.00 63.72 667 ALA A O 1
ATOM 5006 N N . TYR A 1 668 ? -21.725 0.116 23.024 1.00 56.69 668 TYR A N 1
ATOM 5007 C CA . TYR A 1 668 ? -21.275 -0.021 24.411 1.00 56.69 668 TYR A CA 1
ATOM 5008 C C . TYR A 1 668 ? -21.441 -1.437 25.020 1.00 56.69 668 TYR A C 1
ATOM 5010 O O . TYR A 1 668 ? -20.513 -1.874 25.702 1.00 56.69 668 TYR A O 1
ATOM 5018 N N . PRO A 1 669 ? -22.532 -2.206 24.785 1.00 52.62 669 PRO A N 1
ATOM 5019 C CA . PRO A 1 669 ? -22.642 -3.564 25.329 1.00 52.62 669 PRO A CA 1
ATOM 5020 C C . PRO A 1 669 ? -21.994 -4.660 24.465 1.00 52.62 669 PRO A C 1
ATOM 5022 O O . PRO A 1 669 ? -21.772 -5.754 24.970 1.00 52.62 669 PRO A O 1
ATOM 5025 N N . CYS A 1 670 ? -21.661 -4.404 23.195 1.00 58.47 670 CYS A N 1
ATOM 5026 C CA . CYS A 1 670 ? -21.277 -5.454 22.253 1.00 58.47 670 CYS A CA 1
ATOM 5027 C C . CYS A 1 670 ? -19.810 -5.303 21.810 1.00 58.47 670 CYS A C 1
ATOM 5029 O O . CYS A 1 670 ? -19.510 -4.509 20.916 1.00 58.47 670 CYS A O 1
ATOM 5031 N N . PRO A 1 671 ? -18.853 -6.042 22.405 1.00 60.75 671 PRO A N 1
ATOM 5032 C CA . PRO A 1 671 ? -17.468 -5.972 21.966 1.00 60.75 671 PRO A CA 1
ATOM 5033 C C . PRO A 1 671 ? -17.343 -6.505 20.528 1.00 60.75 671 PRO A C 1
ATOM 5035 O O . PRO A 1 671 ? -17.955 -7.523 20.196 1.00 60.75 671 PRO A O 1
ATOM 5038 N N . PRO A 1 672 ? -16.478 -5.913 19.686 1.00 55.25 672 PRO A N 1
ATOM 5039 C CA . PRO A 1 672 ? -16.364 -6.281 18.274 1.00 55.25 672 PRO A CA 1
ATOM 5040 C C . PRO A 1 672 ? -15.868 -7.723 18.049 1.00 55.25 672 PRO A C 1
ATOM 5042 O O . PRO A 1 672 ? -15.985 -8.245 16.950 1.00 55.25 672 PRO A O 1
ATOM 5045 N N . THR A 1 673 ? -15.346 -8.405 19.077 1.00 55.66 673 THR A N 1
ATOM 5046 C CA . THR A 1 673 ? -14.974 -9.832 19.029 1.00 55.66 673 THR A CA 1
ATOM 5047 C C . THR A 1 673 ? -16.148 -10.802 19.206 1.00 55.66 673 THR A C 1
ATOM 5049 O O . THR A 1 673 ? -15.923 -12.014 19.159 1.00 55.66 673 THR A O 1
ATOM 5052 N N . SER A 1 674 ? -17.358 -10.310 19.487 1.00 57.22 674 SER A N 1
ATOM 5053 C CA . SER A 1 674 ? -18.530 -11.152 19.736 1.00 57.22 674 SER A CA 1
ATOM 5054 C C . SER A 1 674 ? -19.134 -11.691 18.430 1.00 57.22 674 SER A C 1
ATOM 5056 O O . SER A 1 674 ? -19.246 -10.942 17.464 1.00 57.22 674 SER A O 1
ATOM 5058 N N . PRO A 1 675 ? -19.605 -12.951 18.370 1.00 44.41 675 PRO A N 1
ATOM 5059 C CA . PRO A 1 675 ? -20.380 -13.454 17.230 1.00 44.41 675 PRO A CA 1
ATOM 5060 C C . PRO A 1 675 ? -21.654 -12.637 16.940 1.00 44.41 675 PRO A C 1
ATOM 5062 O O . PRO A 1 675 ? -22.170 -12.685 15.826 1.00 44.41 675 PRO A O 1
ATOM 5065 N N . THR A 1 676 ? -22.171 -11.905 17.935 1.00 47.09 676 THR A N 1
ATOM 5066 C CA . THR A 1 676 ? -23.363 -11.047 17.837 1.00 47.09 676 THR A CA 1
ATOM 5067 C C . THR A 1 676 ? -23.078 -9.592 17.444 1.00 47.09 676 THR A C 1
ATOM 5069 O O . THR A 1 676 ? -24.034 -8.852 17.240 1.00 47.09 676 THR A O 1
ATOM 5072 N N . SER A 1 677 ? -21.820 -9.163 17.268 1.00 54.72 677 SER A N 1
ATOM 5073 C CA . SER A 1 677 ? -21.467 -7.760 16.952 1.00 54.72 677 SER A CA 1
ATOM 5074 C C . SER A 1 677 ? -21.627 -7.377 15.473 1.00 54.72 677 SER A C 1
ATOM 5076 O O . SER A 1 677 ? -20.988 -6.447 14.983 1.00 54.72 677 SER A O 1
ATOM 5078 N N . ALA A 1 678 ? -22.505 -8.055 14.734 1.00 67.69 678 ALA A N 1
ATOM 5079 C CA . ALA A 1 678 ? -22.713 -7.828 13.307 1.00 67.69 678 ALA A CA 1
ATOM 5080 C C . ALA A 1 678 ? -23.588 -6.589 13.013 1.00 67.69 678 ALA A C 1
ATOM 5082 O O . ALA A 1 678 ? -24.294 -6.571 12.012 1.00 67.69 678 ALA A O 1
ATOM 5083 N N . LEU A 1 679 ? -23.535 -5.547 13.856 1.00 76.81 679 LEU A N 1
ATOM 5084 C CA . LEU A 1 679 ? -24.406 -4.361 13.807 1.00 76.81 679 LEU A CA 1
ATOM 5085 C C . LEU A 1 679 ? -24.461 -3.730 12.409 1.00 76.81 679 LEU A C 1
ATOM 5087 O O . LEU A 1 679 ? -25.544 -3.478 11.883 1.00 76.81 679 LEU A O 1
ATOM 5091 N N . LEU A 1 680 ? -23.299 -3.532 11.781 1.00 82.75 680 LEU A N 1
ATOM 5092 C CA . LEU A 1 680 ? -23.223 -2.976 10.429 1.00 82.75 680 LEU A CA 1
ATOM 5093 C C . LEU A 1 680 ? -23.798 -3.936 9.378 1.00 82.75 680 LEU A C 1
ATOM 5095 O O . LEU A 1 680 ? -24.589 -3.534 8.529 1.00 82.75 680 LEU A O 1
ATOM 5099 N N . ALA A 1 681 ? -23.494 -5.235 9.481 1.00 80.31 681 ALA A N 1
ATOM 5100 C CA . ALA A 1 681 ? -24.077 -6.249 8.595 1.00 80.31 681 ALA A CA 1
ATOM 5101 C C . ALA A 1 681 ? -25.606 -6.381 8.774 1.00 80.31 681 ALA A C 1
ATOM 5103 O O . ALA A 1 681 ? -26.316 -6.755 7.842 1.00 80.31 681 ALA A O 1
ATOM 5104 N N . GLU A 1 682 ? -26.118 -6.031 9.953 1.00 77.81 682 GLU A N 1
ATOM 5105 C CA . GLU A 1 682 ? -27.539 -5.971 10.305 1.00 77.81 682 GLU A CA 1
ATOM 5106 C C . GLU A 1 682 ? -28.220 -4.663 9.865 1.00 77.81 682 GLU A C 1
ATOM 5108 O O . GLU A 1 682 ? -29.435 -4.513 9.994 1.00 77.81 682 GLU A O 1
ATOM 5113 N N . GLY A 1 683 ? -27.465 -3.743 9.261 1.00 81.00 683 GLY A N 1
ATOM 5114 C CA . GLY A 1 683 ? -27.980 -2.541 8.614 1.00 81.00 683 GLY A CA 1
ATOM 5115 C C . GLY A 1 683 ? -27.897 -1.263 9.444 1.00 81.00 683 GLY A C 1
ATOM 5116 O O . GLY A 1 683 ? -28.451 -0.247 9.020 1.00 81.00 683 GLY A O 1
ATOM 5117 N N . VAL A 1 684 ? -27.209 -1.284 10.587 1.00 86.31 684 VAL A N 1
ATOM 5118 C CA . VAL A 1 684 ? -26.778 -0.053 11.263 1.00 86.31 684 VAL A CA 1
ATOM 5119 C C . VAL A 1 684 ? -25.771 0.671 10.369 1.00 86.31 684 VAL A C 1
ATOM 5121 O O . VAL A 1 684 ? -24.879 0.040 9.817 1.00 86.31 684 VAL A O 1
ATOM 5124 N N . SER A 1 685 ? -25.896 1.990 10.225 1.00 90.38 685 SER A N 1
ATOM 5125 C CA . SER A 1 685 ? -24.989 2.775 9.377 1.00 90.38 685 SER A CA 1
ATOM 5126 C C . SER A 1 685 ? -23.680 3.109 10.092 1.00 90.38 685 SER A C 1
ATOM 5128 O O . SER A 1 685 ? -22.618 3.137 9.473 1.00 90.38 685 SER A O 1
ATOM 5130 N N . VAL A 1 686 ? -23.749 3.402 11.395 1.00 91.69 686 VAL A N 1
ATOM 5131 C CA . VAL A 1 686 ? -22.590 3.778 12.213 1.00 91.69 686 VAL A CA 1
ATOM 5132 C C . VAL A 1 686 ? -22.672 3.134 13.592 1.00 91.69 686 VAL A C 1
ATOM 5134 O O . VAL A 1 686 ? -23.679 3.273 14.288 1.00 91.69 686 VAL A O 1
ATOM 5137 N N . ALA A 1 687 ? -21.588 2.491 14.015 1.00 86.88 687 ALA A N 1
ATOM 5138 C CA . ALA A 1 687 ? -21.413 1.984 15.370 1.00 86.88 687 ALA A CA 1
ATOM 5139 C C . ALA A 1 687 ? -20.295 2.755 16.085 1.00 86.88 687 ALA A C 1
ATOM 5141 O O . ALA A 1 687 ? -19.201 2.926 15.539 1.00 86.88 687 ALA A O 1
ATOM 5142 N N . LEU A 1 688 ? -20.571 3.224 17.303 1.00 86.44 688 LEU A N 1
ATOM 5143 C CA . LEU A 1 688 ? -19.595 3.895 18.162 1.00 86.44 688 LEU A CA 1
ATOM 5144 C C . LEU A 1 688 ? -19.153 2.978 19.302 1.00 86.44 688 LEU A C 1
ATOM 5146 O O . LEU A 1 688 ? -19.983 2.473 20.056 1.00 86.44 688 LEU A O 1
ATOM 5150 N N . TYR A 1 689 ? -17.843 2.797 19.459 1.00 83.75 689 TYR A N 1
ATOM 5151 C CA . TYR A 1 689 ? -17.241 1.962 20.496 1.00 83.75 689 TYR A CA 1
ATOM 5152 C C . TYR A 1 689 ? -16.326 2.799 21.393 1.00 83.75 689 TYR A C 1
ATOM 5154 O O . TYR A 1 689 ? -15.179 3.077 21.020 1.00 83.75 689 TYR A O 1
ATOM 5162 N N . PRO A 1 690 ? -16.775 3.172 22.602 1.00 82.38 690 PRO A N 1
ATOM 5163 C CA . PRO A 1 690 ? -15.910 3.812 23.582 1.00 82.38 690 PRO A CA 1
ATOM 5164 C C . PRO A 1 690 ? -14.706 2.923 23.922 1.00 82.38 690 PRO A C 1
ATOM 5166 O O . PRO A 1 690 ? -14.841 1.746 24.276 1.00 82.38 690 PRO A O 1
ATOM 5169 N N . CYS A 1 691 ? -13.502 3.488 23.844 1.00 83.00 691 CYS A N 1
ATOM 5170 C CA . CYS A 1 691 ? -12.267 2.736 24.036 1.00 83.00 691 CYS A CA 1
ATOM 5171 C C . CYS A 1 691 ? -12.038 2.292 25.483 1.00 83.00 691 CYS A C 1
ATOM 5173 O O . CYS A 1 691 ? -11.197 1.421 25.689 1.00 83.00 691 CYS A O 1
ATOM 5175 N N . ALA A 1 692 ? -12.799 2.795 26.461 1.00 75.88 692 ALA A N 1
ATOM 5176 C CA . ALA A 1 692 ? -12.774 2.284 27.834 1.00 75.88 692 ALA A CA 1
ATOM 5177 C C . ALA A 1 692 ? -12.971 0.752 27.867 1.00 75.88 692 ALA A C 1
ATOM 5179 O O . ALA A 1 692 ? -12.202 0.030 28.498 1.00 75.88 692 ALA A O 1
ATOM 5180 N N . PHE A 1 693 ? -13.895 0.226 27.050 1.00 73.12 693 PHE A N 1
ATOM 5181 C CA . PHE A 1 693 ? -14.183 -1.213 26.925 1.00 73.12 693 PHE A CA 1
ATOM 5182 C C . PHE A 1 693 ? -13.094 -1.988 26.192 1.00 73.12 693 PHE A C 1
ATOM 5184 O O . PHE A 1 693 ? -12.820 -3.159 26.504 1.00 73.12 693 PHE A O 1
ATOM 5191 N N . ILE A 1 694 ? -12.521 -1.329 25.189 1.00 81.06 694 ILE A N 1
ATOM 5192 C CA . ILE A 1 694 ? -11.480 -1.859 24.322 1.00 81.06 694 ILE A CA 1
ATOM 5193 C C . ILE A 1 694 ? -10.172 -1.991 25.107 1.00 81.06 694 ILE A C 1
ATOM 5195 O O . ILE A 1 694 ? -9.597 -3.080 25.120 1.00 81.06 694 ILE A O 1
ATOM 5199 N N . SER A 1 695 ? -9.751 -0.935 25.811 1.00 84.50 695 SER A N 1
ATOM 5200 C CA . SER A 1 695 ? -8.578 -0.943 26.689 1.00 84.50 695 SER A CA 1
ATOM 5201 C C . SER A 1 695 ? -8.794 -1.871 27.887 1.00 84.50 695 SER A C 1
ATOM 5203 O O . SER A 1 695 ? -8.019 -2.807 28.113 1.00 84.50 695 SER A O 1
ATOM 5205 N N . GLY A 1 696 ? -9.911 -1.676 28.596 1.00 76.81 696 GLY A N 1
ATOM 5206 C CA . GLY A 1 696 ? -10.304 -2.446 29.773 1.00 76.81 696 GLY A CA 1
ATOM 5207 C C . GLY A 1 696 ? -9.454 -2.186 31.014 1.00 76.81 696 GLY A C 1
ATOM 5208 O O . GLY A 1 696 ? -9.282 -3.103 31.812 1.00 76.81 696 GLY A O 1
ATOM 5209 N N . ARG A 1 697 ? -8.837 -1.004 31.133 1.00 76.19 697 ARG A N 1
ATOM 5210 C CA . ARG A 1 697 ? -7.850 -0.671 32.181 1.00 76.19 697 ARG A CA 1
ATOM 5211 C C . ARG A 1 697 ? -7.966 0.765 32.713 1.00 76.19 697 ARG A C 1
ATOM 5213 O O . ARG A 1 697 ? -7.047 1.217 33.383 1.00 76.19 697 ARG A O 1
ATOM 5220 N N . ASP A 1 698 ? -9.053 1.469 32.396 1.00 77.31 698 ASP A N 1
ATOM 5221 C CA . ASP A 1 698 ? -9.317 2.857 32.820 1.00 77.31 698 ASP A CA 1
ATOM 5222 C C . ASP A 1 698 ? -8.193 3.863 32.513 1.00 77.31 698 ASP A C 1
ATOM 5224 O O . ASP A 1 698 ? -8.046 4.886 33.173 1.00 77.31 698 ASP A O 1
ATOM 5228 N N . ASP A 1 699 ? -7.399 3.584 31.480 1.00 85.75 699 ASP A N 1
ATOM 5229 C CA . ASP A 1 699 ? -6.189 4.324 31.107 1.00 85.75 699 ASP A CA 1
ATOM 5230 C C . ASP A 1 699 ? -6.284 4.981 29.719 1.00 85.75 699 ASP A C 1
ATOM 5232 O O . ASP A 1 699 ? -5.341 5.629 29.266 1.00 85.75 699 ASP A O 1
ATOM 5236 N N . VAL A 1 700 ? -7.416 4.815 29.025 1.00 89.00 700 VAL A N 1
ATOM 5237 C CA . VAL A 1 700 ? -7.638 5.345 27.677 1.00 89.00 700 VAL A CA 1
ATOM 5238 C C . VAL A 1 700 ? -9.005 5.996 27.573 1.00 89.00 700 VAL A C 1
ATOM 5240 O O . VAL A 1 700 ? -10.039 5.339 27.693 1.00 89.00 700 VAL A O 1
ATOM 5243 N N . HIS A 1 701 ? -8.992 7.277 27.221 1.00 87.00 701 HIS A N 1
ATOM 5244 C CA . HIS A 1 701 ? -10.166 8.008 26.782 1.00 87.00 701 HIS A CA 1
ATOM 5245 C C . HIS A 1 701 ? -10.075 8.194 25.260 1.00 87.00 701 HIS A C 1
ATOM 5247 O O . HIS A 1 701 ? -9.173 8.865 24.769 1.00 87.00 701 HIS A O 1
ATOM 5253 N N . ALA A 1 702 ? -10.927 7.487 24.514 1.00 91.25 702 ALA A N 1
ATOM 5254 C CA . ALA A 1 702 ? -11.009 7.508 23.051 1.00 91.25 702 ALA A CA 1
ATOM 5255 C C . ALA A 1 702 ? -12.313 6.831 22.594 1.00 91.25 702 ALA A C 1
ATOM 5257 O O . ALA A 1 702 ? -13.006 6.203 23.398 1.00 91.25 702 ALA A O 1
ATOM 5258 N N . CYS A 1 703 ? -12.642 6.923 21.308 1.00 90.69 703 CYS A N 1
ATOM 5259 C CA . CYS A 1 703 ? -13.784 6.226 20.713 1.00 90.69 703 CYS A CA 1
ATOM 5260 C C . CYS A 1 703 ? -13.452 5.747 19.298 1.00 90.69 703 CYS A C 1
ATOM 5262 O O . CYS A 1 703 ? -12.806 6.470 18.540 1.00 90.69 703 CYS A O 1
ATOM 5264 N N . MET A 1 704 ? -13.897 4.546 18.935 1.00 91.75 704 MET A N 1
ATOM 5265 C CA . MET A 1 704 ? -13.847 4.049 17.561 1.00 91.75 704 MET A CA 1
ATOM 5266 C C . MET A 1 704 ? -15.202 4.276 16.893 1.00 91.75 704 MET A C 1
ATOM 5268 O O . MET A 1 704 ? -16.230 3.883 17.436 1.00 91.75 704 MET A O 1
ATOM 5272 N N . LEU A 1 705 ? -15.198 4.883 15.713 1.00 93.62 705 LEU A N 1
ATOM 5273 C CA . LEU A 1 705 ? -16.354 4.998 14.833 1.00 93.62 705 LEU A CA 1
ATOM 5274 C C . LEU A 1 705 ? -16.179 4.013 13.684 1.00 93.62 705 LEU A C 1
ATOM 5276 O O . LEU A 1 705 ? -15.220 4.143 12.923 1.00 93.62 705 LEU A O 1
ATOM 5280 N N . SER A 1 706 ? -17.112 3.078 13.542 1.00 92.38 706 SER A N 1
ATOM 5281 C CA . SER A 1 706 ? -17.143 2.097 12.454 1.00 92.38 706 SER A CA 1
ATOM 5282 C C . SER A 1 706 ? -18.345 2.335 11.550 1.00 92.38 706 SER A C 1
ATOM 5284 O O . SER A 1 706 ? -19.454 2.568 12.033 1.00 92.38 706 SER A O 1
ATOM 5286 N N . THR A 1 707 ? -18.139 2.276 10.237 1.00 92.00 707 THR A N 1
ATOM 5287 C CA . THR A 1 707 ? -19.200 2.442 9.234 1.00 92.00 707 THR A CA 1
ATOM 5288 C C . THR A 1 707 ? -18.852 1.709 7.941 1.00 92.00 707 THR A C 1
ATOM 5290 O O . THR A 1 707 ? -17.681 1.613 7.567 1.00 92.00 707 THR A O 1
ATOM 5293 N N . ASP A 1 708 ? -19.858 1.188 7.246 1.00 89.12 708 ASP A N 1
ATOM 5294 C CA . ASP A 1 708 ? -19.743 0.665 5.880 1.00 89.12 708 ASP A CA 1
ATOM 5295 C C . ASP A 1 708 ? -20.057 1.735 4.811 1.00 89.12 708 ASP A C 1
ATOM 5297 O O . ASP A 1 708 ? -19.838 1.510 3.619 1.00 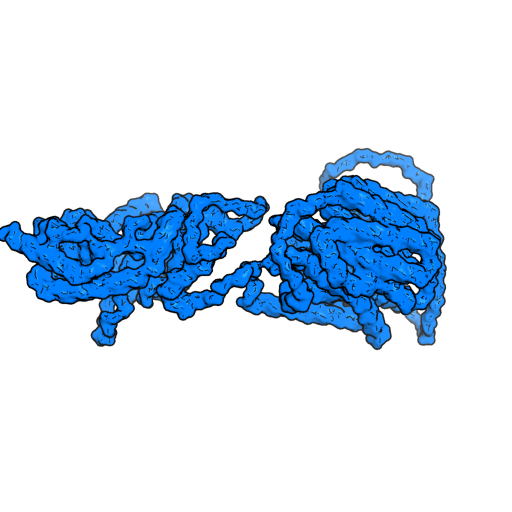89.12 708 ASP A O 1
ATOM 5301 N N . ASP A 1 709 ? -20.501 2.927 5.225 1.00 90.75 709 ASP A N 1
ATOM 5302 C CA . ASP A 1 709 ? -20.798 4.053 4.344 1.00 90.75 709 ASP A CA 1
ATOM 5303 C C . ASP A 1 709 ? -19.554 4.933 4.129 1.00 90.75 709 ASP A C 1
ATOM 5305 O O . ASP A 1 709 ? -19.089 5.669 5.008 1.00 90.75 709 ASP A O 1
ATOM 5309 N N . LEU A 1 710 ? -19.021 4.892 2.904 1.00 91.69 710 LEU A N 1
ATOM 5310 C CA . LEU A 1 710 ? -17.839 5.657 2.506 1.00 91.69 710 LEU A CA 1
ATOM 5311 C C . LEU A 1 710 ? -18.046 7.181 2.588 1.00 91.69 710 LEU A C 1
ATOM 5313 O O . LEU A 1 710 ? -17.080 7.916 2.813 1.00 91.69 710 LEU A O 1
ATOM 5317 N N . VAL A 1 711 ? -19.273 7.674 2.397 1.00 92.88 711 VAL A N 1
ATOM 5318 C CA . VAL A 1 711 ? -19.592 9.108 2.486 1.00 92.88 711 VAL A CA 1
ATOM 5319 C C . VAL A 1 711 ? -19.511 9.562 3.938 1.00 92.88 711 VAL A C 1
ATOM 5321 O O . VAL A 1 711 ? -18.841 10.557 4.233 1.00 92.88 711 VAL A O 1
ATOM 5324 N N . VAL A 1 712 ? -20.116 8.793 4.847 1.00 93.94 712 VAL A N 1
ATOM 5325 C CA . VAL A 1 712 ? -20.045 9.046 6.292 1.00 93.94 712 VAL A CA 1
ATOM 5326 C C . VAL A 1 712 ? -18.599 8.964 6.775 1.00 93.94 712 VAL A C 1
ATOM 5328 O O . VAL A 1 712 ? -18.136 9.877 7.463 1.00 93.94 712 VAL A O 1
ATOM 5331 N N . PHE A 1 713 ? -17.855 7.936 6.351 1.00 95.12 713 PHE A N 1
ATOM 5332 C CA . PHE A 1 713 ? -16.440 7.780 6.689 1.00 95.12 713 PHE A CA 1
ATOM 5333 C C . PHE A 1 713 ? -15.603 8.985 6.251 1.00 95.12 713 PHE A C 1
ATOM 5335 O O . PHE A 1 713 ? -14.902 9.570 7.073 1.00 95.12 713 PHE A O 1
ATOM 5342 N N . LYS A 1 714 ? -15.690 9.399 4.978 1.00 94.69 714 LYS A N 1
ATOM 5343 C CA . LYS A 1 714 ? -14.911 10.540 4.464 1.00 94.69 714 LYS A CA 1
ATOM 5344 C C . LYS A 1 714 ? -15.275 11.845 5.167 1.00 94.69 714 LYS A C 1
ATOM 5346 O O . LYS A 1 714 ? -14.387 12.646 5.455 1.00 94.69 714 LYS A O 1
ATOM 5351 N N . SER A 1 715 ? -16.557 12.052 5.473 1.00 95.25 715 SER A N 1
ATOM 5352 C CA . SER A 1 715 ? -17.012 13.236 6.205 1.00 95.25 715 SER A CA 1
ATOM 5353 C C . SER A 1 715 ? -16.468 13.263 7.638 1.00 95.25 715 SER A C 1
ATOM 5355 O O . SER A 1 715 ? -15.878 14.262 8.059 1.00 95.25 715 SER A O 1
ATOM 5357 N N . ALA A 1 716 ? -16.576 12.148 8.364 1.00 95.75 716 ALA A N 1
ATOM 5358 C CA . ALA A 1 716 ? -16.047 12.014 9.719 1.00 95.75 716 ALA A CA 1
ATOM 5359 C C . ALA A 1 716 ? -14.509 12.100 9.753 1.00 95.75 716 ALA A C 1
ATOM 5361 O O . ALA A 1 716 ? -13.942 12.734 10.647 1.00 95.75 716 ALA A O 1
ATOM 5362 N N . GLN A 1 717 ? -13.822 11.533 8.755 1.00 94.94 717 GLN A N 1
ATOM 5363 C CA . GLN A 1 717 ? -12.370 11.628 8.599 1.00 94.94 717 GLN A CA 1
ATOM 5364 C C . GLN A 1 717 ? -11.947 13.087 8.404 1.00 94.94 717 GLN A C 1
ATOM 5366 O O . GLN A 1 717 ? -11.074 13.569 9.127 1.00 94.94 717 GLN A O 1
ATOM 5371 N N . TYR A 1 718 ? -12.603 13.806 7.489 1.00 94.56 718 TYR A N 1
ATOM 5372 C CA . TYR A 1 718 ? -12.345 15.226 7.254 1.00 94.56 718 TYR A CA 1
ATOM 5373 C C . TYR A 1 718 ? -12.582 16.069 8.513 1.00 94.56 718 TYR A C 1
ATOM 5375 O O . TYR A 1 718 ? -11.757 16.925 8.845 1.00 94.56 718 TYR A O 1
ATOM 5383 N N . PHE A 1 719 ? -13.660 15.791 9.256 1.00 95.75 719 PHE A N 1
ATOM 5384 C CA . PHE A 1 719 ? -13.937 16.454 10.529 1.00 95.75 719 PHE A CA 1
ATOM 5385 C C . PHE A 1 719 ? -12.812 16.211 11.536 1.00 95.75 719 PHE A C 1
ATOM 5387 O O . PHE A 1 719 ? -12.257 17.169 12.070 1.00 95.75 719 PHE A O 1
ATOM 5394 N N . ARG A 1 720 ? -12.419 14.949 11.756 1.00 94.44 720 ARG A N 1
ATOM 5395 C CA . ARG A 1 720 ? -11.336 14.591 12.684 1.00 94.44 720 ARG A CA 1
ATOM 5396 C C . ARG A 1 720 ? -10.035 15.316 12.345 1.00 94.44 720 ARG A C 1
ATOM 5398 O O . ARG A 1 720 ? -9.362 15.837 13.232 1.00 94.44 720 ARG A O 1
ATOM 5405 N N . GLN A 1 721 ? -9.688 15.335 11.062 1.00 91.88 721 GLN A N 1
ATOM 5406 C CA . GLN A 1 721 ? -8.461 15.941 10.555 1.00 91.88 721 GLN A CA 1
ATOM 5407 C C . GLN A 1 721 ? -8.470 17.467 10.688 1.00 91.88 721 GLN A C 1
ATOM 5409 O O . GLN A 1 721 ? -7.465 18.053 11.088 1.00 91.88 721 GLN A O 1
ATOM 5414 N N . THR A 1 722 ? -9.603 18.105 10.397 1.00 92.19 722 THR A N 1
ATOM 5415 C CA . THR A 1 722 ? -9.739 19.568 10.426 1.00 92.19 722 THR A CA 1
ATOM 5416 C C . THR A 1 722 ? -9.874 20.098 11.852 1.00 92.19 722 THR A C 1
ATOM 5418 O O . THR A 1 722 ? -9.220 21.074 12.206 1.00 92.19 722 THR A O 1
ATOM 5421 N N . MET A 1 723 ? -10.663 19.426 12.694 1.00 93.75 723 MET A N 1
ATOM 5422 C CA . MET A 1 723 ? -10.909 19.825 14.088 1.00 93.75 723 MET A CA 1
ATOM 5423 C C . MET A 1 723 ? -9.824 19.340 15.058 1.00 93.75 723 MET A C 1
ATOM 5425 O O . MET A 1 723 ? -9.832 19.722 16.224 1.00 93.75 723 MET A O 1
ATOM 5429 N N . GLY A 1 724 ? -8.896 18.491 14.604 1.00 90.88 724 GLY A N 1
ATOM 5430 C CA . GLY A 1 724 ? -7.829 17.950 15.448 1.00 90.88 724 GLY A CA 1
ATOM 5431 C C . GLY A 1 724 ? -8.311 16.948 16.499 1.00 90.88 724 GLY A C 1
ATOM 5432 O O . GLY A 1 724 ? -7.617 16.723 17.485 1.00 90.88 724 GLY A O 1
ATOM 5433 N N . SER A 1 725 ? -9.470 16.317 16.297 1.00 94.44 725 SER A N 1
ATOM 5434 C CA . SER A 1 725 ? -10.074 15.341 17.219 1.00 94.44 725 SER A CA 1
ATOM 5435 C C . SER A 1 725 ? -9.400 13.959 17.179 1.00 94.44 725 SER A C 1
ATOM 5437 O O . SER A 1 725 ? -10.059 12.917 17.171 1.00 94.44 725 SER A O 1
ATOM 5439 N N . THR A 1 726 ? -8.073 13.930 17.088 1.00 92.25 726 THR A N 1
ATOM 5440 C CA . THR A 1 726 ? -7.275 12.707 16.968 1.00 92.25 726 THR A CA 1
ATOM 5441 C C . THR A 1 726 ? -6.813 12.211 18.335 1.00 92.25 726 THR A C 1
ATOM 5443 O O . THR A 1 726 ? -6.263 13.014 19.089 1.00 92.25 726 THR A O 1
ATOM 5446 N N . PRO A 1 727 ? -6.966 10.913 18.656 1.00 92.81 727 PRO A N 1
ATOM 5447 C CA . PRO A 1 727 ? -6.404 10.351 19.879 1.00 92.81 727 PRO A CA 1
ATOM 5448 C C . PRO A 1 727 ? -4.876 10.407 19.827 1.00 92.81 727 PRO A C 1
ATOM 5450 O O . PRO A 1 727 ? -4.282 10.317 18.745 1.00 92.81 727 PRO A O 1
ATOM 5453 N N . GLY A 1 728 ? -4.242 10.539 20.991 1.00 91.81 728 GLY A N 1
ATOM 5454 C CA . GLY A 1 728 ? -2.791 10.490 21.081 1.00 91.81 728 GLY A CA 1
ATOM 5455 C C . GLY A 1 728 ? -2.243 9.099 20.738 1.00 91.81 728 GLY A C 1
ATOM 5456 O O . GLY A 1 728 ? -2.938 8.076 20.757 1.00 91.81 728 GLY A O 1
ATOM 5457 N N . ASN A 1 729 ? -0.973 9.059 20.335 1.00 90.88 729 ASN A N 1
ATOM 5458 C CA . ASN A 1 729 ? -0.357 7.839 19.808 1.00 90.88 729 ASN A CA 1
ATOM 5459 C C . ASN A 1 729 ? -0.135 6.783 20.895 1.00 90.88 729 ASN A C 1
ATOM 5461 O O . ASN A 1 729 ? -0.186 5.584 20.610 1.00 90.88 729 ASN A O 1
ATOM 5465 N N . PHE A 1 730 ? 0.096 7.223 22.131 1.00 92.19 730 PHE A N 1
ATOM 5466 C CA . PHE A 1 730 ? 0.254 6.332 23.271 1.00 92.19 730 PHE A CA 1
ATOM 5467 C C . PHE A 1 730 ? -1.087 5.695 23.651 1.00 92.19 730 PHE A C 1
ATOM 5469 O O . PHE A 1 730 ? -1.165 4.481 23.820 1.00 92.19 730 PHE A O 1
ATOM 5476 N N . GLU A 1 731 ? -2.165 6.476 23.652 1.00 92.50 731 GLU A N 1
ATOM 5477 C CA . GLU A 1 731 ? -3.540 6.018 23.856 1.00 92.50 731 GLU A CA 1
ATOM 5478 C C . GLU A 1 731 ? -3.954 5.021 22.769 1.00 92.50 731 GLU A C 1
ATOM 5480 O O . GLU A 1 731 ? -4.539 3.980 23.071 1.00 92.50 731 GLU A O 1
ATOM 5485 N N . CYS A 1 732 ? -3.576 5.272 21.507 1.00 93.00 732 CYS A N 1
ATOM 5486 C CA . CYS A 1 732 ? -3.795 4.318 20.416 1.00 93.00 732 CYS A CA 1
ATOM 5487 C C . CYS A 1 732 ? -3.093 2.976 20.679 1.00 93.00 732 CYS A C 1
ATOM 5489 O O . CYS A 1 732 ? -3.669 1.910 20.448 1.00 93.00 732 CYS A O 1
ATOM 5491 N N . TYR A 1 733 ? -1.852 3.022 21.170 1.00 92.94 733 TYR A N 1
ATOM 5492 C CA . TYR A 1 733 ? -1.098 1.825 21.534 1.00 92.94 733 TYR A CA 1
ATOM 5493 C C . TYR A 1 733 ? -1.733 1.081 22.719 1.00 92.94 733 TYR A C 1
ATOM 5495 O O . TYR A 1 733 ? -1.869 -0.144 22.662 1.00 92.94 733 TYR A O 1
ATOM 5503 N N . LEU A 1 734 ? -2.159 1.793 23.767 1.00 93.12 734 LEU A N 1
ATOM 5504 C CA . LEU A 1 734 ? -2.833 1.203 24.927 1.00 93.12 734 LEU A CA 1
ATOM 5505 C C . LEU A 1 734 ? -4.161 0.542 24.533 1.00 93.12 734 LEU A C 1
ATOM 5507 O O . LEU A 1 734 ? -4.391 -0.617 24.884 1.00 93.12 734 LEU A O 1
ATOM 5511 N N . ALA A 1 735 ? -4.977 1.209 23.712 1.00 91.62 735 ALA A N 1
ATOM 5512 C CA . ALA A 1 735 ? -6.208 0.636 23.173 1.00 91.62 735 ALA A CA 1
ATOM 5513 C C . ALA A 1 735 ? -5.928 -0.627 22.345 1.00 91.62 735 ALA A C 1
ATOM 5515 O O . ALA A 1 735 ? -6.584 -1.655 22.533 1.00 91.62 735 ALA A O 1
ATOM 5516 N N . PHE A 1 736 ? -4.907 -0.595 21.479 1.00 91.75 736 PHE A N 1
ATOM 5517 C CA . PHE A 1 736 ? -4.503 -1.771 20.710 1.00 91.75 736 PHE A CA 1
ATOM 5518 C C . PHE A 1 736 ? -4.056 -2.911 21.634 1.00 91.75 736 PHE A C 1
ATOM 5520 O O . PHE A 1 736 ? -4.470 -4.055 21.456 1.00 91.75 736 PHE A O 1
ATOM 5527 N N . ARG A 1 737 ? -3.254 -2.614 22.662 1.00 90.88 737 ARG A N 1
ATOM 5528 C CA . ARG A 1 737 ? -2.838 -3.587 23.682 1.00 90.88 737 ARG A CA 1
ATOM 5529 C C . ARG A 1 737 ? -4.044 -4.202 24.398 1.00 90.88 737 ARG A C 1
ATOM 5531 O O . ARG A 1 737 ? -4.048 -5.411 24.639 1.00 90.88 737 ARG A O 1
ATOM 5538 N N . GLY A 1 738 ? -5.062 -3.399 24.696 1.00 89.12 738 GLY A N 1
ATOM 5539 C CA . GLY A 1 738 ? -6.325 -3.837 25.285 1.00 89.12 738 GLY A CA 1
ATOM 5540 C C . GLY A 1 738 ? -7.106 -4.811 24.407 1.00 89.12 738 GLY A C 1
ATOM 5541 O O . GLY A 1 738 ? -7.518 -5.866 24.913 1.00 89.12 738 GLY A O 1
ATOM 5542 N N . LEU A 1 739 ? -7.224 -4.528 23.098 1.00 87.62 739 LEU A N 1
ATOM 5543 C CA . LEU A 1 739 ? -7.912 -5.389 22.115 1.00 87.62 739 LEU A CA 1
ATOM 5544 C C . LEU A 1 739 ? -7.413 -6.835 22.166 1.00 87.62 739 LEU A C 1
ATOM 5546 O O . LEU A 1 739 ? -8.195 -7.781 22.114 1.00 87.62 739 LEU A O 1
ATOM 5550 N N . LEU A 1 740 ? -6.109 -7.014 22.353 1.00 88.00 740 LEU A N 1
ATOM 5551 C CA . LEU A 1 740 ? -5.450 -8.319 22.309 1.00 88.00 740 LEU A CA 1
ATOM 5552 C C . LEU A 1 740 ? -5.876 -9.257 23.447 1.00 88.00 740 LEU A C 1
ATOM 5554 O O . LEU A 1 740 ? -5.706 -10.467 23.342 1.00 88.00 740 LEU A O 1
ATOM 5558 N N . SER A 1 741 ? -6.421 -8.702 24.530 1.00 87.75 741 SER A N 1
ATOM 5559 C CA . SER A 1 741 ? -6.973 -9.457 25.664 1.00 87.75 741 SER A CA 1
ATOM 5560 C C . SER A 1 741 ? -8.500 -9.414 25.721 1.00 87.75 741 SER A C 1
ATOM 5562 O O . SER A 1 741 ? -9.088 -10.027 26.609 1.00 87.75 741 SER A O 1
ATOM 5564 N N . LEU A 1 742 ? -9.149 -8.703 24.791 1.00 83.94 742 LEU A N 1
ATOM 5565 C CA . LEU A 1 742 ? -10.571 -8.377 24.863 1.00 83.94 742 LEU A CA 1
ATOM 5566 C C . LEU A 1 742 ? -11.440 -9.627 24.989 1.00 83.94 742 LEU A C 1
ATOM 5568 O O . LEU A 1 742 ? -12.251 -9.688 25.905 1.00 83.94 742 LEU A O 1
ATOM 5572 N N . LYS A 1 743 ? -11.224 -10.647 24.146 1.00 82.69 743 LYS A N 1
ATOM 5573 C CA . LYS A 1 743 ? -12.000 -11.893 24.224 1.00 82.69 743 LYS A CA 1
ATOM 5574 C C . LYS A 1 743 ? -11.880 -12.561 25.598 1.00 82.69 743 LYS A C 1
ATOM 5576 O O . LYS A 1 743 ? -12.894 -12.848 26.215 1.00 82.69 743 LYS A O 1
ATOM 5581 N N . ALA A 1 744 ? -10.657 -12.767 26.088 1.00 84.62 744 ALA A N 1
ATOM 5582 C CA . ALA A 1 744 ? -10.431 -13.444 27.364 1.00 84.62 744 ALA A CA 1
ATOM 5583 C C . ALA A 1 744 ? -11.048 -12.673 28.542 1.00 84.62 744 ALA A C 1
ATOM 5585 O O . ALA A 1 744 ? -11.665 -13.275 29.418 1.00 84.62 744 ALA A O 1
ATOM 5586 N N . ARG A 1 745 ? -10.923 -11.337 28.537 1.00 82.69 745 ARG A N 1
ATOM 5587 C CA . ARG A 1 745 ? -11.553 -10.486 29.551 1.00 82.69 745 ARG A CA 1
ATOM 5588 C C . ARG A 1 745 ? -13.070 -10.618 29.519 1.00 82.69 745 ARG A C 1
ATOM 5590 O O . ARG A 1 745 ? -13.673 -10.854 30.557 1.00 82.69 745 ARG A O 1
ATOM 5597 N N . ARG A 1 746 ? -13.671 -10.520 28.333 1.00 77.31 746 ARG A N 1
ATOM 5598 C CA . ARG A 1 746 ? -15.129 -10.557 28.167 1.00 77.31 746 ARG A CA 1
ATOM 5599 C C . ARG A 1 746 ? -15.715 -11.918 28.528 1.00 77.31 746 ARG A C 1
ATOM 5601 O O . ARG A 1 746 ? -16.672 -11.961 29.293 1.00 77.31 746 ARG A O 1
ATOM 5608 N N . ASP A 1 747 ? -15.084 -13.009 28.095 1.00 77.88 747 ASP A N 1
ATOM 5609 C CA . ASP A 1 747 ? -15.497 -14.370 28.457 1.00 77.88 747 ASP A CA 1
ATOM 5610 C C . ASP A 1 747 ? -15.477 -14.568 29.989 1.00 77.88 747 ASP A C 1
ATOM 5612 O O . ASP A 1 747 ? -16.436 -15.084 30.567 1.00 77.88 747 ASP A O 1
ATOM 5616 N N . ARG A 1 748 ? -14.417 -14.099 30.669 1.00 81.00 748 ARG A N 1
ATOM 5617 C CA . ARG A 1 748 ? -14.297 -14.181 32.134 1.00 81.00 748 ARG A CA 1
ATOM 5618 C C . ARG A 1 748 ? -15.333 -13.318 32.851 1.00 81.00 748 ARG A C 1
ATOM 5620 O O . ARG A 1 748 ? -16.018 -13.829 33.732 1.00 81.00 748 ARG A O 1
ATOM 5627 N N . GLN A 1 749 ? -15.468 -12.049 32.468 1.00 76.75 749 GLN A N 1
ATOM 5628 C CA . GLN A 1 749 ? -16.450 -11.126 33.050 1.00 76.75 749 GLN A CA 1
ATOM 5629 C C . GLN A 1 749 ? -17.870 -11.680 32.914 1.00 76.75 749 GLN A C 1
ATOM 5631 O O . GLN A 1 749 ? -18.655 -11.636 33.860 1.00 76.75 749 GLN A O 1
ATOM 5636 N N . ALA A 1 750 ? -18.193 -12.269 31.763 1.00 74.88 750 ALA A N 1
ATOM 5637 C CA . ALA A 1 750 ? -19.495 -12.868 31.529 1.00 74.88 750 ALA A CA 1
ATOM 5638 C C . ALA A 1 750 ? -19.767 -14.086 32.410 1.00 74.88 750 ALA A C 1
ATOM 5640 O O . ALA A 1 750 ? -20.864 -14.186 32.961 1.00 74.88 750 ALA A O 1
ATOM 5641 N N . ALA A 1 751 ? -18.785 -14.980 32.554 1.00 79.19 751 ALA A N 1
ATOM 5642 C CA . ALA A 1 751 ? -18.889 -16.146 33.425 1.00 79.19 751 ALA A CA 1
ATOM 5643 C C . ALA A 1 751 ? -19.052 -15.731 34.896 1.00 79.19 751 ALA A C 1
ATOM 5645 O O . ALA A 1 751 ? -19.972 -16.203 35.564 1.00 79.19 751 ALA A O 1
ATOM 5646 N N . SER A 1 752 ? -18.228 -14.789 35.371 1.00 79.50 752 SER A N 1
ATOM 5647 C CA . SER A 1 752 ? -18.340 -14.231 36.723 1.00 79.50 752 SER A CA 1
ATOM 5648 C C . SER A 1 752 ? -19.704 -13.579 36.949 1.00 79.50 752 SER A C 1
ATOM 5650 O O . SER A 1 752 ? -20.338 -13.812 37.973 1.00 79.50 752 SER A O 1
ATOM 5652 N N . THR A 1 753 ? -20.209 -12.826 35.969 1.00 77.06 753 THR A N 1
ATOM 5653 C CA . THR A 1 753 ? -21.527 -12.187 36.078 1.00 77.06 753 THR A CA 1
ATOM 5654 C C . THR A 1 753 ? -22.663 -13.206 36.113 1.00 77.06 753 THR A C 1
ATOM 5656 O O . THR A 1 753 ? -23.615 -13.017 36.861 1.00 77.06 753 THR A O 1
ATOM 5659 N N . SER A 1 754 ? -22.584 -14.294 35.334 1.00 78.44 754 SER A N 1
ATOM 5660 C CA . SER A 1 754 ? -23.579 -15.379 35.389 1.00 78.44 754 SER A CA 1
ATOM 5661 C C . SER A 1 754 ? -23.684 -15.984 36.778 1.00 78.44 754 SER A C 1
ATOM 5663 O O . SER A 1 754 ? -24.794 -16.124 37.284 1.00 78.44 754 SER A O 1
ATOM 5665 N N . LEU A 1 755 ? -22.538 -16.274 37.394 1.00 84.06 755 LEU A N 1
ATOM 5666 C CA . LEU A 1 755 ? -22.477 -16.810 38.748 1.00 84.06 755 LEU A CA 1
ATOM 5667 C C . LEU A 1 755 ? -23.085 -15.822 39.749 1.00 84.06 755 LEU A C 1
ATOM 5669 O O . LEU A 1 755 ? -23.995 -16.183 40.486 1.00 84.06 755 LEU A O 1
ATOM 5673 N N . LEU A 1 756 ? -22.646 -14.558 39.728 1.00 80.00 756 LEU A N 1
ATOM 5674 C CA . LEU A 1 756 ? -23.159 -13.540 40.649 1.00 80.00 756 LEU A CA 1
ATOM 5675 C C . LEU A 1 756 ? -24.670 -13.344 40.512 1.00 80.00 756 LEU A C 1
ATOM 5677 O O . LEU A 1 756 ? -25.363 -13.251 41.518 1.00 80.00 756 LEU A O 1
ATOM 5681 N N . VAL A 1 757 ? -25.195 -13.306 39.285 1.00 78.38 757 VAL A N 1
ATOM 5682 C CA . VAL A 1 757 ? -26.638 -13.166 39.046 1.00 78.38 757 VAL A CA 1
ATOM 5683 C C . VAL A 1 757 ? -27.409 -14.345 39.631 1.00 78.38 757 VAL A C 1
ATOM 5685 O O . VAL A 1 757 ? -28.394 -14.115 40.327 1.00 78.38 757 VAL A O 1
ATOM 5688 N N . GLN A 1 758 ? -26.963 -15.577 39.375 1.00 83.75 758 GLN A N 1
ATOM 5689 C CA . GLN A 1 758 ? -27.622 -16.785 39.871 1.00 83.75 758 GLN A CA 1
ATOM 5690 C C . GLN A 1 758 ? -27.669 -16.810 41.404 1.00 83.75 758 GLN A C 1
ATOM 5692 O O . GLN A 1 758 ? -28.722 -17.058 41.983 1.00 83.75 758 GLN A O 1
ATOM 5697 N N . GLU A 1 759 ? -26.552 -16.499 42.058 1.00 85.56 759 GLU A N 1
ATOM 5698 C CA . GLU A 1 759 ? -26.447 -16.532 43.520 1.00 85.56 759 GLU A CA 1
ATOM 5699 C C . GLU A 1 759 ? -27.208 -15.378 44.184 1.00 85.56 759 GLU A C 1
ATOM 5701 O O . GLU A 1 759 ? -27.911 -15.564 45.177 1.00 85.56 759 GLU A O 1
ATOM 5706 N N . LEU A 1 760 ? -27.140 -14.172 43.615 1.00 80.88 760 LEU A N 1
ATOM 5707 C CA . LEU A 1 760 ? -27.857 -13.016 44.153 1.00 80.88 760 LEU A CA 1
ATOM 5708 C C . LEU A 1 760 ? -29.372 -13.135 43.961 1.00 80.88 760 LEU A C 1
ATOM 5710 O O . LEU A 1 760 ? -30.107 -12.647 44.810 1.00 80.88 760 LEU A O 1
ATOM 5714 N N . GLN A 1 761 ? -29.854 -13.810 42.911 1.00 81.75 761 GLN A N 1
ATOM 5715 C CA . GLN A 1 761 ? -31.285 -14.107 42.743 1.00 81.75 761 GLN A CA 1
ATOM 5716 C C . GLN A 1 761 ? -31.847 -14.999 43.857 1.00 81.75 761 GLN A C 1
ATOM 5718 O O . GLN A 1 761 ? -33.042 -14.940 44.134 1.00 81.75 761 GLN A O 1
ATOM 5723 N N . LEU A 1 762 ? -31.000 -15.813 44.492 1.00 84.88 762 LEU A N 1
ATOM 5724 C CA . LEU A 1 762 ? -31.375 -16.680 45.611 1.00 84.88 762 LEU A CA 1
ATOM 5725 C C . LEU A 1 762 ? -31.243 -15.981 46.974 1.00 84.88 762 LEU A C 1
ATOM 5727 O O . LEU A 1 762 ? -31.692 -16.512 47.990 1.00 84.88 762 LEU A O 1
ATOM 5731 N N . SER A 1 763 ? -30.621 -14.802 47.022 1.00 82.88 763 SER A N 1
ATOM 5732 C CA . SER A 1 763 ? -30.361 -14.085 48.267 1.00 82.88 763 SER A CA 1
ATOM 5733 C C . SER A 1 763 ? -31.621 -13.402 48.797 1.00 82.88 763 SER A C 1
ATOM 5735 O O . SER A 1 763 ? -32.208 -12.556 48.131 1.00 82.88 763 SER A O 1
ATOM 5737 N N . ALA A 1 764 ? -31.983 -13.676 50.053 1.00 81.88 764 ALA A N 1
ATOM 5738 C CA . ALA A 1 764 ? -33.090 -12.994 50.737 1.00 81.88 764 ALA A CA 1
ATOM 5739 C C . ALA A 1 764 ? -32.855 -11.482 50.927 1.00 81.88 764 ALA A C 1
ATOM 5741 O O . ALA A 1 764 ? -33.792 -10.725 51.168 1.00 81.88 764 ALA A O 1
ATOM 5742 N N . TRP A 1 765 ? -31.601 -11.036 50.812 1.00 77.25 765 TRP A N 1
ATOM 5743 C CA . TRP A 1 765 ? -31.217 -9.627 50.897 1.00 77.25 765 TRP A CA 1
ATOM 5744 C C . TRP A 1 765 ? -31.406 -8.890 49.575 1.00 77.25 765 TRP A C 1
ATOM 5746 O O . TRP A 1 765 ? -31.075 -7.710 49.508 1.00 77.25 765 TRP A O 1
ATOM 5756 N N . VAL A 1 766 ? -31.868 -9.584 48.526 1.00 74.50 766 VAL A N 1
ATOM 5757 C CA . VAL A 1 766 ? -31.927 -9.083 47.160 1.00 74.50 766 VAL A CA 1
ATOM 5758 C C . VAL A 1 766 ? -33.346 -9.227 46.583 1.00 74.50 766 VAL A C 1
ATOM 5760 O O . VAL A 1 766 ? -33.842 -10.323 46.391 1.00 74.50 766 VAL A O 1
ATOM 5763 N N . GLU A 1 767 ? -34.013 -8.106 46.296 1.00 71.56 767 GLU A N 1
ATOM 5764 C CA . GLU A 1 767 ? -35.386 -8.004 45.799 1.00 71.56 767 GLU A CA 1
ATOM 5765 C C . GLU A 1 767 ? -35.467 -8.381 44.321 1.00 71.56 767 GLU A C 1
ATOM 5767 O O . GLU A 1 767 ? -36.311 -9.182 43.921 1.00 71.56 767 GLU A O 1
ATOM 5772 N N . ARG A 1 768 ? -34.587 -7.807 43.489 1.00 70.38 768 ARG A N 1
ATOM 5773 C CA . ARG A 1 768 ? -34.554 -8.104 42.058 1.00 70.38 768 ARG A CA 1
ATOM 5774 C C . ARG A 1 768 ? -33.158 -7.938 41.482 1.00 70.38 768 ARG A C 1
ATOM 5776 O O . ARG A 1 768 ? -32.510 -6.903 41.621 1.00 70.38 768 ARG A O 1
ATOM 5783 N N . VAL A 1 769 ? -32.724 -8.955 40.752 1.00 69.50 769 VAL A N 1
ATOM 5784 C CA . VAL A 1 769 ? -31.487 -8.925 39.971 1.00 69.50 769 VAL A CA 1
ATOM 5785 C C . VAL A 1 769 ? -31.841 -8.792 38.506 1.00 69.50 769 VAL A C 1
ATOM 5787 O O . VAL A 1 769 ? -32.469 -9.682 37.932 1.00 69.50 769 VAL A O 1
ATOM 5790 N N . GLU A 1 770 ? -31.394 -7.708 37.886 1.00 63.34 770 GLU A N 1
ATOM 5791 C CA . GLU A 1 770 ? -31.462 -7.557 36.442 1.00 63.34 770 GLU A CA 1
ATOM 5792 C C . GLU A 1 770 ? -30.064 -7.732 35.869 1.00 63.34 770 GLU A C 1
ATOM 5794 O O . GLU A 1 770 ? -29.206 -6.844 35.917 1.00 63.34 770 GLU A O 1
ATOM 5799 N N . ARG A 1 771 ? -29.830 -8.902 35.273 1.00 60.69 771 ARG A N 1
ATOM 5800 C CA . ARG A 1 771 ? -28.740 -9.011 34.317 1.00 60.69 771 ARG A CA 1
ATOM 5801 C C . ARG A 1 771 ? -29.126 -8.132 33.136 1.00 60.69 771 ARG A C 1
ATOM 5803 O O . ARG A 1 771 ? -30.098 -8.439 32.445 1.00 60.69 771 ARG A O 1
ATOM 5810 N N . VAL A 1 772 ? -28.350 -7.087 32.859 1.00 53.88 772 VAL A N 1
ATOM 5811 C CA . VAL A 1 772 ? -28.336 -6.529 31.507 1.00 53.88 772 VAL A CA 1
ATOM 5812 C C . VAL A 1 772 ? -27.611 -7.585 30.693 1.00 53.88 772 VAL A C 1
ATOM 5814 O O . VAL A 1 772 ? -26.384 -7.593 30.601 1.00 53.88 772 VAL A O 1
ATOM 5817 N N . ALA A 1 773 ? -28.363 -8.595 30.259 1.00 43.75 773 ALA A N 1
ATOM 5818 C CA . ALA A 1 773 ? -27.835 -9.627 29.400 1.00 43.75 773 ALA A CA 1
ATOM 5819 C C . ALA A 1 773 ? -27.229 -8.946 28.171 1.00 43.75 773 ALA A C 1
ATOM 5821 O O . ALA A 1 773 ? -27.650 -7.846 27.793 1.00 43.75 773 ALA A O 1
ATOM 5822 N N . ASP A 1 774 ? -26.299 -9.632 27.513 1.00 42.53 774 ASP A N 1
ATOM 5823 C CA . ASP A 1 774 ? -25.817 -9.343 26.153 1.00 42.53 774 ASP A CA 1
ATOM 5824 C C . ASP A 1 774 ? -26.930 -9.504 25.091 1.00 42.53 774 ASP A C 1
ATOM 5826 O O . ASP A 1 774 ? -26.743 -9.964 23.969 1.00 42.53 774 ASP A O 1
ATOM 5830 N N . THR A 1 775 ? -28.143 -9.186 25.519 1.00 30.69 775 THR A N 1
ATOM 5831 C CA . THR A 1 775 ? -29.426 -9.340 24.908 1.00 30.69 775 THR A CA 1
ATOM 5832 C C . THR A 1 775 ? -30.401 -8.395 25.630 1.00 30.69 775 THR A C 1
ATOM 5834 O O . THR A 1 775 ? -31.288 -8.825 26.368 1.00 30.69 775 THR A O 1
ATOM 5837 N N . SER A 1 776 ? -30.395 -7.117 25.253 1.00 32.81 776 SER A N 1
ATOM 5838 C CA . SER A 1 776 ? -31.648 -6.586 24.700 1.00 32.81 776 SER A CA 1
ATOM 5839 C C . SER A 1 776 ? -31.900 -7.324 23.380 1.00 32.81 776 SER A C 1
ATOM 5841 O O . SER A 1 776 ? -31.713 -6.830 22.287 1.00 32.81 776 SER A O 1
ATOM 5843 N N . PHE A 1 777 ? -32.156 -8.615 23.506 1.00 34.38 777 PHE A N 1
ATOM 5844 C CA . PHE A 1 777 ? -32.543 -9.603 22.520 1.00 34.38 777 PHE A CA 1
ATOM 5845 C C . PHE A 1 777 ? -33.301 -10.598 23.402 1.00 34.38 777 PHE A C 1
ATOM 5847 O O . PHE A 1 777 ? -32.786 -11.666 23.738 1.00 34.38 777 PHE A O 1
ATOM 5854 N N . GLN A 1 778 ? -34.500 -10.253 23.867 1.00 25.78 778 GLN A N 1
ATOM 5855 C CA . GLN A 1 778 ? -35.387 -11.336 24.260 1.00 25.78 778 GLN A CA 1
ATOM 5856 C C . GLN A 1 778 ? -35.710 -12.085 22.968 1.00 25.78 778 GLN A C 1
ATOM 5858 O O . GLN A 1 778 ? -36.637 -11.769 22.233 1.00 25.78 778 GLN A O 1
ATOM 5863 N N . LEU A 1 779 ? -34.887 -13.079 22.636 1.00 25.08 779 LEU A N 1
ATOM 5864 C CA . LEU A 1 779 ? -35.382 -14.187 21.853 1.00 25.08 779 LEU A CA 1
ATOM 5865 C C . LEU A 1 779 ? -36.449 -14.819 22.738 1.00 25.08 779 LEU A C 1
ATOM 5867 O O . LEU A 1 779 ? -36.142 -15.546 23.680 1.00 25.08 779 LEU A O 1
ATOM 5871 N N . GLY A 1 780 ? -37.707 -14.519 22.428 1.00 25.70 780 GLY A N 1
ATOM 5872 C CA . GLY A 1 780 ? -38.820 -15.403 22.725 1.00 25.70 780 GLY A CA 1
ATOM 5873 C C . GLY A 1 780 ? -38.599 -16.722 21.989 1.00 25.70 780 GLY A C 1
ATOM 5874 O O . GLY A 1 780 ? -39.240 -16.986 20.984 1.00 25.70 780 GLY A O 1
ATOM 5875 N N . PHE A 1 781 ? -37.633 -17.512 22.449 1.00 24.17 781 PHE A N 1
ATOM 5876 C CA . PHE A 1 781 ? -37.382 -18.882 22.038 1.00 24.17 781 PHE A CA 1
ATOM 5877 C C . PHE A 1 781 ? -36.787 -19.626 23.232 1.00 24.17 781 PHE A C 1
ATOM 5879 O O . PHE A 1 781 ? -35.595 -19.544 23.531 1.00 24.17 781 PHE A O 1
ATOM 5886 N N . ASN A 1 782 ? -37.654 -20.377 23.908 1.00 24.67 782 ASN A N 1
ATOM 5887 C CA . ASN A 1 782 ? -37.267 -21.476 24.780 1.00 24.67 782 ASN A CA 1
ATOM 5888 C C . ASN A 1 782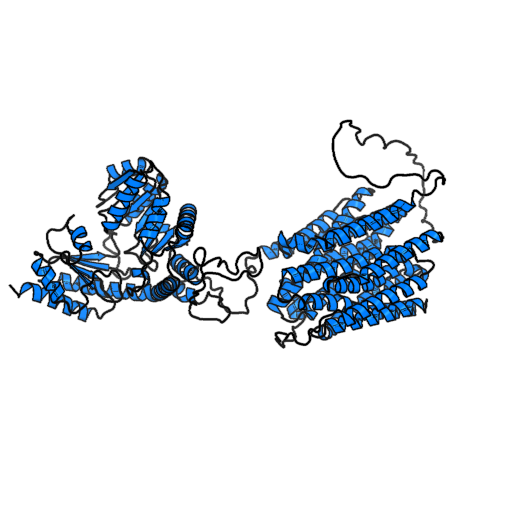 ? -36.395 -22.446 23.962 1.00 24.67 782 ASN A C 1
ATOM 5890 O O . ASN A 1 782 ? -36.937 -23.178 23.138 1.00 24.67 782 ASN A O 1
ATOM 5894 N N . GLY A 1 783 ? -35.069 -22.460 24.150 1.00 27.25 783 GLY A N 1
ATOM 5895 C CA . GLY A 1 783 ? -34.259 -23.579 23.645 1.00 27.25 783 GLY A CA 1
ATOM 5896 C C . GLY A 1 783 ? -32.858 -23.327 23.087 1.00 27.25 783 GLY A C 1
ATOM 5897 O O . GLY A 1 783 ? -32.379 -24.204 22.376 1.00 27.25 783 GLY A O 1
ATOM 5898 N N . PHE A 1 784 ? -32.159 -22.227 23.393 1.00 24.53 784 PHE A N 1
ATOM 5899 C CA . PHE A 1 784 ? -30.714 -22.151 23.112 1.00 24.53 784 PHE A CA 1
ATOM 5900 C C . PHE A 1 784 ? -29.876 -22.107 24.392 1.00 24.53 784 PHE A C 1
ATOM 5902 O O . PHE A 1 784 ? -30.103 -21.296 25.285 1.00 24.53 784 PHE A O 1
ATOM 5909 N N . GLN A 1 785 ? -28.922 -23.039 24.465 1.00 26.22 785 GLN A N 1
ATOM 5910 C CA . GLN A 1 785 ? -28.006 -23.265 25.579 1.00 26.22 785 GLN A CA 1
ATOM 5911 C C . GLN A 1 785 ? -27.301 -21.971 26.009 1.00 26.22 785 GLN A C 1
ATOM 5913 O O . GLN A 1 785 ? -26.693 -21.273 25.198 1.00 26.22 785 GLN A O 1
ATOM 5918 N N . ALA A 1 786 ? -27.338 -21.706 27.313 1.00 29.55 786 ALA A N 1
ATOM 5919 C CA . ALA A 1 786 ? -26.745 -20.570 28.015 1.00 29.55 786 ALA A CA 1
ATOM 5920 C C . ALA A 1 786 ? -25.193 -20.571 28.035 1.00 29.55 786 ALA A C 1
ATOM 5922 O O . ALA A 1 786 ? -24.585 -20.371 29.083 1.00 29.55 786 ALA A O 1
ATOM 5923 N N . GLY A 1 787 ? -24.535 -20.825 26.897 1.00 30.81 787 GLY A N 1
ATOM 5924 C CA . GLY A 1 787 ? -23.112 -21.184 26.857 1.00 30.81 787 GLY A CA 1
ATOM 5925 C C . GLY A 1 787 ? -22.160 -20.327 26.015 1.00 30.81 787 GLY A C 1
ATOM 5926 O O . GLY A 1 787 ? -20.959 -20.539 26.143 1.00 30.81 787 GLY A O 1
ATOM 5927 N N . SER A 1 788 ? -22.599 -19.394 25.153 1.00 30.14 788 SER A N 1
ATOM 5928 C CA . SER A 1 788 ? -21.673 -18.861 24.123 1.00 30.14 788 SER A CA 1
ATOM 5929 C C . SER A 1 788 ? -21.642 -17.354 23.852 1.00 30.14 788 SER A C 1
ATOM 5931 O O . SER A 1 788 ? -20.983 -16.959 22.892 1.00 30.14 788 SER A O 1
ATOM 5933 N N . LEU A 1 789 ? -22.301 -16.489 24.626 1.00 38.31 789 LEU A N 1
ATOM 5934 C CA . LEU A 1 789 ? -22.338 -15.048 24.321 1.00 38.31 789 LEU A CA 1
ATOM 5935 C C . LEU A 1 789 ? -22.103 -14.234 25.593 1.00 38.31 789 LEU A C 1
ATOM 5937 O O . LEU A 1 789 ? -22.970 -14.118 26.457 1.00 38.31 789 LEU A O 1
ATOM 5941 N N . GLY A 1 790 ? -20.855 -13.794 25.748 1.00 40.62 790 GLY A N 1
ATOM 5942 C CA . GLY A 1 790 ? -20.318 -13.332 27.011 1.00 40.62 790 GLY A CA 1
ATOM 5943 C C . GLY A 1 790 ? -20.170 -11.821 27.134 1.00 40.62 790 GLY A C 1
ATOM 5944 O O . GLY A 1 790 ? -19.067 -11.321 26.936 1.00 40.62 790 GLY A O 1
ATOM 5945 N N . THR A 1 791 ? -21.208 -11.146 27.631 1.00 48.47 791 THR A N 1
ATOM 5946 C CA . THR A 1 791 ? -21.093 -9.962 28.500 1.00 48.47 791 THR A CA 1
ATOM 5947 C C . THR A 1 791 ? -22.302 -9.856 29.442 1.00 48.47 791 THR A C 1
ATOM 5949 O O . THR A 1 791 ? -23.355 -10.469 29.229 1.00 48.47 791 THR A O 1
ATOM 5952 N N . ALA A 1 792 ? -22.135 -9.131 30.548 1.00 39.84 792 ALA A N 1
ATOM 5953 C CA . ALA A 1 792 ? -23.234 -8.479 31.247 1.00 39.84 792 ALA A CA 1
ATOM 5954 C C . ALA A 1 792 ? -22.701 -7.362 32.144 1.00 39.84 792 ALA A C 1
ATOM 5956 O O . ALA A 1 792 ? -21.649 -7.493 32.764 1.00 39.84 792 ALA A O 1
ATOM 5957 N N . LEU A 1 793 ? -23.468 -6.279 32.216 1.00 46.03 793 LEU A N 1
ATOM 5958 C CA . LEU A 1 793 ? -23.450 -5.354 33.342 1.00 46.03 793 LEU A CA 1
ATOM 5959 C C . LEU A 1 793 ? -24.633 -5.755 34.227 1.00 46.03 793 LEU A C 1
ATOM 5961 O O . LEU A 1 793 ? -25.749 -5.921 33.728 1.00 46.03 793 LEU A O 1
ATOM 5965 N N . ALA A 1 794 ? -24.411 -5.996 35.515 1.00 44.00 794 ALA A N 1
ATOM 5966 C CA . ALA A 1 794 ? -25.491 -6.391 36.410 1.00 44.00 794 ALA A CA 1
ATOM 5967 C C . ALA A 1 794 ? -26.053 -5.139 37.086 1.00 44.00 794 ALA A C 1
ATOM 5969 O O . ALA A 1 794 ? -25.380 -4.481 37.881 1.00 44.00 794 ALA A O 1
ATOM 5970 N N . ARG A 1 795 ? -27.311 -4.805 36.789 1.00 49.00 795 ARG A N 1
ATOM 5971 C CA . ARG A 1 795 ? -28.062 -3.853 37.607 1.00 49.00 795 ARG A CA 1
ATOM 5972 C C . ARG A 1 795 ? -28.724 -4.663 38.713 1.00 49.00 795 ARG A C 1
ATOM 5974 O O . ARG A 1 795 ? -29.714 -5.359 38.492 1.00 49.00 795 ARG A O 1
ATOM 5981 N N . LEU A 1 796 ? -28.158 -4.595 39.908 1.00 52.69 796 LEU A N 1
ATOM 5982 C CA . LEU A 1 796 ? -28.766 -5.176 41.094 1.00 52.69 796 LEU A CA 1
ATOM 5983 C C . LEU A 1 796 ? -29.764 -4.157 41.635 1.00 52.69 796 LEU A C 1
ATOM 5985 O O . LEU A 1 796 ? -29.400 -3.104 42.164 1.00 52.69 796 LEU A O 1
ATOM 5989 N N . SER A 1 797 ? -31.050 -4.432 41.455 1.00 49.06 797 SER A N 1
ATOM 5990 C CA . SER A 1 797 ? -32.075 -3.542 41.967 1.00 49.06 797 SER A CA 1
ATOM 5991 C C . SER A 1 797 ? -32.302 -3.825 43.434 1.00 49.06 797 SER A C 1
ATOM 5993 O O . SER A 1 797 ? -33.207 -4.587 43.748 1.00 49.06 797 SER A O 1
ATOM 5995 N N . LEU A 1 798 ? -31.499 -3.210 44.310 1.00 57.19 798 LEU A N 1
ATOM 5996 C CA . LEU A 1 798 ? -31.851 -3.021 45.715 1.00 57.19 798 LEU A CA 1
ATOM 5997 C C . LEU A 1 798 ? -31.218 -1.803 46.345 1.00 57.19 798 LEU A C 1
ATOM 5999 O O . LEU A 1 798 ? -30.005 -1.728 46.509 1.00 57.19 798 LEU A O 1
ATOM 6003 N N . CYS A 1 799 ? -32.108 -0.970 46.852 1.00 52.25 799 CYS A N 1
ATOM 6004 C CA . CYS A 1 799 ? -32.104 -0.369 48.171 1.00 52.25 799 CYS A CA 1
ATOM 6005 C C . CYS A 1 799 ? -33.412 0.419 48.227 1.00 52.25 799 CYS A C 1
ATOM 6007 O O . CYS A 1 799 ? -33.569 1.426 47.540 1.00 52.25 799 CYS A O 1
ATOM 6009 N N . SER A 1 800 ? -34.380 -0.024 49.033 1.00 52.69 800 SER A N 1
ATOM 6010 C CA . SER A 1 800 ? -35.684 0.652 49.132 1.00 52.69 800 SER A CA 1
ATOM 6011 C C . SER A 1 800 ? -35.576 2.109 49.609 1.00 52.69 800 SER A C 1
ATOM 6013 O O . SER A 1 800 ? -36.523 2.878 49.470 1.00 52.69 800 SER A O 1
ATOM 6015 N N . THR A 1 801 ? -34.415 2.516 50.139 1.00 62.59 801 THR A N 1
ATOM 6016 C CA . THR A 1 801 ? -34.135 3.878 50.591 1.00 62.59 801 THR A CA 1
ATOM 6017 C C . THR A 1 801 ? -32.691 4.300 50.264 1.00 62.59 801 THR A C 1
ATOM 6019 O O . THR A 1 801 ? -31.759 3.498 50.340 1.00 62.59 801 THR A O 1
ATOM 6022 N N . ALA A 1 802 ? -32.481 5.581 49.932 1.00 63.81 802 ALA A N 1
ATOM 6023 C CA . ALA A 1 802 ? -31.152 6.158 49.667 1.00 63.81 802 ALA A CA 1
ATOM 6024 C C . ALA A 1 802 ? -30.110 5.940 50.796 1.00 63.81 802 ALA A C 1
ATOM 6026 O O . ALA A 1 802 ? -28.951 5.667 50.479 1.00 63.81 802 ALA A O 1
ATOM 6027 N N . PRO A 1 803 ? -30.476 5.962 52.098 1.00 70.12 803 PRO A N 1
ATOM 6028 C CA . PRO A 1 803 ? -29.542 5.654 53.182 1.00 70.12 803 PRO A CA 1
ATOM 6029 C C . PRO A 1 803 ? -28.985 4.226 53.141 1.00 70.12 803 PRO A C 1
ATOM 6031 O O . PRO A 1 803 ? -27.831 4.017 53.505 1.00 70.12 803 PRO A O 1
ATOM 6034 N N . ARG A 1 804 ? -29.773 3.238 52.689 1.00 72.75 804 ARG A N 1
ATOM 6035 C CA . ARG A 1 804 ? -29.294 1.851 52.557 1.00 72.75 804 ARG A CA 1
ATOM 6036 C C . ARG A 1 804 ? -28.277 1.711 51.428 1.00 72.75 804 ARG A C 1
ATOM 6038 O O . ARG A 1 804 ? -27.282 1.023 51.613 1.00 72.75 804 ARG A O 1
ATOM 6045 N N . ALA A 1 805 ? -28.479 2.417 50.315 1.00 71.38 805 ALA A N 1
ATOM 6046 C CA . ALA A 1 805 ? -27.554 2.397 49.182 1.00 71.38 805 ALA A CA 1
ATOM 6047 C C . ALA A 1 805 ? -26.202 3.022 49.532 1.00 71.38 805 ALA A C 1
ATOM 6049 O O . ALA A 1 805 ? -25.158 2.430 49.272 1.00 71.38 805 ALA A O 1
ATOM 6050 N N . SER A 1 806 ? -26.219 4.174 50.207 1.00 73.25 806 SER A N 1
ATOM 6051 C CA . SER A 1 806 ? -24.988 4.794 50.701 1.00 73.25 806 SER A CA 1
ATOM 6052 C C . SER A 1 806 ? -24.261 3.889 51.706 1.00 73.25 806 SER A C 1
ATOM 6054 O O . SER A 1 806 ? -23.051 3.710 51.598 1.00 73.25 806 SER A O 1
ATOM 6056 N N . LYS A 1 807 ? -24.988 3.233 52.627 1.00 77.88 807 LYS A N 1
ATOM 6057 C CA . LYS A 1 807 ? -24.390 2.249 53.548 1.00 77.88 807 LYS A CA 1
ATOM 6058 C C . LYS A 1 807 ? -23.787 1.054 52.810 1.00 77.88 807 LYS A C 1
ATOM 6060 O O . LYS A 1 807 ? -22.673 0.659 53.137 1.00 77.88 807 LYS A O 1
ATOM 6065 N N . PHE A 1 808 ? -24.487 0.501 51.822 1.00 79.56 808 PHE A N 1
ATOM 6066 C CA . PHE A 1 808 ? -23.974 -0.589 50.993 1.00 79.56 808 PHE A CA 1
ATOM 6067 C C . PHE A 1 808 ? -22.615 -0.224 50.378 1.00 79.56 808 PHE A C 1
ATOM 6069 O O . PHE A 1 808 ? -21.662 -0.976 50.548 1.00 79.56 808 PHE A O 1
ATOM 6076 N N . GLU A 1 809 ? -22.482 0.960 49.771 1.00 75.31 809 GLU A N 1
ATOM 6077 C CA . GLU A 1 809 ? -21.201 1.402 49.201 1.00 75.31 809 GLU A CA 1
ATOM 6078 C C . GLU A 1 809 ? -20.084 1.522 50.239 1.00 75.31 809 GLU A C 1
ATOM 6080 O O . GLU A 1 809 ? -18.953 1.152 49.948 1.00 75.31 809 GLU A O 1
ATOM 6085 N N . THR A 1 810 ? -20.382 2.001 51.452 1.00 78.75 810 THR A N 1
ATOM 6086 C CA . THR A 1 810 ? -19.369 2.093 52.522 1.00 78.75 810 THR A CA 1
ATOM 6087 C C . THR A 1 810 ? -18.913 0.736 53.058 1.00 78.75 810 THR A C 1
ATOM 6089 O O . THR A 1 810 ? -17.864 0.659 53.692 1.00 78.75 810 THR A O 1
ATOM 6092 N N . GLN A 1 811 ? -19.701 -0.320 52.842 1.00 82.25 811 GLN A N 1
ATOM 6093 C CA . GLN A 1 811 ? -19.403 -1.680 53.301 1.00 82.25 811 GLN A CA 1
ATOM 6094 C C . GLN A 1 811 ? -18.677 -2.517 52.240 1.00 82.25 811 GLN A C 1
ATOM 6096 O O . GLN A 1 811 ? -18.141 -3.575 52.571 1.00 82.25 811 GLN A O 1
ATOM 6101 N N . LEU A 1 812 ? -18.652 -2.063 50.984 1.00 80.94 812 LEU A N 1
ATOM 6102 C CA . LEU A 1 812 ? -17.902 -2.723 49.921 1.00 80.94 812 LEU A CA 1
ATOM 6103 C C . LEU A 1 812 ? -16.400 -2.571 50.143 1.00 80.94 812 LEU A C 1
ATOM 6105 O O . LEU A 1 812 ? -15.901 -1.485 50.443 1.00 80.94 812 LEU A O 1
ATOM 6109 N N . LYS A 1 813 ? -15.669 -3.667 49.952 1.00 79.19 813 LYS A N 1
ATOM 6110 C CA . LYS A 1 813 ? -14.206 -3.676 50.043 1.00 79.19 813 LYS A CA 1
ATOM 6111 C C . LYS A 1 813 ? -13.546 -3.375 48.703 1.00 79.19 813 LYS A C 1
ATOM 6113 O O . LYS A 1 813 ? -12.402 -2.924 48.691 1.00 79.19 813 LYS A O 1
ATOM 6118 N N . PHE A 1 814 ? -14.230 -3.624 47.585 1.00 72.56 814 PHE A N 1
ATOM 6119 C CA . PHE A 1 814 ? -13.772 -3.196 46.260 1.00 72.56 814 PHE A CA 1
ATOM 6120 C C . PHE A 1 814 ? -14.234 -1.769 45.924 1.00 72.56 814 PHE A C 1
ATOM 6122 O O . PHE A 1 814 ? -15.109 -1.207 46.578 1.00 72.56 814 PHE A O 1
ATOM 6129 N N . ALA A 1 815 ? -13.597 -1.157 44.921 1.00 64.12 815 ALA A N 1
ATOM 6130 C CA . ALA A 1 815 ? -13.734 0.268 44.638 1.00 64.12 815 ALA A CA 1
ATOM 6131 C C . ALA A 1 815 ? -15.191 0.688 44.357 1.00 64.12 815 ALA A C 1
ATOM 6133 O O . ALA A 1 815 ? -15.837 0.189 43.433 1.00 64.12 815 ALA A O 1
ATOM 6134 N N . SER A 1 816 ? -15.678 1.673 45.118 1.00 57.59 816 SER A N 1
ATOM 6135 C CA . SER A 1 816 ? -16.855 2.459 44.744 1.00 57.59 816 SER A CA 1
ATOM 6136 C C . SER A 1 816 ? -16.414 3.525 43.742 1.00 57.59 816 SER A C 1
ATOM 6138 O O . SER A 1 816 ? -15.726 4.484 44.098 1.00 57.59 816 SER A O 1
ATOM 6140 N N . ALA A 1 817 ? -16.724 3.315 42.465 1.00 60.16 817 ALA A N 1
ATOM 6141 C CA . ALA A 1 817 ? -16.308 4.201 41.385 1.00 60.16 817 ALA A CA 1
ATOM 6142 C C . ALA A 1 817 ? -17.349 4.224 40.264 1.00 60.16 817 ALA A C 1
ATOM 6144 O O . ALA A 1 817 ? -17.968 3.212 39.937 1.00 60.16 817 ALA A O 1
ATOM 6145 N N . SER A 1 818 ? -17.495 5.376 39.609 1.00 52.84 818 SER A N 1
ATOM 6146 C CA . SER A 1 818 ? -18.266 5.522 38.368 1.00 52.84 818 SER A CA 1
ATOM 6147 C C . SER A 1 818 ? -17.428 5.140 37.139 1.00 52.84 818 SER A C 1
ATOM 6149 O O . SER A 1 818 ? -17.426 5.862 36.142 1.00 52.84 818 SER A O 1
ATOM 6151 N N . SER A 1 819 ? -16.652 4.060 37.241 1.00 53.19 819 SER A N 1
ATOM 6152 C CA . SER A 1 819 ? -15.850 3.541 36.135 1.00 53.19 819 SER A CA 1
ATOM 6153 C C . SER A 1 819 ? -16.670 2.527 35.348 1.00 53.19 819 SER A C 1
ATOM 6155 O O . SER A 1 819 ? -17.270 1.622 35.927 1.00 53.19 819 SER A O 1
ATOM 6157 N N . ALA A 1 820 ? -16.688 2.722 34.030 1.00 54.28 820 ALA A N 1
ATOM 6158 C CA . ALA A 1 820 ? -17.281 1.816 33.073 1.00 54.28 820 ALA A CA 1
ATOM 6159 C C . ALA A 1 820 ? -16.176 0.994 32.390 1.00 54.28 820 ALA A C 1
ATOM 6161 O O . ALA A 1 820 ? -15.352 1.555 31.667 1.00 54.28 820 ALA A O 1
ATOM 6162 N N . ALA A 1 821 ? -16.233 -0.333 32.516 1.00 56.66 821 ALA A N 1
ATOM 6163 C CA . ALA A 1 821 ? -15.523 -1.327 31.704 1.00 56.66 821 ALA A CA 1
ATOM 6164 C C . ALA A 1 821 ? -14.083 -1.706 32.065 1.00 56.66 821 ALA A C 1
ATOM 6166 O O . ALA A 1 821 ? -13.372 -2.254 31.210 1.00 56.66 821 ALA A O 1
ATOM 6167 N N . SER A 1 822 ? -13.663 -1.477 33.302 1.00 61.38 822 SER A N 1
ATOM 6168 C CA . SER A 1 822 ? -12.314 -1.804 33.757 1.00 61.38 822 SER A CA 1
ATOM 6169 C C . SER A 1 822 ? -12.090 -3.309 33.993 1.00 61.38 822 SER A C 1
ATOM 6171 O O . SER A 1 822 ? -13.016 -4.124 33.985 1.00 61.38 822 SER A O 1
ATOM 6173 N N . ALA A 1 823 ? -10.829 -3.700 34.191 1.00 59.41 823 ALA A N 1
ATOM 6174 C CA . ALA A 1 823 ? -10.465 -5.041 34.646 1.00 59.41 823 ALA A CA 1
ATOM 6175 C C . ALA A 1 823 ? -10.849 -5.289 36.116 1.00 59.41 823 ALA A C 1
ATOM 6177 O O . ALA A 1 823 ? -10.948 -6.447 36.518 1.00 59.41 823 ALA A O 1
ATOM 6178 N N . SER A 1 824 ? -11.052 -4.225 36.892 1.00 62.19 824 SER A N 1
ATOM 6179 C CA . SER A 1 824 ? -11.525 -4.252 38.274 1.00 62.19 824 SER A CA 1
ATOM 6180 C C . SER A 1 824 ? -13.042 -4.091 38.361 1.00 62.19 824 SER A C 1
ATOM 6182 O O . SER A 1 824 ? -13.665 -3.385 37.564 1.00 62.19 824 SER A O 1
ATOM 6184 N N . SER A 1 825 ? -13.635 -4.743 39.351 1.00 62.66 825 SER A N 1
ATOM 6185 C CA . SER A 1 825 ? -15.038 -4.583 39.689 1.00 62.66 825 SER A CA 1
ATOM 6186 C C . SER A 1 825 ? -15.277 -3.213 40.309 1.00 62.66 825 SER A C 1
ATOM 6188 O O . SER A 1 825 ? -14.505 -2.754 41.153 1.00 62.66 825 SER A O 1
ATOM 6190 N N . ALA A 1 826 ? -16.368 -2.576 39.901 1.00 63.62 826 ALA A N 1
ATOM 6191 C CA . ALA A 1 826 ? -16.810 -1.307 40.453 1.00 63.62 826 ALA A CA 1
ATOM 6192 C C . ALA A 1 826 ? -18.306 -1.376 40.742 1.00 63.62 826 ALA A C 1
ATOM 6194 O O . ALA A 1 826 ? -19.086 -1.897 39.941 1.00 63.62 826 ALA A O 1
ATOM 6195 N N . ALA A 1 827 ? -18.713 -0.841 41.887 1.00 61.03 827 ALA A N 1
ATOM 6196 C CA . ALA A 1 827 ? -20.119 -0.631 42.187 1.00 61.03 827 ALA A CA 1
ATOM 6197 C C . ALA A 1 827 ? -20.402 0.859 42.319 1.00 61.03 827 ALA A C 1
ATOM 6199 O O . ALA A 1 827 ? -19.589 1.622 42.835 1.00 61.03 827 ALA A O 1
ATOM 6200 N N . SER A 1 828 ? -21.577 1.265 41.853 1.00 62.50 828 SER A N 1
ATOM 6201 C CA . SER A 1 828 ? -22.090 2.610 42.080 1.00 62.50 828 SER A CA 1
ATOM 6202 C C . SER A 1 828 ? -23.583 2.567 42.339 1.00 62.50 828 SER A C 1
ATOM 6204 O O . SER A 1 828 ? -24.315 1.748 41.776 1.00 62.50 828 SER A O 1
ATOM 6206 N N . THR A 1 829 ? -24.048 3.470 43.187 1.00 61.22 829 THR A N 1
ATOM 6207 C CA . THR A 1 829 ? -25.459 3.632 43.500 1.00 61.22 829 THR A CA 1
ATOM 6208 C C . THR A 1 829 ? -26.027 4.884 42.862 1.00 61.22 829 THR A C 1
ATOM 6210 O O . THR A 1 829 ? -25.318 5.842 42.541 1.00 61.22 829 THR A O 1
ATOM 6213 N N . SER A 1 830 ? -27.348 4.905 42.701 1.00 56.62 830 SER A N 1
ATOM 6214 C CA . SER A 1 830 ? -28.072 6.089 42.234 1.00 56.62 830 SER A CA 1
ATOM 6215 C C . SER A 1 830 ? -27.967 7.297 43.167 1.00 56.62 830 SER A C 1
ATOM 6217 O O . SER A 1 830 ? -28.271 8.397 42.727 1.00 56.62 830 SER A O 1
ATOM 6219 N N . SER A 1 831 ? -27.549 7.129 44.426 1.00 52.56 831 SER A N 1
ATOM 6220 C CA . SER A 1 831 ? -27.293 8.245 45.348 1.00 52.56 831 SER A CA 1
ATOM 6221 C C . SER A 1 831 ? -25.929 8.904 45.143 1.00 52.56 831 SER A C 1
ATOM 6223 O O . SER A 1 831 ? -25.798 10.100 45.389 1.00 52.56 831 SER A O 1
ATOM 6225 N N . THR A 1 832 ? -24.931 8.146 44.691 1.00 52.28 832 THR A N 1
ATOM 6226 C CA . THR A 1 832 ? -23.522 8.580 44.701 1.00 52.28 832 THR A CA 1
ATOM 6227 C C . THR A 1 832 ? -22.996 8.866 43.300 1.00 52.28 832 THR A C 1
ATOM 6229 O O . THR A 1 832 ? -22.088 9.673 43.123 1.00 52.28 832 THR A O 1
ATOM 6232 N N . SER A 1 833 ? -23.608 8.260 42.280 1.00 54.91 833 SER A N 1
ATOM 6233 C CA . SER A 1 833 ? -23.333 8.552 40.878 1.00 54.91 833 SER A CA 1
ATOM 6234 C C . SER A 1 833 ? -24.439 9.444 40.299 1.00 54.91 833 SER A C 1
ATOM 6236 O O . SER A 1 833 ? -25.558 8.963 40.083 1.00 54.91 833 SER A O 1
ATOM 6238 N N . PRO A 1 834 ? -24.148 10.723 39.973 1.00 49.09 834 PRO A N 1
ATOM 6239 C CA . PRO A 1 834 ? -25.086 11.600 39.269 1.00 49.09 834 PRO A CA 1
ATOM 6240 C C . PRO A 1 834 ? -25.582 10.965 37.965 1.00 49.09 834 PRO A C 1
ATOM 6242 O O . PRO A 1 834 ? -26.750 11.083 37.608 1.00 49.09 834 PRO A O 1
ATOM 6245 N N . TRP A 1 835 ? -24.719 10.200 37.292 1.00 48.91 835 TRP A N 1
ATOM 6246 C CA . TRP A 1 835 ? -25.051 9.442 36.088 1.00 48.91 835 TRP A CA 1
ATOM 6247 C C . TRP A 1 835 ? -26.122 8.373 36.334 1.00 48.91 835 TRP A C 1
ATOM 6249 O O . TRP A 1 835 ? -26.982 8.155 35.480 1.00 48.91 835 TRP A O 1
ATOM 6259 N N . MET A 1 836 ? -26.109 7.723 37.500 1.00 50.16 836 MET A N 1
ATOM 6260 C CA . MET A 1 836 ? -27.117 6.735 37.885 1.00 50.16 836 MET A CA 1
ATOM 6261 C C . MET A 1 836 ? -28.412 7.387 38.372 1.00 50.16 836 MET A C 1
ATOM 6263 O O . MET A 1 836 ? -29.476 6.932 37.959 1.00 50.16 836 MET A O 1
ATOM 6267 N N . ALA A 1 837 ? -28.346 8.473 39.153 1.00 44.12 837 ALA A N 1
ATOM 6268 C CA . ALA A 1 837 ? -29.526 9.236 39.587 1.00 44.12 837 ALA A CA 1
ATOM 6269 C C . ALA A 1 837 ? -30.420 9.630 38.396 1.00 44.12 837 ALA A C 1
ATOM 6271 O O . ALA A 1 837 ? -31.640 9.450 38.396 1.00 44.12 837 ALA A O 1
ATOM 6272 N N . LEU A 1 838 ? -29.790 10.083 37.311 1.00 42.72 838 LEU A N 1
ATOM 6273 C CA . LEU A 1 838 ? -30.469 10.499 36.085 1.00 42.72 838 LEU A CA 1
ATOM 6274 C C . LEU A 1 838 ? -31.045 9.313 35.284 1.00 42.72 838 LEU A C 1
ATOM 6276 O O . LEU A 1 838 ? -32.048 9.482 34.592 1.00 42.72 838 LEU A O 1
ATOM 6280 N N . ARG A 1 839 ? -30.472 8.105 35.418 1.00 46.78 839 ARG A N 1
ATOM 6281 C CA . ARG A 1 839 ? -30.990 6.847 34.835 1.00 46.78 839 ARG A CA 1
ATOM 6282 C C . ARG A 1 839 ? -32.152 6.243 35.634 1.00 46.78 839 ARG A C 1
ATOM 6284 O O . ARG A 1 839 ? -32.920 5.453 35.083 1.00 46.78 839 ARG A O 1
ATOM 6291 N N . THR A 1 840 ? -32.277 6.562 36.924 1.00 41.81 840 THR A N 1
ATOM 6292 C CA . THR A 1 840 ? -33.313 6.011 37.816 1.00 41.81 840 THR A CA 1
ATOM 6293 C C . THR A 1 840 ? -34.623 6.793 37.791 1.00 41.81 840 THR A C 1
ATOM 6295 O O . THR A 1 840 ? -35.684 6.174 37.867 1.00 41.81 840 THR A O 1
ATOM 6298 N N . HIS A 1 841 ? -34.569 8.115 37.585 1.00 38.94 841 HIS A N 1
ATOM 6299 C CA . HIS A 1 841 ? -35.750 8.991 37.622 1.00 38.94 841 HIS A CA 1
ATOM 6300 C C . HIS A 1 841 ? -36.853 8.647 36.607 1.00 38.94 841 HIS A C 1
ATOM 6302 O O . HIS A 1 841 ? -37.997 9.029 36.826 1.00 38.94 841 HIS A O 1
ATOM 6308 N N . ALA A 1 842 ? -36.551 7.914 35.531 1.00 40.69 842 ALA A N 1
ATOM 6309 C CA . ALA A 1 842 ? -37.554 7.581 34.522 1.00 40.69 842 ALA A CA 1
ATOM 6310 C C . ALA A 1 842 ? -38.422 6.353 34.865 1.00 40.69 842 ALA A C 1
ATOM 6312 O O . ALA A 1 842 ? -39.537 6.278 34.357 1.00 40.69 842 ALA A O 1
ATOM 6313 N N . ARG A 1 843 ? -37.953 5.369 35.664 1.00 44.22 843 ARG A N 1
ATOM 6314 C CA . ARG A 1 843 ? -38.670 4.069 35.798 1.00 44.22 843 ARG A CA 1
ATOM 6315 C C . ARG A 1 843 ? -38.557 3.290 37.108 1.00 44.22 843 ARG A C 1
ATOM 6317 O O . ARG A 1 843 ? -39.258 2.291 37.233 1.00 44.22 843 ARG A O 1
ATOM 6324 N N . VAL A 1 844 ? -37.710 3.670 38.065 1.00 46.19 844 VAL A N 1
ATOM 6325 C CA . VAL A 1 844 ? -37.561 2.882 39.305 1.00 46.19 844 VAL A CA 1
ATOM 6326 C C . VAL A 1 844 ? -37.621 3.801 40.519 1.00 46.19 844 VAL A C 1
ATOM 6328 O O . VAL A 1 844 ? -36.789 4.693 40.661 1.00 46.19 844 VAL A O 1
ATOM 6331 N N . GLN A 1 845 ? -38.616 3.590 41.386 1.00 47.12 845 GLN A N 1
ATOM 6332 C CA . GLN A 1 845 ? -38.671 4.215 42.708 1.00 47.12 845 GLN A CA 1
ATOM 6333 C C . GLN A 1 845 ? -37.682 3.492 43.635 1.00 47.12 845 GLN A C 1
ATOM 6335 O O . GLN A 1 845 ? -37.772 2.280 43.794 1.00 47.12 845 GLN A O 1
ATOM 6340 N N . GLY A 1 846 ? -36.739 4.225 44.233 1.00 56.12 846 GLY A N 1
ATOM 6341 C CA . GLY A 1 846 ? -35.744 3.677 45.164 1.00 56.12 846 GLY A CA 1
ATOM 6342 C C . GLY A 1 846 ? -34.298 3.871 44.706 1.00 56.12 846 GLY A C 1
ATOM 6343 O O . GLY A 1 846 ? -34.030 4.433 43.643 1.00 56.12 846 GLY A O 1
ATOM 6344 N N . ALA A 1 847 ? -33.354 3.436 45.539 1.00 61.69 847 ALA A N 1
ATOM 6345 C CA . ALA A 1 847 ? -31.935 3.496 45.230 1.00 61.69 847 ALA A CA 1
ATOM 6346 C C . ALA A 1 847 ? -31.476 2.197 44.554 1.00 61.69 847 ALA A C 1
ATOM 6348 O O . ALA A 1 847 ? -31.838 1.103 44.970 1.00 61.69 847 ALA A O 1
ATOM 6349 N N . LEU A 1 848 ? -30.706 2.308 43.477 1.00 66.94 848 LEU A N 1
ATOM 6350 C CA . LEU A 1 848 ? -30.283 1.168 42.660 1.00 66.94 848 LEU A CA 1
ATOM 6351 C C . LEU A 1 848 ? -28.780 0.980 42.729 1.00 66.94 848 LEU A C 1
ATOM 6353 O O . LEU A 1 848 ? -28.058 1.972 42.665 1.00 66.94 848 LEU A O 1
ATOM 6357 N N . VAL A 1 849 ? -28.332 -0.275 42.769 1.00 68.88 849 VAL A N 1
ATOM 6358 C CA . VAL A 1 849 ? -26.917 -0.643 42.725 1.00 68.88 849 VAL A CA 1
ATOM 6359 C C . VAL A 1 849 ? -26.583 -1.128 41.314 1.00 68.88 849 VAL A C 1
ATOM 6361 O O . VAL A 1 849 ? -27.177 -2.066 40.784 1.00 68.88 849 VAL A O 1
ATOM 6364 N N . HIS A 1 850 ? -25.616 -0.491 40.674 1.00 70.88 850 HIS A N 1
ATOM 6365 C CA . HIS A 1 850 ? -25.023 -0.986 39.441 1.00 70.88 850 HIS A CA 1
ATOM 6366 C C . HIS A 1 850 ? -23.679 -1.617 39.771 1.00 70.88 850 HIS A C 1
ATOM 6368 O O . HIS A 1 850 ? -22.821 -0.941 40.336 1.00 70.88 850 HIS A O 1
ATOM 6374 N N . VAL A 1 851 ? -23.511 -2.893 39.425 1.00 69.81 851 VAL A N 1
ATOM 6375 C CA . VAL A 1 851 ? -22.255 -3.621 39.610 1.00 69.81 851 VAL A CA 1
ATOM 6376 C C . VAL A 1 851 ? -21.674 -3.951 38.248 1.00 69.81 851 VAL A C 1
ATOM 6378 O O . VAL A 1 851 ? -22.255 -4.688 37.444 1.00 69.81 851 VAL A O 1
ATOM 6381 N N . GLU A 1 852 ? -20.492 -3.409 38.010 1.00 73.56 852 GLU A N 1
ATOM 6382 C CA . GLU A 1 852 ? -19.642 -3.795 36.903 1.00 73.56 852 GLU A CA 1
ATOM 6383 C C . GLU A 1 852 ? -18.699 -4.891 37.373 1.00 73.56 852 GLU A C 1
ATOM 6385 O O . GLU A 1 852 ? -17.909 -4.689 38.292 1.00 73.56 852 GLU A O 1
ATOM 6390 N N . VAL A 1 853 ? -18.809 -6.067 36.762 1.00 75.19 853 VAL A N 1
ATOM 6391 C CA . VAL A 1 853 ? -18.025 -7.236 37.159 1.00 75.19 853 VAL A CA 1
ATOM 6392 C C . VAL A 1 853 ? -16.693 -7.231 36.411 1.00 75.19 853 VAL A C 1
ATOM 6394 O O . VAL A 1 853 ? -16.649 -7.251 35.178 1.00 75.19 853 VAL A O 1
ATOM 6397 N N . GLY A 1 854 ? -15.604 -7.207 37.171 1.00 78.06 854 GLY A N 1
ATOM 6398 C CA . GLY A 1 854 ? -14.228 -7.273 36.697 1.00 78.06 854 GLY A CA 1
ATOM 6399 C C . GLY A 1 854 ? -13.721 -8.704 36.493 1.00 78.06 854 GLY A C 1
ATOM 6400 O O . GLY A 1 854 ? -14.467 -9.633 36.169 1.00 78.06 854 GLY A O 1
ATOM 6401 N N . LEU A 1 855 ? -12.406 -8.873 36.629 1.00 81.88 855 LEU A N 1
ATOM 6402 C CA . LEU A 1 855 ? -11.687 -10.138 36.430 1.00 81.88 855 LEU A CA 1
ATOM 6403 C C . LEU A 1 855 ? -11.324 -10.848 37.738 1.00 81.88 855 LEU A C 1
ATOM 6405 O O . LEU A 1 855 ? -10.627 -11.866 37.689 1.00 81.88 855 LEU A O 1
ATOM 6409 N N . GLU A 1 856 ? -11.771 -10.333 38.883 1.00 85.44 856 GLU A N 1
ATOM 6410 C CA . GLU A 1 856 ? -11.509 -10.918 40.194 1.00 85.44 856 GLU A CA 1
ATOM 6411 C C . GLU A 1 856 ? -12.060 -12.350 40.322 1.00 85.44 856 GLU A C 1
ATOM 6413 O O . GLU A 1 856 ? -12.730 -12.912 39.441 1.00 85.44 856 GLU A O 1
ATOM 6418 N N . ASN A 1 857 ? -11.744 -12.983 41.449 1.00 87.00 857 ASN A N 1
ATOM 6419 C CA . ASN A 1 857 ? -12.375 -14.233 41.824 1.00 87.00 857 ASN A CA 1
ATOM 6420 C C . ASN A 1 857 ? -13.878 -13.988 42.090 1.00 87.00 857 ASN A C 1
ATOM 6422 O O . ASN A 1 857 ? -14.208 -13.201 42.979 1.00 87.00 857 ASN A O 1
ATOM 6426 N N . PRO A 1 858 ? -14.796 -14.640 41.350 1.00 86.06 858 PRO A N 1
ATOM 6427 C CA . PRO A 1 858 ? -16.230 -14.418 41.511 1.00 86.06 858 PRO A CA 1
ATOM 6428 C C . PRO A 1 858 ? -16.739 -14.791 42.905 1.00 86.06 858 PRO A C 1
ATOM 6430 O O . PRO A 1 858 ? -17.696 -14.181 43.368 1.00 86.06 858 PRO A O 1
ATOM 6433 N N . GLU A 1 859 ? -16.102 -15.740 43.596 1.00 89.94 859 GLU A N 1
ATOM 6434 C CA . GLU A 1 859 ? -16.482 -16.095 44.968 1.00 89.94 859 GLU A CA 1
ATOM 6435 C C . GLU A 1 859 ? -16.168 -14.975 45.960 1.00 89.94 859 GLU A C 1
ATOM 6437 O O . GLU A 1 859 ? -16.951 -14.723 46.874 1.00 89.94 859 GLU A O 1
ATOM 6442 N N . ASP A 1 860 ? -15.038 -14.290 45.779 1.00 88.25 860 ASP A N 1
ATOM 6443 C CA . ASP A 1 860 ? -14.643 -13.179 46.644 1.00 88.25 860 ASP A CA 1
ATOM 6444 C C . ASP A 1 860 ? -15.560 -11.974 46.406 1.00 88.25 860 ASP A C 1
ATOM 6446 O O . ASP A 1 860 ? -16.038 -11.369 47.365 1.00 88.25 860 ASP A O 1
ATOM 6450 N N . LEU A 1 861 ? -15.898 -11.698 45.138 1.00 85.44 861 LEU A N 1
ATOM 6451 C CA . LEU A 1 861 ? -16.897 -10.688 44.777 1.00 85.44 861 LEU A CA 1
ATOM 6452 C C . LEU A 1 861 ? -18.270 -11.006 45.375 1.00 85.44 861 LEU A C 1
ATOM 6454 O O . LEU A 1 861 ? -18.916 -10.121 45.929 1.00 85.44 861 LEU A O 1
ATOM 6458 N N . LEU A 1 862 ? -18.716 -12.262 45.289 1.00 86.88 862 LEU A N 1
ATOM 6459 C CA . LEU A 1 862 ? -20.001 -12.684 45.841 1.00 86.88 862 LEU A CA 1
ATOM 6460 C C . LEU A 1 862 ? -20.038 -12.516 47.361 1.00 86.88 862 LEU A C 1
ATOM 6462 O O . LEU A 1 862 ? -21.002 -11.966 47.891 1.00 86.88 862 LEU A O 1
ATOM 6466 N N . LYS A 1 863 ? -18.991 -12.977 48.057 1.00 89.69 863 LYS A N 1
ATOM 6467 C CA . LYS A 1 863 ? -18.873 -12.849 49.516 1.00 89.69 863 LYS A CA 1
ATOM 6468 C C . LYS A 1 863 ? -18.909 -11.388 49.943 1.00 89.69 863 LYS A C 1
ATOM 6470 O O . LYS A 1 863 ? -19.603 -11.068 50.905 1.00 89.69 863 LYS A O 1
ATOM 6475 N N . ASP A 1 864 ? -18.197 -10.517 49.233 1.00 88.38 864 ASP A N 1
ATOM 6476 C CA . ASP A 1 864 ? -18.170 -9.090 49.550 1.00 88.38 864 ASP A CA 1
ATOM 6477 C C . ASP A 1 864 ? -19.522 -8.417 49.287 1.00 88.38 864 ASP A C 1
ATOM 6479 O O . ASP A 1 864 ? -20.046 -7.725 50.156 1.00 88.38 864 ASP A O 1
ATOM 6483 N N . LEU A 1 865 ? -20.151 -8.707 48.141 1.00 84.62 865 LEU A N 1
ATOM 6484 C CA . LEU A 1 865 ? -21.492 -8.215 47.813 1.00 84.62 865 LEU A CA 1
ATOM 6485 C C . LEU A 1 865 ? -22.523 -8.650 48.859 1.00 84.62 865 LEU A C 1
ATOM 6487 O O . LEU A 1 865 ? -23.283 -7.818 49.350 1.00 84.62 865 LEU A O 1
ATOM 6491 N N . LEU A 1 866 ? -22.549 -9.933 49.230 1.00 86.44 866 LEU A N 1
ATOM 6492 C CA . LEU A 1 866 ? -23.477 -10.449 50.240 1.00 86.44 866 LEU A CA 1
ATOM 6493 C C . LEU A 1 866 ? -23.218 -9.841 51.622 1.00 86.44 866 LEU A C 1
ATOM 6495 O O . LEU A 1 866 ? -24.181 -9.499 52.308 1.00 86.44 866 LEU A O 1
ATOM 6499 N N . ALA A 1 867 ? -21.954 -9.664 52.016 1.00 87.12 867 ALA A N 1
ATOM 6500 C CA . ALA A 1 867 ? -21.599 -9.007 53.272 1.00 87.12 867 ALA A CA 1
ATOM 6501 C C . ALA A 1 867 ? -22.041 -7.534 53.288 1.00 87.12 867 ALA A C 1
ATOM 6503 O O . ALA A 1 867 ? -22.625 -7.083 54.275 1.00 87.12 867 ALA A O 1
ATOM 6504 N N . ALA A 1 868 ? -21.840 -6.804 52.187 1.00 84.62 868 ALA A N 1
ATOM 6505 C CA . ALA A 1 868 ? -22.278 -5.418 52.051 1.00 84.62 868 ALA A CA 1
ATOM 6506 C C . ALA A 1 868 ? -23.809 -5.293 52.053 1.00 84.62 868 ALA A C 1
ATOM 6508 O O . ALA A 1 868 ? -24.357 -4.414 52.726 1.00 84.62 868 ALA A O 1
ATOM 6509 N N . PHE A 1 869 ? -24.516 -6.206 51.373 1.00 81.88 869 PHE A N 1
ATOM 6510 C CA . PHE A 1 869 ? -25.975 -6.279 51.445 1.00 81.88 869 PHE A CA 1
ATOM 6511 C C . PHE A 1 869 ? -26.427 -6.540 52.883 1.00 81.88 869 PHE A C 1
ATOM 6513 O O . PHE A 1 869 ? -27.167 -5.725 53.425 1.00 81.88 869 PHE A O 1
ATOM 6520 N N . GLN A 1 870 ? -25.924 -7.579 53.552 1.00 84.38 870 GLN A N 1
ATOM 6521 C CA . GLN A 1 870 ? -26.263 -7.879 54.951 1.00 84.38 870 GLN A CA 1
ATOM 6522 C C . GLN A 1 870 ? -25.992 -6.695 55.894 1.00 84.38 870 GLN A C 1
ATOM 6524 O O . GLN A 1 870 ? -26.878 -6.292 56.651 1.00 84.38 870 GLN A O 1
ATOM 6529 N N . GLY A 1 871 ? -24.809 -6.080 55.814 1.00 82.19 871 GLY A N 1
ATOM 6530 C CA . GLY A 1 871 ? -24.437 -4.926 56.641 1.00 82.19 871 GLY A CA 1
ATOM 6531 C C . GLY A 1 871 ? -25.357 -3.716 56.449 1.00 82.19 871 GLY A C 1
ATOM 6532 O O . GLY A 1 871 ? -25.621 -2.977 57.400 1.00 82.19 871 GLY A O 1
ATOM 6533 N N . SER A 1 872 ? -25.919 -3.541 55.247 1.00 78.19 872 SER A N 1
ATOM 6534 C CA . SER A 1 872 ? -26.895 -2.480 54.969 1.00 78.19 872 SER A CA 1
ATOM 6535 C C . SER A 1 872 ? -28.267 -2.706 55.633 1.00 78.19 872 SER A C 1
ATOM 6537 O O . SER A 1 872 ? -28.991 -1.732 55.864 1.00 78.19 872 SER A O 1
ATOM 6539 N N . PHE A 1 873 ? -28.612 -3.953 55.990 1.00 72.12 873 PHE A N 1
ATOM 6540 C CA . PHE A 1 873 ? -29.886 -4.318 56.627 1.00 72.12 873 PHE A CA 1
ATOM 6541 C C . PHE A 1 873 ? -29.854 -4.278 58.164 1.00 72.12 873 PHE A C 1
ATOM 6543 O O . PHE A 1 873 ? -30.836 -3.846 58.758 1.00 72.12 873 PHE A O 1
ATOM 6550 N N . PHE A 1 874 ? -28.756 -4.687 58.812 1.00 65.12 874 PHE A N 1
ATOM 6551 C CA . PHE A 1 874 ? -28.699 -4.883 60.277 1.00 65.12 874 PHE A CA 1
ATOM 6552 C C . PHE A 1 874 ? -28.263 -3.659 61.103 1.00 65.12 874 PHE A C 1
ATOM 6554 O O . PHE A 1 874 ? -28.149 -3.742 62.322 1.00 65.12 874 PHE A O 1
ATOM 6561 N N . SER A 1 875 ? -27.996 -2.519 60.467 1.00 52.31 875 SER A N 1
ATOM 6562 C CA . SER A 1 875 ? -27.467 -1.316 61.131 1.00 52.31 875 SER A CA 1
ATOM 6563 C C . SER A 1 875 ? -28.540 -0.234 61.375 1.00 52.31 875 SER A C 1
ATOM 6565 O O . SER A 1 875 ? -28.233 0.959 61.303 1.00 52.31 875 SER A O 1
ATOM 6567 N N . PHE A 1 876 ? -29.802 -0.625 61.588 1.00 42.56 876 PHE A N 1
ATOM 6568 C CA . PHE A 1 876 ? -30.917 0.277 61.914 1.00 42.56 876 PHE A CA 1
ATOM 6569 C C . PHE A 1 876 ? -31.806 -0.279 63.019 1.00 42.56 876 PHE A C 1
ATOM 6571 O O . PHE A 1 876 ? -32.140 -1.481 62.938 1.00 42.56 876 PHE A O 1
#

Organism: NCBI:txid2562239

Radius of gyration: 41.02 Å; chains: 1; bounding box: 94×68×135 Å

Sequence (876 aa):
MPALQVWGLWGLGAFLAISGTAKAAGDPSVVDDASADCFTCYSGDAGNVTAMELLQTHVDLSSNGAQRAPSVPFKEWTASPQVLRASGGILLVCLLFVLSFSSTDILVSVAIFTDLFMTTVLTPLAPTLTADYQLIALLTRSKNIVTCLLAPFTARFIDGNEAKSMQLGMLCAMLCTLSMAAVKDYWFWLAVRSLSGCSTAATVWGGFALCNRMHADEAAARKKAMSTATAGLYAGVILGPQAGGLFVDDSSSLFLLLSGAQLCTFLMLRFRLPDLSQQKQTQTDRAVDMMSLVMDPDVRNPIIALFLGLAFIAALDSTAFEYMVRLGYGQMKQNLTWLLCSVPAVLFACLVPTLRTLVEGRTLQILAMLLGGVGALQRFDSDYILLALTLPAASVAAGIVDGNTPAMLADRSQEKYGGTGQVFVLSNMADQVAFIVGPAAGSIVCQQLSFPLMCKGFGCCMLLYAFLMAVSTLRPEDAKPAKGKRVSNRNLRNLGAATRCLQHRGDVDDGIGCVGIPIHLSQAFIYQSPGTPYPKGAIYGRFDHPTRLKLEQCHASLETALPHVLAFNTYEAAVASLLAQLRSGHRMLLLGTGREQDVLRFFRDMAAKRSFQLTQHECTAGLSSAARVDLLSGTKLCWLNGALERMELLAWAKACRQVGAILVTDAYPCPPTSPTSALLAEGVSVALYPCAFISGRDDVHACMLSTDDLVVFKSAQYFRQTMGSTPGNFECYLAFRGLLSLKARRDRQAASTSLLVQELQLSAWVERVERVADTSFQLGFNGFQAGSLGTALARLSLCSTAPRASKFETQLKFASASSAASASSAASTSSTSPWMALRTHARVQGALVHVEVGLENPEDLLKDLLAAFQGSFFSF

Foldseek 3Di:
DVVLVVVVVVLVVVVCVVVVVVPPDDDDDDDDDDDDDDDDDDDDDDDDDDPPDPPDDDDDDDDDDDDDDDDDDDDDDPDDPVVVVVVVVVLVVVLVVLVVDDDPLLLLLQLLLLLLLVLQLCLLQLCVADVDPVLSLLLSLLLLVLLLVCLVVVLVVLWPCLLVLQLVLLVLSLVLLLQCLVDRHSVSSSVSSNSNSSSSSSSLLSSLLLLLLVCVLPLLSSLLSLLSNVLSNLNSNQVNNVVSNVCNVPSNVVSVSSSVSSVVSSVCSVPPPDDCNPPDQPDPVDPDDLVNQCPDCLLVLLLVLLLLLLLQLLLCVQPVLVVCVVLVDDPVLVVVLVSLLRPLLSSLSNCLSVVCVVDPLLVQLLVLLLQLLVLLLDDPDSDSVSSSRNSNSSSNSNSNSSSRNSSSLSVLCSQPPSRRSSSVSSSSSSNSVSNSVSNVVSVVCCVPPRNSVSSNVSSVVSNVSSVVSVVVVPPPPDPDGDDPDDDPPDPCLPPALLSLLQCLQQPDPPVPRDSGDDQDQFQADDDSDPPDQGDPNRHGCQQDDRLLVSLQQSLLSLEPLSWRKHKFQALVLLVVLLLVVDAAAAEEEEEAPALDVVVVVVVVVSCVVRNYHYDYDHDPDACDPVNLVSLQVRHAEYEYRDLAALVRLLVVLVSCVVNNHQYEYECQLPRSSFPPNNSQVSRHAKYKYALCQLLQALPAHMIMITGRDPVSSVSSSVSSSVVVRHHRSVNSSSSSVSNSCNVVFQQLQQVLVVVLQVVLVVDPLADDKDWPPSDVHPPPDDDDDPPGGGDTWIWGDDDLAPQLQVQLQVQAPFAADPRPRHLGKYKYKLNGDVSNVSVCVPDHRHMIITIRGHNDDSVVVNVSNSRSSVRSPPPD

InterPro domains:
  IPR000277 Cys/Met metabolism, pyridoxal phosphate-dependent enzyme [PF01053] (501-870)
  IPR011701 Major facilitator superfamily [PF07690] (109-374)
  IPR015421 Pyridoxal phosphate-dependent transferase, major domain [G3DSA:3.40.640.10] (493-741)
  IPR015422 Pyridoxal phosphate-dependent transferase, small domain [G3DSA:3.90.1150.10] (742-871)
  IPR015424 Pyridoxal phosphate-dependent transferase [SSF53383] (527-870)
  IPR036259 MFS transporter superfamily [G3DSA:1.20.1250.20] (102-475)
  IPR036259 MFS transporter superfamily [SSF103473] (107-473)
  IPR050930 Major Facilitator Superfamily Vesicular Transporter [PTHR23506] (106-477)

Secondary structure (DSSP, 8-state):
-HHHHHHHHHHHHHHHHHHGGGG--S------------------------S-SS--S----------PPP----------HHHHHHHHHHHHHHHHHHTT---HHHHHHHHHHHHHHHHHHHHHHGGGT-S-HHHHHHHHHHHHHHHHHHHHHHHHHHTT-HHHHHHHHHHHHHHHHHHHHH---HHHHHHHHHHHHHHHHHHHHHHHHHHHHHTSS-HHHHHHHHHHHHHHHHHHHHHHHHHHHHTSTTHHHHHHHHHHHHHHHHHHHHHHS--GGGS----------HHHHHH-HHHHHHHHHHHHHHHHHHHHHHHHHHHHHHTT--HHHHHHHHHHHHHHHHHHHHHHHHHHHHS-HHHHHHHHHHHHHHHHTS--SS-HHHHHHHHHHHHHHHHHHHHHHHHHHHHHIIIIIS--HHHHHHHHHHHHHHHHHHHHHHHHHHHHT-HHHHHHHHHHHHHHHHHHHHHHHSSTT--S----S------GGGS-HHHHHHHGGGG---SS--SSPP----SB---SSTTPPPGGG--BTTT--HHHHHHHHHHHHHSTT--EEEEESSHHHHHHHHHTTPPTT-EEEEESS-S-HHHHHHHHHHHHHHT-EEEEE--SSS--HHHHHHHHTTEEEEEE-S---HHHHHHHHHHHHHHT-EEEEE-TT--TTSTT--TTTTT-SEEEEEHHHHH-SS----EEEEES-HHHHHHHHHHHHHHT-PPPHHHHHHHHHHHTTHHHHHHHHHHHHHHHHHHHHT-TT-SEEEEEES-S-----TT--TTS---EEEEEE--SSHHHHHHHHHH-SS-B----S-SS-EEEETTT-HHHHHHHTTT--S--EEEE--SS-HHHHHHHHHHHHHHHHS--